Protein 5WX4 (pdb70)

Neares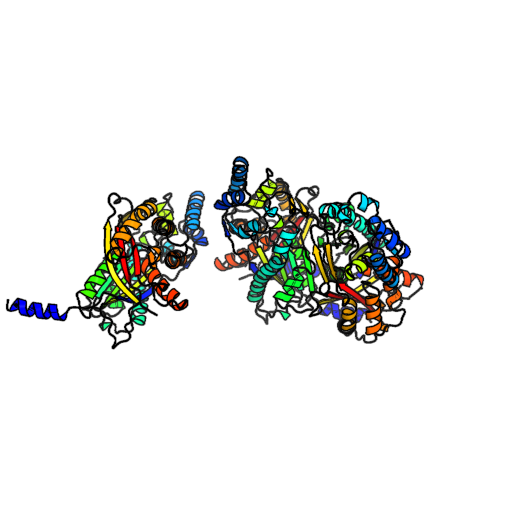t PDB structures (foldseek):
  5wx4-assembly1_A  TM=1.003E+00  e=4.956E-85  Tetradium ruticarpum
  5wx5-assembly1_A  TM=1.002E+00  e=2.217E-82  Tetradium ruticarpum
  3wd8-assembly2_D  TM=9.917E-01  e=3.334E-69  Citrus x microcarpa
  4yjy-assembly1_B  TM=9.871E-01  e=1.786E-62  Oryza sativa Indica Group
  1z1e-assembly1_A  TM=9.881E-01  e=2.656E-61  Arachis hypogaea

InterPro domains:
  IPR001099 Chalcone/stilbene synthase, N-terminal [PF00195] (14-233)
  IPR011141 Polyketide synthase, type III [PIRSF000451] (11-390)
  IPR011141 Polyketide synthase, type III [PTHR11877] (13-392)
  IPR012328 Chalcone/stilbene synthase, C-terminal [PF02797] (245-394)
  IPR016039 Thiolase-like [G3DSA:3.40.47.10] (2-241)
  IPR016039 Thiolase-like [G3DSA:3.40.47.10] (242-394)
  IPR016039 Thiolase-like [SSF53901] (7-235)
  IPR016039 Thiolase-like [SSF53901] (241-390)

B-factor: mean 33.88, std 7.74, range [19.06, 75.07]

Structure (mmCIF, N/CA/C/O backbone):
data_5WX4
#
_entry.id   5WX4
#
_cell.length_a   169.470
_cell.length_b   106.880
_cell.length_c   84.380
_cell.angle_alpha   90.000
_cell.angle_beta   113.890
_cell.angle_gamma   90.000
#
_symmetry.space_group_name_H-M   'C 1 2 1'
#
loop_
_entity.id
_entity.type
_entity.pdbx_description
1 polymer 'alkylquinolone synthase'
2 water water
#
loop_
_atom_site.group_PDB
_atom_site.id
_atom_site.type_symbol
_atom_site.label_atom_id
_atom_site.label_alt_id
_atom_site.label_comp_id
_atom_site.label_asym_id
_atom_site.label_entity_id
_atom_site.label_seq_id
_atom_site.pdbx_PDB_ins_code
_atom_site.Cartn_x
_atom_site.Cartn_y
_atom_site.Cartn_z
_atom_site.occupancy
_atom_site.B_iso_or_equiv
_atom_site.auth_seq_id
_atom_site.auth_comp_id
_atom_site.auth_asym_id
_atom_site.auth_atom_id
_atom_site.pdbx_PDB_model_num
ATOM 1 N N . SER A 1 16 ? 132.799 16.786 47.328 1.00 56.08 4 SER A N 1
ATOM 2 C CA . SER A 1 16 ? 133.845 15.953 46.747 1.00 52.49 4 SER A CA 1
ATOM 3 C C . SER A 1 16 ? 133.489 15.483 45.327 1.00 54.44 4 SER A C 1
ATOM 4 O O . SER A 1 16 ? 134.348 14.975 44.602 1.00 52.58 4 SER A O 1
ATOM 7 N N . PHE A 1 17 ? 132.231 15.650 44.928 1.00 51.57 5 PHE A N 1
ATOM 8 C CA . PHE A 1 17 ? 131.880 15.515 43.515 1.00 53.27 5 PHE A CA 1
ATOM 9 C C . PHE A 1 17 ? 132.585 16.652 42.791 1.00 49.11 5 PHE A C 1
ATOM 10 O O . PHE A 1 17 ? 133.232 16.462 41.762 1.00 47.18 5 PHE A O 1
ATOM 18 N N . SER A 1 18 ? 132.442 17.845 43.357 1.00 42.67 6 SER A N 1
ATOM 19 C CA . SER A 1 18 ? 133.026 19.038 42.774 1.00 42.17 6 SER A CA 1
ATOM 20 C C . SER A 1 18 ? 134.562 18.991 42.791 1.00 39.53 6 SER A C 1
ATOM 21 O O . SER A 1 18 ? 135.218 19.419 41.840 1.00 39.15 6 SER A O 1
ATOM 24 N N . MET A 1 19 ? 135.141 18.434 43.845 1.00 42.58 7 MET A N 1
ATOM 25 C CA . MET A 1 19 ? 136.591 18.393 43.933 1.00 45.07 7 MET A CA 1
ATOM 26 C C . MET A 1 19 ? 137.164 17.382 42.930 1.00 45.87 7 MET A C 1
ATOM 27 O O . MET A 1 19 ? 138.334 17.473 42.549 1.00 47.49 7 MET A O 1
ATOM 32 N N . GLU A 1 20 ? 136.341 16.436 42.485 1.00 42.01 8 GLU A N 1
ATOM 33 C CA . GLU A 1 20 ? 136.736 15.536 41.406 1.00 42.44 8 GLU A CA 1
ATOM 34 C C . GLU A 1 20 ? 136.785 16.305 40.074 1.00 43.71 8 GLU A C 1
ATOM 35 O O . GLU A 1 20 ? 137.713 16.133 39.284 1.00 44.05 8 GLU A O 1
ATOM 41 N N . LYS A 1 21 ? 135.790 17.156 39.835 1.00 39.04 9 LYS A N 1
ATOM 42 C CA . LYS A 1 21 ? 135.791 18.006 38.649 1.00 43.20 9 LYS A CA 1
ATOM 43 C C . LYS A 1 21 ? 137.006 18.948 38.663 1.00 42.19 9 LYS A C 1
ATOM 44 O O . LYS A 1 21 ? 137.650 19.149 37.638 1.00 41.28 9 LYS A O 1
ATOM 50 N N . VAL A 1 22 ? 137.329 19.504 39.829 1.00 40.28 10 VAL A N 1
ATOM 51 C CA . VAL A 1 22 ? 138.489 20.380 39.948 1.00 40.34 10 VAL A CA 1
ATOM 52 C C . VAL A 1 22 ? 139.792 19.635 39.662 1.00 45.65 10 VAL A C 1
ATOM 53 O O . VAL A 1 22 ? 140.677 20.158 38.977 1.00 39.37 10 VAL A O 1
ATOM 57 N N . LYS A 1 23 ? 139.900 18.398 40.142 1.00 43.17 11 LYS A N 1
ATOM 58 C CA . LYS A 1 23 ? 141.139 17.661 39.952 1.00 43.58 11 LYS A CA 1
ATOM 59 C C . LYS A 1 23 ? 141.356 17.307 38.474 1.00 43.50 11 LYS A C 1
ATOM 60 O O . LYS A 1 23 ? 142.498 17.273 38.009 1.00 46.33 11 LYS A O 1
ATOM 66 N N . ARG A 1 24 ? 140.273 17.131 37.722 1.00 42.79 12 ARG A N 1
ATOM 67 C CA . ARG A 1 24 ? 140.373 16.966 36.271 1.00 45.95 12 ARG A CA 1
ATOM 68 C C . ARG A 1 24 ? 141.029 18.191 35.643 1.00 43.13 12 ARG A C 1
ATOM 69 O O . ARG A 1 24 ? 141.931 18.074 34.817 1.00 44.94 12 ARG A O 1
ATOM 77 N N . ILE A 1 25 ? 140.568 19.370 36.046 1.00 46.08 13 ILE A N 1
ATOM 78 C CA . ILE A 1 25 ? 141.120 20.623 35.543 1.00 44.43 13 ILE A CA 1
ATOM 79 C C . ILE A 1 25 ? 142.600 20.757 35.890 1.00 43.84 13 ILE A C 1
ATOM 80 O O . ILE A 1 25 ? 143.427 21.095 35.029 1.00 43.02 13 ILE A O 1
ATOM 85 N N . LEU A 1 26 ? 142.932 20.488 37.150 1.00 41.64 14 LEU A N 1
ATOM 86 C CA . LEU A 1 26 ? 144.317 20.562 37.595 1.00 41.90 14 LEU A CA 1
ATOM 87 C C . LEU A 1 26 ? 145.196 19.565 36.840 1.00 43.72 14 LEU A C 1
ATOM 88 O O . LEU A 1 26 ? 146.316 19.907 36.452 1.00 44.88 14 LEU A O 1
ATOM 93 N N . ASP A 1 27 ? 144.701 18.340 36.643 1.00 40.79 15 ASP A N 1
ATOM 94 C CA . ASP A 1 27 ? 145.461 17.322 35.909 1.00 40.19 15 ASP A CA 1
ATOM 95 C C . ASP A 1 27 ? 145.778 17.798 34.500 1.00 39.88 15 ASP A C 1
ATOM 96 O O . ASP A 1 27 ? 146.897 17.642 34.026 1.00 42.51 15 ASP A O 1
ATOM 101 N N . ALA A 1 28 ? 144.790 18.414 33.857 1.00 37.71 16 ALA A N 1
ATOM 102 C CA . ALA A 1 28 ? 144.913 18.888 32.483 1.00 39.42 16 ALA A CA 1
ATOM 103 C C . ALA A 1 28 ? 145.975 19.966 32.316 1.00 42.98 16 ALA A C 1
ATOM 104 O O . ALA A 1 28 ? 146.586 20.088 31.251 1.00 43.79 16 ALA A O 1
ATOM 106 N N . GLN A 1 29 ? 146.191 20.752 33.366 1.00 37.96 17 GLN A N 1
ATOM 107 C CA . GLN A 1 29 ? 147.029 21.939 33.259 1.00 38.94 17 GLN A CA 1
ATOM 108 C C . GLN A 1 29 ? 148.509 21.674 33.579 1.00 36.97 17 GLN A C 1
ATOM 109 O O . GLN A 1 29 ? 149.340 22.579 33.461 1.00 34.47 17 GLN A O 1
ATOM 115 N N . ARG A 1 30 ? 148.843 20.446 33.969 1.00 33.03 18 ARG A N 1
ATOM 116 C CA . ARG A 1 30 ? 150.205 20.154 34.423 1.00 32.88 18 ARG A CA 1
ATOM 117 C C . ARG A 1 30 ? 151.218 20.264 33.285 1.00 34.14 18 ARG A C 1
ATOM 118 O O . ARG A 1 30 ? 150.935 19.910 32.151 1.00 35.43 18 ARG A O 1
ATOM 126 N N . THR A 1 31 ? 152.395 20.780 33.599 1.00 28.84 19 THR A N 1
ATOM 127 C CA . THR A 1 31 ? 153.484 20.858 32.639 1.00 33.23 19 THR A CA 1
ATOM 128 C C . THR A 1 31 ? 154.560 19.888 33.089 1.00 33.48 19 THR A C 1
ATOM 129 O O . THR A 1 31 ? 154.451 19.322 34.173 1.00 35.08 19 THR A O 1
ATOM 133 N N . GLU A 1 32 ? 155.589 19.686 32.273 1.00 33.68 20 GLU A N 1
ATOM 134 C CA . GLU A 1 32 ? 156.644 18.740 32.643 1.00 35.38 20 GLU A CA 1
ATOM 135 C C . GLU A 1 32 ? 157.984 19.411 32.874 1.00 36.49 20 GLU A C 1
ATOM 136 O O . GLU A 1 32 ? 158.646 19.156 33.884 1.00 36.22 20 GLU A O 1
ATOM 142 N N . GLY A 1 33 ? 158.394 20.252 31.930 1.00 34.65 21 GLY A N 1
ATOM 143 C CA . GLY A 1 33 ? 159.700 20.874 32.009 1.00 29.29 21 GLY A CA 1
ATOM 144 C C . GLY A 1 33 ? 159.654 22.259 32.606 1.00 29.10 21 GLY A C 1
ATOM 145 O O . GLY A 1 33 ? 158.588 22.737 32.983 1.00 28.01 21 GLY A O 1
ATOM 146 N N . PRO A 1 34 ? 160.823 22.910 32.696 1.00 29.90 22 PRO A N 1
ATOM 147 C CA . PRO A 1 34 ? 160.938 24.279 33.212 1.00 29.41 22 PRO A CA 1
ATOM 148 C C . PRO A 1 34 ? 160.500 25.302 32.185 1.00 30.37 22 PRO A C 1
ATOM 149 O O . PRO A 1 34 ? 160.529 25.013 30.980 1.00 27.56 22 PRO A O 1
ATOM 153 N N . ALA A 1 35 ? 160.121 26.483 32.659 1.00 26.75 23 ALA A N 1
ATOM 154 C CA . ALA A 1 35 ? 159.874 27.599 31.771 1.00 26.49 23 ALA A CA 1
ATOM 155 C C . ALA A 1 35 ? 161.128 27.850 30.933 1.00 28.53 23 ALA A C 1
ATOM 156 O O . ALA A 1 35 ? 162.258 27.725 31.427 1.00 26.39 23 ALA A O 1
ATOM 158 N N . THR A 1 36 ? 160.933 28.153 29.654 1.00 25.05 24 THR A N 1
ATOM 159 C CA . THR A 1 36 ? 162.055 28.468 28.775 1.00 27.17 24 THR A CA 1
ATOM 160 C C . THR A 1 36 ? 161.823 29.797 28.064 1.00 27.27 24 THR A C 1
ATOM 161 O O . THR A 1 36 ? 160.675 30.180 27.833 1.00 28.16 24 THR A O 1
ATOM 165 N N . VAL A 1 37 ? 162.894 30.521 27.736 1.00 26.68 25 VAL A N 1
ATOM 166 C CA . VAL A 1 37 ? 162.745 31.649 26.834 1.00 26.52 25 VAL A CA 1
ATOM 167 C C . VAL A 1 37 ? 162.859 31.107 25.407 1.00 27.68 25 VAL A C 1
ATOM 168 O O . VAL A 1 37 ? 163.851 30.475 25.031 1.00 28.72 25 VAL A O 1
ATOM 172 N N . LEU A 1 38 ? 161.779 31.279 24.649 1.00 29.67 26 LEU A N 1
ATOM 173 C CA . LEU A 1 38 ? 161.676 30.764 23.286 1.00 29.61 26 LEU A CA 1
ATOM 174 C C . LEU A 1 38 ? 162.148 31.767 22.244 1.00 30.49 26 LEU A C 1
ATOM 175 O O . LEU A 1 38 ? 162.462 31.388 21.123 1.00 31.64 26 LEU A O 1
ATOM 180 N N . ALA A 1 39 ? 162.165 33.049 22.601 1.00 30.92 27 ALA A N 1
ATOM 181 C CA . ALA A 1 39 ? 162.564 34.100 21.667 1.00 28.48 27 ALA A CA 1
ATOM 182 C C . ALA A 1 39 ? 162.866 35.394 22.405 1.00 30.13 27 ALA A C 1
ATOM 183 O O . ALA A 1 39 ? 162.350 35.628 23.503 1.00 29.42 27 ALA A O 1
ATOM 185 N N . ILE A 1 40 ? 163.700 36.232 21.796 1.00 28.80 28 ILE A N 1
ATOM 186 C CA . ILE A 1 40 ? 164.009 37.557 22.321 1.00 29.76 28 ILE A CA 1
ATOM 187 C C . ILE A 1 40 ? 164.079 38.562 21.183 1.00 31.20 28 ILE A C 1
ATOM 188 O O . ILE A 1 40 ? 164.765 38.320 20.194 1.00 30.13 28 ILE A O 1
ATOM 193 N N . GLY A 1 41 ? 163.396 39.694 21.335 1.00 30.03 29 GLY A N 1
ATOM 194 C CA . GLY A 1 41 ? 163.501 40.791 20.382 1.00 30.05 29 GLY A CA 1
ATOM 195 C C . GLY A 1 41 ? 163.696 42.118 21.095 1.00 27.90 29 GLY A C 1
ATOM 196 O O . GLY A 1 41 ? 163.163 42.313 22.190 1.00 31.01 29 GLY A O 1
ATOM 197 N N . THR A 1 42 ? 164.462 43.026 20.503 1.00 24.37 30 THR A N 1
ATOM 198 C CA . THR A 1 42 ? 164.727 44.307 21.150 1.00 29.55 30 THR A CA 1
ATOM 199 C C . THR A 1 42 ? 164.504 45.462 20.179 1.00 30.61 30 THR A C 1
ATOM 200 O O . THR A 1 42 ? 164.419 45.264 18.961 1.00 30.56 30 THR A O 1
ATOM 204 N N . ALA A 1 43 ? 164.400 46.668 20.729 1.00 30.37 31 ALA A N 1
ATOM 205 C CA . ALA A 1 43 ? 164.212 47.878 19.933 1.00 28.93 31 ALA A CA 1
ATOM 206 C C . ALA A 1 43 ? 164.701 49.101 20.709 1.00 27.27 31 ALA A C 1
ATOM 207 O O . ALA A 1 43 ? 164.871 49.042 21.934 1.00 28.35 31 ALA A O 1
ATOM 209 N N . ASN A 1 44 ? 164.963 50.196 20.003 1.00 26.82 32 ASN A N 1
ATOM 210 C CA . ASN A 1 44 ? 165.394 51.445 20.660 1.00 31.96 32 ASN A CA 1
ATOM 211 C C . ASN A 1 44 ? 164.832 52.664 19.949 1.00 29.77 32 ASN A C 1
ATOM 212 O O . ASN A 1 44 ? 164.491 52.576 18.773 1.00 27.47 32 ASN A O 1
ATOM 217 N N . PRO A 1 45 ? 164.754 53.813 20.650 1.00 34.11 33 PRO A N 1
ATOM 218 C CA . PRO A 1 45 ? 164.429 55.077 19.968 1.00 31.02 33 PRO A CA 1
ATOM 219 C C . PRO A 1 45 ? 165.418 55.342 18.823 1.00 33.47 33 PRO A C 1
ATOM 220 O O . PRO A 1 45 ? 166.559 54.866 18.912 1.00 30.31 33 PRO A O 1
ATOM 224 N N . PRO A 1 46 ? 164.997 56.089 17.780 1.00 36.53 34 PRO A N 1
ATOM 225 C CA . PRO A 1 46 ? 165.798 56.309 16.560 1.00 34.60 34 PRO A CA 1
ATOM 226 C C . PRO A 1 46 ? 167.114 57.074 16.792 1.00 35.79 34 PRO A C 1
ATOM 227 O O . PRO A 1 46 ? 168.129 56.747 16.173 1.00 40.49 34 PRO A O 1
ATOM 231 N N . THR A 1 47 ? 167.092 58.093 17.640 1.00 31.70 35 THR A N 1
ATOM 232 C CA . THR A 1 47 ? 168.228 58.994 17.769 1.00 31.75 35 THR A CA 1
ATOM 233 C C . THR A 1 47 ? 169.380 58.450 18.630 1.00 36.23 35 THR A C 1
ATOM 234 O O . THR A 1 47 ? 169.219 58.169 19.824 1.00 36.28 35 THR A O 1
ATOM 238 N N . CYS A 1 48 ? 170.549 58.346 18.017 1.00 29.45 36 CYS A N 1
ATOM 239 C CA . CYS A 1 48 ? 171.737 57.890 18.703 1.00 31.05 36 CYS A CA 1
ATOM 240 C C . CYS A 1 48 ? 172.577 59.067 19.226 1.00 34.15 36 CYS A C 1
ATOM 241 O O . CYS A 1 48 ? 172.937 59.958 18.469 1.00 36.56 36 CYS A O 1
ATOM 244 N N . PHE A 1 49 ? 172.878 59.055 20.522 1.00 31.40 37 PHE A N 1
ATOM 245 C CA . PHE A 1 49 ? 173.722 60.059 21.162 1.00 32.19 37 PHE A CA 1
ATOM 246 C C . PHE A 1 49 ? 175.058 59.464 21.585 1.00 33.39 37 PHE A C 1
ATOM 247 O O . PHE A 1 49 ? 175.106 58.633 22.498 1.00 33.64 37 PHE A O 1
ATOM 255 N N . TYR A 1 50 ? 176.143 59.893 20.945 1.00 32.89 38 TYR A N 1
ATOM 256 C CA . TYR A 1 50 ? 177.465 59.411 21.319 1.00 32.73 38 TYR A CA 1
ATOM 257 C C . TYR A 1 50 ? 177.937 60.096 22.585 1.00 33.08 38 TYR A C 1
ATOM 258 O O . TYR A 1 50 ? 177.757 61.302 22.760 1.00 33.84 38 TYR A O 1
ATOM 267 N N . GLU A 1 51 ? 178.522 59.309 23.483 1.00 32.11 39 GLU A N 1
ATOM 268 C CA . GLU A 1 51 ? 178.910 59.816 24.793 1.00 31.49 39 GLU A CA 1
ATOM 269 C C . GLU A 1 51 ? 179.874 61.002 24.712 1.00 29.89 39 GLU A C 1
ATOM 270 O O . GLU A 1 51 ? 179.788 61.922 25.531 1.00 32.40 39 GLU A O 1
ATOM 276 N N . ALA A 1 52 ? 180.786 60.973 23.741 1.00 32.22 40 ALA A N 1
ATOM 277 C CA . ALA A 1 52 ? 181.770 62.058 23.566 1.00 36.11 40 ALA A CA 1
ATOM 278 C C . ALA A 1 52 ? 181.106 63.400 23.315 1.00 30.76 40 ALA A C 1
ATOM 279 O O . ALA A 1 52 ? 181.605 64.426 23.738 1.00 34.45 40 ALA A O 1
ATOM 281 N N . ASP A 1 53 ? 179.963 63.378 22.640 1.00 31.61 41 ASP A N 1
ATOM 282 C CA . ASP A 1 53 ? 179.263 64.605 22.285 1.00 35.25 41 ASP A CA 1
ATOM 283 C C . ASP A 1 53 ? 178.130 64.986 23.232 1.00 35.17 41 ASP A C 1
ATOM 284 O O . ASP A 1 53 ? 177.593 66.082 23.132 1.00 31.40 41 ASP A O 1
ATOM 289 N N . TYR A 1 54 ? 177.735 64.080 24.123 1.00 34.49 42 TYR A N 1
ATOM 290 C CA . TYR A 1 54 ? 176.574 64.356 24.964 1.00 31.67 42 TYR A CA 1
ATOM 291 C C . TYR A 1 54 ? 176.766 65.553 25.908 1.00 34.57 42 TYR A C 1
ATOM 292 O O . TYR A 1 54 ? 175.813 66.310 26.095 1.00 32.72 42 TYR A O 1
ATOM 301 N N . PRO A 1 55 ? 177.975 65.729 26.508 1.00 31.38 43 PRO A N 1
ATOM 302 C CA . PRO A 1 55 ? 178.104 66.900 27.386 1.00 32.72 43 PRO A CA 1
ATOM 303 C C . PRO A 1 55 ? 177.826 68.213 26.658 1.00 36.88 43 PRO A C 1
ATOM 304 O O . PRO A 1 55 ? 177.127 69.078 27.199 1.00 36.09 43 PRO A O 1
ATOM 308 N N . ASP A 1 56 ? 178.352 68.347 25.443 1.00 38.07 44 ASP A N 1
ATOM 309 C CA . ASP A 1 56 ? 178.102 69.538 24.630 1.00 38.71 44 ASP A CA 1
ATOM 310 C C . ASP A 1 56 ? 176.605 69.693 24.354 1.00 34.06 44 ASP A C 1
ATOM 311 O O . ASP A 1 56 ? 176.053 70.776 24.517 1.00 34.97 44 ASP A O 1
ATOM 316 N N . PHE A 1 57 ? 175.962 68.615 23.917 1.00 32.71 45 PHE A N 1
ATOM 317 C CA . PHE A 1 57 ? 174.521 68.632 23.666 1.00 30.97 45 PHE A CA 1
ATOM 318 C C . PHE A 1 57 ? 173.732 69.005 24.935 1.00 33.66 45 PHE A C 1
ATOM 319 O O . PHE A 1 57 ? 172.891 69.917 24.937 1.00 33.02 45 PHE A O 1
ATOM 327 N N . TYR A 1 58 ? 174.011 68.282 26.013 1.00 30.75 46 TYR A N 1
ATOM 328 C CA . TYR A 1 58 ? 173.244 68.396 27.250 1.00 30.65 46 TYR A CA 1
ATOM 329 C C . TYR A 1 58 ? 173.270 69.817 27.829 1.00 34.41 46 TYR A C 1
ATOM 330 O O . TYR A 1 58 ? 172.224 70.392 28.144 1.00 33.68 46 TYR A O 1
ATOM 339 N N . PHE A 1 59 ? 174.461 70.394 27.963 1.00 35.61 47 PHE A N 1
ATOM 340 C CA . PHE A 1 59 ? 174.577 71.719 28.561 1.00 37.05 47 PHE A CA 1
ATOM 341 C C . PHE A 1 59 ? 174.123 72.869 27.651 1.00 36.38 47 PHE A C 1
ATOM 342 O O . PHE A 1 59 ? 173.764 73.944 28.133 1.00 38.63 47 PHE A O 1
ATOM 350 N N . ARG A 1 60 ? 174.147 72.653 26.344 1.00 35.92 48 ARG A N 1
ATOM 351 C CA . ARG A 1 60 ? 173.636 73.655 25.424 1.00 36.45 48 ARG A CA 1
ATOM 352 C C . ARG A 1 60 ? 172.106 73.679 25.481 1.00 37.26 48 ARG A C 1
ATOM 353 O O . ARG A 1 60 ? 171.477 74.723 25.677 1.00 33.27 48 ARG A O 1
ATOM 361 N N . VAL A 1 61 ? 171.513 72.504 25.330 1.00 36.01 49 VAL A N 1
ATOM 362 C CA . VAL A 1 61 ? 170.075 72.398 25.160 1.00 34.74 49 VAL A CA 1
ATOM 363 C C . VAL A 1 61 ? 169.330 72.743 26.460 1.00 37.83 49 VAL A C 1
ATOM 364 O O . VAL A 1 61 ? 168.121 72.995 26.438 1.00 38.83 49 VAL A O 1
ATOM 368 N N . THR A 1 62 ? 170.050 72.765 27.584 1.00 34.53 50 THR A N 1
ATOM 369 C CA . THR A 1 62 ? 169.474 73.196 28.865 1.00 37.48 50 THR A CA 1
ATOM 370 C C . THR A 1 62 ? 169.889 74.624 29.237 1.00 40.71 50 THR A C 1
ATOM 371 O O . THR A 1 62 ? 169.638 75.073 30.359 1.00 37.70 50 THR A O 1
ATOM 375 N N . ASN A 1 63 ? 170.545 75.321 28.305 1.00 42.92 51 ASN A N 1
ATOM 376 C CA . ASN A 1 63 ? 170.984 76.705 28.521 1.00 37.21 51 ASN A CA 1
ATOM 377 C C . ASN A 1 63 ? 171.840 76.858 29.779 1.00 42.47 51 ASN A C 1
ATOM 378 O O . ASN A 1 63 ? 171.654 77.782 30.572 1.00 43.11 51 ASN A O 1
ATOM 383 N N . CYS A 1 64 ? 172.778 75.932 29.951 1.00 37.53 52 CYS A N 1
ATOM 384 C CA . CYS A 1 64 ? 173.661 75.939 31.104 1.00 40.33 52 CYS A CA 1
ATOM 385 C C . CYS A 1 64 ? 175.124 76.037 30.690 1.00 43.05 52 CYS A C 1
ATOM 386 O O . CYS A 1 64 ? 176.008 75.588 31.418 1.00 41.19 52 CYS A O 1
ATOM 389 N N . GLU A 1 65 ? 175.391 76.627 29.531 1.00 42.52 53 GLU A N 1
ATOM 390 C CA . GLU A 1 65 ? 176.773 76.774 29.093 1.00 40.90 53 GLU A CA 1
ATOM 391 C C . GLU A 1 65 ? 177.520 77.817 29.930 1.00 42.75 53 GLU A C 1
ATOM 392 O O . GLU A 1 65 ? 178.747 77.896 29.879 1.00 40.54 53 GLU A O 1
ATOM 398 N N . ASP A 1 66 ? 176.777 78.600 30.713 1.00 43.33 54 ASP A N 1
ATOM 399 C CA . ASP A 1 66 ? 177.378 79.521 31.676 1.00 42.80 54 ASP A CA 1
ATOM 400 C C . ASP A 1 66 ? 177.805 78.812 32.976 1.00 44.77 54 ASP A C 1
ATOM 401 O O . ASP A 1 66 ? 178.230 79.460 33.923 1.00 48.56 54 ASP A O 1
ATOM 406 N N . LYS A 1 67 ? 177.687 77.488 33.036 1.00 46.17 55 LYS A N 1
ATOM 407 C CA . LYS A 1 67 ? 178.224 76.731 34.180 1.00 44.91 55 LYS A CA 1
ATOM 408 C C . LYS A 1 67 ? 179.327 75.769 33.755 1.00 43.93 55 LYS A C 1
ATOM 409 O O . LYS A 1 67 ? 179.134 74.550 33.800 1.00 42.05 55 LYS A O 1
ATOM 415 N N . PRO A 1 68 ? 180.493 76.306 33.357 1.00 46.00 56 PRO A N 1
ATOM 416 C CA . PRO A 1 68 ? 181.573 75.489 32.787 1.00 40.07 56 PRO A CA 1
ATOM 417 C C . PRO A 1 68 ? 182.208 74.521 33.776 1.00 40.86 56 PRO A C 1
ATOM 418 O O . PRO A 1 68 ? 182.717 73.481 33.346 1.00 39.61 56 PRO A O 1
ATOM 422 N N . GLU A 1 69 ? 182.228 74.869 35.061 1.00 42.42 57 GLU A N 1
ATOM 423 C CA . GLU A 1 69 ? 182.833 73.991 36.064 1.00 44.79 57 GLU A CA 1
ATOM 424 C C . GLU A 1 69 ? 181.988 72.743 36.253 1.00 40.60 57 GLU A C 1
ATOM 425 O O . GLU A 1 69 ? 182.516 71.636 36.317 1.00 37.96 57 GLU A O 1
ATOM 431 N N . LEU A 1 70 ? 180.676 72.940 36.357 1.00 38.77 58 LEU A N 1
ATOM 432 C CA . LEU A 1 70 ? 179.738 71.827 36.452 1.00 38.95 58 LEU A CA 1
ATOM 433 C C . LEU A 1 70 ? 179.847 70.954 35.208 1.00 37.93 58 LEU A C 1
ATOM 434 O O . LEU A 1 70 ? 179.773 69.733 35.306 1.00 39.19 58 LEU A O 1
ATOM 439 N N . LYS A 1 71 ? 180.024 71.575 34.038 1.00 37.60 59 LYS A N 1
ATOM 440 C CA . LYS A 1 71 ? 180.167 70.806 32.800 1.00 36.69 59 LYS A CA 1
ATOM 441 C C . LYS A 1 71 ? 181.414 69.933 32.826 1.00 38.17 59 LYS A C 1
ATOM 442 O O . LYS A 1 71 ? 181.391 68.794 32.355 1.00 34.31 59 LYS A O 1
ATOM 448 N N . GLU A 1 72 ? 182.509 70.454 33.376 1.00 39.83 60 GLU A N 1
ATOM 449 C CA . GLU A 1 72 ? 183.722 69.640 33.463 1.00 45.63 60 GLU A CA 1
ATOM 450 C C . GLU A 1 72 ? 183.510 68.465 34.407 1.00 41.56 60 GLU A C 1
ATOM 451 O O . GLU A 1 72 ? 184.025 67.373 34.169 1.00 41.54 60 GLU A O 1
ATOM 457 N N . LYS A 1 73 ? 182.727 68.682 35.458 1.00 39.16 61 LYS A N 1
ATOM 458 C CA . LYS A 1 73 ? 182.439 67.614 36.410 1.00 41.27 61 LYS A CA 1
ATOM 459 C C . LYS A 1 73 ? 181.574 66.542 35.740 1.00 35.90 61 LYS A C 1
ATOM 460 O O . LYS A 1 73 ? 181.761 65.349 35.970 1.00 37.67 61 LYS A O 1
ATOM 466 N N . PHE A 1 74 ? 180.661 66.973 34.875 1.00 34.31 62 PHE A N 1
ATOM 467 C CA . PHE A 1 74 ? 179.844 66.038 34.112 1.00 36.94 62 PHE A CA 1
ATOM 468 C C . PHE A 1 74 ? 180.659 65.255 33.089 1.00 38.95 62 PHE A C 1
ATOM 469 O O . PHE A 1 74 ? 180.421 64.057 32.897 1.00 35.39 62 PHE A O 1
ATOM 477 N N . LYS A 1 75 ? 181.621 65.917 32.440 1.00 37.76 63 LYS A N 1
ATOM 478 C CA . LYS A 1 75 ? 182.383 65.242 31.391 1.00 39.30 63 LYS A CA 1
ATOM 479 C C . LYS A 1 75 ? 183.231 64.143 31.982 1.00 39.40 63 LYS A C 1
ATOM 480 O O . LYS A 1 75 ? 183.357 63.079 31.394 1.00 41.43 63 LYS A O 1
ATOM 486 N N . ARG A 1 76 ? 183.762 64.382 33.174 1.00 39.09 64 ARG A N 1
ATOM 487 C CA . ARG A 1 76 ? 184.602 63.396 33.833 1.00 42.83 64 ARG A CA 1
ATOM 488 C C . ARG A 1 76 ? 183.769 62.157 34.200 1.00 40.95 64 ARG A C 1
ATOM 489 O O . ARG A 1 76 ? 184.229 61.033 34.051 1.00 39.27 64 ARG A O 1
ATOM 497 N N . ILE A 1 77 ? 182.532 62.370 34.635 1.00 42.01 65 ILE A N 1
ATOM 498 C CA . ILE A 1 77 ? 181.628 61.260 34.920 1.00 36.71 65 ILE A CA 1
ATOM 499 C C . ILE A 1 77 ? 181.310 60.489 33.635 1.00 35.40 65 ILE A C 1
ATOM 500 O O . ILE A 1 77 ? 181.420 59.263 33.607 1.00 35.88 65 ILE A O 1
ATOM 505 N N . SER A 1 78 ? 180.962 61.196 32.563 1.00 36.46 66 SER A N 1
ATOM 506 C CA . SER A 1 78 ? 180.659 60.550 31.278 1.00 33.67 66 SER A CA 1
ATOM 507 C C . SER A 1 78 ? 181.841 59.759 30.735 1.00 36.40 66 SER A C 1
ATOM 508 O O . SER A 1 78 ? 181.673 58.663 30.211 1.00 35.43 66 SER A O 1
ATOM 511 N N . GLU A 1 79 ? 183.039 60.327 30.851 1.00 39.20 67 GLU A N 1
ATOM 512 C CA . GLU A 1 79 ? 184.245 59.704 30.297 1.00 38.87 67 GLU A CA 1
ATOM 513 C C . GLU A 1 79 ? 184.649 58.450 31.078 1.00 36.61 67 GLU A C 1
ATOM 514 O O . GLU A 1 79 ? 185.263 57.545 30.522 1.00 38.93 67 GLU A O 1
ATOM 520 N N . ARG A 1 80 ? 184.286 58.391 32.357 1.00 33.52 68 ARG A N 1
ATOM 521 C CA . ARG A 1 80 ? 184.578 57.227 33.203 1.00 37.12 68 ARG A CA 1
ATOM 522 C C . ARG A 1 80 ? 183.447 56.183 33.174 1.00 35.50 68 ARG A C 1
ATOM 523 O O . ARG A 1 80 ? 183.515 55.164 33.857 1.00 34.33 68 ARG A O 1
ATOM 531 N N . SER A 1 81 ? 182.402 56.451 32.397 1.00 36.47 69 SER A N 1
ATOM 532 C CA . SER A 1 81 ? 181.174 55.650 32.455 1.00 33.28 69 SER A CA 1
ATOM 533 C C . SER A 1 81 ? 181.245 54.319 31.715 1.00 34.14 69 SER A C 1
ATOM 534 O O . SER A 1 81 ? 180.421 53.431 31.961 1.00 33.62 69 SER A O 1
ATOM 537 N N . ALA A 1 82 ? 182.191 54.203 30.785 1.00 30.49 70 ALA A N 1
ATOM 538 C CA . ALA A 1 82 ? 182.281 53.037 29.898 1.00 25.61 70 ALA A CA 1
ATOM 539 C C . ALA A 1 82 ? 181.026 52.879 29.017 1.00 33.06 70 ALA A C 1
ATOM 540 O O . ALA A 1 82 ? 180.727 51.776 28.515 1.00 31.80 70 ALA A O 1
ATOM 542 N N . VAL A 1 83 ? 180.287 53.976 28.851 1.00 29.28 71 VAL A N 1
ATOM 543 C CA . VAL A 1 83 ? 179.207 54.049 27.866 1.00 31.47 71 VAL A CA 1
ATOM 544 C C . VAL A 1 83 ? 179.722 54.777 26.626 1.00 31.16 71 VAL A C 1
ATOM 545 O O . VAL A 1 83 ? 180.209 55.887 26.733 1.00 28.07 71 VAL A O 1
ATOM 549 N N . LYS A 1 84 ? 179.641 54.134 25.467 1.00 32.99 72 LYS A N 1
ATOM 550 C CA . LYS A 1 84 ? 180.101 54.716 24.202 1.00 32.96 72 LYS A CA 1
ATOM 551 C C . LYS A 1 84 ? 178.982 55.522 23.540 1.00 36.00 72 LYS A C 1
ATOM 552 O O . LYS A 1 84 ? 179.216 56.603 22.981 1.00 30.74 72 LYS A O 1
ATOM 558 N N . LYS A 1 85 ? 177.765 54.974 23.591 1.00 32.85 73 LYS A N 1
ATOM 559 C CA . LYS A 1 85 ? 176.589 55.621 22.999 1.00 32.19 73 LYS A CA 1
ATOM 560 C C . LYS A 1 85 ? 175.272 55.126 23.626 1.00 31.66 73 LYS A C 1
ATOM 561 O O . LYS A 1 85 ? 175.243 54.092 24.286 1.00 28.75 73 LYS A O 1
ATOM 567 N N . ARG A 1 86 ? 174.196 55.879 23.405 1.00 29.10 74 ARG A N 1
ATOM 568 C CA . ARG A 1 86 ? 172.865 55.530 23.904 1.00 33.48 74 ARG A CA 1
ATOM 569 C C . ARG A 1 86 ? 171.830 55.937 22.858 1.00 34.29 74 ARG A C 1
ATOM 570 O O . ARG A 1 86 ? 172.050 56.885 22.101 1.00 32.56 74 ARG A O 1
ATOM 578 N N . TYR A 1 87 ? 170.703 55.234 22.812 1.00 29.88 75 TYR A N 1
ATOM 579 C CA . TYR A 1 87 ? 169.574 55.701 22.016 1.00 30.95 75 TYR A CA 1
ATOM 580 C C . TYR A 1 87 ? 168.569 56.362 22.965 1.00 35.07 75 TYR A C 1
ATOM 581 O O . TYR A 1 87 ? 168.151 55.748 23.940 1.00 33.52 75 TYR A O 1
ATOM 590 N N . LEU A 1 88 ? 168.235 57.630 22.717 1.00 33.16 76 LEU A N 1
ATOM 591 C CA . LEU A 1 88 ? 167.385 58.378 23.639 1.00 34.40 76 LEU A CA 1
ATOM 592 C C . LEU A 1 88 ? 166.123 58.897 22.970 1.00 34.94 76 LEU A C 1
ATOM 593 O O . LEU A 1 88 ? 166.147 59.384 21.837 1.00 33.63 76 LEU A O 1
ATOM 598 N N . HIS A 1 89 ? 165.010 58.766 23.677 1.00 34.59 77 HIS A N 1
ATOM 599 C CA . HIS A 1 89 ? 163.748 59.293 23.209 1.00 31.34 77 HIS A CA 1
ATOM 600 C C . HIS A 1 89 ? 163.710 60.819 23.282 1.00 35.41 77 HIS A C 1
ATOM 601 O O . HIS A 1 89 ? 163.118 61.480 22.418 1.00 33.81 77 HIS A O 1
ATOM 608 N N . VAL A 1 90 ? 164.285 61.372 24.348 1.00 30.54 78 VAL A N 1
ATOM 609 C CA . VAL A 1 90 ? 164.376 62.820 24.495 1.00 36.33 78 VAL A CA 1
ATOM 610 C C . VAL A 1 90 ? 165.317 63.389 23.428 1.00 35.94 78 VAL A C 1
ATOM 611 O O . VAL A 1 90 ? 166.482 62.990 23.312 1.00 34.42 78 VAL A O 1
ATOM 615 N N . THR A 1 91 ? 164.784 64.292 22.622 1.00 34.34 79 THR A N 1
ATOM 616 C CA . THR A 1 91 ? 165.552 64.938 21.564 1.00 34.93 79 THR A CA 1
ATOM 617 C C . THR A 1 91 ? 165.520 66.433 21.779 1.00 32.28 79 THR A C 1
ATOM 618 O O . THR A 1 91 ? 164.756 66.926 22.614 1.00 34.45 79 THR A O 1
ATOM 622 N N . GLU A 1 92 ? 166.335 67.162 21.025 1.00 35.57 80 GLU A N 1
ATOM 623 C CA . GLU A 1 92 ? 166.277 68.622 21.071 1.00 38.42 80 GLU A CA 1
ATOM 624 C C . GLU A 1 92 ? 164.889 69.140 20.671 1.00 34.54 80 GLU A C 1
ATOM 625 O O . GLU A 1 92 ? 164.394 70.104 21.254 1.00 32.68 80 GLU A O 1
ATOM 631 N N . GLU A 1 93 ? 164.245 68.494 19.700 1.00 38.20 81 GLU A N 1
ATOM 632 C CA . GLU A 1 93 ? 162.929 68.960 19.263 1.00 35.84 81 GLU A CA 1
ATOM 633 C C . GLU A 1 93 ? 161.920 68.852 20.416 1.00 37.48 81 GLU A C 1
ATOM 634 O O . GLU A 1 93 ? 161.143 69.774 20.654 1.00 37.93 81 GLU A O 1
ATOM 640 N N . ILE A 1 94 ? 161.954 67.740 21.145 1.00 35.81 82 ILE A N 1
ATOM 641 C CA . ILE A 1 94 ? 161.045 67.544 22.273 1.00 35.03 82 ILE A CA 1
ATOM 642 C C . ILE A 1 94 ? 161.275 68.586 23.366 1.00 30.99 82 ILE A C 1
ATOM 643 O O . ILE A 1 94 ? 160.326 69.125 23.926 1.00 35.98 82 ILE A O 1
ATOM 648 N N . LEU A 1 95 ? 162.534 68.891 23.644 1.00 32.41 83 LEU A N 1
ATOM 649 C CA . LEU A 1 95 ? 162.875 69.871 24.669 1.00 34.58 83 LEU A CA 1
ATOM 650 C C . LEU A 1 95 ? 162.433 71.288 24.275 1.00 33.01 83 LEU A C 1
ATOM 651 O O . LEU A 1 95 ? 161.979 72.062 25.119 1.00 35.11 83 LEU A O 1
ATOM 656 N N . LYS A 1 96 ? 162.534 71.623 22.992 1.00 36.59 84 LYS A N 1
ATOM 657 C CA . LYS A 1 96 ? 162.033 72.920 22.519 1.00 40.79 84 LYS A CA 1
ATOM 658 C C . LYS A 1 96 ? 160.515 72.993 22.544 1.00 40.95 84 LYS A C 1
ATOM 659 O O . LYS A 1 96 ? 159.951 74.048 22.801 1.00 44.61 84 LYS A O 1
ATOM 665 N N . GLU A 1 97 ? 159.851 71.884 22.246 1.00 38.08 85 GLU A N 1
ATOM 666 C CA . GLU A 1 97 ? 158.392 71.845 22.329 1.00 38.35 85 GLU A CA 1
ATOM 667 C C . GLU A 1 97 ? 157.899 71.838 23.788 1.00 41.06 85 GLU A C 1
ATOM 668 O O . GLU A 1 97 ? 156.784 72.285 24.072 1.00 39.74 85 GLU A O 1
ATOM 674 N N . ASN A 1 98 ? 158.725 71.329 24.709 1.00 37.40 86 ASN A N 1
ATOM 675 C CA . ASN A 1 98 ? 158.369 71.310 26.133 1.00 34.31 86 ASN A CA 1
ATOM 676 C C . ASN A 1 98 ? 159.454 71.897 27.026 1.00 36.14 86 ASN A C 1
ATOM 677 O O . ASN A 1 98 ? 160.132 71.153 27.735 1.00 32.98 86 ASN A O 1
ATOM 682 N N . PRO A 1 99 ? 159.616 73.235 27.001 1.00 38.63 87 PRO A N 1
ATOM 683 C CA . PRO A 1 99 ? 160.750 73.914 27.657 1.00 36.27 87 PRO A CA 1
ATOM 684 C C . PRO A 1 99 ? 160.848 73.668 29.159 1.00 35.20 87 PRO A C 1
ATOM 685 O O . PRO A 1 99 ? 161.949 73.739 29.706 1.00 35.82 87 PRO A O 1
ATOM 689 N N . ASN A 1 100 ? 159.723 73.403 29.818 1.00 35.69 88 ASN A N 1
ATOM 690 C CA . ASN A 1 100 ? 159.734 73.159 31.257 1.00 35.94 88 ASN A CA 1
ATOM 691 C C . ASN A 1 100 ? 160.525 71.916 31.679 1.00 37.72 88 ASN A C 1
ATOM 692 O O . ASN A 1 100 ? 160.930 71.804 32.834 1.00 35.25 88 ASN A O 1
ATOM 697 N N . MET A 1 101 ? 160.750 70.995 30.742 1.00 37.11 89 MET A N 1
ATOM 698 C CA . MET A 1 101 ? 161.638 69.857 30.986 1.00 35.65 89 MET A CA 1
ATOM 699 C C . MET A 1 101 ? 163.081 70.316 31.253 1.00 38.65 89 MET A C 1
ATOM 700 O O . MET A 1 101 ? 163.857 69.609 31.904 1.00 38.40 89 MET A O 1
ATOM 705 N N . CYS A 1 102 ? 163.427 71.502 30.753 1.00 35.24 90 CYS A N 1
ATOM 706 C CA . CYS A 1 102 ? 164.762 72.073 30.930 1.00 38.01 90 CYS A CA 1
ATOM 707 C C . CYS A 1 102 ? 164.899 73.013 32.126 1.00 38.43 90 CYS A C 1
ATOM 708 O O . CYS A 1 102 ? 166.004 73.435 32.449 1.00 36.87 90 CYS A O 1
ATOM 711 N N . SER A 1 103 ? 163.778 73.394 32.731 1.00 37.44 91 SER A N 1
ATOM 712 C CA . SER A 1 103 ? 163.790 74.263 33.906 1.00 36.85 91 SER A CA 1
ATOM 713 C C . SER A 1 103 ? 163.616 73.445 35.180 1.00 41.42 91 SER A C 1
ATOM 714 O O . SER A 1 103 ? 162.544 72.865 35.406 1.00 35.14 91 SER A O 1
ATOM 717 N N . TYR A 1 104 ? 164.658 73.409 36.015 1.00 41.94 92 TYR A N 1
ATOM 718 C CA . TYR A 1 104 ? 164.684 72.490 37.149 1.00 41.70 92 TYR A CA 1
ATOM 719 C C . TYR A 1 104 ? 163.518 72.750 38.109 1.00 42.19 92 TYR A C 1
ATOM 720 O O . TYR A 1 104 ? 163.270 73.893 38.524 1.00 40.58 92 TYR A O 1
ATOM 729 N N . ARG A 1 105 ? 162.801 71.664 38.413 1.00 40.31 93 ARG A N 1
ATOM 730 C CA . ARG A 1 105 ? 161.621 71.638 39.291 1.00 40.43 93 ARG A CA 1
ATOM 731 C C . ARG A 1 105 ? 160.373 72.360 38.732 1.00 36.88 93 ARG A C 1
ATOM 732 O O . ARG A 1 105 ? 159.339 72.410 39.398 1.00 34.77 93 ARG A O 1
ATOM 740 N N . ALA A 1 106 ? 160.454 72.923 37.529 1.00 34.17 94 ALA A N 1
ATOM 741 C CA . ALA A 1 106 ? 159.253 73.503 36.924 1.00 36.29 94 ALA A CA 1
ATOM 742 C C . ALA A 1 106 ? 158.255 72.389 36.628 1.00 35.12 94 ALA A C 1
ATOM 743 O O . ALA A 1 106 ? 158.656 71.295 36.271 1.00 34.43 94 ALA A O 1
ATOM 745 N N . PRO A 1 107 ? 156.951 72.671 36.766 1.00 39.06 95 PRO A N 1
ATOM 746 C CA . PRO A 1 107 ? 155.908 71.689 36.434 1.00 33.78 95 PRO A CA 1
ATOM 747 C C . PRO A 1 107 ? 155.994 71.180 34.978 1.00 31.52 95 PRO A C 1
ATOM 748 O O . PRO A 1 107 ? 155.925 71.965 34.039 1.00 31.41 95 PRO A O 1
ATOM 752 N N . SER A 1 108 ? 156.175 69.875 34.793 1.00 32.97 96 SER A N 1
ATOM 753 C CA . SER A 1 108 ? 156.312 69.335 33.444 1.00 33.34 96 SER A CA 1
ATOM 754 C C . SER A 1 108 ? 155.822 67.901 33.333 1.00 31.94 96 SER A C 1
ATOM 755 O O . SER A 1 108 ? 156.078 67.236 32.327 1.00 31.25 96 SER A O 1
ATOM 758 N N . LEU A 1 109 ? 155.142 67.415 34.367 1.00 31.73 97 LEU A N 1
ATOM 759 C CA . LEU A 1 109 ? 154.692 66.031 34.392 1.00 28.19 97 LEU A CA 1
ATOM 760 C C . LEU A 1 109 ? 153.694 65.777 33.267 1.00 32.83 97 LEU A C 1
ATOM 761 O O . LEU A 1 109 ? 153.764 64.736 32.597 1.00 30.95 97 LEU A O 1
ATOM 766 N N . ASP A 1 110 ? 152.771 66.719 33.053 1.00 29.12 98 ASP A N 1
ATOM 767 C CA . ASP A 1 110 ? 151.721 66.515 32.049 1.00 30.84 98 ASP A CA 1
ATOM 768 C C . ASP A 1 110 ? 152.326 66.417 30.650 1.00 31.73 98 ASP A C 1
ATOM 769 O O . ASP A 1 110 ? 151.937 65.562 29.870 1.00 34.29 98 ASP A O 1
ATOM 774 N N . ALA A 1 111 ? 153.303 67.276 30.357 1.00 31.99 99 ALA A N 1
ATOM 775 C CA . ALA A 1 111 ? 154.014 67.241 29.080 1.00 35.70 99 ALA A CA 1
ATOM 776 C C . ALA A 1 111 ? 154.767 65.917 28.888 1.00 31.76 99 ALA A C 1
ATOM 777 O O . ALA A 1 111 ? 154.698 65.297 27.826 1.00 33.08 99 ALA A O 1
ATOM 779 N N . ARG A 1 112 ? 155.479 65.482 29.921 1.00 33.21 100 ARG A N 1
ATOM 780 C CA . ARG A 1 112 ? 156.241 64.237 29.842 1.00 32.05 100 ARG A CA 1
ATOM 781 C C . ARG A 1 112 ? 155.321 63.022 29.626 1.00 29.51 100 ARG A C 1
ATOM 782 O O . ARG A 1 112 ? 155.597 62.173 28.785 1.00 29.02 100 ARG A O 1
ATOM 790 N N . HIS A 1 113 ? 154.225 62.940 30.374 1.00 32.74 101 HIS A N 1
ATOM 791 C CA . HIS A 1 113 ? 153.302 61.813 30.218 1.00 32.72 101 HIS A CA 1
ATOM 792 C C . HIS A 1 113 ? 152.669 61.797 28.826 1.00 34.05 101 HIS A C 1
ATOM 793 O O . HIS A 1 113 ? 152.508 60.731 28.225 1.00 34.24 101 HIS A O 1
ATOM 800 N N . ALA A 1 114 ? 152.333 62.975 28.302 1.00 31.40 102 ALA A N 1
ATOM 801 C CA . ALA A 1 114 ? 151.753 63.062 26.955 1.00 30.84 102 ALA A CA 1
ATOM 802 C C . ALA A 1 114 ? 152.670 62.412 25.929 1.00 31.40 102 ALA A C 1
ATOM 803 O O . ALA A 1 114 ? 152.242 61.694 25.041 1.00 38.88 102 ALA A O 1
ATOM 805 N N . ILE A 1 115 ? 153.949 62.696 26.078 1.00 33.45 103 ILE A N 1
ATOM 806 C CA . ILE A 1 115 ? 155.000 62.181 25.224 1.00 34.33 103 ILE A CA 1
ATOM 807 C C . ILE A 1 115 ? 155.193 60.664 25.383 1.00 38.03 103 ILE A C 1
ATOM 808 O O . ILE A 1 115 ? 155.548 59.981 24.426 1.00 40.52 103 ILE A O 1
ATOM 813 N N . LEU A 1 116 ? 154.955 60.140 26.585 1.00 33.14 104 LEU A N 1
ATOM 814 C CA . LEU A 1 116 ? 155.248 58.728 26.887 1.00 34.58 104 LEU A CA 1
ATOM 815 C C . LEU A 1 116 ? 154.071 57.762 26.656 1.00 32.53 104 LEU A C 1
ATOM 816 O O . LEU A 1 116 ? 154.266 56.615 26.266 1.00 31.20 104 LEU A O 1
ATOM 821 N N . VAL A 1 117 ? 152.858 58.239 26.897 1.00 32.14 105 VAL A N 1
ATOM 822 C CA . VAL A 1 117 ? 151.672 57.397 26.912 1.00 32.02 105 VAL A CA 1
ATOM 823 C C . VAL A 1 117 ? 151.453 56.635 25.600 1.00 30.41 105 VAL A C 1
ATOM 824 O O . VAL A 1 117 ? 151.002 55.492 25.614 1.00 29.29 105 VAL A O 1
ATOM 828 N N . GLU A 1 118 ? 151.792 57.253 24.476 1.00 31.95 106 GLU A N 1
ATOM 829 C CA . GLU A 1 118 ? 151.750 56.559 23.188 1.00 34.35 106 GLU A CA 1
ATOM 830 C C . GLU A 1 118 ? 153.089 55.877 22.838 1.00 32.34 106 GLU A C 1
ATOM 831 O O . GLU A 1 118 ? 153.107 54.794 22.247 1.00 31.79 106 GLU A O 1
ATOM 837 N N . GLU A 1 119 ? 154.205 56.506 23.193 1.00 29.61 107 GLU A N 1
ATOM 838 C CA . GLU A 1 119 ? 155.519 55.979 22.815 1.00 30.35 107 GLU A CA 1
ATOM 839 C C . GLU A 1 119 ? 155.922 54.673 23.516 1.00 30.10 107 GLU A C 1
ATOM 840 O O . GLU A 1 119 ? 156.542 53.818 22.889 1.00 28.88 107 GLU A O 1
ATOM 846 N N . VAL A 1 120 ? 155.572 54.509 24.791 1.00 27.63 108 VAL A N 1
ATOM 847 C CA . VAL A 1 120 ? 155.925 53.284 25.512 1.00 27.61 108 VAL A CA 1
ATOM 848 C C . VAL A 1 120 ? 155.338 52.038 24.825 1.00 27.03 108 VAL A C 1
ATOM 849 O O . VAL A 1 120 ? 156.109 51.146 24.444 1.00 25.47 108 VAL A O 1
ATOM 853 N N . PRO A 1 121 ? 153.996 51.979 24.614 1.00 27.47 109 PRO A N 1
ATOM 854 C CA . PRO A 1 121 ? 153.489 50.760 23.956 1.00 27.88 109 PRO A CA 1
ATOM 855 C C . PRO A 1 121 ? 153.999 50.589 22.524 1.00 28.92 109 PRO A C 1
ATOM 856 O O . PRO A 1 121 ? 154.154 49.455 22.057 1.00 24.63 109 PRO A O 1
ATOM 860 N N . LYS A 1 122 ? 154.257 51.711 21.847 1.00 29.55 110 LYS A N 1
ATOM 861 C CA . LYS A 1 122 ? 154.742 51.699 20.467 1.00 30.74 110 LYS A CA 1
ATOM 862 C C . LYS A 1 122 ? 156.121 51.028 20.324 1.00 28.13 110 LYS A C 1
ATOM 863 O O . LYS A 1 122 ? 156.312 50.154 19.481 1.00 28.95 110 LYS A O 1
ATOM 869 N N . LEU A 1 123 ? 157.086 51.441 21.138 1.00 31.17 111 LEU A N 1
ATOM 870 C CA . LEU A 1 123 ? 158.412 50.831 21.090 1.00 30.04 111 LEU A CA 1
ATOM 871 C C . LEU A 1 123 ? 158.308 49.390 21.586 1.00 26.97 111 LEU A C 1
ATOM 872 O O . LEU A 1 123 ? 159.022 48.509 21.116 1.00 26.13 111 LEU A O 1
ATOM 877 N N . GLY A 1 124 ? 157.394 49.146 22.519 1.00 28.04 112 GLY A N 1
ATOM 878 C CA . GLY A 1 124 ? 157.146 47.782 22.974 1.00 28.09 112 GLY A CA 1
ATOM 879 C C . GLY A 1 124 ? 156.705 46.850 21.843 1.00 27.37 112 GLY A C 1
ATOM 880 O O . GLY A 1 124 ? 157.173 45.707 21.750 1.00 27.92 112 GLY A O 1
ATOM 881 N N . LYS A 1 125 ? 155.822 47.344 20.978 1.00 24.25 113 LYS A N 1
ATOM 882 C CA . LYS A 1 125 ? 155.371 46.605 19.790 1.00 26.91 113 LYS A CA 1
ATOM 883 C C . LYS A 1 125 ? 156.511 46.249 18.828 1.00 30.22 113 LYS A C 1
ATOM 884 O O . LYS A 1 125 ? 156.584 45.131 18.301 1.00 30.06 113 LYS A O 1
ATOM 890 N N . GLU A 1 126 ? 157.419 47.197 18.623 1.00 31.27 114 GLU A N 1
ATOM 891 C CA . GLU A 1 126 ? 158.542 46.977 17.723 1.00 31.98 114 GLU A CA 1
ATOM 892 C C . GLU A 1 126 ? 159.369 45.792 18.235 1.00 30.79 114 GLU A C 1
ATOM 893 O O . GLU A 1 126 ? 159.692 44.886 17.488 1.00 31.34 114 GLU A O 1
ATOM 899 N N . ALA A 1 127 ? 159.677 45.790 19.525 1.00 27.95 115 ALA A N 1
ATOM 900 C CA . ALA A 1 127 ? 160.419 44.691 20.125 1.00 27.81 115 ALA A CA 1
ATOM 901 C C . ALA A 1 127 ? 159.620 43.380 20.094 1.00 28.99 115 ALA A C 1
ATOM 902 O O . ALA A 1 127 ? 160.160 42.297 19.795 1.00 26.39 115 ALA A O 1
ATOM 904 N N . ALA A 1 128 ? 158.336 43.485 20.414 1.00 25.28 116 ALA A N 1
ATOM 905 C CA . ALA A 1 128 ? 157.480 42.324 20.475 1.00 24.30 116 ALA A CA 1
ATOM 906 C C . ALA A 1 128 ? 157.355 41.661 19.113 1.00 30.54 116 ALA A C 1
ATOM 907 O O . ALA A 1 128 ? 157.474 40.436 19.013 1.00 28.37 116 ALA A O 1
ATOM 909 N N . LEU A 1 129 ? 157.108 42.458 18.069 1.00 31.05 117 LEU A N 1
ATOM 910 C CA . LEU A 1 129 ? 156.996 41.903 16.716 1.00 27.90 117 LEU A CA 1
ATOM 911 C C . LEU A 1 129 ? 158.235 41.082 16.341 1.00 30.71 117 LEU A C 1
ATOM 912 O O . LEU A 1 129 ? 158.109 40.010 15.735 1.00 29.85 117 LEU A O 1
ATOM 917 N N . LYS A 1 130 ? 159.425 41.589 16.678 1.00 27.88 118 LYS A N 1
ATOM 918 C CA . LYS A 1 130 ? 160.659 40.868 16.365 1.00 29.59 118 LYS A CA 1
ATOM 919 C C . LYS A 1 130 ? 160.696 39.547 17.123 1.00 30.86 118 LYS A C 1
ATOM 920 O O . LYS A 1 130 ? 161.116 38.521 16.578 1.00 29.04 118 LYS A O 1
ATOM 926 N N . ALA A 1 131 ? 160.257 39.575 18.383 1.00 30.95 119 ALA A N 1
ATOM 927 C CA . ALA A 1 131 ? 160.207 38.357 19.199 1.00 26.76 119 ALA A CA 1
ATOM 928 C C . ALA A 1 131 ? 159.225 37.353 18.609 1.00 28.21 119 ALA A C 1
ATOM 929 O O . ALA A 1 131 ? 159.531 36.166 18.475 1.00 29.27 119 ALA A O 1
ATOM 931 N N . ILE A 1 132 ? 158.048 37.838 18.230 1.00 26.19 120 ILE A N 1
ATOM 932 C CA . ILE A 1 132 ? 157.015 36.969 17.696 1.00 27.86 120 ILE A CA 1
ATOM 933 C C . ILE A 1 132 ? 157.466 36.345 16.369 1.00 25.41 120 ILE A C 1
ATOM 934 O O . ILE A 1 132 ? 157.245 35.165 16.138 1.00 27.20 120 ILE A O 1
ATOM 939 N N . LYS A 1 133 ? 158.149 37.127 15.542 1.00 25.87 121 LYS A N 1
ATOM 940 C CA . LYS A 1 133 ? 158.726 36.636 14.292 1.00 28.60 121 LYS A CA 1
ATOM 941 C C . LYS A 1 133 ? 159.699 35.471 14.531 1.00 29.01 121 LYS A C 1
ATOM 942 O O . LYS A 1 133 ? 159.537 34.397 13.959 1.00 25.58 121 LYS A O 1
ATOM 948 N N . GLU A 1 134 ? 160.686 35.667 15.404 1.00 28.68 122 GLU A N 1
ATOM 949 C CA . GLU A 1 134 ? 161.591 34.570 15.750 1.00 27.35 122 GLU A CA 1
ATOM 950 C C . GLU A 1 134 ? 160.816 33.340 16.239 1.00 30.43 122 GLU A C 1
ATOM 951 O O . GLU A 1 134 ? 161.042 32.216 15.767 1.00 30.65 122 GLU A O 1
ATOM 957 N N . TRP A 1 135 ? 159.884 33.560 17.159 1.00 25.25 123 TRP A N 1
ATOM 958 C CA . TRP A 1 135 ? 159.098 32.479 17.735 1.00 28.02 123 TRP A CA 1
ATOM 959 C C . TRP A 1 135 ? 158.423 31.660 16.632 1.00 32.72 123 TRP A C 1
ATOM 960 O O . TRP A 1 135 ? 158.491 30.432 16.630 1.00 34.66 123 TRP A O 1
ATOM 971 N N . GLY A 1 136 ? 157.774 32.355 15.699 1.00 31.15 124 GLY A N 1
ATOM 972 C CA . GLY A 1 136 ? 157.209 31.737 14.508 1.00 28.56 124 GLY A CA 1
ATOM 973 C C . GLY A 1 136 ? 155.809 31.183 14.628 1.00 31.53 124 GLY A C 1
ATOM 974 O O . GLY A 1 136 ? 155.312 30.583 13.686 1.00 42.07 124 GLY A O 1
ATOM 975 N N . GLN A 1 137 ? 155.153 31.407 15.764 1.00 35.77 125 GLN A N 1
ATOM 976 C CA . GLN A 1 137 ? 153.801 30.881 15.998 1.00 30.27 125 GLN A CA 1
ATOM 977 C C . GLN A 1 137 ? 152.750 31.970 15.852 1.00 28.19 125 GLN A C 1
ATOM 978 O O . GLN A 1 137 ? 153.082 33.147 15.910 1.00 31.63 125 GLN A O 1
ATOM 984 N N . PRO A 1 138 ? 151.471 31.589 15.666 1.00 32.17 126 PRO A N 1
ATOM 985 C CA . PRO A 1 138 ? 150.457 32.644 15.483 1.00 31.44 126 PRO A CA 1
ATOM 986 C C . PRO A 1 138 ? 150.177 33.479 16.734 1.00 31.79 126 PRO A C 1
ATOM 987 O O . PRO A 1 138 ? 150.339 33.003 17.852 1.00 28.37 126 PRO A O 1
ATOM 991 N N . LEU A 1 139 ? 149.743 34.718 16.528 1.00 30.12 127 LEU A N 1
ATOM 992 C CA . LEU A 1 139 ? 149.441 35.621 17.629 1.00 31.09 127 LEU A CA 1
ATOM 993 C C . LEU A 1 139 ? 148.430 35.006 18.583 1.00 32.81 127 LEU A C 1
ATOM 994 O O . LEU A 1 139 ? 148.480 35.250 19.796 1.00 29.28 127 LEU A O 1
ATOM 999 N N . SER A 1 140 ? 147.544 34.172 18.043 1.00 28.01 128 SER A N 1
ATOM 1000 C CA . SER A 1 140 ? 146.475 33.591 18.839 1.00 28.16 128 SER A CA 1
ATOM 1001 C C . SER A 1 140 ? 146.976 32.575 19.874 1.00 28.41 128 SER A C 1
ATOM 1002 O O . SER A 1 140 ? 146.224 32.174 20.748 1.00 28.74 128 SER A O 1
ATOM 1005 N N . LYS A 1 141 ? 148.238 32.156 19.775 1.00 29.84 129 LYS A N 1
ATOM 1006 C CA . LYS A 1 141 ? 148.818 31.227 20.749 1.00 27.84 129 LYS A CA 1
ATOM 1007 C C . LYS A 1 141 ? 149.369 31.941 21.986 1.00 27.97 129 LYS A C 1
ATOM 1008 O O . LYS A 1 141 ? 149.765 31.292 22.958 1.00 25.99 129 LYS A O 1
ATOM 1014 N N . ILE A 1 142 ? 149.428 33.269 21.940 1.00 25.17 130 ILE A N 1
ATOM 1015 C CA . ILE A 1 142 ? 149.857 34.037 23.110 1.00 26.78 130 ILE A CA 1
ATOM 1016 C C . ILE A 1 142 ? 148.716 34.129 24.131 1.00 27.74 130 ILE A C 1
ATOM 1017 O O . ILE A 1 142 ? 147.668 34.732 23.876 1.00 26.73 130 ILE A O 1
ATOM 1022 N N . THR A 1 143 ? 148.928 33.516 25.291 1.00 27.94 131 THR A N 1
ATOM 1023 C CA . THR A 1 143 ? 147.881 33.423 26.298 1.00 27.70 131 THR A CA 1
ATOM 1024 C C . THR A 1 143 ? 148.076 34.484 27.385 1.00 22.54 131 THR A C 1
ATOM 1025 O O . THR A 1 143 ? 147.138 34.865 28.054 1.00 23.79 131 THR A O 1
ATOM 1029 N N . HIS A 1 144 ? 149.301 34.968 27.546 1.00 23.36 132 HIS A N 1
ATOM 1030 C CA . HIS A 1 144 ? 149.600 35.929 28.611 1.00 23.96 132 HIS A CA 1
ATOM 1031 C C . HIS A 1 144 ? 150.493 37.068 28.119 1.00 24.54 132 HIS A C 1
ATOM 1032 O O . HIS A 1 144 ? 151.385 36.877 27.276 1.00 21.98 132 HIS A O 1
ATOM 1039 N N . LEU A 1 145 ? 150.245 38.255 28.661 1.00 23.33 133 LEU A N 1
ATOM 1040 C CA . LEU A 1 145 ? 151.094 39.405 28.403 1.00 23.20 133 LEU A CA 1
ATOM 1041 C C . LEU A 1 145 ? 151.492 40.071 29.718 1.00 23.50 133 LEU A C 1
ATOM 1042 O O . LEU A 1 145 ? 150.638 40.434 30.534 1.00 22.97 133 LEU A O 1
ATOM 1047 N N . ILE A 1 146 ? 152.796 40.207 29.928 1.00 21.51 134 ILE A N 1
ATOM 1048 C CA . ILE A 1 146 ? 153.315 40.956 31.055 1.00 26.17 134 ILE A CA 1
ATOM 1049 C C . ILE A 1 146 ? 154.060 42.166 30.521 1.00 25.48 134 ILE A C 1
ATOM 1050 O O . ILE A 1 146 ? 154.984 42.014 29.730 1.00 22.90 134 ILE A O 1
ATOM 1055 N N . PHE A 1 147 ? 153.637 43.357 30.931 1.00 24.46 135 PHE A N 1
ATOM 1056 C CA . PHE A 1 147 ? 154.272 44.593 30.475 1.00 24.76 135 PHE A CA 1
ATOM 1057 C C . PHE A 1 147 ? 154.878 45.311 31.662 1.00 24.93 135 PHE A C 1
ATOM 1058 O O . PHE A 1 147 ? 154.178 45.642 32.623 1.00 23.15 135 PHE A O 1
ATOM 1066 N N . SER A 1 148 ? 156.186 45.534 31.588 1.00 22.78 136 SER A N 1
ATOM 1067 C CA . SER A 1 148 ? 156.922 46.239 32.623 1.00 22.13 136 SER A CA 1
ATOM 1068 C C . SER A 1 148 ? 157.457 47.558 32.042 1.00 24.17 136 SER A C 1
ATOM 1069 O O . SER A 1 148 ? 158.144 47.563 31.026 1.00 27.37 136 SER A O 1
ATOM 1072 N N . ALA A 1 149 ? 157.107 48.678 32.663 1.00 27.36 137 ALA A N 1
ATOM 1073 C CA . ALA A 1 149 ? 157.503 50.000 32.163 1.00 28.72 137 ALA A CA 1
ATOM 1074 C C . ALA A 1 149 ? 157.875 50.944 33.306 1.00 27.55 137 ALA A C 1
ATOM 1075 O O . ALA A 1 149 ? 157.108 51.103 34.250 1.00 25.89 137 ALA A O 1
ATOM 1077 N N . MET A 1 150 ? 159.044 51.571 33.216 1.00 28.37 138 MET A N 1
ATOM 1078 C CA . MET A 1 150 ? 159.478 52.537 34.233 1.00 27.84 138 MET A CA 1
ATOM 1079 C C . MET A 1 150 ? 158.549 53.761 34.266 1.00 27.46 138 MET A C 1
ATOM 1080 O O . MET A 1 150 ? 158.173 54.237 35.336 1.00 30.89 138 MET A O 1
ATOM 1085 N N . SER A 1 151 ? 158.154 54.262 33.100 1.00 25.25 139 SER A N 1
ATOM 1086 C CA . SER A 1 151 ? 157.325 55.467 33.061 1.00 25.70 139 SER A CA 1
ATOM 1087 C C . SER A 1 151 ? 156.217 55.371 32.023 1.00 27.05 139 SER A C 1
ATOM 1088 O O . SER A 1 151 ? 156.253 54.513 31.141 1.00 27.23 139 SER A O 1
ATOM 1091 N N . GLY A 1 152 ? 155.244 56.272 32.130 1.00 28.70 140 GLY A N 1
ATOM 1092 C CA . GLY A 1 152 ? 154.078 56.289 31.262 1.00 27.32 140 GLY A CA 1
ATOM 1093 C C . GLY A 1 152 ? 152.784 55.835 31.936 1.00 27.30 140 GLY A C 1
ATOM 1094 O O . GLY A 1 152 ? 151.850 55.400 31.251 1.00 22.02 140 GLY A O 1
ATOM 1095 N N . VAL A 1 153 ? 152.730 55.954 33.266 1.00 26.01 141 VAL A N 1
ATOM 1096 C CA . VAL A 1 153 ? 151.563 55.544 34.055 1.00 25.95 141 VAL A CA 1
ATOM 1097 C C . VAL A 1 153 ? 150.282 56.119 33.461 1.00 28.82 141 VAL A C 1
ATOM 1098 O O . VAL A 1 153 ? 150.149 57.342 33.327 1.00 26.79 141 VAL A O 1
ATOM 1102 N N . ASP A 1 154 ? 149.359 55.227 33.096 1.00 24.55 142 ASP A N 1
ATOM 1103 C CA . ASP A 1 154 ? 148.113 55.611 32.438 1.00 27.12 142 ASP A CA 1
ATOM 1104 C C . ASP A 1 154 ? 147.099 54.481 32.583 1.00 28.44 142 ASP A C 1
ATOM 1105 O O . ASP A 1 154 ? 147.471 53.320 32.740 1.00 30.98 142 ASP A O 1
ATOM 1110 N N . ILE A 1 155 ? 145.824 54.826 32.493 1.00 26.14 143 ILE A N 1
ATOM 1111 C CA . ILE A 1 155 ? 144.738 53.858 32.613 1.00 27.67 143 ILE A CA 1
ATOM 1112 C C . ILE A 1 155 ? 143.799 54.050 31.413 1.00 27.80 143 ILE A C 1
ATOM 1113 O O . ILE A 1 155 ? 143.312 55.156 31.189 1.00 29.38 143 ILE A O 1
ATOM 1118 N N . PRO A 1 156 ? 143.578 52.997 30.610 1.00 25.20 144 PRO A N 1
ATOM 1119 C CA . PRO A 1 156 ? 144.222 51.682 30.679 1.00 23.21 144 PRO A CA 1
ATOM 1120 C C . PRO A 1 156 ? 145.713 51.804 30.395 1.00 26.60 144 PRO A C 1
ATOM 1121 O O . PRO A 1 156 ? 146.144 52.815 29.818 1.00 26.77 144 PRO A O 1
ATOM 1125 N N . GLY A 1 157 ? 146.476 50.787 30.774 1.00 23.69 145 GLY A N 1
ATOM 1126 C CA . GLY A 1 157 ? 147.922 50.825 30.631 1.00 26.15 145 GLY A CA 1
ATOM 1127 C C . GLY A 1 157 ? 148.478 50.366 29.296 1.00 25.08 145 GLY A C 1
ATOM 1128 O O . GLY A 1 157 ? 147.742 50.025 28.356 1.00 25.56 145 GLY A O 1
ATOM 1129 N N . ALA A 1 158 ? 149.801 50.353 29.237 1.00 25.01 146 ALA A N 1
ATOM 1130 C CA . ALA A 1 158 ? 150.551 49.964 28.048 1.00 28.19 146 ALA A CA 1
ATOM 1131 C C . ALA A 1 158 ? 150.292 48.528 27.651 1.00 24.70 146 ALA A C 1
ATOM 1132 O O . ALA A 1 158 ? 150.448 48.177 26.493 1.00 28.14 146 ALA A O 1
ATOM 1134 N N . ASP A 1 159 ? 149.949 47.683 28.616 1.00 26.63 147 ASP A N 1
ATOM 1135 C CA . ASP A 1 159 ? 149.641 46.292 28.310 1.00 24.00 147 ASP A CA 1
ATOM 1136 C C . ASP A 1 159 ? 148.380 46.232 27.434 1.00 25.62 147 ASP A C 1
ATOM 1137 O O . ASP A 1 159 ? 148.307 45.487 26.431 1.00 25.68 147 ASP A O 1
ATOM 1142 N N . PHE A 1 160 ? 147.387 47.021 27.832 1.00 25.07 148 PHE A N 1
ATOM 1143 C CA . PHE A 1 160 ? 146.140 47.114 27.098 1.00 25.25 148 PHE A CA 1
ATOM 1144 C C . PHE A 1 160 ? 146.412 47.696 25.715 1.00 23.79 148 PHE A C 1
ATOM 1145 O O . PHE A 1 160 ? 145.986 47.124 24.719 1.00 27.67 148 PHE A O 1
ATOM 1153 N N . ARG A 1 161 ? 147.161 48.794 25.642 1.00 24.98 149 ARG A N 1
ATOM 1154 C CA . ARG A 1 161 ? 147.504 49.379 24.334 1.00 27.80 149 ARG A CA 1
ATOM 1155 C C . ARG A 1 161 ? 148.241 48.371 23.442 1.00 30.71 149 ARG A C 1
ATOM 1156 O O . ARG A 1 161 ? 147.922 48.243 22.253 1.00 28.77 149 ARG A O 1
ATOM 1164 N N . LEU A 1 162 ? 149.203 47.644 24.013 1.00 25.26 150 LEU A N 1
ATOM 1165 C CA . LEU A 1 162 ? 149.984 46.686 23.230 1.00 26.81 150 LEU A CA 1
ATOM 1166 C C . LEU A 1 162 ? 149.117 45.554 22.698 1.00 26.55 150 LEU A C 1
ATOM 1167 O O . LEU A 1 162 ? 149.304 45.098 21.570 1.00 28.46 150 LEU A O 1
ATOM 1172 N N . MET A 1 163 ? 148.184 45.081 23.517 1.00 27.26 151 MET A N 1
ATOM 1173 C CA . MET A 1 163 ? 147.267 44.019 23.095 1.00 26.34 151 MET A CA 1
ATOM 1174 C C . MET A 1 163 ? 146.478 44.401 21.823 1.00 26.54 151 MET A C 1
ATOM 1175 O O . MET A 1 163 ? 146.323 43.581 20.922 1.00 24.66 151 MET A O 1
ATOM 1180 N N . ASN A 1 164 ? 146.004 45.645 21.754 1.00 26.78 152 ASN A N 1
ATOM 1181 C CA . ASN A 1 164 ? 145.289 46.157 20.570 1.00 30.16 152 ASN A CA 1
ATOM 1182 C C . ASN A 1 164 ? 146.225 46.477 19.387 1.00 33.34 152 ASN A C 1
ATOM 1183 O O . ASN A 1 164 ? 145.858 46.258 18.233 1.00 31.05 152 ASN A O 1
ATOM 1188 N N . LEU A 1 165 ? 147.418 47.002 19.671 1.00 28.75 153 LEU A N 1
ATOM 1189 C CA . LEU A 1 165 ? 148.396 47.267 18.615 1.00 30.37 153 LEU A CA 1
ATOM 1190 C C . LEU A 1 165 ? 148.799 45.987 17.904 1.00 30.65 153 LEU A C 1
ATOM 1191 O O . LEU A 1 165 ? 148.940 45.971 16.686 1.00 31.19 153 LEU A O 1
ATOM 1196 N N . LEU A 1 166 ? 148.980 44.918 18.677 1.00 27.89 154 LEU A N 1
ATOM 1197 C CA . LEU A 1 166 ? 149.391 43.629 18.134 1.00 29.57 154 LEU A CA 1
ATOM 1198 C C . LEU A 1 166 ? 148.224 42.820 17.566 1.00 31.21 154 LEU A C 1
ATOM 1199 O O . LEU A 1 166 ? 148.407 41.985 16.674 1.00 30.01 154 LEU A O 1
ATOM 1204 N N . GLY A 1 167 ? 147.032 43.023 18.123 1.00 29.30 155 GLY A N 1
ATOM 1205 C CA . GLY A 1 167 ? 145.897 42.189 17.765 1.00 27.38 155 GLY A CA 1
ATOM 1206 C C . GLY A 1 167 ? 145.880 40.850 18.505 1.00 31.22 155 GLY A C 1
ATOM 1207 O O . GLY A 1 167 ? 145.502 39.837 17.928 1.00 29.89 155 GLY A O 1
ATOM 1208 N N . LEU A 1 168 ? 146.304 40.838 19.770 1.00 28.34 156 LEU A N 1
ATOM 1209 C CA . LEU A 1 168 ? 146.205 39.639 20.602 1.00 27.46 156 LEU A CA 1
ATOM 1210 C C . LEU A 1 168 ? 144.736 39.312 20.870 1.00 30.36 156 LEU A C 1
ATOM 1211 O O . LEU A 1 168 ? 143.872 40.175 20.731 1.00 30.13 156 LEU A O 1
ATOM 1216 N N . GLU A 1 169 ? 144.452 38.071 21.255 1.00 29.46 157 GLU A N 1
ATOM 1217 C CA . GLU A 1 169 ? 143.091 37.701 21.656 1.00 31.26 157 GLU A CA 1
ATOM 1218 C C . GLU A 1 169 ? 142.600 38.582 22.801 1.00 32.45 157 GLU A C 1
ATOM 1219 O O . GLU A 1 169 ? 143.362 38.916 23.701 1.00 31.53 157 GLU A O 1
ATOM 1225 N N . PRO A 1 170 ? 141.316 38.955 22.769 1.00 30.75 158 PRO A N 1
ATOM 1226 C CA . PRO A 1 170 ? 140.748 39.766 23.849 1.00 30.83 158 PRO A CA 1
ATOM 1227 C C . PRO A 1 170 ? 140.803 39.038 25.192 1.00 29.23 158 PRO A C 1
ATOM 1228 O O . PRO A 1 170 ? 140.682 39.672 26.244 1.00 26.75 158 PRO A O 1
ATOM 1232 N N . SER A 1 171 ? 140.982 37.723 25.155 1.00 28.70 159 SER A N 1
ATOM 1233 C CA . SER A 1 171 ? 141.066 36.946 26.383 1.00 29.46 159 SER A CA 1
ATOM 1234 C C . SER A 1 171 ? 142.500 36.763 26.930 1.00 29.40 159 SER A C 1
ATOM 1235 O O . SER A 1 171 ? 142.698 36.023 27.893 1.00 27.33 159 SER A O 1
ATOM 1238 N N . VAL A 1 172 ? 143.487 37.435 26.338 1.00 25.05 160 VAL A N 1
ATOM 1239 C CA . VAL A 1 172 ? 144.855 37.326 26.825 1.00 26.96 160 VAL A CA 1
ATOM 1240 C C . VAL A 1 172 ? 144.893 37.779 28.298 1.00 28.19 160 VAL A C 1
ATOM 1241 O O . VAL A 1 172 ? 144.270 38.776 28.666 1.00 27.88 160 VAL A O 1
ATOM 1245 N N . ASN A 1 173 ? 145.570 37.007 29.147 1.00 26.33 161 ASN A N 1
ATOM 1246 C CA . ASN A 1 173 ? 145.705 37.343 30.561 1.00 24.78 161 ASN A CA 1
ATOM 1247 C C . ASN A 1 173 ? 146.808 38.372 30.735 1.00 26.76 161 ASN A C 1
ATOM 1248 O O . ASN A 1 173 ? 147.947 38.104 30.376 1.00 27.04 161 ASN A O 1
ATOM 1253 N N . ARG A 1 174 ? 146.474 39.538 31.286 1.00 27.46 162 ARG A N 1
ATOM 1254 C CA . ARG A 1 174 ? 147.417 40.649 31.346 1.00 26.58 162 ARG A CA 1
ATOM 1255 C C . ARG A 1 174 ? 147.912 41.007 32.760 1.00 29.10 162 ARG A C 1
ATOM 1256 O O . ARG A 1 174 ? 147.216 40.823 33.771 1.00 29.06 162 ARG A O 1
ATOM 1264 N N . LEU A 1 175 ? 149.143 41.499 32.803 1.00 26.58 163 LEU A N 1
ATOM 1265 C CA . LEU A 1 175 ? 149.768 42.020 34.012 1.00 27.46 163 LEU A CA 1
ATOM 1266 C C . LEU A 1 175 ? 150.588 43.242 33.617 1.00 27.11 163 LEU A C 1
ATOM 1267 O O . LEU A 1 175 ? 151.432 43.162 32.713 1.00 21.64 163 LEU A O 1
ATOM 1272 N N . MET A 1 176 ? 150.319 44.365 34.279 1.00 24.92 164 MET A N 1
ATOM 1273 C CA . MET A 1 176 ? 150.930 45.646 33.955 1.00 20.19 164 MET A CA 1
ATOM 1274 C C . MET A 1 176 ? 151.606 46.207 35.202 1.00 23.99 164 MET A C 1
ATOM 1275 O O . MET A 1 176 ? 150.956 46.428 36.219 1.00 21.55 164 MET A O 1
ATOM 1280 N N . ILE A 1 177 ? 152.914 46.436 35.110 1.00 22.14 165 ILE A N 1
ATOM 1281 C CA . ILE A 1 177 ? 153.711 46.856 36.255 1.00 21.45 165 ILE A CA 1
ATOM 1282 C C . ILE A 1 177 ? 154.488 48.142 35.922 1.00 24.17 165 ILE A C 1
ATOM 1283 O O . ILE A 1 177 ? 155.433 48.125 35.118 1.00 24.22 165 ILE A O 1
ATOM 1288 N N . TYR A 1 178 ? 154.069 49.256 36.524 1.00 26.36 166 TYR A N 1
ATOM 1289 C CA . TYR A 1 178 ? 154.698 50.563 36.292 1.00 24.11 166 TYR A CA 1
ATOM 1290 C C . TYR A 1 178 ? 155.662 50.986 37.392 1.00 25.23 166 TYR A C 1
ATOM 1291 O O . TYR A 1 178 ? 155.418 50.720 38.570 1.00 25.08 166 TYR A O 1
ATOM 1300 N N . THR A 1 179 ? 156.741 51.655 36.994 1.00 23.20 167 THR A N 1
ATOM 1301 C CA . THR A 1 179 ? 157.510 52.512 37.895 1.00 27.46 167 THR A CA 1
ATOM 1302 C C . THR A 1 179 ? 158.016 51.796 39.133 1.00 26.37 167 THR A C 1
ATOM 1303 O O . THR A 1 179 ? 157.563 52.071 40.252 1.00 26.49 167 THR A O 1
ATOM 1307 N N . GLN A 1 180 ? 158.931 50.860 38.927 1.00 22.42 168 GLN A N 1
ATOM 1308 C CA . GLN A 1 180 ? 159.478 50.096 40.034 1.00 26.10 168 GLN A CA 1
ATOM 1309 C C . GLN A 1 180 ? 161.012 50.034 40.045 1.00 26.88 168 GLN A C 1
ATOM 1310 O O . GLN A 1 180 ? 161.617 50.108 41.112 1.00 23.55 168 GLN A O 1
ATOM 1316 N N . GLY A 1 181 ? 161.638 49.934 38.878 1.00 23.74 169 GLY A N 1
ATOM 1317 C CA . GLY A 1 181 ? 163.094 49.947 38.828 1.00 26.48 169 GLY A CA 1
ATOM 1318 C C . GLY A 1 181 ? 163.741 48.704 38.247 1.00 31.32 169 GLY A C 1
ATOM 1319 O O . GLY A 1 181 ? 163.053 47.764 37.810 1.00 26.00 169 GLY A O 1
ATOM 1320 N N . CYS A 1 182 ? 165.072 48.692 38.291 1.00 26.62 170 CYS A N 1
ATOM 1321 C CA . CYS A 1 182 ? 165.875 47.780 37.482 1.00 28.09 170 CYS A CA 1
ATOM 1322 C C . CYS A 1 182 ? 165.882 46.322 37.978 1.00 28.31 170 CYS A C 1
ATOM 1323 O O . CYS A 1 182 ? 166.430 45.451 37.306 1.00 31.54 170 CYS A O 1
ATOM 1326 N N . TYR A 1 183 ? 165.299 46.037 39.141 1.00 28.03 171 TYR A N 1
ATOM 1327 C CA . TYR A 1 183 ? 165.170 44.637 39.558 1.00 26.63 171 TYR A CA 1
ATOM 1328 C C . TYR A 1 183 ? 164.069 43.906 38.756 1.00 29.51 171 TYR A C 1
ATOM 1329 O O . TYR A 1 183 ? 163.982 42.666 38.783 1.00 28.31 171 TYR A O 1
ATOM 1338 N N . MET A 1 184 ? 163.248 44.665 38.029 1.00 25.70 172 MET A N 1
ATOM 1339 C CA . MET A 1 184 ? 162.042 44.105 37.396 1.00 27.44 172 MET A CA 1
ATOM 1340 C C . MET A 1 184 ? 162.344 43.072 36.286 1.00 28.19 172 MET A C 1
ATOM 1341 O O . MET A 1 184 ? 161.502 42.230 35.974 1.00 27.34 172 MET A O 1
ATOM 1346 N N . GLY A 1 185 ? 163.551 43.098 35.729 1.00 26.78 173 GLY A N 1
ATOM 1347 C CA . GLY A 1 185 ? 163.925 42.114 34.728 1.00 25.23 173 GLY A CA 1
ATOM 1348 C C . GLY A 1 185 ? 163.830 40.704 35.292 1.00 30.77 173 GLY A C 1
ATOM 1349 O O . GLY A 1 185 ? 163.094 39.860 34.764 1.00 28.20 173 GLY A O 1
ATOM 1350 N N . GLY A 1 186 ? 164.567 40.458 36.374 1.00 26.24 174 GLY A N 1
ATOM 1351 C CA . GLY A 1 186 ? 164.535 39.186 37.050 1.00 24.13 174 GLY A CA 1
ATOM 1352 C C . GLY A 1 186 ? 163.190 38.909 37.687 1.00 25.58 174 GLY A C 1
ATOM 1353 O O . GLY A 1 186 ? 162.751 37.770 37.708 1.00 26.55 174 GLY A O 1
ATOM 1354 N N . ALA A 1 187 ? 162.538 39.950 38.211 1.00 25.88 175 ALA A N 1
ATOM 1355 C CA . ALA A 1 187 ? 161.294 39.786 38.936 1.00 22.99 175 ALA A CA 1
ATOM 1356 C C . ALA A 1 187 ? 160.150 39.411 37.995 1.00 27.40 175 ALA A C 1
ATOM 1357 O O . ALA A 1 187 ? 159.389 38.492 38.295 1.00 26.68 175 ALA A O 1
ATOM 1359 N N . ALA A 1 188 ? 160.035 40.095 36.855 1.00 26.39 176 ALA A N 1
ATOM 1360 C CA . ALA A 1 188 ? 158.970 39.771 35.888 1.00 26.30 176 ALA A CA 1
ATOM 1361 C C . ALA A 1 188 ? 159.212 38.397 35.251 1.00 27.59 176 ALA A C 1
ATOM 1362 O O . ALA A 1 188 ? 158.267 37.674 34.935 1.00 28.08 176 ALA A O 1
ATOM 1364 N N . MET A 1 189 ? 160.475 38.021 35.093 1.00 25.28 177 MET A N 1
ATOM 1365 C CA . MET A 1 189 ? 160.805 36.669 34.638 1.00 25.56 177 MET A CA 1
ATOM 1366 C C . MET A 1 189 ? 160.286 35.592 35.620 1.00 27.58 177 MET A C 1
ATOM 1367 O O . MET A 1 189 ? 159.808 34.540 35.210 1.00 25.66 177 MET A O 1
ATOM 1372 N N . ARG A 1 190 ? 160.377 35.875 36.916 1.00 29.17 178 ARG A N 1
ATOM 1373 C CA . ARG A 1 190 ? 159.860 34.973 37.932 1.00 27.98 178 ARG A CA 1
ATOM 1374 C C . ARG A 1 190 ? 158.350 34.809 37.753 1.00 28.03 178 ARG A C 1
ATOM 1375 O O . ARG A 1 190 ? 157.827 33.694 37.858 1.00 26.55 178 ARG A O 1
ATOM 1383 N N . HIS A 1 191 ? 157.647 35.907 37.484 1.00 26.38 179 HIS A N 1
ATOM 1384 C CA . HIS A 1 191 ? 156.193 35.821 37.314 1.00 25.75 179 HIS A CA 1
ATOM 1385 C C . HIS A 1 191 ? 155.846 35.044 36.033 1.00 28.43 179 HIS A C 1
ATOM 1386 O O . HIS A 1 191 ? 154.931 34.212 36.036 1.00 25.91 179 HIS A O 1
ATOM 1393 N N . ALA A 1 192 ? 156.585 35.305 34.954 1.00 24.57 180 ALA A N 1
ATOM 1394 C CA . ALA A 1 192 ? 156.432 34.556 33.706 1.00 27.27 180 ALA A CA 1
ATOM 1395 C C . ALA A 1 192 ? 156.664 33.058 33.911 1.00 28.26 180 ALA A C 1
ATOM 1396 O O . ALA A 1 192 ? 155.925 32.216 33.363 1.00 26.55 180 ALA A O 1
ATOM 1398 N N . LYS A 1 193 ? 157.693 32.731 34.691 1.00 24.82 181 LYS A N 1
ATOM 1399 C CA . LYS A 1 193 ? 158.030 31.335 34.969 1.00 26.60 181 LYS A CA 1
ATOM 1400 C C . LYS A 1 193 ? 156.871 30.625 35.672 1.00 27.04 181 LYS A C 1
ATOM 1401 O O . LYS A 1 193 ? 156.495 29.513 35.307 1.00 25.91 181 LYS A O 1
ATOM 1407 N N . ASP A 1 194 ? 156.293 31.286 36.671 1.00 27.86 182 ASP A N 1
ATOM 1408 C CA . ASP A 1 194 ? 155.186 30.705 37.414 1.00 27.54 182 ASP A CA 1
ATOM 1409 C C . ASP A 1 194 ? 153.954 30.488 36.525 1.00 29.32 182 ASP A C 1
ATOM 1410 O O . ASP A 1 194 ? 153.289 29.445 36.613 1.00 25.20 182 ASP A O 1
ATOM 1415 N N . ILE A 1 195 ? 153.655 31.462 35.671 1.00 24.56 183 ILE A N 1
ATOM 1416 C CA . ILE A 1 195 ? 152.536 31.331 34.746 1.00 25.30 183 ILE A CA 1
ATOM 1417 C C . ILE A 1 195 ? 152.755 30.159 33.796 1.00 23.15 183 ILE A C 1
ATOM 1418 O O . ILE A 1 195 ? 1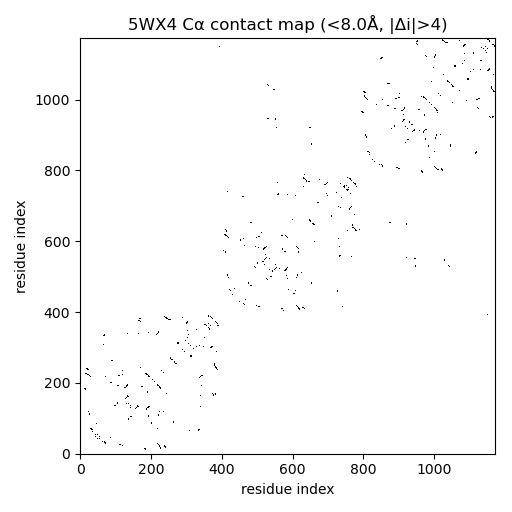51.904 29.282 33.675 1.00 27.68 183 ILE A O 1
ATOM 1423 N N . ALA A 1 196 ? 153.919 30.139 33.155 1.00 26.28 184 ALA A N 1
ATOM 1424 C CA . ALA A 1 196 ? 154.254 29.142 32.138 1.00 29.69 184 ALA A CA 1
ATOM 1425 C C . ALA A 1 196 ? 154.225 27.714 32.688 1.00 25.96 184 ALA A C 1
ATOM 1426 O O . ALA A 1 196 ? 153.764 26.788 32.015 1.00 22.18 184 ALA A O 1
ATOM 1428 N N . GLU A 1 197 ? 154.733 27.544 33.905 1.00 25.72 185 GLU A N 1
ATOM 1429 C CA . GLU A 1 197 ? 154.866 26.214 34.498 1.00 27.59 185 GLU A CA 1
ATOM 1430 C C . GLU A 1 197 ? 153.573 25.728 35.138 1.00 28.11 185 GLU A C 1
ATOM 1431 O O . GLU A 1 197 ? 153.352 24.527 35.209 1.00 25.51 185 GLU A O 1
ATOM 1437 N N . ASN A 1 198 ? 152.735 26.649 35.622 1.00 24.44 186 ASN A N 1
ATOM 1438 C CA . ASN A 1 198 ? 151.456 26.265 36.209 1.00 26.11 186 ASN A CA 1
ATOM 1439 C C . ASN A 1 198 ? 150.334 26.071 35.185 1.00 30.74 186 ASN A C 1
ATOM 1440 O O . ASN A 1 198 ? 149.269 25.581 35.535 1.00 25.62 186 ASN A O 1
ATOM 1445 N N . ASN A 1 199 ? 150.558 26.493 33.940 1.00 27.49 187 ASN A N 1
ATOM 1446 C CA . ASN A 1 199 ? 149.514 26.412 32.912 1.00 27.47 187 ASN A CA 1
ATOM 1447 C C . ASN A 1 199 ? 150.010 25.772 31.623 1.00 29.07 187 ASN A C 1
ATOM 1448 O O . ASN A 1 199 ? 150.714 26.407 30.836 1.00 27.51 187 ASN A O 1
ATOM 1453 N N . ALA A 1 200 ? 149.637 24.514 31.412 1.00 28.14 188 ALA A N 1
ATOM 1454 C CA . ALA A 1 200 ? 150.011 23.811 30.196 1.00 29.05 188 ALA A CA 1
ATOM 1455 C C . ALA A 1 200 ? 149.464 24.545 28.988 1.00 24.55 188 ALA A C 1
ATOM 1456 O O . ALA A 1 200 ? 148.295 24.889 28.958 1.00 25.27 188 ALA A O 1
ATOM 1458 N N . GLY A 1 201 ? 150.323 24.766 27.998 1.00 25.87 189 GLY A N 1
ATOM 1459 C CA . GLY A 1 201 ? 149.955 25.456 26.781 1.00 22.85 189 GLY A CA 1
ATOM 1460 C C . GLY A 1 201 ? 150.187 26.954 26.861 1.00 29.07 189 GLY A C 1
ATOM 1461 O O . GLY A 1 201 ? 150.182 27.630 25.837 1.00 27.17 189 GLY A O 1
ATOM 1462 N N . ALA A 1 202 ? 150.416 27.488 28.061 1.00 26.92 190 ALA A N 1
ATOM 1463 C CA . ALA A 1 202 ? 150.589 28.938 28.173 1.00 23.70 190 ALA A CA 1
ATOM 1464 C C . ALA A 1 202 ? 151.873 29.391 27.501 1.00 27.00 190 ALA A C 1
ATOM 1465 O O . ALA A 1 202 ? 152.911 28.758 27.642 1.00 24.47 190 ALA A O 1
ATOM 1467 N N . ARG A 1 203 ? 151.769 30.492 26.763 1.00 25.34 191 ARG A N 1
ATOM 1468 C CA . ARG A 1 203 ? 152.895 31.134 26.128 1.00 24.67 191 ARG A CA 1
ATOM 1469 C C . ARG A 1 203 ? 152.816 32.600 26.533 1.00 26.43 191 ARG A C 1
ATOM 1470 O O . ARG A 1 203 ? 151.832 33.285 26.220 1.00 25.03 191 ARG A O 1
ATOM 1478 N N . VAL A 1 204 ? 153.845 33.078 27.231 1.00 25.99 192 VAL A N 1
ATOM 1479 C CA . VAL A 1 204 ? 153.832 34.406 27.816 1.00 22.47 192 VAL A CA 1
ATOM 1480 C C . VAL A 1 204 ? 154.629 35.402 26.971 1.00 26.69 192 VAL A C 1
ATOM 1481 O O . VAL A 1 204 ? 155.781 35.144 26.635 1.00 29.73 192 VAL A O 1
ATOM 1485 N N . LEU A 1 205 ? 154.008 36.523 26.613 1.00 22.23 193 LEU A N 1
ATOM 1486 C CA . LEU A 1 205 ? 154.724 37.620 25.993 1.00 24.70 193 LEU A CA 1
ATOM 1487 C C . LEU A 1 205 ? 155.137 38.580 27.097 1.00 23.30 193 LEU A C 1
ATOM 1488 O O . LEU A 1 205 ? 154.296 39.167 27.768 1.00 25.00 193 LEU A O 1
ATOM 1493 N N . LEU A 1 206 ? 156.437 38.709 27.302 1.00 23.37 194 LEU A N 1
ATOM 1494 C CA . LEU A 1 206 ? 156.970 39.534 28.379 1.00 24.01 194 LEU A CA 1
ATOM 1495 C C . LEU A 1 206 ? 157.658 40.741 27.758 1.00 27.91 194 LEU A C 1
ATOM 1496 O O . LEU A 1 206 ? 158.611 40.593 26.993 1.00 28.41 194 LEU A O 1
ATOM 1501 N N . VAL A 1 207 ? 157.171 41.936 28.063 1.00 23.78 195 VAL A N 1
ATOM 1502 C CA . VAL A 1 207 ? 157.705 43.135 27.428 1.00 24.17 195 VAL A CA 1
ATOM 1503 C C . VAL A 1 207 ? 158.187 44.142 28.467 1.00 27.55 195 VAL A C 1
ATOM 1504 O O . VAL A 1 207 ? 157.471 44.458 29.427 1.00 25.39 195 VAL A O 1
ATOM 1508 N N . PHE A 1 208 ? 159.417 44.621 28.279 1.00 24.26 196 PHE A N 1
ATOM 1509 C CA . PHE A 1 208 ? 159.954 45.719 29.060 1.00 23.40 196 PHE A CA 1
ATOM 1510 C C . PHE A 1 208 ? 160.141 46.924 28.152 1.00 27.68 196 PHE A C 1
ATOM 1511 O O . PHE A 1 208 ? 160.724 46.808 27.070 1.00 26.39 196 PHE A O 1
ATOM 1519 N N . CYS A 1 209 ? 159.640 48.077 28.564 1.00 27.11 197 CYS A N 1
ATOM 1520 C CA . CYS A 1 209 ? 159.902 49.288 27.797 1.00 27.10 197 CYS A CA 1
ATOM 1521 C C . CYS A 1 209 ? 160.216 50.410 28.740 1.00 29.10 197 CYS A C 1
ATOM 1522 O O . CYS A 1 209 ? 159.358 50.845 29.512 1.00 27.23 197 CYS A O 1
ATOM 1525 N N . ASP A 1 210 ? 161.464 50.858 28.676 1.00 28.25 198 ASP A N 1
ATOM 1526 C CA . ASP A 1 210 ? 161.979 51.826 29.612 1.00 28.55 198 ASP A CA 1
ATOM 1527 C C . ASP A 1 210 ? 162.494 53.057 28.889 1.00 33.23 198 ASP A C 1
ATOM 1528 O O . ASP A 1 210 ? 163.545 53.040 28.222 1.00 32.72 198 ASP A O 1
ATOM 1533 N N . LEU A 1 211 ? 161.704 54.115 28.994 1.00 28.70 199 LEU A N 1
ATOM 1534 C CA . LEU A 1 211 ? 162.056 55.392 28.426 1.00 29.15 199 LEU A CA 1
ATOM 1535 C C . LEU A 1 211 ? 162.351 56.303 29.601 1.00 31.19 199 LEU A C 1
ATOM 1536 O O . LEU A 1 211 ? 161.519 56.427 30.492 1.00 32.72 199 LEU A O 1
ATOM 1541 N N . MET A 1 212 ? 163.528 56.922 29.611 1.00 28.76 200 MET A N 1
ATOM 1542 C CA . MET A 1 212 ? 163.982 57.669 30.778 1.00 29.40 200 MET A CA 1
ATOM 1543 C C . MET A 1 212 ? 163.582 59.148 30.785 1.00 29.13 200 MET A C 1
ATOM 1544 O O . MET A 1 212 ? 164.081 59.916 31.601 1.00 29.59 200 MET A O 1
ATOM 1549 N N . ASP A 1 213 ? 162.661 59.529 29.907 1.00 27.79 201 ASP A N 1
ATOM 1550 C CA . ASP A 1 213 ? 162.264 60.929 29.741 1.00 31.49 201 ASP A CA 1
ATOM 1551 C C . ASP A 1 213 ? 161.941 61.653 31.048 1.00 34.74 201 ASP A C 1
ATOM 1552 O O . ASP A 1 213 ? 162.143 62.869 31.157 1.00 32.27 201 ASP A O 1
ATOM 1557 N N . MET A 1 214 ? 161.408 60.913 32.022 1.00 29.23 202 MET A N 1
ATOM 1558 C CA . MET A 1 214 ? 160.985 61.504 33.291 1.00 29.72 202 MET A CA 1
ATOM 1559 C C . MET A 1 214 ? 162.166 61.868 34.179 1.00 29.66 202 MET A C 1
ATOM 1560 O O . MET A 1 214 ? 162.004 62.547 35.199 1.00 28.96 202 MET A O 1
ATOM 1565 N N . TYR A 1 215 ? 163.346 61.375 33.817 1.00 31.72 203 TYR A N 1
ATOM 1566 C CA . TYR A 1 215 ? 164.533 61.601 34.632 1.00 29.02 203 TYR A CA 1
ATOM 1567 C C . TYR A 1 215 ? 165.426 62.690 34.048 1.00 30.59 203 TYR A C 1
ATOM 1568 O O . TYR A 1 215 ? 166.456 63.042 34.631 1.00 30.87 203 TYR A O 1
ATOM 1577 N N . PHE A 1 216 ? 165.025 63.229 32.904 1.00 29.59 204 PHE A N 1
ATOM 1578 C CA . PHE A 1 216 ? 165.767 64.321 32.302 1.00 31.94 204 PHE A CA 1
ATOM 1579 C C . PHE A 1 216 ? 165.519 65.609 33.067 1.00 31.80 204 PHE A C 1
ATOM 1580 O O . PHE A 1 216 ? 164.374 66.057 33.186 1.00 31.76 204 PHE A O 1
ATOM 1588 N N . HIS A 1 217 ? 166.595 66.220 33.556 1.00 31.27 205 HIS A N 1
ATOM 1589 C CA . HIS A 1 217 ? 166.511 67.534 34.188 1.00 31.77 205 HIS A CA 1
ATOM 1590 C C . HIS A 1 217 ? 167.748 68.384 33.883 1.00 35.21 205 HIS A C 1
ATOM 1591 O O . HIS A 1 217 ? 168.801 67.854 33.504 1.00 31.97 205 HIS A O 1
ATOM 1598 N N . ALA A 1 218 ? 167.616 69.696 34.075 1.00 29.78 206 ALA A N 1
ATOM 1599 C CA . ALA A 1 218 ? 168.749 70.606 33.970 1.00 37.81 206 ALA A CA 1
ATOM 1600 C C . ALA A 1 218 ? 169.851 70.123 34.918 1.00 35.15 206 ALA A C 1
ATOM 1601 O O . ALA A 1 218 ? 169.554 69.655 36.019 1.00 34.45 206 ALA A O 1
ATOM 1603 N N . PRO A 1 219 ? 171.118 70.213 34.480 1.00 32.90 207 PRO A N 1
ATOM 1604 C CA . PRO A 1 219 ? 172.233 69.655 35.254 1.00 30.95 207 PRO A CA 1
ATOM 1605 C C . PRO A 1 219 ? 172.351 70.254 36.654 1.00 34.95 207 PRO A C 1
ATOM 1606 O O . PRO A 1 219 ? 172.259 71.470 36.809 1.00 32.97 207 PRO A O 1
ATOM 1610 N N . GLN A 1 220 ? 172.555 69.392 37.650 1.00 30.55 208 GLN A N 1
ATOM 1611 C CA . GLN A 1 220 ? 172.675 69.802 39.044 1.00 34.33 208 GLN A CA 1
ATOM 1612 C C . GLN A 1 220 ? 174.033 69.373 39.591 1.00 36.98 208 GLN A C 1
ATOM 1613 O O . GLN A 1 220 ? 174.656 68.432 39.079 1.00 33.55 208 GLN A O 1
ATOM 1619 N N . ASN A 1 221 ? 174.457 70.020 40.669 1.00 34.51 209 ASN A N 1
ATOM 1620 C CA . ASN A 1 221 ? 175.653 69.596 41.381 1.00 36.58 209 ASN A CA 1
ATOM 1621 C C . ASN A 1 221 ? 175.311 68.423 42.312 1.00 35.47 209 ASN A C 1
ATOM 1622 O O . ASN A 1 221 ? 175.369 68.526 43.548 1.00 34.04 209 ASN A O 1
ATOM 1627 N N . ARG A 1 222 ? 174.956 67.305 41.685 1.00 34.85 210 ARG A N 1
ATOM 1628 C CA . ARG A 1 222 ? 174.591 66.072 42.378 1.00 35.41 210 ARG A CA 1
ATOM 1629 C C . ARG A 1 222 ? 175.184 64.946 41.586 1.00 32.16 210 ARG A C 1
ATOM 1630 O O . ARG A 1 222 ? 174.903 64.815 40.391 1.00 36.18 210 ARG A O 1
ATOM 1638 N N . VAL A 1 223 ? 176.008 64.142 42.241 1.00 25.01 211 VAL A N 1
ATOM 1639 C CA . VAL A 1 223 ? 176.755 63.098 41.556 1.00 34.64 211 VAL A CA 1
ATOM 1640 C C . VAL A 1 223 ? 175.803 62.059 40.964 1.00 32.74 211 VAL A C 1
ATOM 1641 O O . VAL A 1 223 ? 176.017 61.562 39.857 1.00 33.17 211 VAL A O 1
ATOM 1645 N N . ASP A 1 224 ? 174.744 61.739 41.702 1.00 30.35 212 ASP A N 1
ATOM 1646 C CA . ASP A 1 224 ? 173.805 60.726 41.232 1.00 32.25 212 ASP A CA 1
ATOM 1647 C C . ASP A 1 224 ? 172.966 61.214 40.037 1.00 30.55 212 ASP A C 1
ATOM 1648 O O . ASP A 1 224 ? 172.752 60.462 39.084 1.00 32.69 212 ASP A O 1
ATOM 1653 N N . LEU A 1 225 ? 172.520 62.467 40.058 1.00 28.73 213 LEU A N 1
ATOM 1654 C CA . LEU A 1 225 ? 171.746 62.992 38.930 1.00 28.34 213 LEU A CA 1
ATOM 1655 C C . LEU A 1 225 ? 172.591 63.071 37.657 1.00 30.30 213 LEU A C 1
ATOM 1656 O O . LEU A 1 225 ? 172.109 62.752 36.564 1.00 30.34 213 LEU A O 1
ATOM 1661 N N . LEU A 1 226 ? 173.845 63.504 37.801 1.00 32.45 214 LEU A N 1
ATOM 1662 C CA . LEU A 1 226 ? 174.770 63.605 36.673 1.00 31.64 214 LEU A CA 1
ATOM 1663 C C . LEU A 1 226 ? 175.076 62.204 36.100 1.00 30.27 214 LEU A C 1
ATOM 1664 O O . LEU A 1 226 ? 175.020 62.001 34.884 1.00 29.82 214 LEU A O 1
ATOM 1669 N N . TYR A 1 227 ? 175.421 61.258 36.975 1.00 28.11 215 TYR A N 1
ATOM 1670 C CA . TYR A 1 227 ? 175.574 59.861 36.562 1.00 29.61 215 TYR A CA 1
ATOM 1671 C C . TYR A 1 227 ? 174.396 59.364 35.710 1.00 30.20 215 TYR A C 1
ATOM 1672 O O . TYR A 1 227 ? 174.591 58.752 34.662 1.00 29.81 215 TYR A O 1
ATOM 1681 N N . GLY A 1 228 ? 173.174 59.602 36.182 1.00 30.12 216 GLY A N 1
ATOM 1682 C CA . GLY A 1 228 ? 171.986 59.123 35.489 1.00 28.28 216 GLY A CA 1
ATOM 1683 C C . GLY A 1 228 ? 171.893 59.768 34.123 1.00 28.60 216 GLY A C 1
ATOM 1684 O O . GLY A 1 228 ? 171.628 59.122 33.104 1.00 29.78 216 GLY A O 1
ATOM 1685 N N . GLN A 1 229 ? 172.132 61.070 34.123 1.00 29.53 217 GLN A N 1
ATOM 1686 C CA . GLN A 1 229 ? 172.118 61.872 32.916 1.00 30.14 217 GLN A CA 1
ATOM 1687 C C . GLN A 1 229 ? 173.180 61.414 31.912 1.00 29.75 217 GLN A C 1
ATOM 1688 O O . GLN A 1 229 ? 173.035 61.587 30.703 1.00 27.40 217 GLN A O 1
ATOM 1694 N N . ALA A 1 230 ? 174.245 60.816 32.431 1.00 28.39 218 ALA A N 1
ATOM 1695 C CA . ALA A 1 230 ? 175.325 60.277 31.605 1.00 30.58 218 ALA A CA 1
ATOM 1696 C C . ALA A 1 230 ? 175.095 58.822 31.161 1.00 30.02 218 ALA A C 1
ATOM 1697 O O . ALA A 1 230 ? 175.624 58.389 30.141 1.00 30.22 218 ALA A O 1
ATOM 1699 N N . VAL A 1 231 ? 174.359 58.045 31.952 1.00 28.82 219 VAL A N 1
ATOM 1700 C CA . VAL A 1 231 ? 174.341 56.595 31.743 1.00 28.19 219 VAL A CA 1
ATOM 1701 C C . VAL A 1 231 ? 172.971 55.983 31.347 1.00 28.33 219 VAL A C 1
ATOM 1702 O O . VAL A 1 231 ? 172.921 54.982 30.611 1.00 30.38 219 VAL A O 1
ATOM 1706 N N . PHE A 1 232 ? 171.872 56.569 31.812 1.00 28.62 220 PHE A N 1
ATOM 1707 C CA . PHE A 1 232 ? 170.551 56.017 31.517 1.00 27.77 220 PHE A CA 1
ATOM 1708 C C . PHE A 1 232 ? 170.298 56.055 30.021 1.00 30.29 220 PHE A C 1
ATOM 1709 O O . PHE A 1 232 ? 170.457 57.092 29.384 1.00 28.73 220 PHE A O 1
ATOM 1717 N N . GLY A 1 233 ? 169.896 54.924 29.459 1.00 28.15 221 GLY A N 1
ATOM 1718 C CA . GLY A 1 233 ? 169.537 54.881 28.055 1.00 29.52 221 GLY A CA 1
ATOM 1719 C C . GLY A 1 233 ? 168.130 54.325 27.884 1.00 30.92 221 GLY A C 1
ATOM 1720 O O . GLY A 1 233 ? 167.510 53.883 28.853 1.00 28.15 221 GLY A O 1
ATOM 1721 N N . ASP A 1 234 ? 167.629 54.343 26.655 1.00 28.26 222 ASP A N 1
ATOM 1722 C CA . ASP A 1 234 ? 166.282 53.856 26.380 1.00 28.65 222 ASP A CA 1
ATOM 1723 C C . ASP A 1 234 ? 166.306 52.583 25.549 1.00 29.41 222 ASP A C 1
ATOM 1724 O O . ASP A 1 234 ? 167.156 52.413 24.668 1.00 30.34 222 ASP A O 1
ATOM 1729 N N . GLY A 1 235 ? 165.345 51.708 25.803 1.00 26.93 223 GLY A N 1
ATOM 1730 C CA . GLY A 1 235 ? 165.236 50.481 25.043 1.00 27.26 223 GLY A CA 1
ATOM 1731 C C . GLY A 1 235 ? 164.006 49.683 25.416 1.00 27.14 223 GLY A C 1
ATOM 1732 O O . GLY A 1 235 ? 163.388 49.890 26.455 1.00 29.61 223 GLY A O 1
ATOM 1733 N N . ALA A 1 236 ? 163.644 48.763 24.541 1.00 25.93 224 ALA A N 1
ATOM 1734 C CA . ALA A 1 236 ? 162.594 47.813 24.825 1.00 24.48 224 ALA A CA 1
ATOM 1735 C C . ALA A 1 236 ? 163.100 46.422 24.489 1.00 26.93 224 ALA A C 1
ATOM 1736 O O . ALA A 1 236 ? 163.880 46.237 23.546 1.00 25.17 224 ALA A O 1
ATOM 1738 N N . ALA A 1 237 ? 162.681 45.450 25.283 1.00 25.00 225 ALA A N 1
ATOM 1739 C CA . ALA A 1 237 ? 162.979 44.049 25.016 1.00 25.81 225 ALA A CA 1
ATOM 1740 C C . ALA A 1 237 ? 161.711 43.242 25.202 1.00 27.29 225 ALA A C 1
ATOM 1741 O O . ALA A 1 237 ? 160.950 43.508 26.121 1.00 27.39 225 ALA A O 1
ATOM 1743 N N . ALA A 1 238 ? 161.493 42.264 24.333 1.00 24.74 226 ALA A N 1
ATOM 1744 C CA . ALA A 1 238 ? 160.352 41.383 24.444 1.00 25.13 226 ALA A CA 1
ATOM 1745 C C . ALA A 1 238 ? 160.825 39.934 24.376 1.00 30.73 226 ALA A C 1
ATOM 1746 O O . ALA A 1 238 ? 161.773 39.606 23.660 1.00 27.91 226 ALA A O 1
ATOM 1748 N N . LEU A 1 239 ? 160.182 39.078 25.162 1.00 29.67 227 LEU A N 1
ATOM 1749 C CA . LEU A 1 239 ? 160.533 37.670 25.193 1.00 30.12 227 LEU A CA 1
ATOM 1750 C C . LEU A 1 239 ? 159.253 36.878 25.058 1.00 26.91 227 LEU A C 1
ATOM 1751 O O . LEU A 1 239 ? 158.197 37.359 25.457 1.00 26.73 227 LEU A O 1
ATOM 1756 N N . ILE A 1 240 ? 159.344 35.673 24.500 1.00 26.10 228 ILE A N 1
ATOM 1757 C CA . ILE A 1 240 ? 158.266 34.705 24.656 1.00 25.30 228 ILE A CA 1
ATOM 1758 C C . ILE A 1 240 ? 158.778 33.616 25.601 1.00 30.56 228 ILE A C 1
ATOM 1759 O O . ILE A 1 240 ? 159.876 33.047 25.409 1.00 25.34 228 ILE A O 1
ATOM 1764 N N . VAL A 1 241 ? 158.000 33.364 26.651 1.00 24.51 229 VAL A N 1
ATOM 1765 C CA . VAL A 1 241 ? 158.373 32.384 27.662 1.00 25.46 229 VAL A CA 1
ATOM 1766 C C . VAL A 1 241 ? 157.335 31.273 27.728 1.00 29.00 229 VAL A C 1
ATOM 1767 O O . VAL A 1 241 ? 156.129 31.533 27.751 1.00 25.46 229 VAL A O 1
ATOM 1771 N N . GLY A 1 242 ? 157.801 30.027 27.728 1.00 26.27 230 GLY A N 1
ATOM 1772 C CA . GLY A 1 242 ? 156.887 28.923 27.860 1.00 25.89 230 GLY A CA 1
ATOM 1773 C C . GLY A 1 242 ? 157.564 27.642 28.281 1.00 25.98 230 GLY A C 1
ATOM 1774 O O . GLY A 1 242 ? 158.745 27.454 28.040 1.00 26.74 230 GLY A O 1
ATOM 1775 N N . ALA A 1 243 ? 156.785 26.748 28.880 1.00 27.03 231 ALA A N 1
ATOM 1776 C CA . ALA A 1 243 ? 157.263 25.421 29.252 1.00 29.54 231 ALA A CA 1
ATOM 1777 C C . ALA A 1 243 ? 156.890 24.415 28.175 1.00 33.36 231 ALA A C 1
ATOM 1778 O O . ALA A 1 243 ? 155.912 24.617 27.436 1.00 28.79 231 ALA A O 1
ATOM 1780 N N . ASP A 1 244 ? 157.676 23.336 28.107 1.00 31.34 232 ASP A N 1
ATOM 1781 C CA . ASP A 1 244 ? 157.426 22.218 27.205 1.00 25.56 232 ASP A CA 1
ATOM 1782 C C . ASP A 1 244 ? 157.337 22.656 25.741 1.00 29.82 232 ASP A C 1
ATOM 1783 O O . ASP A 1 244 ? 156.259 22.683 25.157 1.00 28.18 232 ASP A O 1
ATOM 1788 N N . PRO A 1 245 ? 158.481 23.020 25.148 1.00 33.78 233 PRO A N 1
ATOM 1789 C CA . PRO A 1 245 ? 158.497 23.430 23.735 1.00 30.53 233 PRO A CA 1
ATOM 1790 C C . PRO A 1 245 ? 157.875 22.365 22.839 1.00 36.38 233 PRO A C 1
ATOM 1791 O O . PRO A 1 245 ? 158.168 21.184 23.021 1.00 36.96 233 PRO A O 1
ATOM 1795 N N . ASP A 1 246 ? 157.020 22.771 21.904 1.00 36.85 234 ASP A N 1
ATOM 1796 C CA . ASP A 1 246 ? 156.344 21.826 21.004 1.00 41.43 234 ASP A CA 1
ATOM 1797 C C . ASP A 1 246 ? 157.203 21.464 19.796 1.00 45.36 234 ASP A C 1
ATOM 1798 O O . ASP A 1 246 ? 157.559 22.339 19.007 1.00 46.00 234 ASP A O 1
ATOM 1803 N N . ASP A 1 247 ? 157.525 20.180 19.655 1.00 49.23 235 ASP A N 1
ATOM 1804 C CA . ASP A 1 247 ? 158.338 19.710 18.532 1.00 55.27 235 ASP A CA 1
ATOM 1805 C C . ASP A 1 247 ? 157.607 19.783 17.203 1.00 51.26 235 ASP A C 1
ATOM 1806 O O . ASP A 1 247 ? 158.239 19.927 16.156 1.00 53.52 235 ASP A O 1
ATOM 1811 N N . ASP A 1 248 ? 156.280 19.682 17.242 1.00 49.47 236 ASP A N 1
ATOM 1812 C CA . ASP A 1 248 ? 155.475 19.741 16.022 1.00 52.13 236 ASP A CA 1
ATOM 1813 C C . ASP A 1 248 ? 155.379 21.152 15.450 1.00 51.77 236 ASP A C 1
ATOM 1814 O O . ASP A 1 248 ? 154.611 21.388 14.524 1.00 53.74 236 ASP A O 1
ATOM 1819 N N . CYS A 1 249 ? 156.138 22.091 16.007 1.00 46.86 237 CYS A N 1
ATOM 1820 C CA . CYS A 1 249 ? 156.262 23.396 15.385 1.00 45.59 237 CYS A CA 1
ATOM 1821 C C . CYS A 1 249 ? 157.688 23.892 15.544 1.00 43.64 237 CYS A C 1
ATOM 1822 O O . CYS A 1 249 ? 158.521 23.229 16.156 1.00 47.32 237 CYS A O 1
ATOM 1825 N N . THR A 1 250 ? 157.963 25.054 14.972 1.00 42.76 238 THR A N 1
ATOM 1826 C CA . THR A 1 250 ? 159.314 25.596 14.907 1.00 46.71 238 THR A CA 1
ATOM 1827 C C . THR A 1 250 ? 159.741 26.285 16.205 1.00 42.89 238 THR A C 1
ATOM 1828 O O . THR A 1 250 ? 160.673 27.096 16.216 1.00 43.66 238 THR A O 1
ATOM 1832 N N . GLU A 1 251 ? 159.048 25.976 17.293 1.00 38.40 239 GLU A N 1
ATOM 1833 C CA . GLU A 1 251 ? 159.423 26.494 18.608 1.00 43.28 239 GLU A CA 1
ATOM 1834 C C . GLU A 1 251 ? 160.751 25.909 19.075 1.00 40.32 239 GLU A C 1
ATOM 1835 O O . GLU A 1 251 ? 160.944 24.702 18.986 1.00 42.14 239 GLU A O 1
ATOM 1841 N N . ARG A 1 252 ? 161.649 26.745 19.594 1.00 37.46 240 ARG A N 1
ATOM 1842 C CA . ARG A 1 252 ? 162.960 26.263 20.046 1.00 37.34 240 ARG A CA 1
ATOM 1843 C C . ARG A 1 252 ? 163.452 27.097 21.235 1.00 37.60 240 ARG A C 1
ATOM 1844 O O . ARG A 1 252 ? 163.477 28.330 21.173 1.00 35.42 240 ARG A O 1
ATOM 1852 N N . PRO A 1 253 ? 163.774 26.425 22.352 1.00 33.88 241 PRO A N 1
ATOM 1853 C CA . PRO A 1 253 ? 164.305 27.128 23.525 1.00 31.73 241 PRO A CA 1
ATOM 1854 C C . PRO A 1 253 ? 165.688 27.735 23.290 1.00 33.05 241 PRO A C 1
ATOM 1855 O O . PRO A 1 253 ? 166.514 27.160 22.571 1.00 35.56 241 PRO A O 1
ATOM 1859 N N . LEU A 1 254 ? 165.925 28.895 23.897 1.00 29.90 242 LEU A N 1
ATOM 1860 C CA . LEU A 1 254 ? 167.235 29.536 23.891 1.00 30.01 242 LEU A CA 1
ATOM 1861 C C . LEU A 1 254 ? 167.919 29.321 25.239 1.00 30.46 242 LEU A C 1
ATOM 1862 O O . LEU A 1 254 ? 169.121 29.107 25.324 1.00 29.04 242 LEU A O 1
ATOM 1867 N N . PHE A 1 255 ? 167.128 29.411 26.295 1.00 27.00 243 PHE A N 1
ATOM 1868 C CA . PHE A 1 255 ? 167.615 29.249 27.644 1.00 24.51 243 PHE A CA 1
ATOM 1869 C C . PHE A 1 255 ? 166.485 28.634 28.420 1.00 28.40 243 PHE A C 1
ATOM 1870 O O . PHE A 1 255 ? 165.313 28.801 28.063 1.00 28.59 243 PHE A O 1
ATOM 1878 N N . GLN A 1 256 ? 166.837 27.934 29.483 1.00 28.85 244 GLN A N 1
ATOM 1879 C CA . GLN A 1 256 ? 165.846 27.361 30.371 1.00 29.31 244 GLN A CA 1
ATOM 1880 C C . GLN A 1 256 ? 165.984 28.005 31.735 1.00 29.27 244 GLN A C 1
ATOM 1881 O O . GLN A 1 256 ? 167.109 28.203 32.221 1.00 29.22 244 GLN A O 1
ATOM 1887 N N . VAL A 1 257 ? 164.845 28.365 32.326 1.00 26.33 245 VAL A N 1
ATOM 1888 C CA . VAL A 1 257 ? 164.825 29.074 33.599 1.00 29.65 245 VAL A CA 1
ATOM 1889 C C . VAL A 1 257 ? 164.690 28.055 34.732 1.00 28.51 245 VAL A C 1
ATOM 1890 O O . VAL A 1 257 ? 163.634 27.449 34.921 1.00 27.95 245 VAL A O 1
ATOM 1894 N N . VAL A 1 258 ? 165.782 27.839 35.457 1.00 25.70 246 VAL A N 1
ATOM 1895 C CA . VAL A 1 258 ? 165.805 26.833 36.512 1.00 26.61 246 VAL A CA 1
ATOM 1896 C C . VAL A 1 258 ? 165.220 27.333 37.831 1.00 28.20 246 VAL A C 1
ATOM 1897 O O . VAL A 1 258 ? 164.350 26.686 38.402 1.00 28.75 246 VAL A O 1
ATOM 1901 N N . SER A 1 259 ? 165.689 28.482 38.314 1.00 26.50 247 SER A N 1
ATOM 1902 C CA . SER A 1 259 ? 165.181 29.029 39.576 1.00 26.06 247 SER A CA 1
ATOM 1903 C C . SER A 1 259 ? 165.274 30.557 39.635 1.00 27.58 247 SER A C 1
ATOM 1904 O O . SER A 1 259 ? 166.135 31.180 38.993 1.00 28.09 247 SER A O 1
ATOM 1907 N N . CYS A 1 260 ? 164.388 31.144 40.430 1.00 27.09 248 CYS A N 1
ATOM 1908 C CA . CYS A 1 260 ? 164.356 32.581 40.672 1.00 27.06 248 CYS A CA 1
ATOM 1909 C C . CYS A 1 260 ? 164.386 32.825 42.161 1.00 30.86 248 CYS A C 1
ATOM 1910 O O . CYS A 1 260 ? 163.697 32.131 42.912 1.00 32.84 248 CYS A O 1
ATOM 1913 N N . ALA A 1 261 ? 165.186 33.802 42.578 1.00 24.33 249 ALA A N 1
ATOM 1914 C CA . ALA A 1 261 ? 165.275 34.212 43.974 1.00 29.56 249 ALA A CA 1
ATOM 1915 C C . ALA A 1 261 ? 165.321 35.742 44.056 1.00 28.17 249 ALA A C 1
ATOM 1916 O O . ALA A 1 261 ? 165.787 36.418 43.138 1.00 27.90 249 ALA A O 1
ATOM 1918 N N . GLU A 1 262 ? 164.813 36.287 45.150 1.00 28.18 250 GLU A N 1
ATOM 1919 C CA . GLU A 1 262 ? 164.809 37.727 45.341 1.00 29.45 250 GLU A CA 1
ATOM 1920 C C . GLU A 1 262 ? 165.222 38.041 46.782 1.00 31.49 250 GLU A C 1
ATOM 1921 O O . GLU A 1 262 ? 164.883 37.296 47.716 1.00 28.31 250 GLU A O 1
ATOM 1927 N N . ARG A 1 263 ? 165.939 39.141 46.973 1.00 27.97 251 ARG A N 1
ATOM 1928 C CA . ARG A 1 263 ? 166.328 39.523 48.321 1.00 27.63 251 ARG A CA 1
ATOM 1929 C C . ARG A 1 263 ? 166.421 41.031 48.470 1.00 28.67 251 ARG A C 1
ATOM 1930 O O . ARG A 1 263 ? 167.038 41.712 47.652 1.00 26.73 251 ARG A O 1
ATOM 1938 N N . ALA A 1 264 ? 165.804 41.537 49.529 1.00 25.75 252 ALA A N 1
ATOM 1939 C CA . ALA A 1 264 ? 166.000 42.910 49.953 1.00 29.22 252 ALA A CA 1
ATOM 1940 C C . ALA A 1 264 ? 167.202 42.944 50.891 1.00 27.18 252 ALA A C 1
ATOM 1941 O O . ALA A 1 264 ? 167.155 42.371 51.960 1.00 30.47 252 ALA A O 1
ATOM 1943 N N . VAL A 1 265 ? 168.285 43.584 50.474 1.00 26.66 253 VAL A N 1
ATOM 1944 C CA . VAL A 1 265 ? 169.473 43.697 51.316 1.00 30.55 253 VAL A CA 1
ATOM 1945 C C . VAL A 1 265 ? 169.188 44.580 52.534 1.00 27.50 253 VAL A C 1
ATOM 1946 O O . VAL A 1 265 ? 168.922 45.762 52.380 1.00 27.12 253 VAL A O 1
ATOM 1950 N N . PRO A 1 266 ? 169.260 44.005 53.745 1.00 29.40 254 PRO A N 1
ATOM 1951 C CA . PRO A 1 266 ? 168.963 44.740 54.990 1.00 30.91 254 PRO A CA 1
ATOM 1952 C C . PRO A 1 266 ? 169.773 46.042 55.161 1.00 28.73 254 PRO A C 1
ATOM 1953 O O . PRO A 1 266 ? 170.924 46.106 54.757 1.00 28.17 254 PRO A O 1
ATOM 1957 N N . GLY A 1 267 ? 169.155 47.082 55.707 1.00 28.56 255 GLY A N 1
ATOM 1958 C CA . GLY A 1 267 ? 169.885 48.306 55.995 1.00 32.45 255 GLY A CA 1
ATOM 1959 C C . GLY A 1 267 ? 170.144 49.210 54.799 1.00 30.78 255 GLY A C 1
ATOM 1960 O O . GLY A 1 267 ? 170.862 50.186 54.927 1.00 34.61 255 GLY A O 1
ATOM 1961 N N . THR A 1 268 ? 169.534 48.923 53.651 1.00 34.08 256 THR A N 1
ATOM 1962 C CA . THR A 1 268 ? 169.810 49.715 52.449 1.00 29.97 256 THR A CA 1
ATOM 1963 C C . THR A 1 268 ? 168.573 50.382 51.812 1.00 31.69 256 THR A C 1
ATOM 1964 O O . THR A 1 268 ? 168.623 50.763 50.639 1.00 30.69 256 THR A O 1
ATOM 1968 N N . GLN A 1 269 ? 167.494 50.568 52.584 1.00 33.74 257 GLN A N 1
ATOM 1969 C CA . GLN A 1 269 ? 166.231 51.160 52.078 1.00 33.03 257 GLN A CA 1
ATOM 1970 C C . GLN A 1 269 ? 166.418 52.495 51.375 1.00 32.39 257 GLN A C 1
ATOM 1971 O O . GLN A 1 269 ? 165.679 52.839 50.452 1.00 33.03 257 GLN A O 1
ATOM 1977 N N . ASP A 1 270 ? 167.386 53.265 51.849 1.00 31.89 258 ASP A N 1
ATOM 1978 C CA . ASP A 1 270 ? 167.556 54.632 51.402 1.00 30.98 258 ASP A CA 1
ATOM 1979 C C . ASP A 1 270 ? 168.573 54.737 50.259 1.00 32.91 258 ASP A C 1
ATOM 1980 O O . ASP A 1 270 ? 168.845 55.821 49.770 1.00 29.33 258 ASP A O 1
ATOM 1985 N N . TYR A 1 271 ? 169.113 53.600 49.822 1.00 29.67 259 TYR A N 1
ATOM 1986 C CA . TYR A 1 271 ? 170.133 53.597 48.779 1.00 28.26 259 TYR A CA 1
ATOM 1987 C C . TYR A 1 271 ? 169.600 54.071 47.426 1.00 30.81 259 TYR A C 1
ATOM 1988 O O . TYR A 1 271 ? 170.302 54.761 46.677 1.00 29.57 259 TYR A O 1
ATOM 1997 N N . ILE A 1 272 ? 168.375 53.670 47.098 1.00 28.84 260 ILE A N 1
ATOM 1998 C CA . ILE A 1 272 ? 167.732 54.121 45.875 1.00 28.46 260 ILE A CA 1
ATOM 1999 C C . ILE A 1 272 ? 166.265 54.495 46.122 1.00 32.49 260 ILE A C 1
ATOM 2000 O O . ILE A 1 272 ? 165.442 53.646 46.475 1.00 30.90 260 ILE A O 1
ATOM 2005 N N . LYS A 1 273 ? 165.961 55.781 45.957 1.00 32.46 261 LYS A N 1
ATOM 2006 C CA . LYS A 1 273 ? 164.611 56.305 46.084 1.00 31.11 261 LYS A CA 1
ATOM 2007 C C . LYS A 1 273 ? 164.280 57.129 44.835 1.00 34.23 261 LYS A C 1
ATOM 2008 O O . LYS A 1 273 ? 165.156 57.807 44.299 1.00 30.88 261 LYS A O 1
ATOM 2014 N N . ALA A 1 274 ? 163.035 57.054 44.361 1.00 27.88 262 ALA A N 1
ATOM 2015 C CA . ALA A 1 274 ? 162.600 57.911 43.262 1.00 29.96 262 ALA A CA 1
ATOM 2016 C C . ALA A 1 274 ? 161.132 58.266 43.447 1.00 30.27 262 ALA A C 1
ATOM 2017 O O . ALA A 1 274 ? 160.296 57.395 43.716 1.00 29.33 262 ALA A O 1
ATOM 2019 N N . HIS A 1 275 ? 160.831 59.557 43.357 1.00 25.99 263 HIS A N 1
ATOM 2020 C CA . HIS A 1 275 ? 159.485 60.019 43.628 1.00 27.51 263 HIS A CA 1
ATOM 2021 C C . HIS A 1 275 ? 158.865 60.582 42.368 1.00 31.18 263 HIS A C 1
ATOM 2022 O O . HIS A 1 275 ? 159.488 61.389 41.663 1.00 29.51 263 HIS A O 1
ATOM 2029 N N . LEU A 1 276 ? 157.627 60.189 42.109 1.00 24.99 264 LEU A N 1
ATOM 2030 C CA . LEU A 1 276 ? 156.898 60.692 40.954 1.00 30.15 264 LEU A CA 1
ATOM 2031 C C . LEU A 1 276 ? 156.236 61.999 41.366 1.00 30.82 264 LEU A C 1
ATOM 2032 O O . LEU A 1 276 ? 155.377 62.010 42.240 1.00 29.93 264 LEU A O 1
ATOM 2037 N N . LYS A 1 277 ? 156.674 63.094 40.750 1.00 25.97 265 LYS A N 1
ATOM 2038 C CA . LYS A 1 277 ? 156.288 64.434 41.176 1.00 30.96 265 LYS A CA 1
ATOM 2039 C C . LYS A 1 277 ? 155.842 65.320 40.004 1.00 31.94 265 LYS A C 1
ATOM 2040 O O . LYS A 1 277 ? 155.877 64.905 38.845 1.00 27.90 265 LYS A O 1
ATOM 2046 N N . GLU A 1 278 ? 155.450 66.550 40.315 1.00 28.58 266 GLU A N 1
ATOM 2047 C CA . GLU A 1 278 ? 155.002 67.491 39.290 1.00 31.80 266 GLU A CA 1
ATOM 2048 C C . GLU A 1 278 ? 156.113 67.835 38.302 1.00 28.87 266 GLU A C 1
ATOM 2049 O O . GLU A 1 278 ? 155.835 68.174 37.150 1.00 30.89 266 GLU A O 1
ATOM 2055 N N . MET A 1 279 ? 157.360 67.744 38.752 1.00 25.89 267 MET A N 1
ATOM 2056 C CA . MET A 1 279 ? 158.518 68.070 37.906 1.00 31.98 267 MET A CA 1
ATOM 2057 C C . MET A 1 279 ? 159.033 66.873 37.097 1.00 33.11 267 MET A C 1
ATOM 2058 O O . MET A 1 279 ? 159.992 67.002 36.317 1.00 30.35 267 MET A O 1
ATOM 2063 N N . GLY A 1 280 ? 158.410 65.714 37.306 1.00 27.85 268 GLY A N 1
ATOM 2064 C CA . GLY A 1 280 ? 158.835 64.474 36.686 1.00 25.27 268 GLY A CA 1
ATOM 2065 C C . GLY A 1 280 ? 159.322 63.516 37.760 1.00 30.85 268 GLY A C 1
ATOM 2066 O O . GLY A 1 280 ? 158.835 63.534 38.883 1.00 30.17 268 GLY A O 1
ATOM 2067 N N . MET A 1 281 ? 160.317 62.703 37.439 1.00 27.48 269 MET A N 1
ATOM 2068 C CA . MET A 1 281 ? 160.843 61.759 38.414 1.00 28.58 269 MET A CA 1
ATOM 2069 C C . MET A 1 281 ?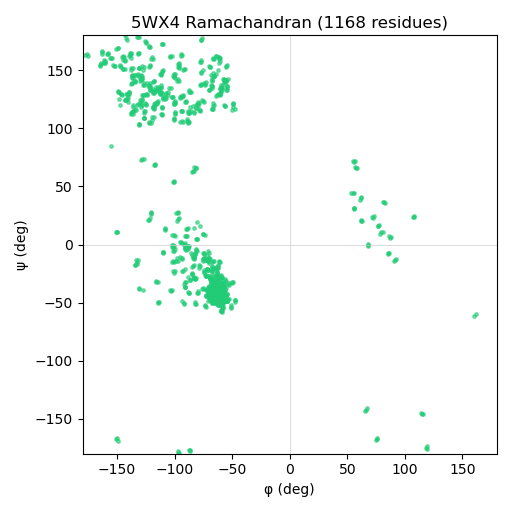 161.996 62.390 39.225 1.00 31.16 269 MET A C 1
ATOM 2070 O O . MET A 1 281 ? 162.986 62.869 38.663 1.00 30.30 269 MET A O 1
ATOM 2075 N N . GLU A 1 282 ? 161.856 62.406 40.548 1.00 29.34 270 GLU A N 1
ATOM 2076 C CA . GLU A 1 282 ? 162.890 62.963 41.419 1.00 32.87 270 GLU A CA 1
ATOM 2077 C C . GLU A 1 282 ? 163.736 61.856 42.041 1.00 30.39 270 GLU A C 1
ATOM 2078 O O . GLU A 1 282 ? 163.276 61.138 42.944 1.00 29.27 270 GLU A O 1
ATOM 2084 N N . LEU A 1 283 ? 164.976 61.750 41.583 1.00 26.46 271 LEU A N 1
ATOM 2085 C CA . LEU A 1 283 ? 165.828 60.603 41.901 1.00 27.92 271 LEU A CA 1
ATOM 2086 C C . LEU A 1 283 ? 166.818 60.821 43.068 1.00 29.27 271 LEU A C 1
ATOM 2087 O O . LEU A 1 283 ? 167.405 61.888 43.208 1.00 26.20 271 LEU A O 1
ATOM 2092 N N . HIS A 1 284 ? 166.995 59.796 43.899 1.00 27.82 272 HIS A N 1
ATOM 2093 C CA . HIS A 1 284 ? 168.038 59.797 44.926 1.00 28.04 272 HIS A CA 1
ATOM 2094 C C . HIS A 1 284 ? 168.729 58.448 44.914 1.00 30.62 272 HIS A C 1
ATOM 2095 O O . HIS A 1 284 ? 168.111 57.419 45.205 1.00 31.95 272 HIS A O 1
ATOM 2102 N N . LEU A 1 285 ? 170.007 58.450 44.562 1.00 27.14 273 LEU A N 1
ATOM 2103 C CA . LEU A 1 285 ? 170.721 57.205 44.327 1.00 29.74 273 LEU A CA 1
ATOM 2104 C C . LEU A 1 285 ? 172.103 57.284 44.994 1.00 34.82 273 LEU A C 1
ATOM 2105 O O . LEU A 1 285 ? 172.896 58.176 44.682 1.00 35.08 273 LEU A O 1
ATOM 2110 N N . SER A 1 286 ? 172.377 56.375 45.930 1.00 30.75 274 SER A N 1
ATOM 2111 C CA . SER A 1 286 ? 173.654 56.373 46.651 1.00 29.33 274 SER A CA 1
ATOM 2112 C C . SER A 1 286 ? 174.818 55.893 45.799 1.00 29.89 274 SER A C 1
ATOM 2113 O O . SER A 1 286 ? 174.682 54.915 45.071 1.00 26.93 274 SER A O 1
ATOM 2116 N N . THR A 1 287 ? 175.962 56.572 45.911 1.00 25.01 275 THR A N 1
ATOM 2117 C CA . THR A 1 287 ? 177.176 56.145 45.225 1.00 26.81 275 THR A CA 1
ATOM 2118 C C . THR A 1 287 ? 177.759 54.883 45.855 1.00 26.63 275 THR A C 1
ATOM 2119 O O . THR A 1 287 ? 178.665 54.263 45.304 1.00 27.49 275 THR A O 1
ATOM 2123 N N . ASP A 1 288 ? 177.219 54.473 46.994 1.00 27.84 276 ASP A N 1
ATOM 2124 C CA . ASP A 1 288 ? 177.717 53.268 47.642 1.00 24.24 276 ASP A CA 1
ATOM 2125 C C . ASP A 1 288 ? 177.011 52.015 47.107 1.00 27.92 276 ASP A C 1
ATOM 2126 O O . ASP A 1 288 ? 177.325 50.899 47.519 1.00 29.28 276 ASP A O 1
ATOM 2131 N N . VAL A 1 289 ? 176.067 52.183 46.181 1.00 28.89 277 VAL A N 1
ATOM 2132 C CA . VAL A 1 289 ? 175.359 51.021 45.647 1.00 26.00 277 VAL A CA 1
ATOM 2133 C C . VAL A 1 289 ? 176.330 49.979 45.053 1.00 27.47 277 VAL A C 1
ATOM 2134 O O . VAL A 1 289 ? 176.219 48.802 45.384 1.00 29.00 277 VAL A O 1
ATOM 2138 N N . PRO A 1 290 ? 177.292 50.396 44.201 1.00 25.57 278 PRO A N 1
ATOM 2139 C CA . PRO A 1 290 ? 178.154 49.332 43.665 1.00 26.86 278 PRO A CA 1
ATOM 2140 C C . PRO A 1 290 ? 178.963 48.574 44.727 1.00 30.89 278 PRO A C 1
ATOM 2141 O O . PRO A 1 290 ? 179.150 47.369 44.581 1.00 28.72 278 PRO A O 1
ATOM 2145 N N . ARG A 1 291 ? 179.437 49.255 45.767 1.00 29.39 279 ARG A N 1
ATOM 2146 C CA . ARG A 1 291 ? 180.179 48.570 46.819 1.00 29.65 279 ARG A CA 1
ATOM 2147 C C . ARG A 1 291 ? 179.255 47.608 47.587 1.00 27.59 279 ARG A C 1
ATOM 2148 O O . ARG A 1 291 ? 179.647 46.486 47.933 1.00 27.57 279 ARG A O 1
ATOM 2156 N N . MET A 1 292 ? 178.030 48.053 47.855 1.00 27.14 280 MET A N 1
ATOM 2157 C CA . MET A 1 292 ? 177.057 47.236 48.582 1.00 28.70 280 MET A CA 1
ATOM 2158 C C . MET A 1 292 ? 176.730 45.975 47.806 1.00 27.92 280 MET A C 1
ATOM 2159 O O . MET A 1 292 ? 176.643 44.899 48.377 1.00 25.62 280 MET A O 1
ATOM 2164 N N . ILE A 1 293 ? 176.568 46.114 46.494 1.00 27.17 281 ILE A N 1
ATOM 2165 C CA . ILE A 1 293 ? 176.355 44.955 45.644 1.00 25.83 281 ILE A CA 1
ATOM 2166 C C . ILE A 1 293 ? 177.555 44.017 45.686 1.00 27.99 281 ILE A C 1
ATOM 2167 O O . ILE A 1 293 ? 177.385 42.802 45.844 1.00 28.79 281 ILE A O 1
ATOM 2172 N N . GLY A 1 294 ? 178.759 44.572 45.550 1.00 28.73 282 GLY A N 1
ATOM 2173 C CA . GLY A 1 294 ? 179.980 43.771 45.604 1.00 27.19 282 GLY A CA 1
ATOM 2174 C C . GLY A 1 294 ? 180.127 42.996 46.906 1.00 29.80 282 GLY A C 1
ATOM 2175 O O . GLY A 1 294 ? 180.600 41.867 46.925 1.00 32.45 282 GLY A O 1
ATOM 2176 N N . LYS A 1 295 ? 179.727 43.610 48.011 1.00 30.55 283 LYS A N 1
ATOM 2177 C CA . LYS A 1 295 ? 179.780 42.939 49.305 1.00 28.12 283 LYS A CA 1
ATOM 2178 C C . LYS A 1 295 ? 178.820 41.748 49.411 1.00 32.59 283 LYS A C 1
ATOM 2179 O O . LYS A 1 295 ? 179.078 40.812 50.157 1.00 29.63 283 LYS A O 1
ATOM 2185 N N . ASN A 1 296 ? 177.689 41.802 48.705 1.00 28.20 284 ASN A N 1
ATOM 2186 C CA . ASN A 1 296 ? 176.650 40.780 48.866 1.00 27.50 284 ASN A CA 1
ATOM 2187 C C . ASN A 1 296 ? 176.587 39.714 47.776 1.00 30.40 284 ASN A C 1
ATOM 2188 O O . ASN A 1 296 ? 175.955 38.677 47.955 1.00 29.21 284 ASN A O 1
ATOM 2193 N N . ILE A 1 297 ? 177.247 39.967 46.653 1.00 30.45 285 ILE A N 1
ATOM 2194 C CA . ILE A 1 297 ? 177.027 39.176 45.453 1.00 27.18 285 ILE A CA 1
ATOM 2195 C C . ILE A 1 297 ? 177.394 37.694 45.631 1.00 29.13 285 ILE A C 1
ATOM 2196 O O . ILE A 1 297 ? 176.664 36.818 45.154 1.00 26.28 285 ILE A O 1
ATOM 2201 N N . GLU A 1 298 ? 178.482 37.402 46.344 1.00 25.52 286 GLU A N 1
ATOM 2202 C CA . GLU A 1 298 ? 178.952 36.026 46.410 1.00 29.59 286 GLU A CA 1
ATOM 2203 C C . GLU A 1 298 ? 177.995 35.119 47.178 1.00 27.50 286 GLU A C 1
ATOM 2204 O O . GLU A 1 298 ? 177.698 34.016 46.741 1.00 30.01 286 GLU A O 1
ATOM 2210 N N . LYS A 1 299 ? 177.504 35.603 48.309 1.00 28.27 287 LYS A N 1
ATOM 2211 C CA . LYS A 1 299 ? 176.506 34.886 49.095 1.00 32.80 287 LYS A CA 1
ATOM 2212 C C . LYS A 1 299 ? 175.212 34.622 48.289 1.00 31.10 287 LYS A C 1
ATOM 2213 O O . LYS A 1 299 ? 174.650 33.516 48.334 1.00 34.49 287 LYS A O 1
ATOM 2219 N N . LEU A 1 300 ? 174.750 35.629 47.555 1.00 28.00 288 LEU A N 1
ATOM 2220 C CA . LEU A 1 300 ? 173.579 35.481 46.680 1.00 33.48 288 LEU A CA 1
ATOM 2221 C C . LEU A 1 300 ? 173.789 34.424 45.590 1.00 28.56 288 LEU A C 1
ATOM 2222 O O . LEU A 1 300 ? 172.889 33.653 45.298 1.00 31.25 288 LEU A O 1
ATOM 2227 N N . LEU A 1 301 ? 174.966 34.433 44.964 1.00 28.64 289 LEU A N 1
ATOM 2228 C CA . LEU A 1 301 ? 175.314 33.429 43.965 1.00 27.08 289 LEU A CA 1
ATOM 2229 C C . LEU A 1 301 ? 175.368 32.021 44.592 1.00 29.71 289 LEU A C 1
ATOM 2230 O O . LEU A 1 301 ? 174.766 31.086 44.079 1.00 26.17 289 LEU A O 1
ATOM 2235 N N . ALA A 1 302 ? 176.074 31.892 45.719 1.00 28.77 290 ALA A N 1
ATOM 2236 C CA . ALA A 1 302 ? 176.227 30.599 46.389 1.00 28.77 290 ALA A CA 1
ATOM 2237 C C . ALA A 1 302 ? 174.891 29.970 46.780 1.00 23.30 290 ALA A C 1
ATOM 2238 O O . ALA A 1 302 ? 174.673 28.796 46.529 1.00 26.27 290 ALA A O 1
ATOM 2240 N N . ASP A 1 303 ? 173.983 30.751 47.349 1.00 24.53 291 ASP A N 1
ATOM 2241 C CA . ASP A 1 303 ? 172.659 30.234 47.705 1.00 28.45 291 ASP A CA 1
ATOM 2242 C C . ASP A 1 303 ? 171.905 29.713 46.466 1.00 29.57 291 ASP A C 1
ATOM 2243 O O . ASP A 1 303 ? 171.111 28.782 46.570 1.00 28.81 291 ASP A O 1
ATOM 2248 N N . ALA A 1 304 ? 172.135 30.335 45.311 1.00 24.57 292 ALA A N 1
ATOM 2249 C CA . ALA A 1 304 ? 171.384 30.000 44.100 1.00 26.48 292 ALA A CA 1
ATOM 2250 C C . ALA A 1 304 ? 171.901 28.739 43.413 1.00 26.44 292 ALA A C 1
ATOM 2251 O O . ALA A 1 304 ? 171.109 27.917 42.966 1.00 29.76 292 ALA A O 1
ATOM 2253 N N . VAL A 1 305 ? 173.219 28.565 43.333 1.00 27.74 293 VAL A N 1
ATOM 2254 C CA . VAL A 1 305 ? 173.751 27.451 42.545 1.00 28.59 293 VAL A CA 1
ATOM 2255 C C . VAL A 1 305 ? 174.390 26.315 43.367 1.00 29.04 293 VAL A C 1
ATOM 2256 O O . VAL A 1 305 ? 174.709 25.270 42.811 1.00 29.27 293 VAL A O 1
ATOM 2260 N N . SER A 1 306 ? 174.537 26.498 44.681 1.00 26.92 294 SER A N 1
ATOM 2261 C CA . SER A 1 306 ? 174.913 25.387 45.569 1.00 31.30 294 SER A CA 1
ATOM 2262 C C . SER A 1 306 ? 173.952 24.202 45.513 1.00 32.12 294 SER A C 1
ATOM 2263 O O . SER A 1 306 ? 174.395 23.061 45.628 1.00 31.68 294 SER A O 1
ATOM 2266 N N . PRO A 1 307 ? 172.632 24.452 45.358 1.00 32.30 295 PRO A N 1
ATOM 2267 C CA . PRO A 1 307 ? 171.791 23.258 45.244 1.00 27.93 295 PRO A CA 1
ATOM 2268 C C . PRO A 1 307 ? 172.136 22.364 44.050 1.00 31.93 295 PRO A C 1
ATOM 2269 O O . PRO A 1 307 ? 171.709 21.210 44.044 1.00 32.09 295 PRO A O 1
ATOM 2273 N N . PHE A 1 308 ? 172.913 22.859 43.086 1.00 29.04 296 PHE A N 1
ATOM 2274 C CA . PHE A 1 308 ? 173.261 22.054 41.911 1.00 35.41 296 PHE A CA 1
ATOM 2275 C C . PHE A 1 308 ? 174.734 21.630 41.950 1.00 34.95 296 PHE A C 1
ATOM 2276 O O . PHE A 1 308 ? 175.291 21.167 40.952 1.00 34.59 296 PHE A O 1
ATOM 2284 N N . GLY A 1 309 ? 175.350 21.808 43.115 1.00 31.61 297 GLY A N 1
ATOM 2285 C CA . GLY A 1 309 ? 176.718 21.396 43.350 1.00 32.10 297 GLY A CA 1
ATOM 2286 C C . GLY A 1 309 ? 177.778 22.296 42.738 1.00 32.73 297 GLY A C 1
ATOM 2287 O O . GLY A 1 309 ? 178.940 21.910 42.644 1.00 30.32 297 GLY A O 1
ATOM 2288 N N . ILE A 1 310 ? 177.398 23.509 42.348 1.00 33.01 298 ILE A N 1
ATOM 2289 C CA . ILE A 1 310 ? 178.339 24.424 41.703 1.00 29.80 298 ILE A CA 1
ATOM 2290 C C . ILE A 1 310 ? 179.021 25.344 42.711 1.00 30.97 298 ILE A C 1
ATOM 2291 O O . ILE A 1 310 ? 178.353 26.008 43.508 1.00 29.24 298 ILE A O 1
ATOM 2296 N N . SER A 1 311 ? 180.353 25.380 42.673 1.00 30.08 299 SER A N 1
ATOM 2297 C CA . SER A 1 311 ? 181.124 26.225 43.582 1.00 30.74 299 SER A CA 1
ATOM 2298 C C . SER A 1 311 ? 182.218 27.005 42.859 1.00 30.36 299 SER A C 1
ATOM 2299 O O . SER A 1 311 ? 182.823 27.904 43.431 1.00 29.71 299 SER A O 1
ATOM 2302 N N . ASP A 1 312 ? 182.502 26.633 41.617 1.00 31.15 300 ASP A N 1
ATOM 2303 C CA . ASP A 1 312 ? 183.443 27.400 40.784 1.00 32.27 300 ASP A CA 1
ATOM 2304 C C . ASP A 1 312 ? 182.715 28.499 39.992 1.00 29.49 300 ASP A C 1
ATOM 2305 O O . ASP A 1 312 ? 181.995 28.205 39.032 1.00 30.61 300 ASP A O 1
ATOM 2310 N N . TRP A 1 313 ? 182.906 29.758 40.374 1.00 29.19 301 TRP A N 1
ATOM 2311 C CA . TRP A 1 313 ? 182.110 30.823 39.757 1.00 30.44 301 TRP A CA 1
ATOM 2312 C C . TRP A 1 313 ? 182.444 31.035 38.284 1.00 30.04 301 TRP A C 1
ATOM 2313 O O . TRP A 1 313 ? 181.604 31.503 37.520 1.00 34.34 301 TRP A O 1
ATOM 2324 N N . ASN A 1 314 ? 183.641 30.647 37.865 1.00 31.83 302 ASN A N 1
ATOM 2325 C CA . ASN A 1 314 ? 184.036 30.877 36.472 1.00 34.99 302 ASN A CA 1
ATOM 2326 C C . ASN A 1 314 ? 183.504 29.820 35.499 1.00 31.96 302 ASN A C 1
ATOM 2327 O O . ASN A 1 314 ? 183.635 29.978 34.284 1.00 31.26 302 ASN A O 1
ATOM 2332 N N . SER A 1 315 ? 182.902 28.755 36.030 1.00 27.17 303 SER A N 1
ATOM 2333 C CA . SER A 1 315 ? 182.261 27.734 35.196 1.00 27.11 303 SER A CA 1
ATOM 2334 C C . SER A 1 315 ? 180.842 28.137 34.747 1.00 27.59 303 SER A C 1
ATOM 2335 O O . SER A 1 315 ? 180.195 27.408 33.988 1.00 26.96 303 SER A O 1
ATOM 2338 N N . LEU A 1 316 ? 180.354 29.274 35.245 1.00 29.48 304 LEU A N 1
ATOM 2339 C CA . LEU A 1 316 ? 179.037 29.806 34.859 1.00 27.65 304 LEU A CA 1
ATOM 2340 C C . LEU A 1 316 ? 179.145 30.848 33.748 1.00 30.50 304 LEU A C 1
ATOM 2341 O O . LEU A 1 316 ? 180.163 31.546 33.660 1.00 28.12 304 LEU A O 1
ATOM 2346 N N . PHE A 1 317 ? 178.098 30.988 32.924 1.00 27.00 305 PHE A N 1
ATOM 2347 C CA . PHE A 1 317 ? 177.991 32.194 32.088 1.00 26.39 305 PHE A CA 1
ATOM 2348 C C . PHE A 1 317 ? 177.162 33.264 32.839 1.00 30.10 305 PHE A C 1
ATOM 2349 O O . PHE A 1 317 ? 176.307 32.932 33.675 1.00 25.29 305 PHE A O 1
ATOM 2357 N N . TYR A 1 318 ? 177.437 34.539 32.560 1.00 26.12 306 TYR A N 1
ATOM 2358 C CA . TYR A 1 318 ? 176.846 35.646 33.326 1.00 26.17 306 TYR A CA 1
ATOM 2359 C C . TYR A 1 318 ? 176.034 36.644 32.508 1.00 27.82 306 TYR A C 1
ATOM 2360 O O . TYR A 1 318 ? 176.457 37.106 31.434 1.00 25.75 306 TYR A O 1
ATOM 2369 N N . ILE A 1 319 ? 174.865 36.980 33.039 1.00 26.85 307 ILE A N 1
ATOM 2370 C CA . ILE A 1 319 ? 174.126 38.152 32.587 1.00 23.25 307 ILE A CA 1
ATOM 2371 C C . ILE A 1 319 ? 173.974 39.081 33.797 1.00 25.95 307 ILE A C 1
ATOM 2372 O O . ILE A 1 319 ? 173.292 38.754 34.771 1.00 26.22 307 ILE A O 1
ATOM 2377 N N . VAL A 1 320 ? 174.672 40.207 33.776 1.00 24.85 308 VAL A N 1
ATOM 2378 C CA . VAL A 1 320 ? 174.692 41.090 34.936 1.00 25.63 308 VAL A CA 1
ATOM 2379 C C . VAL A 1 320 ? 174.114 42.438 34.588 1.00 27.49 308 VAL A C 1
ATOM 2380 O O . VAL A 1 320 ? 174.677 43.143 33.742 1.00 25.49 308 VAL A O 1
ATOM 2384 N N . HIS A 1 321 ? 173.004 42.800 35.233 1.00 25.29 309 HIS A N 1
ATOM 2385 C CA . HIS A 1 321 ? 172.407 44.104 34.993 1.00 26.60 309 HIS A CA 1
ATOM 2386 C C . HIS A 1 321 ? 173.457 45.199 35.078 1.00 25.43 309 HIS A C 1
ATOM 2387 O O . HIS A 1 321 ? 174.069 45.386 36.121 1.00 26.01 309 HIS A O 1
ATOM 2394 N N . PRO A 1 322 ? 173.672 45.915 33.968 1.00 26.26 310 PRO A N 1
ATOM 2395 C CA . PRO A 1 322 ? 174.748 46.910 33.880 1.00 26.77 310 PRO A CA 1
ATOM 2396 C C . PRO A 1 322 ? 174.357 48.285 34.446 1.00 26.37 310 PRO A C 1
ATOM 2397 O O . PRO A 1 322 ? 174.336 49.266 33.720 1.00 24.92 310 PRO A O 1
ATOM 2401 N N . GLY A 1 323 ? 174.059 48.359 35.737 1.00 29.70 311 GLY A N 1
ATOM 2402 C CA . GLY A 1 323 ? 173.629 49.616 36.341 1.00 25.88 311 GLY A CA 1
ATOM 2403 C C . GLY A 1 323 ? 174.649 50.729 36.154 1.00 29.80 311 GLY A C 1
ATOM 2404 O O . GLY A 1 323 ? 174.301 51.899 35.924 1.00 26.06 311 GLY A O 1
ATOM 2405 N N . ALA A 1 324 ? 175.917 50.353 36.280 1.00 28.06 312 ALA A N 1
ATOM 2406 C CA . ALA A 1 324 ? 177.055 51.240 36.031 1.00 27.37 312 ALA A CA 1
ATOM 2407 C C . ALA A 1 324 ? 178.286 50.366 35.854 1.00 27.79 312 ALA A C 1
ATOM 2408 O O . ALA A 1 324 ? 178.257 49.171 36.191 1.00 28.44 312 ALA A O 1
ATOM 2410 N N . VAL A 1 325 ? 179.365 50.936 35.337 1.00 27.92 313 VAL A N 1
ATOM 2411 C CA . VAL A 1 325 ? 180.579 50.146 35.134 1.00 28.67 313 VAL A CA 1
ATOM 2412 C C . VAL A 1 325 ? 181.151 49.706 36.492 1.00 25.03 313 VAL A C 1
ATOM 2413 O O . VAL A 1 325 ? 181.694 48.610 36.609 1.00 27.61 313 VAL A O 1
ATOM 2417 N N . ALA A 1 326 ? 180.977 50.520 37.530 1.00 22.47 314 ALA A N 1
ATOM 2418 C CA . ALA A 1 326 ? 181.456 50.130 38.860 1.00 27.97 314 ALA A CA 1
ATOM 2419 C C . ALA A 1 326 ? 180.748 48.853 39.348 1.00 29.75 314 ALA A C 1
ATOM 2420 O O . ALA A 1 326 ? 181.339 48.021 40.050 1.00 29.40 314 ALA A O 1
ATOM 2422 N N . ILE A 1 327 ? 179.487 48.692 38.965 1.00 27.49 315 ILE A N 1
ATOM 2423 C CA . ILE A 1 327 ? 178.745 47.512 39.377 1.00 28.18 315 ILE A CA 1
ATOM 2424 C C . ILE A 1 327 ? 179.325 46.239 38.759 1.00 27.49 315 ILE A C 1
ATOM 2425 O O . ILE A 1 327 ? 179.570 45.254 39.478 1.00 27.79 315 ILE A O 1
ATOM 2430 N N . LEU A 1 328 ? 179.552 46.259 37.444 1.00 24.00 316 LEU A N 1
ATOM 2431 C CA . LEU A 1 328 ? 180.176 45.119 36.759 1.00 25.73 316 LEU A CA 1
ATOM 2432 C C . LEU A 1 328 ? 181.569 44.799 37.344 1.00 28.09 316 LEU A C 1
ATOM 2433 O O . LEU A 1 328 ? 181.920 43.629 37.539 1.00 28.28 316 LEU A O 1
ATOM 2438 N N . ASP A 1 329 ? 182.350 45.836 37.636 1.00 27.27 317 ASP A N 1
ATOM 2439 C CA . ASP A 1 329 ? 183.670 45.658 38.255 1.00 30.66 317 ASP A CA 1
ATOM 2440 C C . ASP A 1 329 ? 183.560 44.996 39.626 1.00 28.37 317 ASP A C 1
ATOM 2441 O O . ASP A 1 329 ? 184.334 44.089 39.947 1.00 28.25 317 ASP A O 1
ATOM 2446 N N . GLN A 1 330 ? 182.598 45.450 40.427 1.00 28.58 318 GLN A N 1
ATOM 2447 C CA . GLN A 1 330 ? 182.397 44.896 41.769 1.00 28.05 318 GLN A CA 1
ATOM 2448 C C . GLN A 1 330 ? 181.963 43.440 41.722 1.00 29.39 318 GLN A C 1
ATOM 2449 O O . GLN A 1 330 ? 182.363 42.651 42.576 1.00 32.70 318 GLN A O 1
ATOM 2455 N N . VAL A 1 331 ? 181.134 43.088 40.741 1.00 27.64 319 VAL A N 1
ATOM 24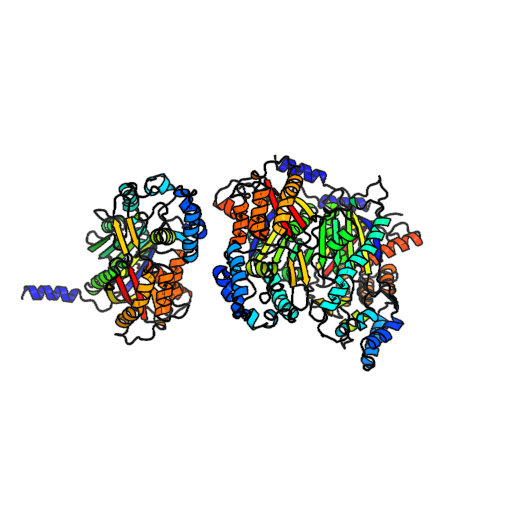56 C CA . VAL A 1 331 ? 180.714 41.696 40.553 1.00 28.71 319 VAL A CA 1
ATOM 2457 C C . VAL A 1 331 ? 181.892 40.837 40.076 1.00 31.36 319 VAL A C 1
ATOM 2458 O O . VAL A 1 331 ? 182.151 39.756 40.621 1.00 29.77 319 VAL A O 1
ATOM 2462 N N . GLU A 1 332 ? 182.621 41.328 39.075 1.00 27.68 320 GLU A N 1
ATOM 2463 C CA . GLU A 1 332 ? 183.814 40.630 38.576 1.00 29.11 320 GLU A CA 1
ATOM 2464 C C . GLU A 1 332 ? 184.828 40.364 39.695 1.00 32.23 320 GLU A C 1
ATOM 2465 O O . GLU A 1 332 ? 185.331 39.244 39.859 1.00 32.59 320 GLU A O 1
ATOM 2471 N N . GLU A 1 333 ? 185.103 41.399 40.480 1.00 32.09 321 GLU A N 1
ATOM 2472 C CA . GLU A 1 333 ? 186.091 41.317 41.549 1.00 29.53 321 GLU A CA 1
ATOM 2473 C C . GLU A 1 333 ? 185.686 40.396 42.701 1.00 30.69 321 GLU A C 1
ATOM 2474 O O . GLU A 1 333 ? 186.486 39.565 43.126 1.00 33.92 321 GLU A O 1
ATOM 2480 N N . ASN A 1 334 ? 184.474 40.569 43.230 1.00 30.39 322 ASN A N 1
ATOM 2481 C CA . ASN A 1 334 ? 184.024 39.792 44.391 1.00 30.76 322 ASN A CA 1
ATOM 2482 C C . ASN A 1 334 ? 183.642 38.341 44.068 1.00 28.81 322 ASN A C 1
ATOM 2483 O O . ASN A 1 334 ? 183.462 37.540 44.977 1.00 32.62 322 ASN A O 1
ATOM 2488 N N . LEU A 1 335 ? 183.498 38.006 42.787 1.00 27.48 323 LEU A N 1
ATOM 2489 C CA . LEU A 1 335 ? 183.323 36.612 42.379 1.00 26.27 323 LEU A CA 1
ATOM 2490 C C . LEU A 1 335 ? 184.654 36.054 41.838 1.00 29.87 323 LEU A C 1
ATOM 2491 O O . LEU A 1 335 ? 184.768 34.865 41.528 1.00 31.00 323 LEU A O 1
ATOM 2496 N N . GLY A 1 336 ? 185.659 36.918 41.715 1.00 29.62 324 GLY A N 1
ATOM 2497 C CA . GLY A 1 336 ? 186.960 36.507 41.199 1.00 24.61 324 GLY A CA 1
ATOM 2498 C C . GLY A 1 336 ? 186.884 35.989 39.771 1.00 30.34 324 GLY A C 1
ATOM 2499 O O . GLY A 1 336 ? 187.509 34.984 39.434 1.00 31.46 324 GLY A O 1
ATOM 2500 N N . LEU A 1 337 ? 186.086 36.651 38.937 1.00 29.18 325 LEU A N 1
ATOM 2501 C CA . LEU A 1 337 ? 185.912 36.215 37.553 1.00 31.45 325 LEU A CA 1
ATOM 2502 C C . LEU A 1 337 ? 187.098 36.581 36.655 1.00 32.94 325 LEU A C 1
ATOM 2503 O O . LEU A 1 337 ? 187.727 37.620 36.825 1.00 29.33 325 LEU A O 1
ATOM 2508 N N . GLY A 1 338 ? 187.364 35.735 35.664 1.00 34.93 326 GLY A N 1
ATOM 2509 C CA . GLY A 1 338 ? 188.363 36.035 34.653 1.00 34.11 326 GLY A CA 1
ATOM 2510 C C . GLY A 1 338 ? 187.936 37.291 33.929 1.00 36.09 326 GLY A C 1
ATOM 2511 O O . GLY A 1 338 ? 186.763 37.675 33.986 1.00 35.38 326 GLY A O 1
ATOM 2512 N N . GLU A 1 339 ? 188.874 37.930 33.243 1.00 35.05 327 GLU A N 1
ATOM 2513 C CA . GLU A 1 339 ? 188.659 39.283 32.733 1.00 37.35 327 GLU A CA 1
ATOM 2514 C C . GLU A 1 339 ? 187.615 39.378 31.621 1.00 38.94 327 GLU A C 1
ATOM 2515 O O . GLU A 1 339 ? 187.054 40.450 31.395 1.00 35.81 327 GLU A O 1
ATOM 2521 N N . ASP A 1 340 ? 187.332 38.269 30.941 1.00 34.00 328 ASP A N 1
ATOM 2522 C CA . ASP A 1 340 ? 186.417 38.316 29.809 1.00 38.94 328 ASP A CA 1
ATOM 2523 C C . ASP A 1 340 ? 185.021 37.826 30.150 1.00 36.24 328 ASP A C 1
ATOM 2524 O O . ASP A 1 340 ? 184.140 37.857 29.301 1.00 32.93 328 ASP A O 1
ATOM 2529 N N . LYS A 1 341 ? 184.828 37.392 31.393 1.00 30.65 329 LYS A N 1
ATOM 2530 C CA . LYS A 1 341 ? 183.559 36.817 31.818 1.00 34.46 329 LYS A CA 1
ATOM 2531 C C . LYS A 1 341 ? 182.344 37.735 31.599 1.00 32.22 329 LYS A C 1
ATOM 2532 O O . LYS A 1 341 ? 181.288 37.268 31.195 1.00 29.12 329 LYS A O 1
ATOM 2538 N N . LEU A 1 342 ? 182.511 39.031 31.838 1.00 29.67 330 LEU A N 1
ATOM 2539 C CA . LEU A 1 342 ? 181.394 39.966 31.765 1.00 31.58 330 LEU A CA 1
ATOM 2540 C C . LEU A 1 342 ? 181.306 40.715 30.422 1.00 31.44 330 LEU A C 1
ATOM 2541 O O . LEU A 1 342 ? 180.635 41.739 30.331 1.00 31.42 330 LEU A O 1
ATOM 2546 N N . ARG A 1 343 ? 181.937 40.172 29.378 1.00 32.61 331 ARG A N 1
ATOM 2547 C CA . ARG A 1 343 ? 182.022 40.835 28.065 1.00 34.67 331 ARG A CA 1
ATOM 2548 C C . ARG A 1 343 ? 180.643 41.298 27.549 1.00 29.35 331 ARG A C 1
ATOM 2549 O O . ARG A 1 343 ? 180.461 42.456 27.190 1.00 32.12 331 ARG A O 1
ATOM 2557 N N . ALA A 1 344 ? 179.679 40.382 27.524 1.00 27.67 332 ALA A N 1
ATOM 2558 C CA . ALA A 1 344 ? 178.339 40.674 27.012 1.00 28.60 332 ALA A CA 1
ATOM 2559 C C . ALA A 1 344 ? 177.646 41.764 27.830 1.00 30.42 332 ALA A C 1
ATOM 2560 O O . ALA A 1 344 ? 176.894 42.589 27.296 1.00 28.58 332 ALA A O 1
ATOM 2562 N N . SER A 1 345 ? 177.905 41.776 29.131 1.00 27.72 333 SER A N 1
ATOM 2563 C CA . SER A 1 345 ? 177.276 42.771 29.983 1.00 30.92 333 SER A CA 1
ATOM 2564 C C . SER A 1 345 ? 177.907 44.137 29.725 1.00 29.32 333 SER A C 1
ATOM 2565 O O . SER A 1 345 ? 177.208 45.134 29.612 1.00 26.75 333 SER A O 1
ATOM 2568 N N . ARG A 1 346 ? 179.232 44.167 29.613 1.00 27.32 334 ARG A N 1
ATOM 2569 C CA . ARG A 1 346 ? 179.937 45.403 29.312 1.00 28.76 334 ARG A CA 1
ATOM 2570 C C . ARG A 1 346 ? 179.598 45.885 27.902 1.00 26.75 334 ARG A C 1
ATOM 2571 O O . ARG A 1 346 ? 179.501 47.093 27.635 1.00 28.65 334 ARG A O 1
ATOM 2579 N N . TYR A 1 347 ? 179.404 44.937 26.998 1.00 27.54 335 TYR A N 1
ATOM 2580 C CA . TYR A 1 347 ? 179.081 45.289 25.619 1.00 28.05 335 TYR A CA 1
ATOM 2581 C C . TYR A 1 347 ? 177.777 46.101 25.574 1.00 29.63 335 TYR A C 1
ATOM 2582 O O . TYR A 1 347 ? 177.710 47.156 24.937 1.00 31.52 335 TYR A O 1
ATOM 2591 N N . VAL A 1 348 ? 176.742 45.621 26.264 1.00 31.07 336 VAL A N 1
ATOM 2592 C CA . VAL A 1 348 ? 175.453 46.317 26.253 1.00 27.82 336 VAL A CA 1
ATOM 2593 C C . VAL A 1 348 ? 175.564 47.678 26.946 1.00 27.90 336 VAL A C 1
ATOM 2594 O O . VAL A 1 348 ? 174.978 48.651 26.480 1.00 29.36 336 VAL A O 1
ATOM 2598 N N . LEU A 1 349 ? 176.328 47.760 28.036 1.00 26.81 337 LEU A N 1
ATOM 2599 C CA . LEU A 1 349 ? 176.542 49.046 28.704 1.00 28.90 337 LEU A CA 1
ATOM 2600 C C . LEU A 1 349 ? 177.218 50.033 27.746 1.00 25.91 337 LEU A C 1
ATOM 2601 O O . LEU A 1 349 ? 176.875 51.210 27.695 1.00 25.37 337 LEU A O 1
ATOM 2606 N N . SER A 1 350 ? 178.177 49.529 26.981 1.00 28.56 338 SER A N 1
ATOM 2607 C CA . SER A 1 350 ? 178.921 50.350 26.030 1.00 31.65 338 SER A CA 1
ATOM 2608 C C . SER A 1 350 ? 178.050 50.864 24.867 1.00 32.44 338 SER A C 1
ATOM 2609 O O . SER A 1 350 ? 178.069 52.049 24.541 1.00 32.18 338 SER A O 1
ATOM 2612 N N . GLU A 1 351 ? 177.302 49.958 24.245 1.00 31.90 339 GLU A N 1
ATOM 2613 C CA . GLU A 1 351 ? 176.506 50.263 23.055 1.00 30.64 339 GLU A CA 1
ATOM 2614 C C . GLU A 1 351 ? 175.120 50.876 23.315 1.00 34.29 339 GLU A C 1
ATOM 2615 O O . GLU A 1 351 ? 174.522 51.459 22.409 1.00 30.94 339 GLU A O 1
ATOM 2621 N N . TYR A 1 352 ? 174.604 50.729 24.533 1.00 30.65 340 TYR A N 1
ATOM 2622 C CA . TYR A 1 352 ? 173.241 51.158 24.835 1.00 32.59 340 TYR A CA 1
ATOM 2623 C C . TYR A 1 352 ? 173.068 51.954 26.127 1.00 31.07 340 TYR A C 1
ATOM 2624 O O . TYR A 1 352 ? 172.027 52.574 26.329 1.00 26.86 340 TYR A O 1
ATOM 2633 N N . GLY A 1 353 ? 174.056 51.884 27.018 1.00 29.79 341 GLY A N 1
ATOM 2634 C CA . GLY A 1 353 ? 173.918 52.468 28.339 1.00 31.69 341 GLY A CA 1
ATOM 2635 C C . GLY A 1 353 ? 173.040 51.597 29.226 1.00 29.15 341 GLY A C 1
ATOM 2636 O O . GLY A 1 353 ? 172.792 50.437 28.902 1.00 29.85 341 GLY A O 1
ATOM 2637 N N . ASN A 1 354 ? 172.610 52.146 30.360 1.00 27.41 342 ASN A N 1
ATOM 2638 C CA . ASN A 1 354 ? 171.729 51.439 31.288 1.00 31.91 342 ASN A CA 1
ATOM 2639 C C . ASN A 1 354 ? 170.270 51.685 30.911 1.00 26.65 342 ASN A C 1
ATOM 2640 O O . ASN A 1 354 ? 169.724 52.740 31.205 1.00 25.91 342 ASN A O 1
ATOM 2645 N N . MET A 1 355 ? 169.643 50.675 30.313 1.00 29.07 343 MET A N 1
ATOM 2646 C CA . MET A 1 355 ? 168.255 50.777 29.827 1.00 28.66 343 MET A CA 1
ATOM 2647 C C . MET A 1 355 ? 167.227 50.218 30.801 1.00 28.40 343 MET A C 1
ATOM 2648 O O . MET A 1 355 ? 166.173 49.719 30.383 1.00 32.33 343 MET A O 1
ATOM 2653 N N . GLY A 1 356 ? 167.545 50.262 32.089 1.00 26.08 344 GLY A N 1
ATOM 2654 C CA . GLY A 1 356 ? 166.649 49.758 33.122 1.00 26.65 344 GLY A CA 1
ATOM 2655 C C . GLY A 1 356 ? 166.443 48.252 33.035 1.00 25.72 344 GLY A C 1
ATOM 2656 O O . GLY A 1 356 ? 167.348 47.504 32.666 1.00 24.19 344 GLY A O 1
ATOM 2657 N N . ALA A 1 357 ? 165.223 47.821 33.331 1.00 28.94 345 ALA A N 1
ATOM 2658 C CA . ALA A 1 357 ? 164.871 46.403 33.411 1.00 27.06 345 ALA A CA 1
ATOM 2659 C C . ALA A 1 357 ? 165.108 45.644 32.098 1.00 26.70 345 ALA A C 1
ATOM 2660 O O . ALA A 1 357 ? 165.290 44.426 32.112 1.00 26.20 345 ALA A O 1
ATOM 2662 N N . ALA A 1 358 ? 165.059 46.346 30.969 1.00 27.34 346 ALA A N 1
ATOM 2663 C CA . ALA A 1 358 ? 165.212 45.701 29.663 1.00 26.39 346 ALA A CA 1
ATOM 2664 C C . ALA A 1 358 ? 166.650 45.248 29.425 1.00 27.40 346 ALA A C 1
ATOM 2665 O O . ALA A 1 358 ? 166.896 44.379 28.586 1.00 28.05 346 ALA A O 1
ATOM 2667 N N . SER A 1 359 ? 167.587 45.862 30.147 1.00 25.06 347 SER A N 1
ATOM 2668 C CA . SER A 1 359 ? 169.024 45.696 29.896 1.00 26.74 347 SER A CA 1
ATOM 2669 C C . SER A 1 359 ? 169.497 44.247 29.897 1.00 24.85 347 SER A C 1
ATOM 2670 O O . SER A 1 359 ? 170.194 43.820 28.975 1.00 27.14 347 SER A O 1
ATOM 2673 N N . VAL A 1 360 ? 169.112 43.485 30.913 1.00 26.34 348 VAL A N 1
ATOM 2674 C CA . VAL A 1 360 ? 169.605 42.117 31.024 1.00 23.60 348 VAL A CA 1
ATOM 2675 C C . VAL A 1 360 ? 169.181 41.273 29.834 1.00 26.36 348 VAL A C 1
ATOM 2676 O O . VAL A 1 360 ? 169.893 40.348 29.453 1.00 28.37 348 VAL A O 1
ATOM 2680 N N . PHE A 1 361 ? 168.051 41.600 29.212 1.00 25.64 349 PHE A N 1
ATOM 2681 C CA . PHE A 1 361 ? 167.599 40.804 28.078 1.00 27.45 349 PHE A CA 1
ATOM 2682 C C . PHE A 1 361 ? 168.241 41.233 26.762 1.00 29.25 349 PHE A C 1
ATOM 2683 O O . PHE A 1 361 ? 168.375 40.414 25.855 1.00 25.94 349 PHE A O 1
ATOM 2691 N N . PHE A 1 362 ? 168.675 42.493 26.676 1.00 28.41 350 PHE A N 1
ATOM 2692 C CA . PHE A 1 362 ? 169.607 42.884 25.620 1.00 26.56 350 PHE A CA 1
ATOM 2693 C C . PHE A 1 362 ? 170.883 42.041 25.734 1.00 29.38 350 PHE A C 1
ATOM 2694 O O . PHE A 1 362 ? 171.388 41.544 24.725 1.00 28.78 350 PHE A O 1
ATOM 2702 N N . ILE A 1 363 ? 171.390 41.874 26.963 1.00 27.58 351 ILE A N 1
ATOM 2703 C CA . ILE A 1 363 ? 172.601 41.067 27.208 1.00 27.98 351 ILE A CA 1
ATOM 2704 C C . ILE A 1 363 ? 172.372 39.601 26.846 1.00 30.46 351 ILE A C 1
ATOM 2705 O O . ILE A 1 363 ? 173.235 38.955 26.235 1.00 30.47 351 ILE A O 1
ATOM 2710 N N . LEU A 1 364 ? 171.215 39.074 27.239 1.00 29.07 352 LEU A N 1
ATOM 2711 C CA . LEU A 1 364 ? 170.851 37.696 26.907 1.00 29.74 352 LEU A CA 1
ATOM 2712 C C . LEU A 1 364 ? 170.784 37.504 25.383 1.00 30.63 352 LEU A C 1
ATOM 2713 O O . LEU A 1 364 ? 171.291 36.510 24.844 1.00 29.83 352 LEU A O 1
ATOM 2718 N N . ASP A 1 365 ? 170.170 38.468 24.699 1.00 29.27 353 ASP A N 1
ATOM 2719 C CA . ASP A 1 365 ? 170.102 38.472 23.242 1.00 29.27 353 ASP A CA 1
ATOM 2720 C C . ASP A 1 365 ? 171.514 38.487 22.645 1.00 32.27 353 ASP A C 1
ATOM 2721 O O . ASP A 1 365 ? 171.866 37.640 21.817 1.00 29.91 353 ASP A O 1
ATOM 2726 N N . GLU A 1 366 ? 172.324 39.429 23.124 1.00 28.46 354 GLU A N 1
ATOM 2727 C CA . GLU A 1 366 ? 173.704 39.591 22.683 1.00 32.17 354 GLU A CA 1
ATOM 2728 C C . GLU A 1 366 ? 174.504 38.301 22.892 1.00 35.36 354 GLU A C 1
ATOM 2729 O O . GLU A 1 366 ? 175.284 37.907 22.020 1.00 36.85 354 GLU A O 1
ATOM 2735 N N . MET A 1 367 ? 174.302 37.643 24.032 1.00 32.11 355 MET A N 1
ATOM 2736 C CA . MET A 1 367 ? 175.055 36.436 24.345 1.00 32.39 355 MET A CA 1
ATOM 2737 C C . MET A 1 367 ? 174.753 35.267 23.390 1.00 34.46 355 MET A C 1
ATOM 2738 O O . MET A 1 367 ? 175.690 34.589 22.945 1.00 29.84 355 MET A O 1
ATOM 2743 N N . ARG A 1 368 ? 173.470 35.038 23.081 1.00 30.25 356 ARG A N 1
ATOM 2744 C CA . ARG A 1 368 ? 173.065 33.977 22.149 1.00 32.60 356 ARG A CA 1
ATOM 2745 C C . ARG A 1 368 ? 173.638 34.240 20.749 1.00 36.14 356 ARG A C 1
ATOM 2746 O O . ARG A 1 368 ? 174.096 33.315 20.068 1.00 37.29 356 ARG A O 1
ATOM 2754 N N . ASN A 1 369 ? 173.637 35.502 20.334 1.00 30.81 357 ASN A N 1
ATOM 2755 C CA . ASN A 1 369 ? 174.146 35.875 19.014 1.00 35.45 357 ASN A CA 1
ATOM 2756 C C . ASN A 1 369 ? 175.655 35.739 18.898 1.00 38.24 357 ASN A C 1
ATOM 2757 O O . ASN A 1 369 ? 176.149 35.240 17.898 1.00 36.38 357 ASN A O 1
ATOM 2762 N N . LYS A 1 370 ? 176.382 36.229 19.902 1.00 38.65 358 LYS A N 1
ATOM 2763 C CA . LYS A 1 370 ? 177.831 36.112 19.920 1.00 36.14 358 LYS A CA 1
ATOM 2764 C C . LYS A 1 370 ? 178.235 34.637 19.948 1.00 39.87 358 LYS A C 1
ATOM 2765 O O . LYS A 1 370 ? 179.218 34.245 19.329 1.00 37.46 358 LYS A O 1
ATOM 2771 N N . SER A 1 371 ? 177.480 33.824 20.684 1.00 35.84 359 SER A N 1
ATOM 2772 C CA . SER A 1 371 ? 177.789 32.401 20.796 1.00 34.23 359 SER A CA 1
ATOM 2773 C C . SER A 1 371 ? 177.621 31.672 19.461 1.00 39.24 359 SER A C 1
ATOM 2774 O O . SER A 1 371 ? 178.470 30.857 19.076 1.00 37.33 359 SER A O 1
ATOM 2777 N N . ALA A 1 372 ? 176.524 31.956 18.764 1.00 36.67 360 ALA A N 1
ATOM 2778 C CA . ALA A 1 372 ? 176.284 31.375 17.443 1.00 38.52 360 ALA A CA 1
ATOM 2779 C C . ALA A 1 372 ? 177.388 31.803 16.478 1.00 43.03 360 ALA A C 1
ATOM 2780 O O . ALA A 1 372 ? 177.966 30.976 15.774 1.00 44.17 360 ALA A O 1
ATOM 2782 N N . GLU A 1 373 ? 177.661 33.106 16.463 1.00 38.57 361 GLU A N 1
ATOM 2783 C CA . GLU A 1 373 ? 178.676 33.712 15.601 1.00 41.87 361 GLU A CA 1
ATOM 2784 C C . GLU A 1 373 ? 180.077 33.118 15.814 1.00 49.13 361 GLU A C 1
ATOM 2785 O O . GLU A 1 373 ? 180.851 32.979 14.861 1.00 44.61 361 GLU A O 1
ATOM 2791 N N . GLU A 1 374 ? 180.400 32.772 17.062 1.00 46.79 362 GLU A N 1
ATOM 2792 C CA . GLU A 1 374 ? 181.713 32.221 17.389 1.00 44.79 362 GLU A CA 1
ATOM 2793 C C . GLU A 1 374 ? 181.773 30.696 17.297 1.00 44.12 362 GLU A C 1
ATOM 2794 O O . GLU A 1 374 ? 182.824 30.100 17.514 1.00 45.59 362 GLU A O 1
ATOM 2800 N N . GLY A 1 375 ? 180.649 30.065 16.984 1.00 44.77 363 GLY A N 1
ATOM 2801 C CA . GLY A 1 375 ? 180.604 28.615 16.900 1.00 43.29 363 GLY A CA 1
ATOM 2802 C C . GLY A 1 375 ? 180.668 27.879 18.237 1.00 41.48 363 GLY A C 1
ATOM 2803 O O . GLY A 1 375 ? 181.016 26.696 18.277 1.00 44.38 363 GLY A O 1
ATOM 2804 N N . LYS A 1 376 ? 180.303 28.549 19.331 1.00 42.04 364 LYS A N 1
ATOM 2805 C CA . LYS A 1 376 ? 180.219 27.877 20.626 1.00 38.02 364 LYS A CA 1
ATOM 2806 C C . LYS A 1 376 ? 179.173 26.773 20.561 1.00 37.99 364 LYS A C 1
ATOM 2807 O O . LYS A 1 376 ? 178.266 26.816 19.733 1.00 41.52 364 LYS A O 1
ATOM 2813 N N . LEU A 1 377 ? 179.287 25.779 21.428 1.00 39.81 365 LEU A N 1
ATOM 2814 C CA . LEU A 1 377 ? 178.351 24.659 21.375 1.00 38.67 365 LEU A CA 1
ATOM 2815 C C . LEU A 1 377 ? 177.047 24.881 22.145 1.00 39.07 365 LEU A C 1
ATOM 2816 O O . LEU A 1 377 ? 176.153 24.037 22.083 1.00 39.51 365 LEU A O 1
ATOM 2821 N N . THR A 1 378 ? 176.953 25.986 22.892 1.00 36.10 366 THR A N 1
ATOM 2822 C CA . THR A 1 378 ? 175.711 26.333 23.582 1.00 33.41 366 THR A CA 1
ATOM 2823 C C . THR A 1 378 ? 175.441 27.820 23.451 1.00 35.42 366 THR A C 1
ATOM 2824 O O . THR A 1 378 ? 176.359 28.609 23.215 1.00 35.78 366 THR A O 1
ATOM 2828 N N . THR A 1 379 ? 174.184 28.202 23.660 1.00 30.94 367 THR A N 1
ATOM 2829 C CA . THR A 1 379 ? 173.779 29.607 23.646 1.00 32.09 367 THR A CA 1
ATOM 2830 C C . THR A 1 379 ? 174.391 30.379 24.800 1.00 32.61 367 THR A C 1
ATOM 2831 O O . THR A 1 379 ? 174.381 31.612 24.791 1.00 31.70 367 THR A O 1
ATOM 2835 N N . GLY A 1 380 ? 174.926 29.663 25.791 1.00 31.93 368 GLY A N 1
ATOM 2836 C CA . GLY A 1 380 ? 175.589 30.306 26.918 1.00 29.28 368 GLY A CA 1
ATOM 2837 C C . GLY A 1 380 ? 177.111 30.325 26.851 1.00 32.30 368 GLY A C 1
ATOM 2838 O O . GLY A 1 380 ? 177.773 29.900 27.796 1.00 30.23 368 GLY A O 1
ATOM 2839 N N . GLU A 1 381 ? 177.668 30.842 25.754 1.00 33.35 369 GLU A N 1
ATOM 2840 C CA . GLU A 1 381 ? 179.121 30.932 25.576 1.00 29.55 369 GLU A CA 1
ATOM 2841 C C . GLU A 1 381 ? 179.822 29.564 25.713 1.00 32.86 369 GLU A C 1
ATOM 2842 O O . GLU A 1 381 ? 180.968 29.472 26.174 1.00 32.28 369 GLU A O 1
ATOM 2848 N N . GLY A 1 382 ? 179.111 28.508 25.320 1.00 36.40 370 GLY A N 1
ATOM 2849 C CA . GLY A 1 382 ? 179.620 27.150 25.356 1.00 31.84 370 GLY A CA 1
ATOM 2850 C C . GLY A 1 382 ? 179.448 26.466 26.696 1.00 32.94 370 GLY A C 1
ATOM 2851 O O . GLY A 1 382 ? 179.681 25.272 26.824 1.00 31.60 370 GLY A O 1
ATOM 2852 N N . LEU A 1 383 ? 179.020 27.214 27.704 1.00 32.39 371 LEU A N 1
ATOM 2853 C CA . LEU A 1 383 ? 178.894 26.648 29.038 1.00 30.05 371 LEU A CA 1
ATOM 2854 C C . LEU A 1 383 ? 177.466 26.158 29.264 1.00 34.25 371 LEU A C 1
ATOM 2855 O O . LEU A 1 383 ? 176.542 26.525 28.531 1.00 35.26 371 LEU A O 1
ATOM 2860 N N . GLU A 1 384 ? 177.290 25.332 30.285 1.00 30.20 372 GLU A N 1
ATOM 2861 C CA . GLU A 1 384 ? 175.999 24.721 30.554 1.00 31.94 372 GLU A CA 1
ATOM 2862 C C . GLU A 1 384 ? 175.142 25.543 31.536 1.00 32.88 372 GLU A C 1
ATOM 2863 O O . GLU A 1 384 ? 173.980 25.851 31.252 1.00 32.79 372 GLU A O 1
ATOM 2869 N N . TRP A 1 385 ? 175.722 25.905 32.679 1.00 31.34 373 TRP A N 1
ATOM 2870 C CA . TRP A 1 385 ? 174.992 26.639 33.714 1.00 32.45 373 TRP A CA 1
ATOM 2871 C C . TRP A 1 385 ? 175.317 28.123 33.675 1.00 28.92 373 TRP A C 1
ATOM 2872 O O . TRP A 1 385 ? 176.435 28.514 33.346 1.00 27.32 373 TRP A O 1
ATOM 2883 N N . GLY A 1 386 ? 174.331 28.948 34.010 1.00 29.08 374 GLY A N 1
ATOM 2884 C CA . GLY A 1 386 ? 174.535 30.387 34.040 1.00 26.78 374 GLY A CA 1
ATOM 2885 C C . GLY A 1 386 ? 173.650 31.109 35.040 1.00 27.39 374 GLY A C 1
ATOM 2886 O O . GLY A 1 386 ? 172.716 30.529 35.595 1.00 27.39 374 GLY A O 1
ATOM 2887 N N . VAL A 1 387 ? 173.950 32.381 35.280 1.00 26.63 375 VAL A N 1
ATOM 2888 C CA . VAL A 1 387 ? 173.175 33.147 36.222 1.00 24.95 375 VAL A CA 1
ATOM 2889 C C . VAL A 1 387 ? 172.904 34.539 35.673 1.00 25.79 375 VAL A C 1
ATOM 2890 O O . VAL A 1 387 ? 173.766 35.174 35.041 1.00 26.87 375 VAL A O 1
ATOM 2894 N N . LEU A 1 388 ? 171.676 34.989 35.889 1.00 25.17 376 LEU A N 1
ATOM 2895 C CA . LEU A 1 388 ? 171.267 36.339 35.542 1.00 24.75 376 LEU A CA 1
ATOM 2896 C C . LEU A 1 388 ? 171.017 37.111 36.848 1.00 27.22 376 LEU A C 1
ATOM 2897 O O . LEU A 1 388 ? 170.350 36.608 37.752 1.00 25.81 376 LEU A O 1
ATOM 2902 N N . PHE A 1 389 ? 171.586 38.312 36.942 1.00 25.91 377 PHE A N 1
ATOM 2903 C CA . PHE A 1 389 ? 171.427 39.184 38.110 1.00 27.62 377 PHE A CA 1
ATOM 2904 C C . PHE A 1 389 ? 170.729 40.476 37.739 1.00 26.60 377 PHE A C 1
ATOM 2905 O O . PHE A 1 389 ? 171.139 41.146 36.788 1.00 25.28 377 PHE A O 1
ATOM 2913 N N . SER A 1 390 ? 169.723 40.855 38.522 1.00 25.82 378 SER A N 1
ATOM 2914 C CA . SER A 1 390 ? 169.122 42.185 38.421 1.00 25.55 378 SER A CA 1
ATOM 2915 C C . SER A 1 390 ? 169.329 42.925 39.743 1.00 28.72 378 SER A C 1
ATOM 2916 O O . SER A 1 390 ? 169.245 42.302 40.806 1.00 27.20 378 SER A O 1
ATOM 2919 N N . PHE A 1 391 ? 169.616 44.230 39.680 1.00 26.53 379 PHE A N 1
ATOM 2920 C CA . PHE A 1 391 ? 169.761 45.067 40.880 1.00 27.87 379 PHE A CA 1
ATOM 2921 C C . PHE A 1 391 ? 168.889 46.322 40.780 1.00 29.46 379 PHE A C 1
ATOM 2922 O O . PHE A 1 391 ? 168.949 47.032 39.772 1.00 27.48 379 PHE A O 1
ATOM 2930 N N . GLY A 1 392 ? 168.078 46.589 41.808 1.00 28.47 380 GLY A N 1
ATOM 2931 C CA . GLY A 1 392 ? 167.256 47.801 41.876 1.00 26.10 380 GLY A CA 1
ATOM 2932 C C . GLY A 1 392 ? 166.981 48.252 43.321 1.00 26.13 380 GLY A C 1
ATOM 2933 O O . GLY A 1 392 ? 167.617 47.784 44.262 1.00 26.49 380 GLY A O 1
ATOM 2934 N N . PRO A 1 393 ? 166.043 49.188 43.506 1.00 27.15 381 PRO A N 1
ATOM 2935 C CA . PRO A 1 393 ? 165.571 49.675 44.822 1.00 25.04 381 PRO A CA 1
ATOM 2936 C C . PRO A 1 393 ? 165.015 48.526 45.686 1.00 26.18 381 PRO A C 1
ATOM 2937 O O . PRO A 1 393 ? 164.346 47.693 45.111 1.00 29.79 381 PRO A O 1
ATOM 2941 N N . GLY A 1 394 ? 165.274 48.404 46.988 1.00 32.20 382 GLY A N 1
ATOM 2942 C CA . GLY A 1 394 ? 166.119 49.258 47.764 1.00 36.09 382 GLY A CA 1
ATOM 2943 C C . GLY A 1 394 ? 166.700 48.578 49.005 1.00 30.27 382 GLY A C 1
ATOM 2944 O O . GLY A 1 394 ? 166.134 48.627 50.099 1.00 28.33 382 GLY A O 1
ATOM 2945 N N . LEU A 1 395 ? 167.803 47.876 48.829 1.00 27.83 383 LEU A N 1
ATOM 2946 C CA . LEU A 1 395 ? 168.279 47.426 47.535 1.00 29.72 383 LEU A CA 1
ATOM 2947 C C . LEU A 1 395 ? 167.590 46.082 47.288 1.00 32.24 383 LEU A C 1
ATOM 2948 O O . LEU A 1 395 ? 167.545 45.249 48.197 1.00 30.46 383 LEU A O 1
ATOM 2953 N N . THR A 1 396 ? 167.031 45.864 46.101 1.00 31.18 384 THR A N 1
ATOM 2954 C CA . THR A 1 396 ? 166.492 44.550 45.756 1.00 27.22 384 THR A CA 1
ATOM 2955 C C . THR A 1 396 ? 167.378 43.849 44.738 1.00 29.09 384 THR A C 1
ATOM 2956 O O . THR A 1 396 ? 167.756 44.430 43.724 1.00 29.27 384 THR A O 1
ATOM 2960 N N . VAL A 1 397 ? 167.720 42.597 45.011 1.00 29.64 385 VAL A N 1
ATOM 2961 C CA . VAL A 1 397 ? 168.555 41.836 44.095 1.00 27.91 385 VAL A CA 1
ATOM 2962 C C . VAL A 1 397 ? 167.792 40.598 43.593 1.00 26.55 385 VAL A C 1
ATOM 2963 O O . VAL A 1 397 ? 167.209 39.867 44.392 1.00 26.69 385 VAL A O 1
ATOM 2967 N N . GLU A 1 398 ? 167.774 40.382 42.276 1.00 25.74 386 GLU A N 1
ATOM 2968 C CA . GLU A 1 398 ? 167.162 39.178 41.699 1.00 25.32 386 GLU A CA 1
ATOM 2969 C C . GLU A 1 398 ? 168.254 38.217 41.261 1.00 27.06 386 GLU A C 1
ATOM 2970 O O . GLU A 1 398 ? 169.232 38.635 40.643 1.00 26.66 386 GLU A O 1
ATOM 2976 N N . THR A 1 399 ? 168.102 36.937 41.583 1.00 24.81 387 THR A N 1
ATOM 2977 C CA . THR A 1 399 ? 169.085 35.954 41.139 1.00 28.18 387 THR A CA 1
ATOM 2978 C C . THR A 1 399 ? 168.376 34.831 40.390 1.00 27.33 387 THR A C 1
ATOM 2979 O O . THR A 1 399 ? 167.554 34.103 40.955 1.00 28.10 387 THR A O 1
ATOM 2983 N N . VAL A 1 400 ? 168.671 34.714 39.099 1.00 25.13 388 VAL A N 1
ATOM 2984 C CA . VAL A 1 400 ? 167.993 33.738 38.245 1.00 25.79 388 VAL A CA 1
ATOM 2985 C C . VAL A 1 400 ? 168.976 32.715 37.660 1.00 25.31 388 VAL A C 1
ATOM 2986 O O . VAL A 1 400 ? 169.900 33.080 36.927 1.00 27.18 388 VAL A O 1
ATOM 2990 N N . VAL A 1 401 ? 168.792 31.442 37.992 1.00 23.49 389 VAL A N 1
ATOM 2991 C CA . VAL A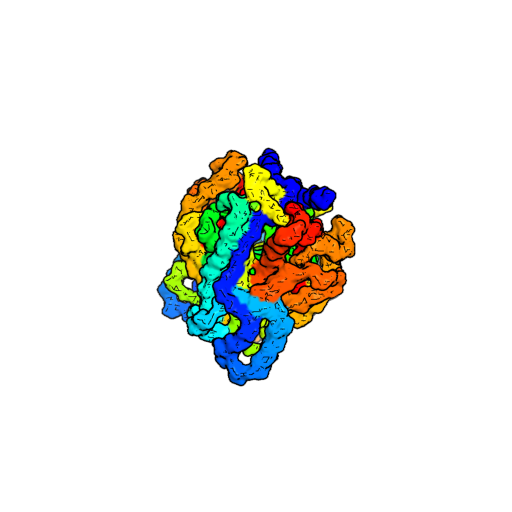 1 401 ? 169.681 30.407 37.465 1.00 23.54 389 VAL A CA 1
ATOM 2992 C C . VAL A 1 401 ? 169.168 29.915 36.116 1.00 26.52 389 VAL A C 1
ATOM 2993 O O . VAL A 1 401 ? 167.983 29.610 35.944 1.00 26.06 389 VAL A O 1
ATOM 2997 N N . LEU A 1 402 ? 170.077 29.856 35.152 1.00 27.45 390 LEU A N 1
ATOM 2998 C CA . LEU A 1 402 ? 169.720 29.505 33.791 1.00 31.43 390 LEU A CA 1
ATOM 2999 C C . LEU A 1 402 ? 170.473 28.275 33.319 1.00 31.92 390 LEU A C 1
ATOM 3000 O O . LEU A 1 402 ? 171.563 27.953 33.797 1.00 29.73 390 LEU A O 1
ATOM 3005 N N . LEU A 1 403 ? 169.857 27.598 32.370 1.00 28.59 391 LEU A N 1
ATOM 3006 C CA . LEU A 1 403 ? 170.492 26.547 31.619 1.00 29.56 391 LEU A CA 1
ATOM 3007 C C . LEU A 1 403 ? 170.614 27.042 30.175 1.00 33.14 391 LEU A C 1
ATOM 3008 O O . LEU A 1 403 ? 169.663 27.607 29.625 1.00 29.53 391 LEU A O 1
ATOM 3013 N N . SER A 1 404 ? 171.773 26.852 29.557 1.00 30.99 392 SER A N 1
ATOM 3014 C CA . SER A 1 404 ? 171.886 27.145 28.141 1.00 29.51 392 SER A CA 1
ATOM 3015 C C . SER A 1 404 ? 171.230 26.035 27.316 1.00 33.11 392 SER A C 1
ATOM 3016 O O . SER A 1 404 ? 170.681 25.071 27.855 1.00 33.00 392 SER A O 1
ATOM 3019 N N . VAL A 1 405 ? 171.241 26.224 26.002 1.00 30.25 393 VAL A N 1
ATOM 3020 C CA . VAL A 1 405 ? 170.745 25.237 25.050 1.00 33.49 393 VAL A CA 1
ATOM 3021 C C . VAL A 1 405 ? 171.887 24.934 24.067 1.00 32.33 393 VAL A C 1
ATOM 3022 O O . VAL A 1 405 ? 172.592 25.852 23.664 1.00 36.08 393 VAL A O 1
ATOM 3026 N N . PRO A 1 406 ? 172.083 23.655 23.689 1.00 35.92 394 PRO A N 1
ATOM 3027 C CA . PRO A 1 406 ? 173.137 23.276 22.725 1.00 37.33 394 PRO A CA 1
ATOM 3028 C C . PRO A 1 406 ? 172.958 23.888 21.327 1.00 41.84 394 PRO A C 1
ATOM 3029 O O . PRO A 1 406 ? 171.831 24.163 20.929 1.00 41.85 394 PRO A O 1
ATOM 3033 N N . LEU A 1 407 ? 174.064 24.134 20.619 1.00 43.60 395 LEU A N 1
ATOM 3034 C CA . LEU A 1 407 ? 174.015 24.637 19.240 1.00 43.05 395 LEU A CA 1
ATOM 3035 C C . LEU A 1 407 ? 174.792 23.738 18.279 1.00 50.12 395 LEU A C 1
ATOM 3036 O O . LEU A 1 407 ? 175.779 23.109 18.667 1.00 50.62 395 LEU A O 1
ATOM 3041 N N . PHE B 1 17 ? 215.279 74.847 -31.833 1.00 41.76 5 PHE B N 1
ATOM 3042 C CA . PHE B 1 17 ? 214.480 73.633 -31.995 1.00 49.72 5 PHE B CA 1
ATOM 3043 C C . PHE B 1 17 ? 214.297 72.834 -30.708 1.00 49.76 5 PHE B C 1
ATOM 3044 O O . PHE B 1 17 ? 213.186 72.380 -30.409 1.00 45.96 5 PHE B O 1
ATOM 3052 N N . SER B 1 18 ? 215.383 72.615 -29.974 1.00 41.25 6 SER B N 1
ATOM 3053 C CA . SER B 1 18 ? 215.289 71.839 -28.745 1.00 39.85 6 SER B CA 1
ATOM 3054 C C . SER B 1 18 ? 214.436 72.563 -27.698 1.00 41.51 6 SER B C 1
ATOM 3055 O O . SER B 1 18 ? 213.654 71.938 -26.974 1.00 39.30 6 SER B O 1
ATOM 3058 N N . MET B 1 19 ? 214.554 73.884 -27.638 1.00 41.40 7 MET B N 1
ATOM 3059 C CA . MET B 1 19 ? 213.771 74.640 -26.669 1.00 43.45 7 MET B CA 1
ATOM 3060 C C . MET B 1 19 ? 212.286 74.684 -27.072 1.00 43.68 7 MET B C 1
ATOM 3061 O O . MET B 1 19 ? 211.420 74.895 -26.225 1.00 44.10 7 MET B O 1
ATOM 3066 N N . GLU B 1 20 ? 211.994 74.454 -28.351 1.00 38.63 8 GLU B N 1
ATOM 3067 C CA . GLU B 1 20 ? 210.612 74.307 -28.784 1.00 41.73 8 GLU B CA 1
ATOM 3068 C C . GLU B 1 20 ? 210.035 73.008 -28.228 1.00 41.84 8 GLU B C 1
ATOM 3069 O O . GLU B 1 20 ? 208.917 72.984 -27.720 1.00 41.82 8 GLU B O 1
ATOM 3075 N N . LYS B 1 21 ? 210.817 71.935 -28.301 1.00 38.87 9 LYS B N 1
ATOM 3076 C CA . LYS B 1 21 ? 210.403 70.662 -27.729 1.00 44.64 9 LYS B CA 1
ATOM 3077 C C . LYS B 1 21 ? 210.192 70.762 -26.212 1.00 42.50 9 LYS B C 1
ATOM 3078 O O . LYS B 1 21 ? 209.228 70.209 -25.684 1.00 43.25 9 LYS B O 1
ATOM 3084 N N . VAL B 1 22 ? 211.068 71.483 -25.517 1.00 39.71 10 VAL B N 1
ATOM 3085 C CA . VAL B 1 22 ? 210.918 71.672 -24.076 1.00 38.63 10 VAL B CA 1
ATOM 3086 C C . VAL B 1 22 ? 209.638 72.445 -23.746 1.00 41.99 10 VAL B C 1
ATOM 3087 O O . VAL B 1 22 ? 208.931 72.112 -22.793 1.00 39.88 10 VAL B O 1
ATOM 3091 N N . LYS B 1 23 ? 209.316 73.460 -24.542 1.00 41.43 11 LYS B N 1
ATOM 3092 C CA . LYS B 1 23 ? 208.115 74.240 -24.266 1.00 43.41 11 LYS B CA 1
ATOM 3093 C C . LYS B 1 23 ? 206.834 73.443 -24.531 1.00 40.90 11 LYS B C 1
ATOM 3094 O O . LYS B 1 23 ? 205.805 73.689 -23.898 1.00 39.75 11 LYS B O 1
ATOM 3100 N N . ARG B 1 24 ? 206.893 72.475 -25.439 1.00 42.25 12 ARG B N 1
ATOM 3101 C CA . ARG B 1 24 ? 205.773 71.544 -25.586 1.00 44.53 12 ARG B CA 1
ATOM 3102 C C . ARG B 1 24 ? 205.562 70.793 -24.268 1.00 40.04 12 ARG B C 1
ATOM 3103 O O . ARG B 1 24 ? 204.435 70.667 -23.798 1.00 41.78 12 ARG B O 1
ATOM 3111 N N . ILE B 1 25 ? 206.656 70.306 -23.680 1.00 41.19 13 ILE B N 1
ATOM 3112 C CA . ILE B 1 25 ? 206.611 69.607 -22.387 1.00 40.77 13 ILE B CA 1
ATOM 3113 C C . ILE B 1 25 ? 206.074 70.501 -21.268 1.00 41.45 13 ILE B C 1
ATOM 3114 O O . ILE B 1 25 ? 205.191 70.094 -20.499 1.00 41.80 13 ILE B O 1
ATOM 3119 N N . LEU B 1 26 ? 206.598 71.720 -21.183 1.00 39.63 14 LEU B N 1
ATOM 3120 C CA . LEU B 1 26 ? 206.184 72.655 -20.141 1.00 40.97 14 LEU B CA 1
ATOM 3121 C C . LEU B 1 26 ? 204.703 73.018 -20.245 1.00 42.03 14 LEU B C 1
ATOM 3122 O O . LEU B 1 26 ? 204.002 73.059 -19.231 1.00 42.17 14 LEU B O 1
ATOM 3127 N N . ASP B 1 27 ? 204.232 73.287 -21.461 1.00 39.94 15 ASP B N 1
ATOM 3128 C CA . ASP B 1 27 ? 202.821 73.627 -21.674 1.00 41.13 15 ASP B CA 1
ATOM 3129 C C . ASP B 1 27 ? 201.902 72.482 -21.226 1.00 40.33 15 ASP B C 1
ATOM 3130 O O . ASP B 1 27 ? 200.864 72.719 -20.623 1.00 38.73 15 ASP B O 1
ATOM 3135 N N . ALA B 1 28 ? 202.306 71.248 -21.521 1.00 36.86 16 ALA B N 1
ATOM 3136 C CA . ALA B 1 28 ? 201.539 70.058 -21.167 1.00 41.39 16 ALA B CA 1
ATOM 3137 C C . ALA B 1 28 ? 201.387 69.899 -19.662 1.00 41.86 16 ALA B C 1
ATOM 3138 O O . ALA B 1 28 ? 200.401 69.334 -19.193 1.00 43.51 16 ALA B O 1
ATOM 3140 N N . GLN B 1 29 ? 202.365 70.390 -18.907 1.00 37.06 17 GLN B N 1
ATOM 3141 C CA . GLN B 1 29 ? 202.421 70.141 -17.469 1.00 34.25 17 GLN B CA 1
ATOM 3142 C C . GLN B 1 29 ? 201.706 71.208 -16.630 1.00 35.65 17 GLN B C 1
ATOM 3143 O O . GLN B 1 29 ? 201.645 71.085 -15.402 1.00 32.12 17 GLN B O 1
ATOM 3149 N N . ARG B 1 30 ? 201.176 72.247 -17.280 1.00 31.32 18 ARG B N 1
ATOM 3150 C CA . ARG B 1 30 ? 200.575 73.373 -16.551 1.00 31.92 18 ARG B CA 1
ATOM 3151 C C . ARG B 1 30 ? 199.293 72.992 -15.813 1.00 31.60 18 ARG B C 1
ATOM 3152 O O . ARG B 1 30 ? 198.473 72.247 -16.328 1.00 31.64 18 ARG B O 1
ATOM 3160 N N . THR B 1 31 ? 199.116 73.531 -14.613 1.00 31.60 19 THR B N 1
ATOM 3161 C CA . THR B 1 31 ? 197.880 73.349 -13.856 1.00 31.45 19 THR B CA 1
ATOM 3162 C C . THR B 1 31 ? 197.140 74.670 -13.785 1.00 36.90 19 THR B C 1
ATOM 3163 O O . THR B 1 31 ? 197.680 75.706 -14.170 1.00 35.30 19 THR B O 1
ATOM 3167 N N . GLU B 1 32 ? 195.921 74.653 -13.262 1.00 33.81 20 GLU B N 1
ATOM 3168 C CA . GLU B 1 32 ? 195.147 75.884 -13.209 1.00 36.20 20 GLU B CA 1
ATOM 3169 C C . GLU B 1 32 ? 194.885 76.343 -11.786 1.00 32.76 20 GLU B C 1
ATOM 3170 O O . GLU B 1 32 ? 195.114 77.497 -11.451 1.00 36.09 20 GLU B O 1
ATOM 3176 N N . GLY B 1 33 ? 194.394 75.442 -10.946 1.00 30.80 21 GLY B N 1
ATOM 3177 C CA . GLY B 1 33 ? 194.035 75.831 -9.600 1.00 29.75 21 GLY B CA 1
ATOM 3178 C C . GLY B 1 33 ? 195.142 75.531 -8.606 1.00 29.50 21 GLY B C 1
ATOM 3179 O O . GLY B 1 33 ? 196.199 75.019 -8.974 1.00 29.85 21 GLY B O 1
ATOM 3180 N N . PRO B 1 34 ? 194.894 75.840 -7.329 1.00 28.16 22 PRO B N 1
ATOM 3181 C CA . PRO B 1 34 ? 195.834 75.565 -6.235 1.00 29.18 22 PRO B CA 1
ATOM 3182 C C . PRO B 1 34 ? 195.819 74.098 -5.837 1.00 27.12 22 PRO B C 1
ATOM 3183 O O . PRO B 1 34 ? 194.844 73.393 -6.102 1.00 30.08 22 PRO B O 1
ATOM 3187 N N . ALA B 1 35 ? 196.893 73.652 -5.204 1.00 26.10 23 ALA B N 1
ATOM 3188 C CA . ALA B 1 35 ? 196.926 72.337 -4.614 1.00 26.07 23 ALA B CA 1
ATOM 3189 C C . ALA B 1 35 ? 195.752 72.222 -3.649 1.00 29.20 23 ALA B C 1
ATOM 3190 O O . ALA B 1 35 ? 195.401 73.194 -2.966 1.00 30.33 23 ALA B O 1
ATOM 3192 N N . THR B 1 36 ? 195.113 71.061 -3.619 1.00 25.16 24 THR B N 1
ATOM 3193 C CA . THR B 1 36 ? 194.029 70.854 -2.671 1.00 29.27 24 THR B CA 1
ATOM 3194 C C . THR B 1 36 ? 194.273 69.596 -1.852 1.00 29.45 24 THR B C 1
ATOM 3195 O O . THR B 1 36 ? 194.928 68.665 -2.305 1.00 26.85 24 THR B O 1
ATOM 3199 N N . VAL B 1 37 ? 193.735 69.577 -0.637 1.00 29.88 25 VAL B N 1
ATOM 3200 C CA . VAL B 1 37 ? 193.711 68.361 0.147 1.00 27.34 25 VAL B CA 1
ATOM 3201 C C . VAL B 1 37 ? 192.497 67.548 -0.318 1.00 30.76 25 VAL B C 1
ATOM 3202 O O . VAL B 1 37 ? 191.368 67.985 -0.128 1.00 26.45 25 VAL B O 1
ATOM 3206 N N . LEU B 1 38 ? 192.736 66.390 -0.942 1.00 28.41 26 LEU B N 1
ATOM 3207 C CA . LEU B 1 38 ? 191.652 65.563 -1.484 1.00 31.24 26 LEU B CA 1
ATOM 3208 C C . LEU B 1 38 ? 191.172 64.505 -0.501 1.00 32.06 26 LEU B C 1
ATOM 3209 O O . LEU B 1 38 ? 190.042 64.033 -0.623 1.00 29.36 26 LEU B O 1
ATOM 3214 N N . ALA B 1 39 ? 192.018 64.135 0.463 1.00 26.69 27 ALA B N 1
ATOM 3215 C CA . ALA B 1 39 ? 191.636 63.127 1.463 1.00 27.51 27 ALA B CA 1
ATOM 3216 C C . ALA B 1 39 ? 192.574 63.127 2.675 1.00 30.55 27 ALA B C 1
ATOM 3217 O O . ALA B 1 39 ? 193.747 63.527 2.577 1.00 30.02 27 ALA B O 1
ATOM 3219 N N . ILE B 1 40 ? 192.063 62.691 3.822 1.00 29.40 28 ILE B N 1
ATOM 3220 C CA . ILE B 1 40 ? 192.900 62.532 5.010 1.00 31.36 28 ILE B CA 1
ATOM 3221 C C . ILE B 1 40 ? 192.526 61.255 5.759 1.00 30.77 28 ILE B C 1
ATOM 3222 O O . ILE B 1 40 ? 191.360 61.025 6.036 1.00 32.52 28 ILE B O 1
ATOM 3227 N N . GLY B 1 41 ? 193.520 60.447 6.108 1.00 33.19 29 GLY B N 1
ATOM 3228 C CA . GLY B 1 41 ? 193.303 59.273 6.941 1.00 30.22 29 GLY B CA 1
ATOM 3229 C C . GLY B 1 41 ? 194.332 59.253 8.065 1.00 31.57 29 GLY B C 1
ATOM 3230 O O . GLY B 1 41 ? 195.458 59.731 7.894 1.00 29.48 29 GLY B O 1
ATOM 3231 N N . THR B 1 42 ? 193.947 58.753 9.234 1.00 27.99 30 THR B N 1
ATOM 3232 C CA . THR B 1 42 ? 194.883 58.703 10.348 1.00 31.13 30 THR B CA 1
ATOM 3233 C C . THR B 1 42 ? 194.886 57.319 11.003 1.00 33.29 30 THR B C 1
ATOM 3234 O O . THR B 1 42 ? 193.963 56.526 10.803 1.00 27.73 30 THR B O 1
ATOM 3238 N N . ALA B 1 43 ? 195.917 57.051 11.802 1.00 31.53 31 ALA B N 1
ATOM 3239 C CA . ALA B 1 43 ? 196.024 55.793 12.538 1.00 32.41 31 ALA B CA 1
ATOM 3240 C C . ALA B 1 43 ? 196.879 55.983 13.793 1.00 31.06 31 ALA B C 1
ATOM 3241 O O . ALA B 1 43 ? 197.638 56.949 13.904 1.00 27.86 31 ALA B O 1
ATOM 3243 N N . ASN B 1 44 ? 196.742 55.069 14.745 1.00 29.50 32 ASN B N 1
ATOM 3244 C CA . ASN B 1 44 ? 197.536 55.128 15.969 1.00 31.76 32 ASN B CA 1
ATOM 3245 C C . ASN B 1 44 ? 197.914 53.723 16.426 1.00 34.29 32 ASN B C 1
ATOM 3246 O O . ASN B 1 44 ? 197.257 52.757 16.049 1.00 34.07 32 ASN B O 1
ATOM 3251 N N . PRO B 1 45 ? 198.972 53.601 17.242 1.00 36.54 33 PRO B N 1
ATOM 3252 C CA . PRO B 1 45 ? 199.220 52.310 17.903 1.00 33.91 33 PRO B CA 1
ATOM 3253 C C . PRO B 1 45 ? 197.988 51.829 18.701 1.00 37.95 33 PRO B C 1
ATOM 3254 O O . PRO B 1 45 ? 197.168 52.665 19.095 1.00 37.56 33 PRO B O 1
ATOM 3258 N N . PRO B 1 46 ? 197.845 50.499 18.905 1.00 39.76 34 PRO B N 1
ATOM 3259 C CA . PRO B 1 46 ? 196.653 49.918 19.544 1.00 33.35 34 PRO B CA 1
ATOM 3260 C C . PRO B 1 46 ? 196.451 50.331 20.994 1.00 35.61 34 PRO B C 1
ATOM 3261 O O . PRO B 1 46 ? 195.325 50.571 21.421 1.00 42.02 34 PRO B O 1
ATOM 3265 N N . THR B 1 47 ? 197.533 50.380 21.753 1.00 35.59 35 THR B N 1
ATOM 3266 C CA . THR B 1 47 ? 197.444 50.521 23.200 1.00 35.20 35 THR B CA 1
ATOM 3267 C C . THR B 1 47 ? 197.156 51.958 23.659 1.00 37.53 35 THR B C 1
ATOM 3268 O O . THR B 1 47 ? 197.931 52.886 23.393 1.00 37.39 35 THR B O 1
ATOM 3272 N N . CYS B 1 48 ? 196.058 52.128 24.380 1.00 33.08 36 CYS B N 1
ATOM 3273 C CA . CYS B 1 48 ? 195.701 53.436 24.894 1.00 35.01 36 CYS B CA 1
ATOM 3274 C C . CYS B 1 48 ? 196.208 53.639 26.327 1.00 36.92 36 CYS B C 1
ATOM 3275 O O . CYS B 1 48 ? 195.961 52.813 27.190 1.00 39.94 36 CYS B O 1
ATOM 3278 N N . PHE B 1 49 ? 196.931 54.732 26.573 1.00 37.87 37 PHE B N 1
ATOM 3279 C CA . PHE B 1 49 ? 197.385 55.066 27.925 1.00 37.05 37 PHE B CA 1
ATOM 3280 C C . PHE B 1 49 ? 196.651 56.296 28.440 1.00 37.12 37 PHE B C 1
ATOM 3281 O O . PHE B 1 49 ? 196.866 57.396 27.941 1.00 37.46 37 PHE B O 1
ATOM 3289 N N . TYR B 1 50 ? 195.793 56.122 29.444 1.00 36.49 38 TYR B N 1
ATOM 3290 C CA . TYR B 1 50 ? 195.100 57.271 30.019 1.00 37.09 38 TYR B CA 1
ATOM 3291 C C . TYR B 1 50 ? 196.045 58.044 30.947 1.00 40.48 38 TYR B C 1
ATOM 3292 O O . TYR B 1 50 ? 196.827 57.444 31.695 1.00 39.45 38 TYR B O 1
ATOM 3301 N N . GLU B 1 51 ? 195.990 59.375 30.857 1.00 38.53 39 GLU B N 1
ATOM 3302 C CA . GLU B 1 51 ? 196.924 60.255 31.564 1.00 36.66 39 GLU B CA 1
ATOM 3303 C C . GLU B 1 51 ? 196.899 60.053 33.076 1.00 36.42 39 GLU B C 1
ATOM 3304 O O . GLU B 1 51 ? 197.936 60.105 33.739 1.00 39.50 39 GLU B O 1
ATOM 3310 N N . ALA B 1 52 ? 195.708 59.812 33.607 1.00 37.46 40 ALA B N 1
ATOM 3311 C CA . ALA B 1 52 ? 195.516 59.587 35.034 1.00 40.46 40 ALA B CA 1
ATOM 3312 C C . ALA B 1 52 ? 196.341 58.392 35.538 1.00 37.83 40 ALA B C 1
ATOM 3313 O O . ALA B 1 52 ? 196.822 58.398 36.666 1.00 40.62 40 ALA B O 1
ATOM 3315 N N . ASP B 1 53 ? 196.527 57.388 34.684 1.00 36.44 41 ASP B N 1
ATOM 3316 C CA . ASP B 1 53 ? 197.261 56.180 35.054 1.00 36.98 41 ASP B CA 1
ATOM 3317 C C . ASP B 1 53 ? 198.720 56.175 34.633 1.00 37.41 41 ASP B C 1
ATOM 3318 O O . ASP B 1 53 ? 199.482 55.331 35.082 1.00 37.30 41 ASP B O 1
ATOM 3323 N N . TYR B 1 54 ? 199.116 57.089 33.755 1.00 38.22 42 TYR B N 1
ATOM 3324 C CA . TYR B 1 54 ? 200.468 57.009 33.216 1.00 35.65 42 TYR B CA 1
ATOM 3325 C C . TYR B 1 54 ? 201.579 57.174 34.260 1.00 34.98 42 TYR B C 1
ATOM 3326 O O . TYR B 1 54 ? 202.589 56.486 34.157 1.00 37.75 42 TYR B O 1
ATOM 3335 N N . PRO B 1 55 ? 201.417 58.078 35.254 1.00 34.76 43 PRO B N 1
ATOM 3336 C CA . PRO B 1 55 ? 202.531 58.188 36.209 1.00 37.73 43 PRO B CA 1
ATOM 3337 C C . PRO B 1 55 ? 202.841 56.878 36.945 1.00 40.44 43 PRO B C 1
ATOM 3338 O O . PRO B 1 55 ? 204.010 56.491 37.064 1.00 38.53 43 PRO B O 1
ATOM 3342 N N . ASP B 1 56 ? 201.794 56.192 37.393 1.00 42.80 44 ASP B N 1
ATOM 3343 C CA . ASP B 1 56 ? 201.950 54.906 38.067 1.00 41.70 44 ASP B CA 1
ATOM 3344 C C . ASP B 1 56 ? 202.652 53.931 37.142 1.00 37.78 44 ASP B C 1
ATOM 3345 O O . ASP B 1 56 ? 203.643 53.317 37.524 1.00 42.11 44 ASP B O 1
ATOM 3350 N N . PHE B 1 57 ? 202.151 53.825 35.914 1.00 37.28 45 PHE B N 1
ATOM 3351 C CA . PHE B 1 57 ? 202.739 52.954 34.904 1.00 34.67 45 PHE B CA 1
ATOM 3352 C C . PHE B 1 57 ? 204.206 53.335 34.646 1.00 37.11 45 PHE B C 1
ATOM 3353 O O . PHE B 1 57 ? 205.115 52.498 34.747 1.00 38.86 45 PHE B O 1
ATOM 3361 N N . TYR B 1 58 ? 204.435 54.609 34.336 1.00 38.33 46 TYR B N 1
ATOM 3362 C CA . TYR B 1 58 ? 205.758 55.089 33.918 1.00 34.43 46 TYR B CA 1
ATOM 3363 C C . TYR B 1 58 ? 206.804 54.801 34.990 1.00 37.68 46 TYR B C 1
ATOM 3364 O O . TYR B 1 58 ? 207.870 54.243 34.711 1.00 38.43 46 TYR B O 1
ATOM 3373 N N . PHE B 1 59 ? 206.504 55.169 36.226 1.00 38.89 47 PHE B N 1
ATOM 3374 C CA . PHE B 1 59 ? 207.484 54.984 37.284 1.00 43.08 47 PHE B CA 1
ATOM 3375 C C . PHE B 1 59 ? 207.635 53.520 37.727 1.00 42.63 47 PHE B C 1
ATOM 3376 O O . PHE B 1 59 ? 208.672 53.148 38.291 1.00 40.08 47 PHE B O 1
ATOM 3384 N N . ARG B 1 60 ? 206.623 52.691 37.469 1.00 42.19 48 ARG B N 1
ATOM 3385 C CA . ARG B 1 60 ? 206.728 51.286 37.829 1.00 40.11 48 ARG B CA 1
ATOM 3386 C C . ARG B 1 60 ? 207.705 50.609 36.871 1.00 40.45 48 ARG B C 1
ATOM 3387 O O . ARG B 1 60 ? 208.677 49.985 37.303 1.00 41.66 48 ARG B O 1
ATOM 3395 N N . VAL B 1 61 ? 207.451 50.749 35.568 1.00 40.03 49 VAL B N 1
ATOM 3396 C CA . VAL B 1 61 ? 208.194 50.013 34.541 1.00 35.44 49 VAL B CA 1
ATOM 3397 C C . VAL B 1 61 ? 209.630 50.502 34.370 1.00 42.63 49 VAL B C 1
ATOM 3398 O O . VAL B 1 61 ? 210.453 49.824 33.744 1.00 45.14 49 VAL B O 1
ATOM 3402 N N . THR B 1 62 ? 209.943 51.671 34.919 1.00 38.67 50 THR B N 1
ATOM 3403 C CA . THR B 1 62 ? 211.318 52.168 34.867 1.00 40.71 50 THR B CA 1
ATOM 3404 C C . THR B 1 62 ? 212.025 51.894 36.196 1.00 42.65 50 THR B C 1
ATOM 3405 O O . THR B 1 62 ? 213.149 52.335 36.405 1.00 41.25 50 THR B O 1
ATOM 3409 N N . ASN B 1 63 ? 211.358 51.144 37.077 1.00 45.85 51 ASN B N 1
ATOM 3410 C CA . ASN B 1 63 ? 211.903 50.798 38.391 1.00 43.58 51 ASN B CA 1
ATOM 3411 C C . ASN B 1 63 ? 212.297 52.038 39.198 1.00 45.38 51 ASN B C 1
ATOM 3412 O O . ASN B 1 63 ? 213.365 52.077 39.807 1.00 46.93 51 ASN B O 1
ATOM 3417 N N . CYS B 1 64 ? 211.441 53.055 39.194 1.00 42.34 52 CYS B N 1
ATOM 3418 C CA . CYS B 1 64 ? 211.754 54.301 39.889 1.00 45.73 52 CYS B CA 1
ATOM 3419 C C . CYS B 1 64 ? 210.755 54.670 40.966 1.00 48.67 52 CYS B C 1
ATOM 3420 O O . CYS B 1 64 ? 210.587 55.850 41.270 1.00 48.38 52 CYS B O 1
ATOM 3423 N N . GLU B 1 65 ? 210.097 53.677 41.552 1.00 48.96 53 GLU B N 1
ATOM 3424 C CA . GLU B 1 65 ? 209.140 53.960 42.614 1.00 47.49 53 GLU B CA 1
ATOM 3425 C C . GLU B 1 65 ? 209.843 54.399 43.906 1.00 46.80 53 GLU B C 1
ATOM 3426 O O . GLU B 1 65 ? 209.199 54.909 44.819 1.00 48.91 53 GLU B O 1
ATOM 3432 N N . ASP B 1 66 ? 211.163 54.211 43.969 1.00 48.42 54 ASP B N 1
ATOM 3433 C CA . ASP B 1 66 ? 211.979 54.718 45.082 1.00 48.87 54 ASP B CA 1
ATOM 3434 C C . ASP B 1 66 ? 212.333 56.200 44.912 1.00 50.54 54 ASP B C 1
ATOM 3435 O O . ASP B 1 66 ? 213.108 56.745 45.694 1.00 50.60 54 ASP B O 1
ATOM 3440 N N . LYS B 1 67 ? 211.800 56.842 43.871 1.00 52.72 55 LYS B N 1
ATOM 3441 C CA . LYS B 1 67 ? 211.931 58.298 43.722 1.00 48.07 55 LYS B CA 1
ATOM 3442 C C . LYS B 1 67 ? 210.569 58.982 43.749 1.00 49.04 55 LYS B C 1
ATOM 3443 O O . LYS B 1 67 ? 210.131 59.531 42.739 1.00 46.43 55 LYS B O 1
ATOM 3449 N N . PRO B 1 68 ? 209.907 58.978 44.916 1.00 51.03 56 PRO B N 1
ATOM 3450 C CA . PRO B 1 68 ? 208.529 59.472 45.031 1.00 47.35 56 PRO B CA 1
ATOM 3451 C C . PRO B 1 68 ? 208.386 60.975 44.815 1.00 48.93 56 PRO B C 1
ATOM 3452 O O . PRO B 1 68 ? 207.335 61.417 44.343 1.00 46.52 56 PRO B O 1
ATOM 3456 N N . GLU B 1 69 ? 209.401 61.756 45.172 1.00 48.55 57 GLU B N 1
ATOM 3457 C CA . GLU B 1 69 ? 209.293 63.199 44.993 1.00 48.41 57 GLU B CA 1
ATOM 3458 C C . GLU B 1 69 ? 209.293 63.541 43.508 1.00 43.49 57 GLU B C 1
ATOM 3459 O O . GLU B 1 69 ? 208.525 64.387 43.063 1.00 43.39 57 GLU B O 1
ATOM 3465 N N . LEU B 1 70 ? 210.190 62.908 42.756 1.00 42.13 58 LEU B N 1
ATOM 3466 C CA . LEU B 1 70 ? 210.232 63.091 41.311 1.00 43.23 58 LEU B CA 1
ATOM 3467 C C . LEU B 1 70 ? 208.893 62.680 40.691 1.00 43.49 58 LEU B C 1
ATOM 3468 O O . LEU B 1 70 ? 208.390 63.363 39.804 1.00 40.68 58 LEU B O 1
ATOM 3473 N N . LYS B 1 71 ? 208.301 61.592 41.184 1.00 41.30 59 LYS B N 1
ATOM 3474 C CA . LYS B 1 71 ? 207.012 61.161 40.668 1.00 41.30 59 LYS B CA 1
ATOM 3475 C C . LYS B 1 71 ? 205.953 62.229 40.916 1.00 41.03 59 LYS B C 1
ATOM 3476 O O . LYS B 1 71 ? 205.123 62.488 40.054 1.00 39.19 59 LYS B O 1
ATOM 3482 N N . GLU B 1 72 ? 205.999 62.881 42.070 1.00 41.04 60 GLU B N 1
ATOM 3483 C CA . GLU B 1 72 ? 204.993 63.901 42.355 1.00 48.35 60 GLU B CA 1
ATOM 3484 C C . GLU B 1 72 ? 205.134 65.075 41.386 1.00 44.27 60 GLU B C 1
ATOM 3485 O O . GLU B 1 72 ? 204.133 65.643 40.935 1.00 40.91 60 GLU B O 1
ATOM 3491 N N . LYS B 1 73 ? 206.376 65.380 41.020 1.00 42.62 61 LYS B N 1
ATOM 3492 C CA . LYS B 1 73 ? 206.674 66.477 40.100 1.00 45.33 61 LYS B CA 1
ATOM 3493 C C . LYS B 1 73 ? 206.180 66.134 38.685 1.00 44.52 61 LYS B C 1
ATOM 3494 O O . LYS B 1 73 ? 205.658 66.992 37.963 1.00 44.12 61 LYS B O 1
ATOM 3500 N N . PHE B 1 74 ? 206.309 64.860 38.320 1.00 40.07 62 PHE B N 1
ATOM 3501 C CA . PHE B 1 74 ? 205.807 64.369 37.048 1.00 41.34 62 PHE B CA 1
ATOM 3502 C C . PHE B 1 74 ? 204.302 64.415 36.994 1.00 42.83 62 PHE B C 1
ATOM 3503 O O . PHE B 1 74 ? 203.724 64.780 35.967 1.00 41.46 62 PHE B O 1
ATOM 3511 N N . LYS B 1 75 ? 203.671 64.066 38.110 1.00 45.25 63 LYS B N 1
ATOM 3512 C CA . LYS B 1 75 ? 202.218 63.983 38.172 1.00 40.45 63 LYS B CA 1
ATOM 3513 C C . LYS B 1 75 ? 201.612 65.370 38.050 1.00 42.44 63 LYS B C 1
ATOM 3514 O O . LYS B 1 75 ? 200.585 65.532 37.411 1.00 46.13 63 LYS B O 1
ATOM 3520 N N . ARG B 1 76 ? 202.283 66.378 38.601 1.00 46.47 64 ARG B N 1
ATOM 3521 C CA . ARG B 1 76 ? 201.778 67.749 38.529 1.00 48.15 64 ARG B CA 1
ATOM 3522 C C . ARG B 1 76 ? 201.815 68.232 37.078 1.00 45.82 64 ARG B C 1
ATOM 3523 O O . ARG B 1 76 ? 200.884 68.881 36.603 1.00 44.72 64 ARG B O 1
ATOM 3531 N N . ILE B 1 77 ? 202.883 67.873 36.372 1.00 43.25 65 ILE B N 1
ATOM 3532 C CA . ILE B 1 77 ? 203.010 68.193 34.957 1.00 40.64 65 ILE B CA 1
ATOM 3533 C C . ILE B 1 77 ? 201.934 67.466 34.130 1.00 38.29 65 ILE B C 1
ATOM 3534 O O . ILE B 1 77 ? 201.261 68.091 33.316 1.00 36.66 65 ILE B O 1
ATOM 3539 N N . SER B 1 78 ? 201.739 66.169 34.379 1.00 40.42 66 SER B N 1
ATOM 3540 C CA . SER B 1 78 ? 200.746 65.363 33.650 1.00 38.40 66 SER B CA 1
ATOM 3541 C C . SER B 1 78 ? 199.354 65.941 33.782 1.00 38.39 66 SER B C 1
ATOM 3542 O O . SER B 1 78 ? 198.580 66.005 32.820 1.00 36.57 66 SER B O 1
ATOM 3545 N N . GLU B 1 79 ? 199.046 66.346 35.003 1.00 38.94 67 GLU B N 1
ATOM 3546 C CA . GLU B 1 79 ? 197.728 66.838 35.358 1.00 41.05 67 GLU B CA 1
ATOM 3547 C C . GLU B 1 79 ? 197.442 68.229 34.783 1.00 40.32 67 GLU B C 1
ATOM 3548 O O . GLU B 1 79 ? 196.281 68.580 34.560 1.00 37.19 67 GLU B O 1
ATOM 3554 N N . ARG B 1 80 ? 198.499 69.004 34.534 1.00 39.01 68 ARG B N 1
ATOM 3555 C CA . ARG B 1 80 ? 198.363 70.345 33.955 1.00 41.35 68 ARG B CA 1
ATOM 3556 C C . ARG B 1 80 ? 198.425 70.335 32.415 1.00 39.86 68 ARG B C 1
ATOM 3557 O O . ARG B 1 80 ? 198.316 71.387 31.772 1.00 37.04 68 ARG B O 1
ATOM 3565 N N . SER B 1 81 ? 198.602 69.151 31.832 1.00 37.25 69 SER B N 1
ATOM 3566 C CA . SER B 1 81 ? 198.927 69.029 30.405 1.00 35.87 69 SER B CA 1
ATOM 3567 C C . SER B 1 81 ? 197.750 69.203 29.449 1.00 33.56 69 SER B C 1
ATOM 3568 O O . SER B 1 81 ? 197.962 69.414 28.259 1.00 33.48 69 SER B O 1
ATOM 3571 N N . ALA B 1 82 ? 196.529 69.061 29.967 1.00 36.16 70 ALA B N 1
ATOM 3572 C CA . ALA B 1 82 ? 195.302 69.052 29.167 1.00 28.71 70 ALA B CA 1
ATOM 3573 C C . ALA B 1 82 ? 195.325 67.871 28.186 1.00 34.72 70 ALA B C 1
ATOM 3574 O O . ALA B 1 82 ? 194.615 67.872 27.169 1.00 33.07 70 ALA B O 1
ATOM 3576 N N . VAL B 1 83 ? 196.156 66.870 28.487 1.00 34.79 71 VAL B N 1
ATOM 3577 C CA . VAL B 1 83 ? 196.137 65.607 27.746 1.00 35.20 71 VAL B CA 1
ATOM 3578 C C . VAL B 1 83 ? 195.365 64.541 28.531 1.00 35.81 71 VAL B C 1
ATOM 3579 O O . VAL B 1 83 ? 195.740 64.213 29.648 1.00 33.81 71 VAL B O 1
ATOM 3583 N N . LYS B 1 84 ? 194.307 63.996 27.937 1.00 34.92 72 LYS B N 1
ATOM 3584 C CA . LYS B 1 84 ? 193.476 62.987 28.592 1.00 34.22 72 LYS B CA 1
ATOM 3585 C C . LYS B 1 84 ? 194.013 61.582 28.374 1.00 41.36 72 LYS B C 1
ATOM 3586 O O . LYS B 1 84 ? 194.002 60.750 29.291 1.00 38.07 72 LYS B O 1
ATOM 3592 N N . LYS B 1 85 ? 194.454 61.312 27.146 1.00 37.70 73 LYS B N 1
ATOM 3593 C CA . LYS B 1 85 ? 194.991 60.000 26.798 1.00 36.01 73 LYS B CA 1
ATOM 3594 C C . LYS B 1 85 ? 195.895 60.065 25.570 1.00 34.95 73 LYS B C 1
ATOM 3595 O O . LYS B 1 85 ? 195.924 61.068 24.853 1.00 30.39 73 LYS B O 1
ATOM 3601 N N . ARG B 1 86 ? 196.660 58.998 25.367 1.00 33.56 74 ARG B N 1
ATOM 3602 C CA . ARG B 1 86 ? 197.572 58.889 24.231 1.00 38.76 74 ARG B CA 1
ATOM 3603 C C . ARG B 1 86 ? 197.632 57.447 23.750 1.00 37.89 74 ARG B C 1
ATOM 3604 O O . ARG B 1 86 ? 197.470 56.520 24.540 1.00 34.40 74 ARG B O 1
ATOM 3612 N N . TYR B 1 87 ? 197.891 57.259 22.461 1.00 37.70 75 TYR B N 1
ATOM 3613 C CA . TYR B 1 87 ? 198.218 55.935 21.951 1.00 35.83 75 TYR B CA 1
ATOM 3614 C C . TYR B 1 87 ? 199.727 55.840 21.798 1.00 37.03 75 TYR B C 1
ATOM 3615 O O . TYR B 1 87 ? 200.337 56.650 21.098 1.00 36.77 75 TYR B O 1
ATOM 3624 N N . LEU B 1 88 ? 200.329 54.869 22.479 1.00 37.26 76 LEU B N 1
ATOM 3625 C CA . LEU B 1 88 ? 201.782 54.760 22.528 1.00 37.25 76 LEU B CA 1
ATOM 3626 C C . LEU B 1 88 ? 202.237 53.428 21.994 1.00 36.38 76 LEU B C 1
ATOM 3627 O O . LEU B 1 88 ? 201.653 52.389 22.301 1.00 37.59 76 LEU B O 1
ATOM 3632 N N . HIS B 1 89 ? 203.275 53.467 21.173 1.00 34.95 77 HIS B N 1
ATOM 3633 C CA . HIS B 1 89 ? 203.861 52.246 20.660 1.00 36.59 77 HIS B CA 1
ATOM 3634 C C . HIS B 1 89 ? 204.641 51.512 21.748 1.00 38.41 77 HIS B C 1
ATOM 3635 O O . HIS B 1 89 ? 204.608 50.287 21.817 1.00 39.59 77 HIS B O 1
ATOM 3642 N N . VAL B 1 90 ? 205.355 52.267 22.582 1.00 35.64 78 VAL B N 1
ATOM 3643 C CA . VAL B 1 90 ? 206.087 51.689 23.699 1.00 38.05 78 VAL B CA 1
ATOM 3644 C C . VAL B 1 90 ? 205.093 51.096 24.706 1.00 39.68 78 VAL B C 1
ATOM 3645 O O . VAL B 1 90 ? 204.230 51.796 25.227 1.00 38.41 78 VAL B O 1
ATOM 3649 N N . THR B 1 91 ? 205.219 49.795 24.946 1.00 40.66 79 THR B N 1
ATOM 3650 C CA . THR B 1 91 ? 204.362 49.063 25.880 1.00 40.81 79 THR B CA 1
ATOM 3651 C C . THR B 1 91 ? 205.241 48.438 26.948 1.00 34.06 79 THR B C 1
ATOM 3652 O O . THR B 1 91 ? 206.461 48.425 26.810 1.00 35.91 79 THR B O 1
ATOM 3656 N N . GLU B 1 92 ? 204.643 47.904 28.006 1.00 38.38 80 GLU B N 1
ATOM 3657 C CA . GLU B 1 92 ? 205.454 47.220 29.016 1.00 39.43 80 GLU B CA 1
ATOM 3658 C C . GLU B 1 92 ? 206.209 46.032 28.410 1.00 37.83 80 GLU B C 1
ATOM 3659 O O . GLU B 1 92 ? 207.383 45.796 28.735 1.00 38.27 80 GLU B O 1
ATOM 3665 N N . GLU B 1 93 ? 205.572 45.324 27.481 1.00 40.66 81 GLU B N 1
ATOM 3666 C CA . GLU B 1 93 ? 206.206 44.150 26.884 1.00 39.91 81 GLU B CA 1
ATOM 3667 C C . GLU B 1 93 ? 207.476 44.561 26.139 1.00 40.67 81 GLU B C 1
ATOM 3668 O O . GLU B 1 93 ? 208.524 43.925 26.279 1.00 41.57 81 GLU B O 1
ATOM 3674 N N . ILE B 1 94 ? 207.400 45.659 25.397 1.00 40.53 82 ILE B N 1
ATOM 3675 C CA . ILE B 1 94 ? 208.567 46.151 24.670 1.00 37.36 82 ILE B CA 1
ATOM 3676 C C . ILE B 1 94 ? 209.691 46.504 25.641 1.00 35.76 82 ILE B C 1
ATOM 3677 O O . ILE B 1 94 ? 210.860 46.210 25.385 1.00 40.96 82 ILE B O 1
ATOM 3682 N N . LEU B 1 95 ? 209.326 47.118 26.760 1.00 32.17 83 LEU B N 1
ATOM 3683 C CA . LEU B 1 95 ? 210.294 47.514 27.782 1.00 39.41 83 LEU B CA 1
ATOM 3684 C C . LEU B 1 95 ? 210.944 46.326 28.512 1.00 38.98 83 LEU B C 1
ATOM 3685 O O . LEU B 1 95 ? 212.139 46.373 28.820 1.00 36.03 83 LEU B O 1
ATOM 3690 N N . LYS B 1 96 ? 210.175 45.261 28.764 1.00 39.55 84 LYS B N 1
ATOM 3691 C CA . LYS B 1 96 ? 210.746 44.050 29.368 1.00 42.04 84 LYS B CA 1
ATOM 3692 C C . LYS B 1 96 ? 211.686 43.343 28.393 1.00 45.50 84 LYS B C 1
ATOM 3693 O O . LYS B 1 96 ? 212.721 42.811 28.804 1.00 44.77 84 LYS B O 1
ATOM 3699 N N . GLU B 1 97 ? 211.336 43.355 27.104 1.00 43.60 85 GLU B N 1
ATOM 3700 C CA . GLU B 1 97 ? 212.192 42.771 26.069 1.00 42.07 85 GLU B CA 1
ATOM 3701 C C . GLU B 1 97 ? 213.445 43.613 25.781 1.00 44.33 85 GLU B C 1
ATOM 3702 O O . GLU B 1 97 ? 214.475 43.080 25.362 1.00 45.49 85 GLU B O 1
ATOM 3708 N N . ASN B 1 98 ? 213.369 44.925 26.007 1.00 41.62 86 ASN B N 1
ATOM 3709 C CA . ASN B 1 98 ? 214.529 45.793 25.775 1.00 38.61 86 ASN B CA 1
ATOM 3710 C C . ASN B 1 98 ? 214.842 46.626 27.003 1.00 40.45 86 ASN B C 1
ATOM 3711 O O . ASN B 1 98 ? 214.583 47.834 27.017 1.00 40.15 86 ASN B O 1
ATOM 3716 N N . PRO B 1 99 ? 215.397 45.980 28.040 1.00 41.50 87 PRO B N 1
ATOM 3717 C CA . PRO B 1 99 ? 215.554 46.587 29.371 1.00 43.50 87 PRO B CA 1
ATOM 3718 C C . PRO B 1 99 ? 216.416 47.851 29.379 1.00 40.33 87 PRO B C 1
ATOM 3719 O O . PRO B 1 99 ? 216.198 48.716 30.224 1.00 42.01 87 PRO B O 1
ATOM 3723 N N . ASN B 1 100 ? 217.370 47.958 28.458 1.00 40.98 88 ASN B N 1
ATOM 3724 C CA . ASN B 1 100 ? 218.237 49.134 28.382 1.00 38.92 88 ASN B CA 1
ATOM 3725 C C . ASN B 1 100 ? 217.503 50.441 28.050 1.00 44.67 88 ASN B C 1
ATOM 3726 O O . ASN B 1 100 ? 218.041 51.529 28.280 1.00 39.83 88 ASN B O 1
ATOM 3731 N N . MET B 1 101 ? 216.295 50.331 27.490 1.00 42.97 89 MET B N 1
ATOM 3732 C CA . MET B 1 101 ? 215.420 51.488 27.282 1.00 39.35 89 MET B CA 1
ATOM 3733 C C . MET B 1 101 ? 215.020 52.137 28.608 1.00 42.48 89 MET B C 1
ATOM 3734 O O . MET B 1 101 ? 214.623 53.303 28.653 1.00 41.37 89 MET B O 1
ATOM 3739 N N . CYS B 1 102 ? 215.082 51.356 29.679 1.00 42.62 90 CYS B N 1
ATOM 3740 C CA . CYS B 1 102 ? 214.756 51.838 31.014 1.00 41.98 90 CYS B CA 1
ATOM 3741 C C . CYS B 1 102 ? 215.967 52.286 31.828 1.00 44.07 90 CYS B C 1
ATOM 3742 O O . CYS B 1 102 ? 215.812 52.829 32.918 1.00 41.90 90 CYS B O 1
ATOM 3745 N N . SER B 1 103 ? 217.165 51.986 31.338 1.00 45.30 91 SER B N 1
ATOM 3746 C CA . SER B 1 103 ? 218.393 52.391 32.021 1.00 42.58 91 SER B CA 1
ATOM 3747 C C . SER B 1 103 ? 218.959 53.643 31.372 1.00 45.91 91 SER B C 1
ATOM 3748 O O . SER B 1 103 ? 219.413 53.596 30.230 1.00 41.42 91 SER B O 1
ATOM 3751 N N . TYR B 1 104 ? 218.945 54.756 32.107 1.00 50.66 92 TYR B N 1
ATOM 3752 C CA . TYR B 1 104 ? 219.244 56.056 31.516 1.00 45.33 92 TYR B CA 1
ATOM 3753 C C . TYR B 1 104 ? 220.653 56.104 30.938 1.00 46.97 92 TYR B C 1
ATOM 3754 O O . TYR B 1 104 ? 221.628 55.702 31.592 1.00 48.37 92 TYR B O 1
ATOM 3763 N N . ARG B 1 105 ? 220.717 56.561 29.688 1.00 42.25 93 ARG B N 1
ATOM 3764 C CA . ARG B 1 105 ? 221.945 56.724 28.912 1.00 44.61 93 ARG B CA 1
ATOM 3765 C C . ARG B 1 105 ? 222.618 55.399 28.539 1.00 41.49 93 ARG B C 1
ATOM 3766 O O . ARG B 1 105 ? 223.640 55.391 27.852 1.00 39.46 93 ARG B O 1
ATOM 3774 N N . ALA B 1 106 ? 222.046 54.281 28.970 1.00 36.39 94 ALA B N 1
ATOM 3775 C CA . ALA B 1 106 ? 222.572 52.990 28.541 1.00 39.51 94 ALA B CA 1
ATOM 3776 C C . ALA B 1 106 ? 222.356 52.833 27.037 1.00 39.60 94 ALA B C 1
ATOM 3777 O O . ALA B 1 106 ? 221.333 53.271 26.507 1.00 39.68 94 ALA B O 1
ATOM 3779 N N . PRO B 1 107 ? 223.305 52.180 26.351 1.00 39.68 95 PRO B N 1
ATOM 3780 C CA . PRO B 1 107 ? 223.175 51.909 24.914 1.00 38.48 95 PRO B CA 1
ATOM 3781 C C . PRO B 1 107 ? 221.890 51.135 24.524 1.00 39.89 95 PRO B C 1
ATOM 3782 O O . PRO B 1 107 ? 221.683 50.004 24.954 1.00 38.95 95 PRO B O 1
ATOM 3786 N N . SER B 1 108 ? 221.047 51.743 23.690 1.00 37.63 96 SER B N 1
ATOM 3787 C CA . SER B 1 108 ? 219.794 51.101 23.312 1.00 37.51 96 SER B CA 1
ATOM 3788 C C . SER B 1 108 ? 219.328 51.490 21.910 1.00 36.79 96 SER B C 1
ATOM 3789 O O . SER B 1 108 ? 218.194 51.193 21.522 1.00 36.41 96 SER B O 1
ATOM 3792 N N . LEU B 1 109 ? 220.203 52.148 21.151 1.00 36.87 97 LEU B N 1
ATOM 3793 C CA . LEU B 1 109 ? 219.842 52.641 19.824 1.00 35.46 97 LEU B CA 1
ATOM 3794 C C . LEU B 1 109 ? 219.490 51.485 18.893 1.00 35.74 97 LEU B C 1
ATOM 3795 O O . LEU B 1 109 ? 218.509 51.559 18.147 1.00 35.13 97 LEU B O 1
ATOM 3800 N N . ASP B 1 110 ? 220.277 50.414 18.936 1.00 31.80 98 ASP B N 1
ATOM 3801 C CA . ASP B 1 110 ? 220.040 49.287 18.035 1.00 35.37 98 ASP B CA 1
ATOM 3802 C C . ASP B 1 110 ? 218.692 48.618 18.328 1.00 34.71 98 ASP B C 1
ATOM 3803 O O . ASP B 1 110 ? 217.938 48.281 17.416 1.00 37.94 98 ASP B O 1
ATOM 3808 N N . ALA B 1 111 ? 218.371 48.458 19.604 1.00 36.19 99 ALA B N 1
ATOM 3809 C CA . ALA B 1 111 ? 217.095 47.877 19.993 1.00 36.74 99 ALA B CA 1
ATOM 3810 C C . ALA B 1 111 ? 215.922 48.748 19.537 1.00 38.24 99 ALA B C 1
ATOM 3811 O O . ALA B 1 111 ? 214.944 48.245 18.970 1.00 35.49 99 ALA B O 1
ATOM 3813 N N . ARG B 1 112 ? 216.021 50.055 19.775 1.00 38.38 100 ARG B N 1
ATOM 3814 C CA . ARG B 1 112 ? 214.940 50.968 19.397 1.00 35.50 100 ARG B CA 1
ATOM 3815 C C . ARG B 1 112 ? 214.730 50.980 17.875 1.00 34.08 100 ARG B C 1
ATOM 3816 O O . ARG B 1 112 ? 213.597 50.885 17.400 1.00 34.10 100 ARG B O 1
ATOM 3824 N N . HIS B 1 113 ? 215.813 51.073 17.109 1.00 33.83 101 HIS B N 1
ATOM 3825 C CA . HIS B 1 113 ? 215.685 51.079 15.655 1.00 33.19 101 HIS B CA 1
ATOM 3826 C C . HIS B 1 113 ? 215.098 49.762 15.138 1.00 33.00 101 HIS B C 1
ATOM 3827 O O . HIS B 1 113 ? 214.274 49.776 14.225 1.00 34.35 101 HIS B O 1
ATOM 3834 N N . ALA B 1 114 ? 215.489 48.634 15.729 1.00 31.53 102 ALA B N 1
ATOM 3835 C CA . ALA B 1 114 ? 214.920 47.340 15.321 1.00 32.11 102 ALA B CA 1
ATOM 3836 C C . ALA B 1 114 ? 213.394 47.365 15.426 1.00 34.17 102 ALA B C 1
ATOM 3837 O O . ALA B 1 114 ? 212.681 46.862 14.569 1.00 35.87 102 ALA B O 1
ATOM 3839 N N . ILE B 1 115 ? 212.910 47.936 16.515 1.00 35.86 103 ILE B N 1
ATOM 3840 C CA . ILE B 1 115 ? 211.488 48.063 16.777 1.00 35.90 103 ILE B CA 1
ATOM 3841 C C . ILE B 1 115 ? 210.752 49.023 15.812 1.00 40.15 103 ILE B C 1
ATOM 3842 O O . ILE B 1 115 ? 209.597 48.785 15.458 1.00 43.65 103 ILE B O 1
ATOM 3847 N N . LEU B 1 116 ? 211.423 50.082 15.363 1.00 34.08 104 LEU B N 1
ATOM 3848 C CA . LEU B 1 116 ? 210.759 51.135 14.578 1.00 38.46 104 LEU B CA 1
ATOM 3849 C C . LEU B 1 116 ? 210.783 50.873 13.068 1.00 31.79 104 LEU B C 1
ATOM 3850 O O . LEU B 1 116 ? 209.868 51.247 12.342 1.00 34.58 104 LEU B O 1
ATOM 3855 N N . VAL B 1 117 ? 211.844 50.236 12.608 1.00 32.49 105 VAL B N 1
ATOM 3856 C CA . VAL B 1 117 ? 212.102 50.090 11.189 1.00 33.71 105 VAL B CA 1
ATOM 3857 C C . VAL B 1 117 ? 210.969 49.385 10.443 1.00 34.22 105 VAL B C 1
ATOM 3858 O O . VAL B 1 117 ? 210.683 49.723 9.293 1.00 33.03 105 VAL B O 1
ATOM 3862 N N . GLU B 1 118 ? 210.315 48.417 11.077 1.00 35.32 106 GLU B N 1
ATOM 3863 C CA . GLU B 1 118 ? 209.123 47.836 10.457 1.00 37.90 106 GLU B CA 1
ATOM 3864 C C . GLU B 1 118 ? 207.846 48.556 10.866 1.00 32.43 106 GLU B C 1
ATOM 3865 O O . GLU B 1 118 ? 206.931 48.711 10.057 1.00 35.11 106 GLU B O 1
ATOM 3871 N N . GLU B 1 119 ? 207.776 49.000 12.111 1.00 31.31 107 GLU B N 1
ATOM 3872 C CA . GLU B 1 119 ? 206.541 49.611 12.607 1.00 33.83 107 GLU B CA 1
ATOM 3873 C C . GLU B 1 119 ? 206.198 50.963 11.978 1.00 29.95 107 GLU B C 1
ATOM 3874 O O . GLU B 1 119 ? 205.024 51.245 11.753 1.00 31.55 107 GLU B O 1
ATOM 3880 N N . VAL B 1 120 ? 207.200 51.791 11.687 1.00 29.20 108 VAL B N 1
ATOM 3881 C CA . VAL B 1 120 ? 206.939 53.104 11.085 1.00 27.37 108 VAL B CA 1
ATOM 3882 C C . VAL B 1 120 ? 206.211 52.986 9.724 1.00 28.70 108 VAL B C 1
ATOM 3883 O O . VAL B 1 120 ? 205.113 53.527 9.581 1.00 27.00 108 VAL B O 1
ATOM 3887 N N . PRO B 1 121 ? 206.780 52.256 8.736 1.00 27.08 109 PRO B N 1
ATOM 3888 C CA . PRO B 1 121 ? 206.021 52.187 7.476 1.00 28.89 109 PRO B CA 1
ATOM 3889 C C . PRO B 1 121 ? 204.692 51.420 7.637 1.00 33.01 109 PRO B C 1
ATOM 3890 O O . PRO B 1 121 ? 203.750 51.653 6.873 1.00 31.47 109 PRO B O 1
ATOM 3894 N N . LYS B 1 122 ? 204.636 50.502 8.604 1.00 30.33 110 LYS B N 1
ATOM 3895 C CA . LYS B 1 122 ? 203.425 49.727 8.877 1.00 32.30 110 LYS B CA 1
ATOM 3896 C C . LYS B 1 122 ? 202.251 50.607 9.312 1.00 30.24 110 LYS B C 1
ATOM 3897 O O . LYS B 1 122 ? 201.156 50.534 8.752 1.00 30.60 110 LYS B O 1
ATOM 3903 N N . LEU B 1 123 ? 202.478 51.446 10.313 1.00 31.90 111 LEU B N 1
ATOM 3904 C CA . LEU B 1 123 ? 201.428 52.338 10.782 1.00 29.45 111 LEU B CA 1
ATOM 3905 C C . LEU B 1 123 ? 201.127 53.375 9.706 1.00 31.57 111 LEU B C 1
ATOM 3906 O O . LEU B 1 123 ? 199.997 53.841 9.590 1.00 30.82 111 LEU B O 1
ATOM 3911 N N . GLY B 1 124 ? 202.148 53.745 8.932 1.00 31.47 112 GLY B N 1
ATOM 3912 C CA . GLY B 1 124 ? 201.971 54.660 7.810 1.00 31.76 112 GLY B CA 1
ATOM 3913 C C . GLY B 1 124 ? 201.009 54.111 6.766 1.00 30.63 112 GLY B C 1
ATOM 3914 O O . GLY B 1 124 ? 200.159 54.839 6.237 1.00 32.91 112 GLY B O 1
ATOM 3915 N N . LYS B 1 125 ? 201.143 52.820 6.478 1.00 30.07 113 LYS B N 1
ATOM 3916 C CA . LYS B 1 125 ? 200.229 52.116 5.569 1.00 31.66 113 LYS B CA 1
ATOM 3917 C C . LYS B 1 125 ? 198.779 52.173 6.049 1.00 31.31 113 LYS B C 1
ATOM 3918 O O . LYS B 1 125 ? 197.855 52.318 5.246 1.00 31.46 113 LYS B O 1
ATOM 3924 N N . GLU B 1 126 ? 198.573 52.038 7.359 1.00 32.09 114 GLU B N 1
ATOM 3925 C CA . GLU B 1 126 ? 197.211 52.029 7.899 1.00 32.24 114 GLU B CA 1
ATOM 3926 C C . GLU B 1 126 ? 196.529 53.368 7.614 1.00 31.14 114 GLU B C 1
ATOM 3927 O O . GLU B 1 126 ? 195.408 53.415 7.126 1.00 30.87 114 GLU B O 1
ATOM 3933 N N . ALA B 1 127 ? 197.234 54.456 7.893 1.00 31.13 115 ALA B N 1
ATOM 3934 C CA . ALA B 1 127 ? 196.724 55.789 7.631 1.00 29.12 115 ALA B CA 1
ATOM 3935 C C . ALA B 1 127 ? 196.515 56.026 6.128 1.00 27.44 115 ALA B C 1
ATOM 3936 O O . ALA B 1 127 ? 195.512 56.608 5.704 1.00 27.32 115 ALA B O 1
ATOM 3938 N N . ALA B 1 128 ? 197.476 55.578 5.333 1.00 26.08 116 ALA B N 1
ATOM 3939 C CA . ALA B 1 128 ? 197.439 55.766 3.894 1.00 28.34 116 ALA B CA 1
ATOM 3940 C C . ALA B 1 128 ? 196.250 55.055 3.231 1.00 32.18 116 ALA B C 1
ATOM 3941 O O . ALA B 1 128 ? 195.540 55.654 2.411 1.00 29.58 116 ALA B O 1
ATOM 3943 N N . LEU B 1 129 ? 196.029 53.786 3.578 1.00 32.32 117 LEU B N 1
ATOM 3944 C CA . LEU B 1 129 ? 194.896 53.043 3.015 1.00 27.44 117 LEU B CA 1
ATOM 3945 C C . LEU B 1 129 ? 193.578 53.775 3.251 1.00 28.61 117 LEU B C 1
ATOM 3946 O O . LEU B 1 129 ? 192.752 53.906 2.336 1.00 30.77 117 LEU B O 1
ATOM 3951 N N . LYS B 1 130 ? 193.388 54.283 4.465 1.00 27.74 118 LYS B N 1
ATOM 3952 C CA . LYS B 1 130 ? 192.154 55.003 4.785 1.00 30.14 118 LYS B CA 1
ATOM 3953 C C . LYS B 1 130 ? 192.035 56.252 3.909 1.00 30.58 118 LYS B C 1
ATOM 3954 O O . LYS B 1 130 ? 190.963 56.573 3.408 1.00 30.16 118 LYS B O 1
ATOM 3960 N N . ALA B 1 131 ? 193.154 56.947 3.712 1.00 32.91 119 ALA B N 1
ATOM 3961 C CA . ALA B 1 131 ? 193.168 58.132 2.857 1.00 28.66 119 ALA B CA 1
ATOM 3962 C C . ALA B 1 131 ? 192.807 57.747 1.426 1.00 28.92 119 ALA B C 1
ATOM 3963 O O . ALA B 1 131 ? 191.990 58.406 0.777 1.00 27.90 119 ALA B O 1
ATOM 3965 N N . ILE B 1 132 ? 193.419 56.665 0.952 1.00 27.90 120 ILE B N 1
ATOM 3966 C CA . ILE B 1 132 ? 193.213 56.187 -0.412 1.00 29.49 120 ILE B CA 1
ATOM 3967 C C . ILE B 1 132 ? 191.765 55.702 -0.651 1.00 28.05 120 ILE B C 1
ATOM 3968 O O . ILE B 1 132 ? 191.193 55.971 -1.694 1.00 30.21 120 ILE B O 1
ATOM 3973 N N . LYS B 1 133 ? 191.180 55.023 0.330 1.00 29.43 121 LYS B N 1
ATOM 3974 C CA . LYS B 1 133 ? 189.783 54.586 0.256 1.00 32.61 121 LYS B CA 1
ATOM 3975 C C . LYS B 1 133 ? 188.853 55.795 0.104 1.00 34.00 121 LYS B C 1
ATOM 3976 O O . LYS B 1 133 ? 188.034 55.817 -0.803 1.00 27.86 121 LYS B O 1
ATOM 3982 N N . GLU B 1 134 ? 188.987 56.798 0.980 1.00 32.41 122 GLU B N 1
ATOM 3983 C CA . GLU B 1 134 ? 188.213 58.043 0.835 1.00 27.95 122 GLU B CA 1
ATOM 3984 C C . GLU B 1 134 ? 188.411 58.675 -0.558 1.00 29.62 122 GLU B C 1
ATOM 3985 O O . GLU B 1 134 ? 187.450 59.054 -1.223 1.00 30.33 122 GLU B O 1
ATOM 3991 N N . TRP B 1 135 ? 189.666 58.804 -0.982 1.00 29.54 123 TRP B N 1
ATOM 3992 C CA . TRP B 1 135 ? 189.997 59.404 -2.282 1.00 30.60 123 TRP B CA 1
ATOM 3993 C C . TRP B 1 135 ? 189.258 58.665 -3.407 1.00 30.63 123 TRP B C 1
ATOM 3994 O O . TRP B 1 135 ? 188.647 59.287 -4.273 1.00 30.57 123 TRP B O 1
ATOM 4005 N N . GLY B 1 136 ? 189.336 57.335 -3.386 1.00 29.32 124 GLY B N 1
ATOM 4006 C CA . GLY B 1 136 ? 188.532 56.498 -4.268 1.00 29.59 124 GLY B CA 1
ATOM 4007 C C . GLY B 1 136 ? 189.101 56.219 -5.646 1.00 35.71 124 GLY B C 1
ATOM 4008 O O . GLY B 1 136 ? 188.418 55.625 -6.473 1.00 39.34 124 GLY B O 1
ATOM 4009 N N . GLN B 1 137 ? 190.342 56.635 -5.896 1.00 33.29 125 GLN B N 1
ATOM 4010 C CA . GLN B 1 137 ? 190.978 56.457 -7.213 1.00 31.48 125 GLN B CA 1
ATOM 4011 C C . GLN B 1 137 ? 191.954 55.301 -7.158 1.00 29.26 125 GLN B C 1
ATOM 4012 O O . GLN B 1 137 ? 192.344 54.879 -6.073 1.00 32.88 125 GLN B O 1
ATOM 4018 N N . PRO B 1 138 ? 192.350 54.768 -8.324 1.00 32.75 126 PRO B N 1
ATOM 4019 C CA . PRO B 1 138 ? 193.273 53.624 -8.255 1.00 30.58 126 PRO B CA 1
ATOM 4020 C C . PRO B 1 138 ? 194.669 53.992 -7.751 1.00 29.26 126 PRO B C 1
ATOM 4021 O O . PRO B 1 138 ? 195.121 55.128 -7.905 1.00 28.76 126 PRO B O 1
ATOM 4025 N N . LEU B 1 139 ? 195.348 53.022 -7.152 1.00 29.78 127 LEU B N 1
ATOM 4026 C CA . LEU B 1 139 ? 196.693 53.230 -6.642 1.00 31.36 127 LEU B CA 1
ATOM 4027 C C . LEU B 1 139 ? 197.641 53.734 -7.731 1.00 30.70 127 LEU B C 1
ATOM 4028 O O . LEU B 1 139 ? 198.598 54.461 -7.444 1.00 29.74 127 LEU B O 1
ATOM 4033 N N . SER B 1 140 ? 197.371 53.351 -8.975 1.00 27.45 128 SER B N 1
ATOM 4034 C CA . SER B 1 140 ? 198.247 53.703 -10.083 1.00 31.34 128 SER B CA 1
ATOM 4035 C C . SER B 1 140 ? 198.207 55.207 -10.428 1.00 29.89 128 SER B C 1
ATOM 4036 O O . SER B 1 140 ? 199.032 55.690 -11.190 1.00 31.63 128 SER B O 1
ATOM 4039 N N . LYS B 1 141 ? 197.243 55.933 -9.873 1.00 27.15 129 LYS B N 1
ATOM 4040 C CA . LYS B 1 141 ? 197.136 57.374 -10.086 1.00 28.65 129 LYS B CA 1
ATOM 4041 C C . LYS B 1 141 ? 198.021 58.166 -9.134 1.00 26.95 129 LYS B C 1
ATOM 4042 O O . LYS B 1 141 ? 198.176 59.384 -9.283 1.00 28.39 129 LYS B O 1
ATOM 4048 N N . ILE B 1 142 ? 198.567 57.488 -8.135 1.00 27.99 130 ILE B N 1
ATOM 4049 C CA . ILE B 1 142 ? 199.510 58.138 -7.222 1.00 27.96 130 ILE B CA 1
ATOM 4050 C C . ILE B 1 142 ? 200.873 58.245 -7.897 1.00 26.26 130 ILE B C 1
ATOM 4051 O O . ILE B 1 142 ? 201.491 57.241 -8.219 1.00 26.58 130 ILE B O 1
ATOM 4056 N N . THR B 1 143 ? 201.309 59.479 -8.133 1.00 27.28 131 THR B N 1
ATOM 4057 C CA . THR B 1 143 ? 202.543 59.768 -8.857 1.00 24.53 131 THR B CA 1
ATOM 4058 C C . THR B 1 143 ? 203.698 60.119 -7.920 1.00 23.20 131 THR B C 1
ATOM 4059 O O . THR B 1 143 ? 204.851 59.951 -8.276 1.00 23.87 131 THR B O 1
ATOM 4063 N N . HIS B 1 144 ? 203.376 60.601 -6.722 1.00 24.58 132 HIS B N 1
ATOM 4064 C CA . HIS B 1 144 ? 204.386 61.043 -5.758 1.00 24.53 132 HIS B CA 1
ATOM 4065 C C . HIS B 1 144 ? 204.077 60.545 -4.342 1.00 24.52 132 HIS B C 1
ATOM 4066 O O . HIS B 1 144 ? 202.917 60.488 -3.929 1.00 25.78 132 HIS B O 1
ATOM 4073 N N . LEU B 1 145 ? 205.133 60.206 -3.604 1.00 26.10 133 LEU B N 1
ATOM 4074 C CA . LEU B 1 145 ? 205.024 59.853 -2.199 1.00 21.87 133 LEU B CA 1
ATOM 4075 C C . LEU B 1 145 ? 206.016 60.662 -1.370 1.00 24.37 133 LEU B C 1
ATOM 4076 O O . LEU B 1 145 ? 207.223 60.668 -1.642 1.00 22.95 133 LEU B O 1
ATOM 4081 N N . ILE B 1 146 ? 205.498 61.356 -0.361 1.00 25.82 134 ILE B N 1
ATOM 4082 C CA . ILE B 1 146 ? 206.340 62.043 0.609 1.00 28.88 134 ILE B CA 1
ATOM 4083 C C . ILE B 1 146 ? 206.121 61.409 1.969 1.00 27.73 134 ILE B C 1
ATOM 4084 O O . ILE B 1 146 ? 204.999 61.398 2.477 1.00 22.66 134 ILE B O 1
ATOM 4089 N N . PHE B 1 147 ? 207.199 60.899 2.557 1.00 24.74 135 PHE B N 1
ATOM 4090 C CA . PHE B 1 147 ? 207.126 60.264 3.865 1.00 26.04 135 PHE B CA 1
ATOM 4091 C C . PHE B 1 147 ? 207.970 61.042 4.861 1.00 28.55 135 PHE B C 1
ATOM 4092 O O . PHE B 1 147 ? 209.180 61.199 4.687 1.00 24.43 135 PHE B O 1
ATOM 4100 N N . SER B 1 148 ? 207.315 61.527 5.908 1.00 28.84 136 SER B N 1
ATOM 4101 C CA . SER B 1 148 ? 207.980 62.280 6.960 1.00 25.65 136 SER B CA 1
ATOM 4102 C C . SER B 1 148 ? 207.880 61.494 8.273 1.00 29.27 136 SER B C 1
ATOM 4103 O O . SER B 1 148 ? 206.776 61.153 8.722 1.00 27.82 136 SER B O 1
ATOM 4106 N N . ALA B 1 149 ? 209.031 61.193 8.871 1.00 27.76 137 ALA B N 1
ATOM 4107 C CA . ALA B 1 149 ? 209.075 60.382 10.087 1.00 31.10 137 ALA B CA 1
ATOM 4108 C C . ALA B 1 149 ? 210.125 60.898 11.061 1.00 29.76 137 ALA B C 1
ATOM 4109 O O . ALA B 1 149 ? 211.273 61.119 10.682 1.00 30.30 137 ALA B O 1
ATOM 4111 N N . MET B 1 150 ? 209.724 61.093 12.314 1.00 30.63 138 MET B N 1
ATOM 4112 C CA . MET B 1 150 ? 210.648 61.542 13.355 1.00 32.29 138 MET B CA 1
ATOM 4113 C C . MET B 1 150 ? 211.754 60.509 13.608 1.00 28.78 138 MET B C 1
ATOM 4114 O O . MET B 1 150 ? 212.917 60.866 13.766 1.00 32.43 138 MET B O 1
ATOM 4119 N N . SER B 1 151 ? 211.395 59.228 13.645 1.00 29.03 139 SER B N 1
ATOM 4120 C CA . SER B 1 151 ? 212.372 58.180 13.959 1.00 31.94 139 SER B CA 1
ATOM 4121 C C . SER B 1 151 ? 212.209 56.942 13.086 1.00 28.87 139 SER B C 1
ATOM 4122 O O . SER B 1 151 ? 211.153 56.729 12.488 1.00 29.70 139 SER B O 1
ATOM 4125 N N . GLY B 1 152 ? 213.242 56.107 13.068 1.00 31.13 140 GLY B N 1
ATOM 4126 C CA . GLY B 1 152 ? 213.288 54.918 12.232 1.00 30.80 140 GLY B CA 1
ATOM 4127 C C . GLY B 1 152 ? 214.250 55.004 11.048 1.00 31.50 140 GLY B C 1
ATOM 4128 O O . GLY B 1 152 ? 214.074 54.276 10.056 1.00 28.71 140 GLY B O 1
ATOM 4129 N N . VAL B 1 153 ? 215.260 55.875 11.162 1.00 29.16 141 VAL B N 1
ATOM 4130 C CA . VAL B 1 153 ? 216.268 56.089 10.113 1.00 29.61 141 VAL B CA 1
ATOM 4131 C C . VAL B 1 153 ? 216.838 54.767 9.617 1.00 33.56 141 VAL B C 1
ATOM 4132 O O . VAL B 1 153 ? 217.384 53.987 10.413 1.00 32.71 141 VAL B O 1
ATOM 4136 N N . ASP B 1 154 ? 216.697 54.519 8.311 1.00 31.68 142 ASP B N 1
ATOM 4137 C CA . ASP B 1 154 ? 217.120 53.254 7.692 1.00 28.52 142 ASP B CA 1
ATOM 4138 C C . ASP B 1 154 ? 217.276 53.423 6.171 1.00 32.20 142 ASP B C 1
ATOM 4139 O O . ASP B 1 154 ? 216.738 54.360 5.577 1.00 33.40 142 ASP B O 1
ATOM 4144 N N . ILE B 1 155 ? 218.050 52.544 5.549 1.00 28.05 143 ILE B N 1
ATOM 4145 C CA . ILE B 1 155 ? 218.264 52.606 4.113 1.00 28.54 143 ILE B CA 1
ATOM 4146 C C . ILE B 1 155 ? 218.048 51.210 3.520 1.00 29.90 143 ILE B C 1
ATOM 4147 O O . ILE B 1 155 ? 218.721 50.264 3.928 1.00 31.17 143 ILE B O 1
ATOM 4152 N N . PRO B 1 156 ? 217.089 51.062 2.585 1.00 32.36 144 PRO B N 1
ATOM 4153 C CA . PRO B 1 156 ? 216.121 52.068 2.125 1.00 27.98 144 PRO B CA 1
ATOM 4154 C C . PRO B 1 156 ? 215.201 52.516 3.244 1.00 26.49 144 PRO B C 1
ATOM 4155 O O . PRO B 1 156 ? 215.078 51.808 4.242 1.00 28.60 144 PRO B O 1
ATOM 4159 N N . GLY B 1 157 ? 214.569 53.668 3.060 1.00 26.26 145 GLY B N 1
ATOM 4160 C CA . GLY B 1 157 ? 213.734 54.274 4.078 1.00 26.77 145 GLY B CA 1
ATOM 4161 C C . GLY B 1 157 ? 212.297 53.808 4.065 1.00 28.09 145 GLY B C 1
ATOM 4162 O O . GLY B 1 157 ? 211.905 52.964 3.246 1.00 29.33 145 GLY B O 1
ATOM 4163 N N . ALA B 1 158 ? 211.505 54.403 4.952 1.00 27.66 146 ALA B N 1
ATOM 4164 C CA . ALA B 1 158 ? 210.100 54.054 5.106 1.00 26.09 146 ALA B CA 1
ATOM 4165 C C . ALA B 1 158 ? 209.285 54.320 3.841 1.00 28.22 146 ALA B C 1
ATOM 4166 O O . ALA B 1 158 ? 208.271 53.683 3.624 1.00 29.54 146 ALA B O 1
ATOM 4168 N N . ASP B 1 159 ? 209.713 55.279 3.030 1.00 28.19 147 ASP B N 1
ATOM 4169 C CA . ASP B 1 159 ? 209.018 55.594 1.790 1.00 26.19 147 ASP B CA 1
ATOM 4170 C C . ASP B 1 159 ? 209.083 54.405 0.823 1.00 28.69 147 ASP B C 1
ATOM 4171 O O . ASP B 1 159 ? 208.078 54.023 0.183 1.00 24.31 147 ASP B O 1
ATOM 4176 N N . PHE B 1 160 ? 210.277 53.832 0.716 1.00 26.33 148 PHE B N 1
ATOM 4177 C CA . PHE B 1 160 ? 210.483 52.665 -0.122 1.00 29.20 148 PHE B CA 1
ATOM 4178 C C . PHE B 1 160 ? 209.659 51.495 0.418 1.00 28.81 148 PHE B C 1
ATOM 4179 O O . PHE B 1 160 ? 208.956 50.821 -0.341 1.00 29.96 148 PHE B O 1
ATOM 4187 N N . ARG B 1 161 ? 209.728 51.271 1.726 1.00 27.74 149 ARG B N 1
ATOM 4188 C CA . ARG B 1 161 ? 208.946 50.203 2.348 1.00 30.82 149 ARG B CA 1
ATOM 4189 C C . ARG B 1 161 ? 207.455 50.397 2.086 1.00 31.69 149 ARG B C 1
ATOM 4190 O O . ARG B 1 161 ? 206.757 49.439 1.720 1.00 31.76 149 ARG B O 1
ATOM 4198 N N . LEU B 1 162 ? 206.975 51.633 2.243 1.00 24.98 150 LEU B N 1
ATOM 4199 C CA . LEU B 1 162 ? 205.555 51.922 2.066 1.00 29.07 150 LEU B CA 1
ATOM 4200 C C . LEU B 1 162 ? 205.089 51.694 0.627 1.00 26.87 150 LEU B C 1
ATOM 4201 O O . LEU B 1 162 ? 203.990 51.188 0.375 1.00 29.39 150 LEU B O 1
ATOM 4206 N N . MET B 1 163 ? 205.923 52.090 -0.316 1.00 26.20 151 MET B N 1
ATOM 4207 C CA . MET B 1 163 ? 205.634 51.902 -1.732 1.00 29.26 151 MET B CA 1
ATOM 4208 C C . MET B 1 163 ? 205.337 50.420 -2.051 1.00 27.70 151 MET B C 1
ATOM 4209 O O . MET B 1 163 ? 204.423 50.106 -2.804 1.00 28.95 151 MET B O 1
ATOM 4214 N N . ASN B 1 164 ? 206.130 49.523 -1.470 1.00 28.10 152 ASN B N 1
ATOM 4215 C CA . ASN B 1 164 ? 205.952 48.077 -1.631 1.00 31.53 152 ASN B CA 1
ATOM 4216 C C . ASN B 1 164 ? 204.792 47.484 -0.811 1.00 30.11 152 ASN B C 1
ATOM 4217 O O . ASN B 1 164 ? 204.110 46.581 -1.285 1.00 30.44 152 ASN B O 1
ATOM 4222 N N . LEU B 1 165 ? 204.579 47.973 0.413 1.00 28.87 153 LEU B N 1
ATOM 4223 C CA . LEU B 1 165 ? 203.448 47.510 1.229 1.00 29.30 153 LEU B CA 1
ATOM 4224 C C . LEU B 1 165 ? 202.125 47.814 0.533 1.00 29.65 153 LEU B C 1
ATOM 4225 O O . LEU B 1 165 ? 201.194 47.009 0.562 1.00 34.38 153 LEU B O 1
ATOM 4230 N N . LEU B 1 166 ? 202.052 48.989 -0.086 1.00 28.80 154 LEU B N 1
ATOM 4231 C CA . LEU B 1 166 ? 200.848 49.449 -0.771 1.00 29.41 154 LEU B CA 1
ATOM 4232 C C . LEU B 1 166 ? 200.722 48.918 -2.192 1.00 29.28 154 LEU B C 1
ATOM 4233 O O . LEU B 1 166 ? 199.619 48.828 -2.727 1.00 30.25 154 LEU B O 1
ATOM 4238 N N . GLY B 1 167 ? 201.853 48.653 -2.841 1.00 28.20 155 GLY B N 1
ATOM 4239 C CA . GLY B 1 167 ? 201.825 48.305 -4.254 1.00 26.63 155 GLY B CA 1
ATOM 4240 C C . GLY B 1 167 ? 201.738 49.515 -5.188 1.00 32.09 155 GLY B C 1
ATOM 4241 O O . GLY B 1 167 ? 201.072 49.457 -6.220 1.00 28.14 155 GLY B O 1
ATOM 4242 N N . LEU B 1 168 ? 202.401 50.618 -4.830 1.00 32.30 156 LEU B N 1
ATOM 4243 C CA . LEU B 1 168 ? 202.480 51.786 -5.718 1.00 28.14 156 LEU B CA 1
ATOM 4244 C C . LEU B 1 168 ? 203.288 51.460 -6.977 1.00 28.74 156 LEU B C 1
ATOM 4245 O O . LEU B 1 168 ? 204.064 50.523 -6.979 1.00 28.03 156 LEU B O 1
ATOM 4250 N N . GLU B 1 169 ? 203.115 52.230 -8.046 1.00 29.33 157 GLU B N 1
ATOM 4251 C CA . GLU B 1 169 ? 203.953 52.049 -9.237 1.00 32.83 157 GLU B CA 1
ATOM 4252 C C . GLU B 1 169 ? 205.430 52.191 -8.889 1.00 32.94 157 GLU B C 1
ATOM 4253 O O . GLU B 1 169 ? 205.782 53.013 -8.054 1.00 33.51 157 GLU B O 1
ATOM 4259 N N . PRO B 1 170 ? 206.290 51.373 -9.518 1.00 30.09 158 PRO B N 1
ATOM 4260 C CA . PRO B 1 170 ? 207.736 51.458 -9.292 1.00 33.14 158 PRO B CA 1
ATOM 4261 C C . PRO B 1 170 ? 208.307 52.809 -9.717 1.00 28.36 158 PRO B C 1
ATOM 4262 O O . PRO B 1 170 ? 209.371 53.216 -9.259 1.00 30.35 158 PRO B O 1
ATOM 4266 N N . SER B 1 171 ? 207.575 53.512 -10.563 1.00 31.17 159 SER B N 1
ATOM 4267 C CA . SER B 1 171 ? 207.996 54.821 -11.029 1.00 29.94 159 SER B CA 1
ATOM 4268 C C . SER B 1 171 ? 207.495 55.998 -10.155 1.00 29.88 159 SER B C 1
ATOM 4269 O O . SER B 1 171 ? 207.636 57.160 -10.557 1.00 27.55 159 SER B O 1
ATOM 4272 N N . VAL B 1 172 ? 206.878 55.714 -9.003 1.00 24.45 160 VAL B N 1
ATOM 4273 C CA . VAL B 1 172 ? 206.430 56.789 -8.111 1.00 24.89 160 VAL B CA 1
ATOM 4274 C C . VAL B 1 172 ? 207.653 57.626 -7.654 1.00 28.59 160 VAL B C 1
ATOM 4275 O O . VAL B 1 172 ? 208.701 57.073 -7.291 1.00 27.74 160 VAL B O 1
ATOM 4279 N N . ASN B 1 173 ? 207.517 58.951 -7.703 1.00 25.64 161 ASN B N 1
ATOM 4280 C CA . ASN B 1 173 ? 208.561 59.869 -7.272 1.00 26.15 161 ASN B CA 1
ATOM 4281 C C . ASN B 1 173 ? 208.570 60.006 -5.758 1.00 27.71 161 ASN B C 1
ATOM 4282 O O . ASN B 1 173 ? 207.591 60.476 -5.166 1.00 29.16 161 ASN B O 1
ATOM 4287 N N . ARG B 1 174 ? 209.678 59.640 -5.123 1.00 28.34 162 ARG B N 1
ATOM 4288 C CA . ARG B 1 174 ? 209.684 59.582 -3.666 1.00 27.41 162 ARG B CA 1
ATOM 4289 C C . ARG B 1 174 ? 210.526 60.672 -2.998 1.00 30.07 162 ARG B C 1
ATOM 4290 O O . ARG B 1 174 ? 211.504 61.181 -3.548 1.00 25.06 162 ARG B O 1
ATOM 4298 N N . LEU B 1 175 ? 210.091 61.048 -1.806 1.00 34.75 163 LEU B N 1
ATOM 4299 C CA . LEU B 1 175 ? 210.839 61.959 -0.960 1.00 32.37 163 LEU B CA 1
ATOM 4300 C C . LEU B 1 175 ? 210.691 61.442 0.473 1.00 28.26 163 LEU B C 1
ATOM 4301 O O . LEU B 1 175 ? 209.576 61.178 0.931 1.00 26.98 163 LEU B O 1
ATOM 4306 N N . MET B 1 176 ? 211.825 61.237 1.141 1.00 26.32 164 MET B N 1
ATOM 4307 C CA . MET B 1 176 ? 211.872 60.647 2.477 1.00 24.25 164 MET B CA 1
ATOM 4308 C C . MET B 1 176 ? 212.626 61.594 3.403 1.00 25.05 164 MET B C 1
ATOM 4309 O O . MET B 1 176 ? 213.791 61.896 3.162 1.00 24.29 164 MET B O 1
ATOM 4314 N N . ILE B 1 177 ? 211.963 62.052 4.459 1.00 21.91 165 ILE B N 1
ATOM 4315 C CA . ILE B 1 177 ? 212.532 63.045 5.347 1.00 22.47 165 ILE B CA 1
ATOM 4316 C C . ILE B 1 177 ? 212.481 62.550 6.800 1.00 26.78 165 ILE B C 1
ATOM 4317 O O . ILE B 1 177 ? 211.411 62.476 7.414 1.00 26.99 165 ILE B O 1
ATOM 4322 N N . TYR B 1 178 ? 213.646 62.215 7.341 1.00 24.22 166 TYR B N 1
ATOM 4323 C CA . TYR B 1 178 ? 213.756 61.699 8.709 1.00 26.74 166 TYR B CA 1
ATOM 4324 C C . TYR B 1 178 ? 214.193 62.748 9.728 1.00 30.35 166 TYR B C 1
ATOM 4325 O O . TYR B 1 178 ? 215.045 63.609 9.425 1.00 28.53 166 TYR B O 1
ATOM 4334 N N . THR B 1 179 ? 213.629 62.642 10.931 1.00 23.73 167 THR B N 1
ATOM 4335 C CA . THR B 1 179 ? 214.205 63.234 12.133 1.00 29.76 167 THR B CA 1
ATOM 4336 C C . THR B 1 179 ? 214.417 64.742 12.038 1.00 29.79 167 THR B C 1
ATOM 4337 O O . THR B 1 179 ? 215.556 65.182 12.076 1.00 27.09 167 THR B O 1
ATOM 4341 N N . GLN B 1 180 ? 213.329 65.515 11.952 1.00 28.43 168 GLN B N 1
ATOM 4342 C CA . GLN B 1 180 ? 213.422 66.977 11.852 1.00 29.91 168 GLN B CA 1
ATOM 4343 C C . GLN B 1 180 ? 212.583 67.731 12.895 1.00 30.39 168 GLN B C 1
ATOM 4344 O O . GLN B 1 180 ? 213.023 68.764 13.430 1.00 28.93 168 GLN B O 1
ATOM 4350 N N . GLY B 1 181 ? 211.383 67.233 13.179 1.00 26.61 169 GLY B N 1
ATOM 4351 C CA . GLY B 1 181 ? 210.574 67.875 14.196 1.00 28.27 169 GLY B CA 1
ATOM 4352 C C . GLY B 1 181 ? 209.236 68.403 13.699 1.00 30.40 169 GLY B C 1
ATOM 4353 O O . GLY B 1 181 ? 208.839 68.217 12.537 1.00 28.73 169 GLY B O 1
ATOM 4354 N N . CYS B 1 182 ? 208.554 69.109 14.589 1.00 29.70 170 CYS B N 1
ATOM 4355 C CA . CYS B 1 182 ? 207.132 69.387 14.430 1.00 28.45 170 CYS B CA 1
ATOM 4356 C C . CYS B 1 182 ? 206.786 70.453 13.379 1.00 32.41 170 CYS B C 1
ATOM 4357 O O . CYS B 1 182 ? 205.614 70.648 13.071 1.00 35.63 170 CYS B O 1
ATOM 4360 N N . TYR B 1 183 ? 207.781 71.135 12.814 1.00 31.45 171 TYR B N 1
ATOM 4361 C CA . TYR B 1 183 ? 207.491 72.068 11.733 1.00 30.39 171 TYR B CA 1
ATOM 4362 C C . TYR B 1 183 ? 207.175 71.316 10.431 1.00 29.87 171 TYR B C 1
ATOM 4363 O O . TYR B 1 183 ? 206.691 71.913 9.465 1.00 30.58 171 TYR B O 1
ATOM 4372 N N . MET B 1 184 ? 207.445 70.014 10.414 1.00 27.71 172 MET B N 1
ATOM 4373 C CA . MET B 1 184 ? 207.401 69.228 9.170 1.00 29.96 172 MET B CA 1
ATOM 4374 C C . MET B 1 184 ? 205.991 69.073 8.553 1.00 28.82 172 MET B C 1
ATOM 4375 O O . MET B 1 184 ? 205.858 68.826 7.360 1.00 28.87 172 MET B O 1
ATOM 4380 N N . GLY B 1 185 ? 204.951 69.261 9.353 1.00 28.55 173 GLY B N 1
ATOM 4381 C CA . GLY B 1 185 ? 203.588 69.229 8.854 1.00 26.41 173 GLY B CA 1
ATOM 4382 C C . GLY B 1 185 ? 203.369 70.298 7.799 1.00 33.32 173 GLY B C 1
ATOM 4383 O O . GLY B 1 185 ? 202.965 69.999 6.664 1.00 28.06 173 GLY B O 1
ATOM 4384 N N . GLY B 1 186 ? 203.629 71.548 8.184 1.00 27.65 174 GLY B N 1
ATOM 4385 C CA . GLY B 1 186 ? 203.522 72.653 7.265 1.00 25.44 174 GLY B CA 1
ATOM 4386 C C . GLY B 1 186 ? 204.548 72.607 6.155 1.00 26.66 174 GLY B C 1
ATOM 4387 O O . GLY B 1 186 ? 204.237 72.976 5.027 1.00 29.12 174 GLY B O 1
ATOM 4388 N N . ALA B 1 187 ? 205.771 72.172 6.467 1.00 25.10 175 ALA B N 1
ATOM 4389 C CA . ALA B 1 187 ? 206.856 72.191 5.487 1.00 27.20 175 ALA B CA 1
ATOM 4390 C C . ALA B 1 187 ? 206.650 71.139 4.397 1.00 29.33 175 ALA B C 1
ATOM 4391 O O . ALA B 1 187 ? 206.844 71.431 3.224 1.00 27.96 175 ALA B O 1
ATOM 4393 N N . ALA B 1 188 ? 206.261 69.921 4.777 1.00 27.08 176 ALA B N 1
ATOM 4394 C CA . ALA B 1 188 ? 206.009 68.869 3.781 1.00 28.64 176 ALA B CA 1
ATOM 4395 C C . ALA B 1 188 ? 204.789 69.212 2.922 1.00 28.67 176 ALA B C 1
ATOM 4396 O O . ALA B 1 188 ? 204.725 68.868 1.739 1.00 26.71 176 ALA B O 1
ATOM 4398 N N . MET B 1 189 ? 203.824 69.897 3.521 1.00 26.53 177 MET B N 1
ATOM 4399 C CA . MET B 1 189 ? 202.686 70.408 2.773 1.00 30.97 177 MET B CA 1
ATOM 4400 C C . MET B 1 189 ? 203.120 71.415 1.687 1.00 30.09 177 MET B C 1
ATOM 4401 O O . MET B 1 189 ? 202.552 71.442 0.591 1.00 26.44 177 MET B O 1
ATOM 4406 N N . ARG B 1 190 ? 204.120 72.241 1.999 1.00 29.29 178 ARG B N 1
ATOM 4407 C CA . ARG B 1 190 ? 204.664 73.181 1.023 1.00 27.68 178 ARG B CA 1
ATOM 4408 C C . ARG B 1 190 ? 205.267 72.403 -0.154 1.00 28.22 178 ARG B C 1
ATOM 4409 O O . ARG B 1 190 ? 205.038 72.753 -1.324 1.00 27.32 178 ARG B O 1
ATOM 4417 N N . HIS B 1 191 ? 206.008 71.336 0.147 1.00 24.13 179 HIS B N 1
ATOM 4418 C CA . HIS B 1 191 ? 206.632 70.532 -0.917 1.00 29.47 179 HIS B CA 1
ATOM 4419 C C . HIS B 1 191 ? 205.570 69.807 -1.772 1.00 28.74 179 HIS B C 1
ATOM 4420 O O . HIS B 1 191 ? 205.677 69.768 -2.999 1.00 26.26 179 HIS B O 1
ATOM 4427 N N . ALA B 1 192 ? 204.545 69.257 -1.127 1.00 24.67 180 ALA B N 1
ATOM 4428 C CA . ALA B 1 192 ? 203.416 68.652 -1.839 1.00 27.88 180 ALA B CA 1
ATOM 4429 C C . ALA B 1 192 ? 202.731 69.664 -2.752 1.00 24.22 180 ALA B C 1
ATOM 4430 O O . ALA B 1 192 ? 202.401 69.356 -3.898 1.00 28.15 180 ALA B O 1
ATOM 4432 N N . LYS B 1 193 ? 202.533 70.876 -2.245 1.00 27.60 181 LYS B N 1
ATOM 4433 C CA . LYS B 1 193 ? 201.890 71.947 -3.010 1.00 25.95 181 LYS B CA 1
ATOM 4434 C C . LYS B 1 193 ? 202.696 72.268 -4.282 1.00 26.79 181 LYS B C 1
ATOM 4435 O O . LYS B 1 193 ? 202.140 72.389 -5.371 1.00 26.39 181 LYS B O 1
ATOM 4441 N N . ASP B 1 194 ? 204.010 72.391 -4.135 1.00 26.02 182 ASP B N 1
ATOM 4442 C CA . ASP B 1 194 ? 204.876 72.675 -5.274 1.00 27.12 182 ASP B CA 1
ATOM 4443 C C . ASP B 1 194 ? 204.843 71.549 -6.300 1.00 25.24 182 ASP B C 1
ATOM 4444 O O . ASP B 1 194 ? 204.778 71.808 -7.495 1.00 25.59 182 ASP B O 1
ATOM 4449 N N . ILE B 1 195 ? 204.874 70.302 -5.839 1.00 26.39 183 ILE B N 1
ATOM 4450 C CA . ILE B 1 195 ? 204.774 69.165 -6.748 1.00 22.76 183 ILE B CA 1
ATOM 4451 C C . ILE B 1 195 ? 203.432 69.171 -7.516 1.00 24.31 183 ILE B C 1
ATOM 4452 O O . ILE B 1 195 ? 203.422 69.082 -8.739 1.00 24.44 183 ILE B O 1
ATOM 4457 N N . ALA B 1 196 ? 202.318 69.280 -6.785 1.00 23.78 184 ALA B N 1
ATOM 4458 C CA . ALA B 1 196 ? 200.957 69.223 -7.358 1.00 25.78 184 ALA B CA 1
ATOM 4459 C C . ALA B 1 196 ? 200.682 70.343 -8.370 1.00 24.61 184 ALA B C 1
ATOM 4460 O O . ALA B 1 196 ? 200.015 70.131 -9.393 1.00 22.81 184 ALA B O 1
ATOM 4462 N N . GLU B 1 197 ? 201.172 71.541 -8.062 1.00 24.85 185 GLU B N 1
ATOM 4463 C CA . GLU B 1 197 ? 200.916 72.703 -8.899 1.00 26.56 185 GLU B CA 1
ATOM 4464 C C . GLU B 1 197 ? 201.871 72.768 -10.096 1.00 26.71 185 GLU B C 1
ATOM 4465 O O . GLU B 1 197 ? 201.479 73.257 -11.151 1.00 29.39 185 GLU B O 1
ATOM 4471 N N . ASN B 1 198 ? 203.090 72.240 -9.967 1.00 25.08 186 ASN B N 1
ATOM 4472 C CA . ASN B 1 198 ? 204.011 72.223 -11.108 1.00 26.11 186 ASN B CA 1
ATOM 4473 C C . ASN B 1 198 ? 203.806 71.054 -12.082 1.00 31.54 186 ASN B C 1
ATOM 4474 O O . ASN B 1 198 ? 204.404 71.051 -13.163 1.00 26.72 186 ASN B O 1
ATOM 4479 N N . ASN B 1 199 ? 203.008 70.051 -11.692 1.00 24.85 187 ASN B N 1
ATOM 4480 C CA . ASN B 1 199 ? 202.816 68.862 -12.528 1.00 23.14 187 ASN B CA 1
ATOM 4481 C C . ASN B 1 199 ? 201.334 68.482 -12.715 1.00 28.93 187 ASN B C 1
ATOM 4482 O O . ASN B 1 199 ? 200.702 67.914 -11.806 1.00 25.42 187 ASN B O 1
ATOM 4487 N N . ALA B 1 200 ? 200.777 68.783 -13.887 1.00 27.25 188 ALA B N 1
ATOM 4488 C CA . ALA B 1 200 ? 199.384 68.433 -14.155 1.00 26.76 188 ALA B CA 1
ATOM 4489 C C . ALA B 1 200 ? 199.202 66.941 -14.051 1.00 24.55 188 ALA B C 1
ATOM 4490 O O . ALA B 1 200 ? 200.000 66.185 -14.591 1.00 26.41 188 ALA B O 1
ATOM 4492 N N . GLY B 1 201 ? 198.162 66.525 -13.331 1.00 26.77 189 GLY B N 1
ATOM 4493 C CA . GLY B 1 201 ? 197.873 65.116 -13.164 1.00 26.44 189 GLY B CA 1
ATOM 4494 C C . GLY B 1 201 ? 198.535 64.499 -11.948 1.00 30.18 189 GLY B C 1
ATOM 4495 O O . GLY B 1 201 ? 198.143 63.404 -11.518 1.00 28.01 189 GLY B O 1
ATOM 4496 N N . ALA B 1 202 ? 199.501 65.204 -11.359 1.00 25.28 190 ALA B N 1
ATOM 4497 C CA . ALA B 1 202 ? 200.192 64.657 -10.192 1.00 23.39 190 ALA B CA 1
ATOM 4498 C C . ALA B 1 202 ? 199.238 64.571 -9.017 1.00 27.57 190 ALA B C 1
ATOM 4499 O O . ALA B 1 202 ? 198.460 65.489 -8.746 1.00 24.03 190 ALA B O 1
ATOM 4501 N N . ARG B 1 203 ? 199.306 63.444 -8.327 1.00 23.72 191 ARG B N 1
ATOM 4502 C CA . ARG B 1 203 ? 198.535 63.232 -7.120 1.00 26.67 191 ARG B CA 1
ATOM 4503 C C . ARG B 1 203 ? 199.557 62.770 -6.079 1.00 24.47 191 ARG B C 1
ATOM 4504 O O . ARG B 1 203 ? 200.234 61.772 -6.284 1.00 24.60 191 ARG B O 1
ATOM 4512 N N . VAL B 1 204 ? 199.689 63.516 -4.990 1.00 24.87 192 VAL B N 1
ATOM 4513 C CA . VAL B 1 204 ? 200.747 63.272 -4.016 1.00 25.09 192 VAL B CA 1
ATOM 4514 C C . VAL B 1 204 ? 200.244 62.546 -2.788 1.00 25.40 192 VAL B C 1
ATOM 4515 O O . VAL B 1 204 ? 199.308 63.004 -2.159 1.00 29.34 192 VAL B O 1
ATOM 4519 N N . LEU B 1 205 ? 200.884 61.436 -2.434 1.00 25.83 193 LEU B N 1
ATOM 4520 C CA . LEU B 1 205 ? 200.585 60.771 -1.178 1.00 25.25 193 LEU B CA 1
ATOM 4521 C C . LEU B 1 205 ? 201.564 61.280 -0.139 1.00 24.99 193 LEU B C 1
ATOM 4522 O O . LEU B 1 205 ? 202.778 61.070 -0.240 1.00 25.50 193 LEU B O 1
ATOM 4527 N N . LEU B 1 206 ? 201.023 61.976 0.847 1.00 24.72 194 LEU B N 1
ATOM 4528 C CA . LEU B 1 206 ? 201.823 62.599 1.889 1.00 23.64 194 LEU B CA 1
ATOM 4529 C C . LEU B 1 206 ? 201.552 61.865 3.192 1.00 27.84 194 LEU B C 1
ATOM 4530 O O . LEU B 1 206 ? 200.416 61.837 3.683 1.00 29.06 194 LEU B O 1
ATOM 4535 N N . VAL B 1 207 ? 202.596 61.256 3.741 1.00 26.00 195 VAL B N 1
ATOM 4536 C CA . VAL B 1 207 ? 202.459 60.448 4.934 1.00 28.89 195 VAL B CA 1
ATOM 4537 C C . VAL B 1 207 ? 203.412 60.921 6.041 1.00 32.33 195 VAL B C 1
ATOM 4538 O O . VAL B 1 207 ? 204.619 61.120 5.830 1.00 26.83 195 VAL B O 1
ATOM 4542 N N . PHE B 1 208 ? 202.832 61.123 7.218 1.00 31.74 196 PHE B N 1
ATOM 4543 C CA . PHE B 1 208 ? 203.578 61.406 8.427 1.00 26.68 196 PHE B CA 1
ATOM 4544 C C . PHE B 1 208 ? 203.419 60.238 9.374 1.00 31.55 196 PHE B C 1
ATOM 4545 O O . PHE B 1 208 ? 202.293 59.782 9.617 1.00 29.30 196 PHE B O 1
ATOM 4553 N N . CYS B 1 209 ? 204.530 59.743 9.901 1.00 27.14 197 CYS B N 1
ATOM 4554 C CA . CYS B 1 209 ? 204.459 58.706 10.917 1.00 28.97 197 CYS B CA 1
ATOM 4555 C C . CYS B 1 209 ? 205.453 58.982 12.015 1.00 32.76 197 CYS B C 1
ATOM 4556 O O . CYS B 1 209 ? 206.680 58.923 11.808 1.00 28.15 197 CYS B O 1
ATOM 4559 N N . ASP B 1 210 ? 204.911 59.288 13.187 1.00 30.33 198 ASP B N 1
ATOM 4560 C CA . ASP B 1 210 ? 205.726 59.719 14.298 1.00 33.04 198 ASP B CA 1
ATOM 4561 C C . ASP B 1 210 ? 205.549 58.830 15.514 1.00 35.14 198 ASP B C 1
ATOM 4562 O O . ASP B 1 210 ? 204.540 58.889 16.217 1.00 36.10 198 ASP B O 1
ATOM 4567 N N . LEU B 1 211 ? 206.547 57.993 15.744 1.00 33.72 199 LEU B N 1
ATOM 4568 C CA . LEU B 1 211 ? 206.552 57.130 16.905 1.00 34.07 199 LEU B CA 1
ATOM 4569 C C . LEU B 1 211 ? 207.639 57.667 17.826 1.00 34.56 199 LEU B C 1
ATOM 4570 O O . LEU B 1 211 ? 208.776 57.863 17.394 1.00 32.77 199 LEU B O 1
ATOM 4575 N N . MET B 1 212 ? 207.277 57.927 19.079 1.00 34.23 200 MET B N 1
ATOM 4576 C CA . MET B 1 212 ? 208.157 58.616 20.020 1.00 33.03 200 MET B CA 1
ATOM 4577 C C . MET B 1 212 ? 209.083 57.690 20.829 1.00 35.20 200 MET B C 1
ATOM 4578 O O . MET B 1 212 ? 209.679 58.119 21.826 1.00 30.84 200 MET B O 1
ATOM 4583 N N . ASP B 1 213 ? 209.192 56.431 20.403 1.00 31.82 201 ASP B N 1
ATOM 4584 C CA . ASP B 1 213 ? 209.977 55.417 21.119 1.00 32.88 201 ASP B CA 1
ATOM 4585 C C . ASP B 1 213 ? 211.398 55.868 21.470 1.00 37.58 201 ASP B C 1
ATOM 4586 O O . ASP B 1 213 ? 211.941 55.472 22.497 1.00 39.96 201 ASP B O 1
ATOM 4591 N N . MET B 1 214 ? 212.004 56.687 20.613 1.00 34.09 202 MET B N 1
ATOM 4592 C CA . MET B 1 214 ? 213.386 57.112 20.826 1.00 35.71 202 MET B CA 1
ATOM 4593 C C . MET B 1 214 ? 213.514 58.122 21.956 1.00 34.73 202 MET B C 1
ATOM 4594 O O . MET B 1 214 ? 214.623 58.413 22.413 1.00 34.80 202 MET B O 1
ATOM 4599 N N . TYR B 1 215 ? 212.385 58.671 22.393 1.00 36.69 203 TYR B N 1
ATOM 4600 C CA . TYR B 1 215 ? 212.393 59.702 23.432 1.00 34.42 203 TYR B CA 1
ATOM 4601 C C . TYR B 1 215 ? 212.037 59.134 24.800 1.00 33.88 203 TYR B C 1
ATOM 4602 O O . TYR B 1 215 ? 212.030 59.858 25.800 1.00 36.17 203 TYR B O 1
ATOM 4611 N N . PHE B 1 216 ? 211.750 57.840 24.854 1.00 33.82 204 PHE B N 1
ATOM 4612 C CA . PHE B 1 216 ? 211.461 57.212 26.139 1.00 36.51 204 PHE B CA 1
ATOM 4613 C C . PHE B 1 216 ? 212.733 56.996 26.956 1.00 35.02 204 PHE B C 1
ATOM 4614 O O . PHE B 1 216 ? 213.661 56.334 26.497 1.00 35.68 204 PHE B O 1
ATOM 4622 N N . HIS B 1 217 ? 212.762 57.538 28.170 1.00 36.63 205 HIS B N 1
ATOM 4623 C CA . HIS B 1 217 ? 213.863 57.281 29.105 1.00 36.08 205 HIS B CA 1
ATOM 4624 C C . HIS B 1 217 ? 213.360 57.244 30.538 1.00 38.53 205 HIS B C 1
ATOM 4625 O O . HIS B 1 217 ? 212.269 57.748 30.831 1.00 34.42 205 HIS B O 1
ATOM 4632 N N . ALA B 1 218 ? 214.160 56.646 31.424 1.00 35.33 206 ALA B N 1
ATOM 4633 C CA . ALA B 1 218 ? 213.863 56.675 32.851 1.00 38.49 206 ALA B CA 1
ATOM 4634 C C . ALA B 1 218 ? 213.738 58.137 33.270 1.00 35.19 206 ALA B C 1
ATOM 4635 O O . ALA B 1 218 ? 214.482 58.986 32.778 1.00 34.66 206 ALA B O 1
ATOM 4637 N N . PRO B 1 219 ? 212.778 58.436 34.155 1.00 38.36 207 PRO B N 1
ATOM 4638 C CA . PRO B 1 219 ? 212.485 59.825 34.537 1.00 34.82 207 PRO B CA 1
ATOM 4639 C C . PRO B 1 219 ? 213.694 60.544 35.158 1.00 38.47 207 PRO B C 1
ATOM 4640 O O . PRO B 1 219 ? 214.439 59.958 35.954 1.00 37.63 207 PRO B O 1
ATOM 4644 N N . GLN B 1 220 ? 213.891 61.794 34.742 1.00 35.40 208 GLN B N 1
ATOM 4645 C CA . GLN B 1 220 ? 214.978 62.645 35.210 1.00 38.38 208 GLN B CA 1
ATOM 4646 C C . GLN B 1 220 ? 214.372 63.872 35.866 1.00 40.55 208 GLN B C 1
ATOM 4647 O O . GLN B 1 220 ? 213.195 64.191 35.638 1.00 39.14 208 GLN B O 1
ATOM 4653 N N . ASN B 1 221 ? 215.176 64.561 36.670 1.00 39.74 209 ASN B N 1
ATOM 4654 C CA . ASN B 1 221 ? 214.797 65.859 37.215 1.00 40.36 209 ASN B CA 1
ATOM 4655 C C . ASN B 1 221 ? 215.052 66.951 36.166 1.00 43.14 209 ASN B C 1
ATOM 4656 O O . ASN B 1 221 ? 215.925 67.822 36.317 1.00 40.50 209 ASN B O 1
ATOM 4661 N N . ARG B 1 222 ? 214.281 66.874 35.084 1.00 38.02 210 ARG B N 1
ATOM 4662 C CA . ARG B 1 222 ? 214.337 67.841 33.995 1.00 35.43 210 ARG B CA 1
ATOM 4663 C C . ARG B 1 222 ? 212.938 68.079 33.483 1.00 35.96 210 ARG B C 1
ATOM 4664 O O . ARG B 1 222 ? 212.230 67.132 33.106 1.00 34.65 210 ARG B O 1
ATOM 4672 N N . VAL B 1 223 ? 212.543 69.347 33.491 1.00 29.09 211 VAL B N 1
ATOM 4673 C CA . VAL B 1 223 ? 211.181 69.733 33.176 1.00 29.85 211 VAL B CA 1
ATOM 4674 C C . VAL B 1 223 ? 210.800 69.362 31.748 1.00 33.19 211 VAL B C 1
ATOM 4675 O O . VAL B 1 223 ? 209.706 68.857 31.514 1.00 35.16 211 VAL B O 1
ATOM 4679 N N . ASP B 1 224 ? 211.717 69.553 30.804 1.00 31.50 212 ASP B N 1
ATOM 4680 C CA . ASP B 1 224 ? 211.412 69.292 29.402 1.00 33.44 212 ASP B CA 1
ATOM 4681 C C . ASP B 1 224 ? 211.276 67.790 29.098 1.00 33.06 212 ASP B C 1
ATOM 4682 O O . ASP B 1 224 ? 210.425 67.397 28.306 1.00 31.18 212 ASP B O 1
ATOM 4687 N N . LEU B 1 225 ? 212.118 66.958 29.705 1.00 30.73 213 LEU B N 1
ATOM 4688 C CA . LEU B 1 225 ? 212.005 65.511 29.514 1.00 31.23 213 LEU B CA 1
ATOM 4689 C C . LEU B 1 225 ? 210.710 64.998 30.136 1.00 32.80 213 LEU B C 1
ATOM 4690 O O . LEU B 1 225 ? 210.011 64.179 29.524 1.00 34.58 213 LEU B O 1
ATOM 4695 N N . LEU B 1 226 ? 210.372 65.503 31.326 1.00 29.61 214 LEU B N 1
ATOM 4696 C CA . LEU B 1 226 ? 209.156 65.079 32.023 1.00 32.18 214 LEU B CA 1
ATOM 4697 C C . LEU B 1 226 ? 207.931 65.470 31.210 1.00 32.33 214 LEU B C 1
ATOM 4698 O O . LEU B 1 226 ? 207.043 64.646 30.985 1.00 33.26 214 LEU B O 1
ATOM 4703 N N . TYR B 1 227 ? 207.895 66.730 30.770 1.00 33.53 215 TYR B N 1
ATOM 4704 C CA . TYR B 1 227 ? 206.873 67.200 29.837 1.00 29.70 215 TYR B CA 1
ATOM 4705 C C . TYR B 1 227 ? 206.698 66.238 28.661 1.00 33.56 215 TYR B C 1
ATOM 4706 O O . TYR B 1 227 ? 205.577 65.889 28.295 1.00 33.40 215 TYR B O 1
ATOM 4715 N N . GLY B 1 228 ? 207.815 65.831 28.057 1.00 33.71 216 GLY B N 1
ATOM 4716 C CA . GLY B 1 228 ? 207.767 64.957 26.898 1.00 34.55 216 GLY B CA 1
ATOM 4717 C C . GLY B 1 228 ? 207.148 63.601 27.205 1.00 30.51 216 GLY B C 1
ATOM 4718 O O . GLY B 1 228 ? 206.308 63.103 26.450 1.00 34.60 216 GLY B O 1
ATOM 4719 N N . GLN B 1 229 ? 207.570 63.004 28.316 1.00 32.26 217 GLN B N 1
ATOM 4720 C CA . GLN B 1 229 ? 207.041 61.722 28.767 1.00 29.79 217 GLN B CA 1
ATOM 4721 C C . GLN B 1 229 ? 205.552 61.821 29.054 1.00 31.31 217 GLN B C 1
ATOM 4722 O O . GLN B 1 229 ? 204.831 60.832 28.928 1.00 30.79 217 GLN B O 1
ATOM 4728 N N . ALA B 1 230 ? 205.089 63.019 29.419 1.00 28.95 218 ALA B N 1
ATOM 4729 C CA . ALA B 1 230 ? 203.666 63.218 29.701 1.00 32.61 218 ALA B CA 1
ATOM 4730 C C . ALA B 1 230 ? 202.828 63.550 28.464 1.00 32.45 218 ALA B C 1
ATOM 4731 O O . ALA B 1 230 ? 201.652 63.211 28.414 1.00 32.83 218 ALA B O 1
ATOM 4733 N N . VAL B 1 231 ? 203.426 64.208 27.472 1.00 30.63 219 VAL B N 1
ATOM 4734 C CA . VAL B 1 231 ? 202.636 64.820 26.397 1.00 28.95 219 VAL B CA 1
ATOM 4735 C C . VAL B 1 231 ? 202.847 64.208 25.007 1.00 28.85 219 VAL B C 1
ATOM 4736 O O . VAL B 1 231 ? 201.908 64.146 24.206 1.00 29.55 219 VAL B O 1
ATOM 4740 N N . PHE B 1 232 ? 204.052 63.725 24.722 1.00 28.85 220 PHE B N 1
ATOM 4741 C CA . PHE B 1 232 ? 204.310 63.134 23.415 1.00 30.89 220 PHE B CA 1
ATOM 4742 C C . PHE B 1 232 ? 203.425 61.917 23.203 1.00 30.26 220 PHE B C 1
ATOM 4743 O O . PHE B 1 232 ? 203.387 61.028 24.042 1.00 30.67 220 PHE B O 1
ATOM 4751 N N . GLY B 1 233 ? 202.734 61.875 22.073 1.00 28.57 221 GLY B N 1
ATOM 4752 C CA . GLY B 1 233 ? 201.944 60.714 21.703 1.00 32.74 221 GLY B CA 1
ATOM 4753 C C . GLY B 1 233 ? 202.336 60.194 20.322 1.00 35.15 221 GLY B C 1
ATOM 4754 O O . GLY B 1 233 ? 203.134 60.821 19.620 1.00 32.93 221 GLY B O 1
ATOM 4755 N N . ASP B 1 234 ? 201.775 59.053 19.926 1.00 30.46 222 ASP B N 1
ATOM 4756 C CA . ASP B 1 234 ? 202.106 58.459 18.633 1.00 32.71 222 ASP B CA 1
ATOM 4757 C C . ASP B 1 234 ? 200.917 58.512 17.688 1.00 31.24 222 ASP B C 1
ATOM 4758 O O . ASP B 1 234 ? 199.764 58.416 18.116 1.00 34.48 222 ASP B O 1
ATOM 4763 N N . GLY B 1 235 ? 201.195 58.663 16.402 1.00 26.79 223 GLY B N 1
ATOM 4764 C CA . GLY B 1 235 ? 200.148 58.654 15.399 1.00 25.65 223 GLY B CA 1
ATOM 4765 C C . GLY B 1 235 ? 200.719 58.746 13.996 1.00 30.75 223 GLY B C 1
ATOM 4766 O O . GLY B 1 235 ? 201.872 59.107 13.806 1.00 31.81 223 GLY B O 1
ATOM 4767 N N . ALA B 1 236 ? 199.898 58.412 13.008 1.00 32.73 224 ALA B N 1
ATOM 4768 C CA . ALA B 1 236 ? 200.240 58.593 11.612 1.00 27.47 224 ALA B CA 1
ATOM 4769 C C . ALA B 1 236 ? 199.085 59.303 10.927 1.00 28.39 224 ALA B C 1
ATOM 4770 O O . ALA B 1 236 ? 197.929 59.108 11.290 1.00 28.72 224 ALA B O 1
ATOM 4772 N N . ALA B 1 237 ? 199.402 60.159 9.966 1.00 30.57 225 ALA B N 1
ATOM 4773 C CA . ALA B 1 237 ? 198.386 60.816 9.150 1.00 29.61 225 ALA B CA 1
ATOM 4774 C C . ALA B 1 237 ? 198.809 60.738 7.705 1.00 29.22 225 ALA B C 1
ATOM 4775 O O . ALA B 1 237 ? 199.986 60.903 7.392 1.00 30.11 225 ALA B O 1
ATOM 4777 N N . ALA B 1 238 ? 197.852 60.489 6.821 1.00 26.71 226 ALA B N 1
ATOM 4778 C CA . ALA B 1 238 ? 198.158 60.437 5.409 1.00 29.19 226 ALA B CA 1
ATOM 4779 C C . ALA B 1 238 ? 197.189 61.323 4.640 1.00 30.57 226 ALA B C 1
ATOM 4780 O O . ALA B 1 238 ? 196.008 61.409 4.983 1.00 30.07 226 ALA B O 1
ATOM 4782 N N . LEU B 1 239 ? 197.697 62.003 3.616 1.00 29.55 227 LEU B N 1
ATOM 4783 C CA . LEU B 1 239 ? 196.869 62.901 2.816 1.00 27.53 227 LEU B CA 1
ATOM 4784 C C . LEU B 1 239 ? 197.064 62.613 1.340 1.00 25.81 227 LEU B C 1
ATOM 4785 O O . LEU B 1 239 ? 198.112 62.114 0.929 1.00 25.84 227 LEU B O 1
ATOM 4790 N N . ILE B 1 240 ? 196.040 62.889 0.544 1.00 25.94 228 ILE B N 1
ATOM 4791 C CA . ILE B 1 240 ? 196.246 62.954 -0.892 1.00 24.48 228 ILE B CA 1
ATOM 4792 C C . ILE B 1 240 ? 196.110 64.415 -1.310 1.00 29.71 228 ILE B C 1
ATOM 4793 O O . ILE B 1 240 ? 195.108 65.075 -1.001 1.00 22.46 228 ILE B O 1
ATOM 4798 N N . VAL B 1 241 ? 197.143 64.925 -1.981 1.00 27.99 229 VAL B N 1
ATOM 4799 C CA . VAL B 1 241 ? 197.162 66.334 -2.384 1.00 27.21 229 VAL B CA 1
ATOM 4800 C C . VAL B 1 241 ? 197.248 66.445 -3.897 1.00 26.82 229 VAL B C 1
ATOM 4801 O O . VAL B 1 241 ? 198.066 65.785 -4.527 1.00 25.24 229 VAL B O 1
ATOM 4805 N N . GLY B 1 242 ? 196.401 67.275 -4.488 1.00 25.88 230 GLY B N 1
ATOM 4806 C CA . GLY B 1 242 ? 196.485 67.489 -5.917 1.00 25.18 230 GLY B CA 1
ATOM 4807 C C . GLY B 1 242 ? 195.800 68.768 -6.330 1.00 27.21 230 GLY B C 1
ATOM 4808 O O . GLY B 1 242 ? 194.933 69.278 -5.617 1.00 29.16 230 GLY B O 1
ATOM 4809 N N . ALA B 1 243 ? 196.207 69.293 -7.481 1.00 28.49 231 ALA B N 1
ATOM 4810 C CA . ALA B 1 243 ? 195.562 70.455 -8.076 1.00 29.91 231 ALA B CA 1
ATOM 4811 C C . ALA B 1 243 ? 194.552 69.986 -9.108 1.00 29.58 231 ALA B C 1
ATOM 4812 O O . ALA B 1 243 ? 194.678 68.884 -9.637 1.00 27.30 231 ALA B O 1
ATOM 4814 N N . ASP B 1 244 ? 193.557 70.837 -9.368 1.00 31.03 232 ASP B N 1
ATOM 4815 C CA . ASP B 1 244 ? 192.540 70.628 -10.398 1.00 23.92 232 ASP B CA 1
ATOM 4816 C C . ASP B 1 244 ? 191.800 69.305 -10.214 1.00 27.51 232 ASP B C 1
ATOM 4817 O O . ASP B 1 244 ? 191.994 68.368 -10.985 1.00 26.33 232 ASP B O 1
ATOM 4822 N N . PRO B 1 245 ? 190.959 69.219 -9.172 1.00 29.44 233 PRO B N 1
ATOM 4823 C CA . PRO B 1 245 ? 190.199 67.980 -8.961 1.00 28.28 233 PRO B CA 1
ATOM 4824 C C . PRO B 1 245 ? 189.401 67.582 -10.203 1.00 36.15 233 PRO B C 1
ATOM 4825 O O . PRO B 1 245 ? 188.771 68.435 -10.836 1.00 33.77 233 PRO B O 1
ATOM 4829 N N . ASP B 1 246 ? 189.435 66.291 -10.530 1.00 35.68 234 ASP B N 1
ATOM 4830 C CA . ASP B 1 246 ? 188.784 65.754 -11.723 1.00 38.73 234 ASP B CA 1
ATOM 4831 C C . ASP B 1 246 ? 187.288 65.541 -11.469 1.00 45.02 234 ASP B C 1
ATOM 4832 O O . ASP B 1 246 ? 186.910 64.712 -10.633 1.00 45.67 234 ASP B O 1
ATOM 4837 N N . ASP B 1 247 ? 186.443 66.253 -12.215 1.00 47.15 235 ASP B N 1
ATOM 4838 C CA . ASP B 1 247 ? 184.998 66.163 -12.007 1.00 52.38 235 ASP B CA 1
ATOM 4839 C C . ASP B 1 247 ? 184.461 64.806 -12.433 1.00 51.53 235 ASP B C 1
ATOM 4840 O O . ASP B 1 247 ? 183.492 64.308 -11.859 1.00 53.82 235 ASP B O 1
ATOM 4845 N N . ASP B 1 248 ? 185.126 64.212 -13.423 1.00 51.57 236 ASP B N 1
ATOM 4846 C CA . ASP B 1 248 ? 184.747 62.914 -13.984 1.00 51.78 236 ASP B CA 1
ATOM 4847 C C . ASP B 1 248 ? 185.101 61.723 -13.109 1.00 51.22 236 ASP B C 1
ATOM 4848 O O . ASP B 1 248 ? 185.017 60.591 -13.561 1.00 52.14 236 ASP B O 1
ATOM 4853 N N . CYS B 1 249 ? 185.538 61.972 -11.880 1.00 49.27 237 CYS B N 1
ATOM 4854 C CA . CYS B 1 249 ? 185.676 60.893 -10.913 1.00 42.78 237 CYS B CA 1
ATOM 4855 C C . CYS B 1 249 ? 185.242 61.421 -9.559 1.00 41.87 237 CYS B C 1
ATOM 4856 O O . CYS B 1 249 ? 184.916 62.598 -9.429 1.00 44.63 237 CYS B O 1
ATOM 4859 N N . THR B 1 250 ? 185.213 60.552 -8.560 1.00 42.23 238 THR B N 1
ATOM 4860 C CA . THR B 1 250 ? 184.668 60.925 -7.262 1.00 45.46 238 THR B CA 1
ATOM 4861 C C . THR B 1 250 ? 185.632 61.675 -6.328 1.00 45.09 238 THR B C 1
ATOM 4862 O O . THR B 1 250 ? 185.358 61.787 -5.135 1.00 44.69 238 THR B O 1
ATOM 4866 N N . GLU B 1 251 ? 186.756 62.177 -6.835 1.00 40.88 239 GLU B N 1
ATOM 4867 C CA . GLU B 1 251 ? 187.633 62.969 -5.965 1.00 40.67 239 GLU B CA 1
ATOM 4868 C C . GLU B 1 251 ? 186.983 64.332 -5.715 1.00 38.41 239 GLU B C 1
ATOM 4869 O O . GLU B 1 251 ? 186.374 64.916 -6.612 1.00 36.62 239 GLU B O 1
ATOM 4875 N N . ARG B 1 252 ? 187.098 64.799 -4.472 1.00 36.81 240 ARG B N 1
ATOM 4876 C CA . ARG B 1 252 ? 186.449 66.011 -3.960 1.00 34.84 240 ARG B CA 1
ATOM 4877 C C . ARG B 1 252 ? 187.409 66.711 -2.980 1.00 34.58 240 ARG B C 1
ATOM 4878 O O . ARG B 1 252 ? 187.926 66.078 -2.067 1.00 35.71 240 ARG B O 1
ATOM 4886 N N . PRO B 1 253 ? 187.724 67.997 -3.226 1.00 32.45 241 PRO B N 1
ATOM 4887 C CA . PRO B 1 253 ? 188.587 68.752 -2.313 1.00 30.87 241 PRO B CA 1
ATOM 4888 C C . PRO B 1 253 ? 187.962 68.975 -0.939 1.00 30.42 241 PRO B C 1
ATOM 4889 O O . PRO B 1 253 ? 186.751 69.126 -0.834 1.00 30.32 241 PRO B O 1
ATOM 4893 N N . LEU B 1 254 ? 188.797 68.968 0.097 1.00 29.28 242 LEU B N 1
ATOM 4894 C CA . LEU B 1 254 ? 188.392 69.278 1.466 1.00 27.66 242 LEU B CA 1
ATOM 4895 C C . LEU B 1 254 ? 188.855 70.681 1.851 1.00 29.38 242 LEU B C 1
ATOM 4896 O O . LEU B 1 254 ? 188.166 71.421 2.555 1.00 28.94 242 LEU B O 1
ATOM 4901 N N . PHE B 1 255 ? 190.061 71.018 1.414 1.00 27.97 243 PHE B N 1
ATOM 4902 C CA . PHE B 1 255 ? 190.665 72.314 1.690 1.00 28.46 243 PHE B CA 1
ATOM 4903 C C . PHE B 1 255 ? 191.526 72.694 0.510 1.00 30.88 243 PHE B C 1
ATOM 4904 O O . PHE B 1 255 ? 192.046 71.821 -0.198 1.00 33.17 243 PHE B O 1
ATOM 4912 N N . GLN B 1 256 ? 191.713 73.989 0.312 1.00 29.21 244 GLN B N 1
ATOM 4913 C CA . GLN B 1 256 ? 192.615 74.435 -0.738 1.00 30.83 244 GLN B CA 1
ATOM 4914 C C . GLN B 1 256 ? 193.795 75.140 -0.106 1.00 27.01 244 GLN B C 1
ATOM 4915 O O . GLN B 1 256 ? 193.623 75.911 0.840 1.00 26.17 244 GLN B O 1
ATOM 4921 N N . VAL B 1 257 ? 194.993 74.822 -0.601 1.00 31.32 245 VAL B N 1
ATOM 4922 C CA . VAL B 1 257 ? 196.233 75.359 -0.047 1.00 26.94 245 VAL B CA 1
ATOM 4923 C C . VAL B 1 257 ? 196.613 76.622 -0.821 1.00 29.15 245 VAL B C 1
ATOM 4924 O O . VAL B 1 257 ? 197.080 76.558 -1.959 1.00 26.50 245 VAL B O 1
ATOM 4928 N N . VAL B 1 258 ? 196.403 77.775 -0.198 1.00 27.89 246 VAL B N 1
ATOM 4929 C CA . VAL B 1 258 ? 196.646 79.050 -0.859 1.00 25.51 246 VAL B CA 1
ATOM 4930 C C . VAL B 1 258 ? 198.118 79.467 -0.833 1.00 28.15 246 VAL B C 1
ATOM 4931 O O . VAL B 1 258 ? 198.684 79.796 -1.871 1.00 27.13 246 VAL B O 1
ATOM 4935 N N . SER B 1 259 ? 198.739 79.449 0.343 1.00 26.81 247 SER B N 1
ATOM 4936 C CA . SER B 1 259 ? 200.147 79.829 0.450 1.00 27.11 247 SER B CA 1
ATOM 4937 C C . SER B 1 259 ? 200.821 79.152 1.645 1.00 28.02 247 SER B C 1
ATOM 4938 O O . SER B 1 259 ? 200.172 78.773 2.626 1.00 29.19 247 SER B O 1
ATOM 4941 N N . CYS B 1 260 ? 202.131 78.995 1.533 1.00 28.22 248 CYS B N 1
ATOM 4942 C CA . CYS B 1 260 ? 202.958 78.443 2.587 1.00 25.88 248 CYS B CA 1
ATOM 4943 C C . CYS B 1 260 ? 204.073 79.429 2.846 1.00 29.29 248 CYS B C 1
ATOM 4944 O O . CYS B 1 260 ? 204.623 79.997 1.909 1.00 30.21 248 CYS B O 1
ATOM 4947 N N . ALA B 1 261 ? 204.389 79.637 4.113 1.00 27.41 249 ALA B N 1
ATOM 4948 C CA . ALA B 1 261 ? 205.501 80.484 4.510 1.00 32.13 249 ALA B CA 1
ATOM 4949 C C . ALA B 1 261 ? 206.255 79.785 5.622 1.00 29.82 249 ALA B C 1
ATOM 4950 O O . ALA B 1 261 ? 205.693 78.990 6.370 1.00 29.23 249 ALA B O 1
ATOM 4952 N N . GLU B 1 262 ? 207.545 80.064 5.710 1.00 29.39 250 GLU B N 1
ATOM 4953 C CA . GLU B 1 262 ? 208.368 79.476 6.745 1.00 29.66 250 GLU B CA 1
ATOM 4954 C C . GLU B 1 262 ? 209.257 80.574 7.334 1.00 30.61 250 GLU B C 1
ATOM 4955 O O . GLU B 1 262 ? 209.664 81.502 6.627 1.00 28.00 250 GLU B O 1
ATOM 4961 N N . ARG B 1 263 ? 209.529 80.488 8.630 1.00 27.67 251 ARG B N 1
ATOM 4962 C CA . ARG B 1 263 ? 210.411 81.462 9.258 1.00 32.46 251 ARG B CA 1
ATOM 4963 C C . ARG B 1 263 ? 211.185 80.852 10.418 1.00 31.77 251 ARG B C 1
ATOM 4964 O O . ARG B 1 263 ? 210.607 80.171 11.262 1.00 29.66 251 ARG B O 1
ATOM 4972 N N . ALA B 1 264 ? 212.492 81.094 10.441 1.00 28.79 252 ALA B N 1
ATOM 4973 C CA . ALA B 1 264 ? 213.309 80.804 11.620 1.00 32.49 252 ALA B CA 1
ATOM 4974 C C . ALA B 1 264 ? 213.290 82.024 12.542 1.00 29.84 252 ALA B C 1
ATOM 4975 O O . ALA B 1 264 ? 213.748 83.091 12.155 1.00 32.71 252 ALA B O 1
ATOM 4977 N N . VAL B 1 265 ? 212.720 81.894 13.734 1.00 30.40 253 VAL B N 1
ATOM 4978 C CA . VAL B 1 265 ? 212.706 83.015 14.682 1.00 31.36 253 VAL B CA 1
ATOM 4979 C C . VAL B 1 265 ? 214.123 83.353 15.175 1.00 27.66 253 VAL B C 1
ATOM 4980 O O . VAL B 1 265 ? 214.772 82.536 15.820 1.00 29.08 253 VAL B O 1
ATOM 4984 N N . PRO B 1 266 ? 214.612 84.565 14.863 1.00 30.03 254 PRO B N 1
ATOM 4985 C CA . PRO B 1 266 ? 215.985 84.951 15.224 1.00 32.33 254 PRO B CA 1
ATOM 4986 C C . PRO B 1 266 ? 216.292 84.807 16.715 1.00 28.82 254 PRO B C 1
ATOM 4987 O O . PRO B 1 266 ? 215.422 85.059 17.547 1.00 31.22 254 PRO B O 1
ATOM 4991 N N . GLY B 1 267 ? 217.499 84.360 17.039 1.00 29.00 255 GLY B N 1
ATOM 4992 C CA . GLY B 1 267 ? 217.931 84.288 18.421 1.00 30.14 255 GLY B CA 1
ATOM 4993 C C . GLY B 1 267 ? 217.420 83.106 19.229 1.00 35.17 255 GLY B C 1
ATOM 4994 O O . GLY B 1 267 ? 217.606 83.085 20.442 1.00 32.60 255 GLY B O 1
ATOM 4995 N N . THR B 1 268 ? 216.810 82.116 18.576 1.00 32.90 256 THR B N 1
ATOM 4996 C CA . THR B 1 268 ? 216.213 80.984 19.293 1.00 29.98 256 THR B CA 1
ATOM 4997 C C . THR B 1 268 ? 216.783 79.599 18.902 1.00 33.26 256 THR B C 1
ATOM 4998 O O . THR B 1 268 ? 216.132 78.574 19.130 1.00 31.12 256 THR B O 1
ATOM 5002 N N . GLN B 1 269 ? 218.006 79.565 18.360 1.00 32.12 257 GLN B N 1
ATOM 5003 C CA . GLN B 1 269 ? 218.647 78.309 17.927 1.00 32.03 257 GLN B CA 1
ATOM 5004 C C . GLN B 1 269 ? 218.677 77.225 18.993 1.00 34.44 257 GLN B C 1
ATOM 5005 O O . GLN B 1 269 ? 218.583 76.040 18.683 1.00 36.79 257 GLN B O 1
ATOM 5011 N N . ASP B 1 270 ? 218.829 77.629 20.246 1.00 33.56 258 ASP B N 1
ATOM 5012 C CA . ASP B 1 270 ? 219.046 76.684 21.328 1.00 32.87 258 ASP B CA 1
ATOM 5013 C C . ASP B 1 270 ? 217.744 76.300 22.011 1.00 32.08 258 ASP B C 1
ATOM 5014 O O . ASP B 1 270 ? 217.751 75.518 22.942 1.00 34.90 258 ASP B O 1
ATOM 5019 N N . TYR B 1 271 ? 216.622 76.834 21.546 1.00 30.26 259 TYR B N 1
ATOM 5020 C CA . TYR B 1 271 ? 215.342 76.565 22.205 1.00 30.73 259 TYR B CA 1
ATOM 5021 C C . TYR B 1 271 ? 214.909 75.091 22.123 1.00 33.36 259 TYR B C 1
ATOM 5022 O O . TYR B 1 271 ? 214.350 74.544 23.078 1.00 33.02 259 TYR B O 1
ATOM 5031 N N . ILE B 1 272 ? 215.130 74.459 20.975 1.00 31.41 260 ILE B N 1
ATOM 5032 C CA . ILE B 1 272 ? 214.833 73.040 20.824 1.00 30.99 260 ILE B CA 1
ATOM 5033 C C . ILE B 1 272 ? 215.947 72.326 20.074 1.00 32.79 260 ILE B C 1
ATOM 5034 O O . ILE B 1 272 ? 216.183 72.602 18.908 1.00 29.55 260 ILE B O 1
ATOM 5039 N N . LYS B 1 273 ? 216.634 71.422 20.768 1.00 34.68 261 LYS B N 1
ATOM 5040 C CA . LYS B 1 273 ? 217.693 70.617 20.180 1.00 33.88 261 LYS B CA 1
ATOM 5041 C C . LYS B 1 273 ? 217.414 69.144 20.507 1.00 33.67 261 LYS B C 1
ATOM 5042 O O . LYS B 1 273 ? 216.857 68.849 21.560 1.00 30.45 261 LYS B O 1
ATOM 5048 N N . ALA B 1 274 ? 217.742 68.235 19.586 1.00 32.51 262 ALA B N 1
ATOM 5049 C CA . ALA B 1 274 ? 217.653 66.795 19.856 1.00 30.25 262 ALA B CA 1
ATOM 5050 C C . ALA B 1 274 ? 218.771 66.054 19.121 1.00 30.70 262 ALA B C 1
ATOM 5051 O O . ALA B 1 274 ? 218.979 66.249 17.925 1.00 29.85 262 ALA B O 1
ATOM 5053 N N . HIS B 1 275 ? 219.510 65.219 19.844 1.00 28.82 263 HIS B N 1
ATOM 5054 C CA . HIS B 1 275 ? 220.664 64.553 19.260 1.00 32.07 263 HIS B CA 1
ATOM 5055 C C . HIS B 1 275 ? 220.397 63.058 19.145 1.00 34.85 263 HIS B C 1
ATOM 5056 O O . HIS B 1 275 ? 219.815 62.444 20.047 1.00 34.82 263 HIS B O 1
ATOM 5063 N N . LEU B 1 276 ? 220.779 62.481 18.015 1.00 30.82 264 LEU B N 1
ATOM 5064 C CA . LEU B 1 276 ? 220.615 61.047 17.826 1.00 33.62 264 LEU B CA 1
ATOM 5065 C C . LEU B 1 276 ? 221.866 60.366 18.357 1.00 32.74 264 LEU B C 1
ATOM 5066 O O . LEU B 1 276 ? 222.951 60.537 17.806 1.00 30.54 264 LEU B O 1
ATOM 5071 N N . LYS B 1 277 ? 221.698 59.608 19.438 1.00 30.41 265 LYS B N 1
ATOM 5072 C CA . LYS B 1 277 ? 222.813 59.032 20.179 1.00 33.77 265 LYS B CA 1
ATOM 5073 C C . LYS B 1 277 ? 222.626 57.546 20.480 1.00 35.73 265 LYS B C 1
ATOM 5074 O O . LYS B 1 277 ? 221.593 56.953 20.166 1.00 32.32 265 LYS B O 1
ATOM 5080 N N . GLU B 1 278 ? 223.623 56.960 21.133 1.00 36.40 266 GLU B N 1
ATOM 5081 C CA . GLU B 1 278 ? 223.585 55.536 21.468 1.00 36.21 266 GLU B CA 1
ATOM 5082 C C . GLU B 1 278 ? 222.459 55.188 22.427 1.00 32.57 266 GLU B C 1
ATOM 5083 O O . GLU B 1 278 ? 221.959 54.057 22.433 1.00 36.42 266 GLU B O 1
ATOM 5089 N N . MET B 1 279 ? 222.062 56.159 23.236 1.00 32.19 267 MET B N 1
ATOM 5090 C CA . MET B 1 279 ? 220.989 55.960 24.207 1.00 37.17 267 MET B CA 1
ATOM 5091 C C . MET B 1 279 ? 219.616 56.275 23.613 1.00 36.44 267 MET B C 1
ATOM 5092 O O . MET B 1 279 ? 218.594 56.163 24.294 1.00 35.88 267 MET B O 1
ATOM 5097 N N . GLY B 1 280 ? 219.607 56.699 22.352 1.00 36.31 268 GLY B N 1
ATOM 5098 C CA . GLY B 1 280 ? 218.379 57.095 21.689 1.00 32.89 268 GLY B CA 1
ATOM 5099 C C . GLY B 1 280 ? 218.397 58.578 21.366 1.00 35.20 268 GLY B C 1
ATOM 5100 O O . GLY B 1 280 ? 219.432 59.149 21.043 1.00 33.83 268 GLY B O 1
ATOM 5101 N N . MET B 1 281 ? 217.238 59.210 21.452 1.00 32.47 269 MET B N 1
ATOM 5102 C CA . MET B 1 281 ? 217.145 60.630 21.168 1.00 34.03 269 MET B CA 1
ATOM 5103 C C . MET B 1 281 ? 217.357 61.450 22.454 1.00 34.63 269 MET B C 1
ATOM 5104 O O . MET B 1 281 ? 216.645 61.278 23.453 1.00 33.31 269 MET B O 1
ATOM 5109 N N . GLU B 1 282 ? 218.350 62.333 22.432 1.00 32.96 270 GLU B N 1
ATOM 5110 C CA . GLU B 1 282 ? 218.642 63.185 23.588 1.00 34.67 270 GLU B CA 1
ATOM 5111 C C . GLU B 1 282 ? 218.073 64.580 23.372 1.00 29.99 270 GLU B C 1
ATOM 5112 O O . GLU B 1 282 ? 218.600 65.359 22.582 1.00 32.49 270 GLU B O 1
ATOM 5118 N N . LEU B 1 283 ? 217.013 64.897 24.100 1.00 30.80 271 LEU B N 1
ATOM 5119 C CA . LEU B 1 283 ? 216.233 66.101 23.849 1.00 31.24 271 LEU B CA 1
ATOM 5120 C C . LEU B 1 283 ? 216.611 67.280 24.758 1.00 34.13 271 LEU B C 1
ATOM 5121 O O . LEU B 1 283 ? 216.902 67.094 25.937 1.00 31.43 271 LEU B O 1
ATOM 5126 N N . HIS B 1 284 ? 216.600 68.489 24.197 1.00 29.80 272 HIS B N 1
ATOM 5127 C CA . HIS B 1 284 ? 216.711 69.706 24.992 1.00 30.13 272 HIS B CA 1
ATOM 5128 C C . HIS B 1 284 ? 215.654 70.703 24.523 1.00 31.99 272 HIS B C 1
ATOM 5129 O O . HIS B 1 284 ? 215.683 71.175 23.388 1.00 33.39 272 HIS B O 1
ATOM 5136 N N . LEU B 1 285 ? 214.713 71.021 25.400 1.00 29.23 273 LEU B N 1
ATOM 5137 C CA . LEU B 1 285 ? 213.559 71.809 24.995 1.00 33.32 273 LEU B CA 1
ATOM 5138 C C . LEU B 1 285 ? 213.365 72.919 26.038 1.00 37.81 273 LEU B C 1
ATOM 5139 O O . LEU B 1 285 ? 213.213 72.646 27.228 1.00 41.02 273 LEU B O 1
ATOM 5144 N N . SER B 1 286 ? 213.438 74.173 25.598 1.00 34.47 274 SER B N 1
ATOM 5145 C CA . SER B 1 286 ? 213.289 75.312 26.501 1.00 29.35 274 SER B CA 1
ATOM 5146 C C . SER B 1 286 ? 211.846 75.486 26.933 1.00 29.99 274 SER B C 1
ATOM 5147 O O . SER B 1 286 ? 210.941 75.392 26.109 1.00 28.79 274 SER B O 1
ATOM 5150 N N . THR B 1 287 ? 211.632 75.760 28.217 1.00 27.65 275 THR B N 1
ATOM 5151 C CA . THR B 1 287 ? 210.289 76.049 28.723 1.00 27.23 275 THR B CA 1
ATOM 5152 C C . THR B 1 287 ? 209.792 77.419 28.251 1.00 29.95 275 THR B C 1
ATOM 5153 O O . THR B 1 287 ? 208.667 77.818 28.543 1.00 27.73 275 THR B O 1
ATOM 5157 N N . ASP B 1 288 ? 210.656 78.168 27.574 1.00 29.69 276 ASP B N 1
ATOM 5158 C CA . ASP B 1 288 ? 210.275 79.480 27.066 1.00 30.20 276 ASP B CA 1
ATOM 5159 C C . ASP B 1 288 ? 209.661 79.393 25.659 1.00 27.48 276 ASP B C 1
ATOM 5160 O O . ASP B 1 288 ? 209.273 80.403 25.092 1.00 30.80 276 ASP B O 1
ATOM 5165 N N . VAL B 1 289 ? 209.579 78.198 25.084 1.00 28.01 277 VAL B N 1
ATOM 5166 C CA . VAL B 1 289 ? 209.013 78.078 23.736 1.00 29.73 277 VAL B CA 1
ATOM 5167 C C . VAL B 1 289 ? 207.593 78.655 23.630 1.00 25.99 277 VAL B C 1
ATOM 5168 O O . VAL B 1 289 ? 207.331 79.429 22.718 1.00 28.07 277 VAL B O 1
ATOM 5172 N N . PRO B 1 290 ? 206.681 78.313 24.568 1.00 27.09 278 PRO B N 1
ATOM 5173 C CA . PRO B 1 290 ? 205.335 78.881 24.398 1.00 28.91 278 PRO B CA 1
ATOM 5174 C C . PRO B 1 290 ? 205.285 80.405 24.441 1.00 31.81 278 PRO B C 1
ATOM 5175 O O . PRO B 1 290 ? 204.507 80.988 23.683 1.00 31.77 278 PRO B O 1
ATOM 5179 N N . ARG B 1 291 ? 206.089 81.045 25.289 1.00 31.85 279 ARG B N 1
ATOM 5180 C CA . ARG B 1 291 ? 206.071 82.509 25.338 1.00 31.63 279 ARG B CA 1
ATOM 5181 C C . ARG B 1 291 ? 206.620 83.089 24.039 1.00 30.14 279 ARG B C 1
ATOM 5182 O O . ARG B 1 291 ? 206.066 84.042 23.487 1.00 29.29 279 ARG B O 1
ATOM 5190 N N . MET B 1 292 ? 207.690 82.478 23.538 1.00 28.33 280 MET B N 1
ATOM 5191 C CA . MET B 1 292 ? 208.335 82.921 22.310 1.00 28.29 280 MET B CA 1
ATOM 5192 C C . MET B 1 292 ? 207.394 82.794 21.116 1.00 30.56 280 MET B C 1
ATOM 5193 O O . MET B 1 292 ? 207.319 83.681 20.273 1.00 29.43 280 MET B O 1
ATOM 5198 N N . ILE B 1 293 ? 206.667 81.691 21.047 1.00 28.12 281 ILE B N 1
ATOM 5199 C CA . ILE B 1 293 ? 205.665 81.560 20.009 1.00 28.69 281 ILE B CA 1
ATOM 5200 C C . ILE B 1 293 ? 204.603 82.647 20.180 1.00 29.61 281 ILE B C 1
ATOM 5201 O O . ILE B 1 293 ? 204.208 83.307 19.207 1.00 29.55 281 ILE B O 1
ATOM 5206 N N . GLY B 1 294 ? 204.149 82.839 21.415 1.00 28.39 282 GLY B N 1
ATOM 5207 C CA . GLY B 1 294 ? 203.132 83.850 21.686 1.00 29.07 282 GLY B CA 1
ATOM 5208 C C . GLY B 1 294 ? 203.556 85.248 21.270 1.00 31.28 282 GLY B C 1
ATOM 5209 O O . GLY B 1 294 ? 202.760 86.018 20.741 1.00 32.86 282 GLY B O 1
ATOM 5210 N N . LYS B 1 295 ? 204.828 85.564 21.491 1.00 32.39 283 LYS B N 1
ATOM 5211 C CA . LYS B 1 295 ? 205.384 86.860 21.129 1.00 32.67 283 LYS B CA 1
ATOM 5212 C C . LYS B 1 295 ? 205.432 87.077 19.616 1.00 31.85 283 LYS B C 1
ATOM 5213 O O . LYS B 1 295 ? 205.333 88.208 19.165 1.00 29.13 283 LYS B O 1
ATOM 5219 N N . ASN B 1 296 ? 205.607 86.007 18.835 1.00 29.84 284 ASN B N 1
ATOM 5220 C CA . ASN B 1 296 ? 205.772 86.142 17.382 1.00 27.99 284 ASN B CA 1
ATOM 5221 C C . ASN B 1 296 ? 204.541 85.853 16.515 1.00 31.40 284 ASN B C 1
ATOM 5222 O O . ASN B 1 296 ? 204.523 86.206 15.336 1.00 30.20 284 ASN B O 1
ATOM 5227 N N . ILE B 1 297 ? 203.520 85.217 17.077 1.00 29.43 285 ILE B N 1
ATOM 5228 C CA . ILE B 1 297 ? 202.461 84.662 16.251 1.00 26.53 285 ILE B CA 1
ATOM 5229 C C . ILE B 1 297 ? 201.683 85.722 15.443 1.00 30.29 285 ILE B C 1
ATOM 5230 O O . ILE B 1 297 ? 201.354 85.484 14.274 1.00 28.79 285 ILE B O 1
ATOM 5235 N N . GLU B 1 298 ? 201.424 86.894 16.026 1.00 25.96 286 GLU B N 1
ATOM 5236 C CA . GLU B 1 298 ? 200.564 87.855 15.343 1.00 26.77 286 GLU B CA 1
ATOM 5237 C C . GLU B 1 298 ? 201.201 88.425 14.068 1.00 29.44 286 GLU B C 1
ATOM 5238 O O . GLU B 1 298 ? 200.529 88.563 13.043 1.00 29.71 286 GLU B O 1
ATOM 5244 N N . LYS B 1 299 ? 202.488 88.753 14.136 1.00 28.00 287 LYS B N 1
ATOM 5245 C CA . LYS B 1 299 ? 203.227 89.197 12.959 1.00 30.90 287 LYS B CA 1
ATOM 5246 C C . LYS B 1 299 ? 203.253 88.124 11.866 1.00 30.75 287 LYS B C 1
ATOM 5247 O O . LYS B 1 299 ? 202.997 88.418 10.690 1.00 31.87 287 LYS B O 1
ATOM 5253 N N . LEU B 1 300 ? 203.520 86.882 12.260 1.00 27.25 288 LEU B N 1
ATOM 5254 C CA . LEU B 1 300 ? 203.503 85.761 11.319 1.00 31.06 288 LEU B CA 1
ATOM 5255 C C . LEU B 1 300 ? 202.145 85.630 10.619 1.00 28.75 288 LEU B C 1
ATOM 5256 O O . LEU B 1 300 ? 202.096 85.422 9.407 1.00 30.25 288 LEU B O 1
ATOM 5261 N N . LEU B 1 301 ? 201.055 85.743 11.388 1.00 27.41 289 LEU B N 1
ATOM 5262 C CA . LEU B 1 301 ? 199.695 85.699 10.838 1.00 28.41 289 LEU B CA 1
ATOM 5263 C C . LEU B 1 301 ? 199.383 86.872 9.890 1.00 30.99 289 LEU B C 1
ATOM 5264 O O . LEU B 1 301 ? 198.846 86.666 8.794 1.00 31.03 289 LEU B O 1
ATOM 5269 N N . ALA B 1 302 ? 199.685 88.094 10.332 1.00 29.95 290 ALA B N 1
ATOM 5270 C CA . ALA B 1 302 ? 199.410 89.294 9.533 1.00 32.62 290 ALA B CA 1
ATOM 5271 C C . ALA B 1 302 ? 200.152 89.252 8.197 1.00 28.60 290 ALA B C 1
ATOM 5272 O O . ALA B 1 302 ? 199.573 89.566 7.168 1.00 30.76 290 ALA B O 1
ATOM 5274 N N . ASP B 1 303 ? 201.415 88.838 8.203 1.00 27.19 291 ASP B N 1
ATOM 5275 C CA . ASP B 1 303 ? 202.162 88.704 6.947 1.00 29.75 291 ASP B CA 1
ATOM 5276 C C . ASP B 1 303 ? 201.471 87.731 5.973 1.00 29.81 291 ASP B C 1
ATOM 5277 O O . ASP B 1 303 ? 201.541 87.902 4.758 1.00 28.35 291 ASP B O 1
ATOM 5282 N N . ALA B 1 304 ? 200.821 86.703 6.507 1.00 25.83 292 ALA B N 1
ATOM 5283 C CA . ALA B 1 304 ? 200.223 85.682 5.664 1.00 26.89 292 ALA B CA 1
ATOM 5284 C C . ALA B 1 304 ? 198.870 86.105 5.080 1.00 27.95 292 ALA B C 1
ATOM 5285 O O . ALA B 1 304 ? 198.600 85.858 3.912 1.00 27.09 292 ALA B O 1
ATOM 5287 N N . VAL B 1 305 ? 198.014 86.742 5.868 1.00 25.50 293 VAL B N 1
ATOM 5288 C CA . VAL B 1 305 ? 196.663 86.957 5.357 1.00 29.87 293 VAL B CA 1
ATOM 5289 C C . VAL B 1 305 ? 196.336 88.413 5.032 1.00 29.20 293 VAL B C 1
ATOM 5290 O O . VAL B 1 305 ? 195.279 88.695 4.476 1.00 30.82 293 VAL B O 1
ATOM 5294 N N . SER B 1 306 ? 197.238 89.330 5.359 1.00 27.91 294 SER B N 1
ATOM 5295 C CA . SER B 1 306 ? 197.116 90.703 4.865 1.00 30.74 294 SER B CA 1
ATOM 5296 C C . SER B 1 306 ? 197.073 90.775 3.331 1.00 29.24 294 SER B C 1
ATOM 5297 O O . SER B 1 306 ? 196.411 91.650 2.792 1.00 33.01 294 SER B O 1
ATOM 5300 N N . PRO B 1 307 ? 197.802 89.889 2.616 1.00 29.22 295 PRO B N 1
ATOM 5301 C CA . PRO B 1 307 ? 197.653 89.982 1.157 1.00 29.73 295 PRO B CA 1
ATOM 5302 C C . PRO B 1 307 ? 196.240 89.718 0.652 1.00 34.00 295 PRO B C 1
ATOM 5303 O O . PRO B 1 307 ? 195.970 90.034 -0.503 1.00 34.38 295 PRO B O 1
ATOM 5307 N N . PHE B 1 308 ? 195.360 89.160 1.486 1.00 31.86 296 PHE B N 1
ATOM 5308 C CA . PHE B 1 308 ? 193.985 88.897 1.065 1.00 33.73 296 PHE B CA 1
ATOM 5309 C C . PHE B 1 308 ? 193.009 89.856 1.753 1.00 34.44 296 PHE B C 1
ATOM 5310 O O . PHE B 1 308 ? 191.792 89.677 1.706 1.00 35.32 296 PHE B O 1
ATOM 5318 N N . GLY B 1 309 ? 193.565 90.893 2.372 1.00 36.04 297 GLY B N 1
ATOM 5319 C CA . GLY B 1 309 ? 192.769 91.939 2.993 1.00 33.65 297 GLY B CA 1
ATOM 5320 C C . GLY B 1 309 ? 192.154 91.594 4.334 1.00 32.79 297 GLY B C 1
ATOM 5321 O O . GLY B 1 309 ? 191.251 92.284 4.801 1.00 35.24 297 GLY B O 1
ATOM 5322 N N . ILE B 1 310 ? 192.660 90.540 4.967 1.00 31.27 298 ILE B N 1
ATOM 5323 C CA . ILE B 1 310 ? 192.138 90.079 6.250 1.00 34.64 298 ILE B CA 1
ATOM 5324 C C . ILE B 1 310 ? 192.880 90.669 7.455 1.00 29.76 298 ILE B C 1
ATOM 5325 O O . ILE B 1 310 ? 194.116 90.637 7.501 1.00 28.77 298 ILE B O 1
ATOM 5330 N N . SER B 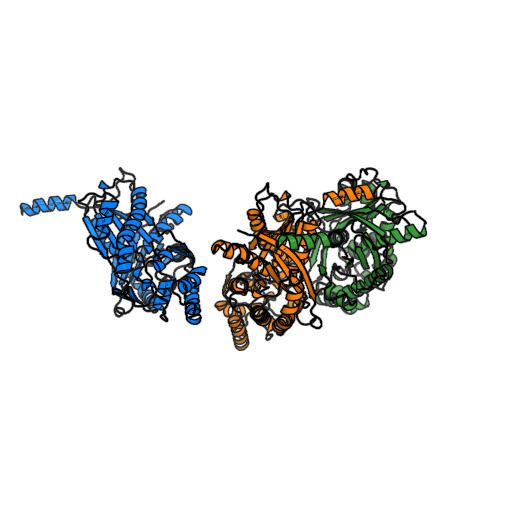1 311 ? 192.120 91.229 8.404 1.00 30.06 299 SER B N 1
ATOM 5331 C CA . SER B 1 311 ? 192.686 91.806 9.633 1.00 30.21 299 SER B CA 1
ATOM 5332 C C . SER B 1 311 ? 191.956 91.374 10.906 1.00 30.95 299 SER B C 1
ATOM 5333 O O . SER B 1 311 ? 192.473 91.559 12.014 1.00 31.65 299 SER B O 1
ATOM 5336 N N . ASP B 1 312 ? 190.763 90.806 10.753 1.00 29.96 300 ASP B N 1
ATOM 5337 C CA . ASP B 1 312 ? 190.014 90.245 11.891 1.00 32.38 300 ASP B CA 1
ATOM 5338 C C . ASP B 1 312 ? 190.425 88.784 12.126 1.00 29.03 300 ASP B C 1
ATOM 5339 O O . ASP B 1 312 ? 190.034 87.892 11.366 1.00 30.24 300 ASP B O 1
ATOM 5344 N N . TRP B 1 313 ? 191.203 88.534 13.176 1.00 29.23 301 TRP B N 1
ATOM 5345 C CA . TRP B 1 313 ? 191.760 87.191 13.379 1.00 30.30 301 TRP B CA 1
ATOM 5346 C C . TRP B 1 313 ? 190.670 86.171 13.728 1.00 30.49 301 TRP B C 1
ATOM 5347 O O . TRP B 1 313 ? 190.862 84.975 13.545 1.00 29.90 301 TRP B O 1
ATOM 5358 N N . ASN B 1 314 ? 189.525 86.629 14.231 1.00 30.19 302 ASN B N 1
ATOM 5359 C CA . ASN B 1 314 ? 188.479 85.678 14.587 1.00 31.57 302 ASN B CA 1
ATOM 5360 C C . ASN B 1 314 ? 187.636 85.246 13.386 1.00 33.14 302 ASN B C 1
ATOM 5361 O O . ASN B 1 314 ? 186.818 84.336 13.495 1.00 35.56 302 ASN B O 1
ATOM 5366 N N . SER B 1 315 ? 187.842 85.882 12.235 1.00 28.75 303 SER B N 1
ATOM 5367 C CA . SER B 1 315 ? 187.121 85.487 11.029 1.00 30.17 303 SER B CA 1
ATOM 5368 C C . SER B 1 315 ? 187.749 84.266 10.346 1.00 26.70 303 SER B C 1
ATOM 5369 O O . SER B 1 315 ? 187.206 83.772 9.368 1.00 27.86 303 SER B O 1
ATOM 5372 N N . LEU B 1 316 ? 188.893 83.808 10.855 1.00 26.23 304 LEU B N 1
ATOM 5373 C CA . LEU B 1 316 ? 189.588 82.631 10.321 1.00 31.18 304 LEU B CA 1
ATOM 5374 C C . LEU B 1 316 ? 189.277 81.348 11.091 1.00 30.04 304 LEU B C 1
ATOM 5375 O O . LEU B 1 316 ? 188.954 81.407 12.276 1.00 29.64 304 LEU B O 1
ATOM 5380 N N . PHE B 1 317 ? 189.374 80.191 10.434 1.00 28.19 305 PHE B N 1
ATOM 5381 C CA . PHE B 1 317 ? 189.436 78.939 11.197 1.00 28.72 305 PHE B CA 1
ATOM 5382 C C . PHE B 1 317 ? 190.911 78.554 11.443 1.00 29.99 305 PHE B C 1
ATOM 5383 O O . PHE B 1 317 ? 191.798 78.899 10.648 1.00 27.48 305 PHE B O 1
ATOM 5391 N N . TYR B 1 318 ? 191.180 77.869 12.554 1.00 26.91 306 TYR B N 1
ATOM 5392 C CA . TYR B 1 318 ? 192.561 77.623 12.959 1.00 28.09 306 TYR B CA 1
ATOM 5393 C C . TYR B 1 318 ? 192.951 76.153 13.095 1.00 26.91 306 TYR B C 1
ATOM 5394 O O . TYR B 1 318 ? 192.267 75.366 13.737 1.00 29.02 306 TYR B O 1
ATOM 5403 N N . ILE B 1 319 ? 194.088 75.801 12.521 1.00 26.59 307 ILE B N 1
ATOM 5404 C CA . ILE B 1 319 ? 194.737 74.540 12.837 1.00 25.85 307 ILE B CA 1
ATOM 5405 C C . ILE B 1 319 ? 196.102 74.879 13.453 1.00 28.38 307 ILE B C 1
ATOM 5406 O O . ILE B 1 319 ? 196.997 75.409 12.786 1.00 26.85 307 ILE B O 1
ATOM 5411 N N . VAL B 1 320 ? 196.225 74.636 14.751 1.00 27.40 308 VAL B N 1
ATOM 5412 C CA . VAL B 1 320 ? 197.402 75.039 15.510 1.00 27.81 308 VAL B CA 1
ATOM 5413 C C . VAL B 1 320 ? 198.104 73.828 16.075 1.00 30.51 308 VAL B C 1
ATOM 5414 O O . VAL B 1 320 ? 197.505 73.071 16.836 1.00 29.91 308 VAL B O 1
ATOM 5418 N N . HIS B 1 321 ? 199.356 73.622 15.679 1.00 28.83 309 HIS B N 1
ATOM 5419 C CA . HIS B 1 321 ? 200.130 72.507 16.210 1.00 29.95 309 HIS B CA 1
ATOM 5420 C C . HIS B 1 321 ? 200.091 72.449 17.733 1.00 31.47 309 HIS B C 1
ATOM 5421 O O . HIS B 1 321 ? 200.626 73.336 18.401 1.00 31.25 309 HIS B O 1
ATOM 5428 N N . PRO B 1 322 ? 199.506 71.375 18.287 1.00 31.90 310 PRO B N 1
ATOM 5429 C CA . PRO B 1 322 ? 199.284 71.303 19.736 1.00 32.01 310 PRO B CA 1
ATOM 5430 C C . PRO B 1 322 ? 200.541 70.826 20.488 1.00 31.30 310 PRO B C 1
ATOM 5431 O O . PRO B 1 322 ? 200.529 69.775 21.123 1.00 29.16 310 PRO B O 1
ATOM 5435 N N . GLY B 1 323 ? 201.615 71.609 20.411 1.00 30.94 311 GLY B N 1
ATOM 5436 C CA . GLY B 1 323 ? 202.879 71.243 21.035 1.00 27.57 311 GLY B CA 1
ATOM 5437 C C . GLY B 1 323 ? 202.767 71.023 22.526 1.00 27.75 311 GLY B C 1
ATOM 5438 O O . GLY B 1 323 ? 203.379 70.104 23.079 1.00 32.23 311 GLY B O 1
ATOM 5439 N N . ALA B 1 324 ? 201.990 71.886 23.167 1.00 26.32 312 ALA B N 1
ATOM 5440 C CA . ALA B 1 324 ? 201.666 71.810 24.583 1.00 28.61 312 ALA B CA 1
ATOM 5441 C C . ALA B 1 324 ? 200.463 72.703 24.777 1.00 28.33 312 ALA B C 1
ATOM 5442 O O . ALA B 1 324 ? 200.191 73.540 23.923 1.00 29.78 312 ALA B O 1
ATOM 5444 N N . VAL B 1 325 ? 199.758 72.572 25.896 1.00 29.51 313 VAL B N 1
ATOM 5445 C CA . VAL B 1 325 ? 198.572 73.404 26.105 1.00 28.89 313 VAL B CA 1
ATOM 5446 C C . VAL B 1 325 ? 198.934 74.895 26.238 1.00 28.99 313 VAL B C 1
ATOM 5447 O O . VAL B 1 325 ? 198.159 75.766 25.799 1.00 30.69 313 VAL B O 1
ATOM 5451 N N . ALA B 1 326 ? 200.113 75.197 26.791 1.00 24.61 314 ALA B N 1
ATOM 5452 C CA . ALA B 1 326 ? 200.555 76.595 26.907 1.00 26.82 314 ALA B CA 1
ATOM 5453 C C . ALA B 1 326 ? 200.695 77.264 25.530 1.00 27.95 314 ALA B C 1
ATOM 5454 O O . ALA B 1 326 ? 200.448 78.464 25.376 1.00 26.91 314 ALA B O 1
ATOM 5456 N N . ILE B 1 327 ? 201.080 76.480 24.533 1.00 26.20 315 ILE B N 1
ATOM 5457 C CA . ILE B 1 327 ? 201.225 77.006 23.188 1.00 28.69 315 ILE B CA 1
ATOM 5458 C C . ILE B 1 327 ? 199.873 77.440 22.643 1.00 28.91 315 ILE B C 1
ATOM 5459 O O . ILE B 1 327 ? 199.741 78.558 22.120 1.00 28.15 315 ILE B O 1
ATOM 5464 N N . LEU B 1 328 ? 198.872 76.566 22.771 1.00 28.59 316 LEU B N 1
ATOM 5465 C CA . LEU B 1 328 ? 197.508 76.906 22.341 1.00 29.92 316 LEU B CA 1
ATOM 5466 C C . LEU B 1 328 ? 196.984 78.139 23.093 1.00 27.67 316 LEU B C 1
ATOM 5467 O O . LEU B 1 328 ? 196.360 79.026 22.489 1.00 26.76 316 LEU B O 1
ATOM 5472 N N . ASP B 1 329 ? 197.245 78.202 24.399 1.00 27.15 317 ASP B N 1
ATOM 5473 C CA . ASP B 1 329 ? 196.835 79.352 25.208 1.00 27.53 317 ASP B CA 1
ATOM 5474 C C . ASP B 1 329 ? 197.512 80.625 24.715 1.00 27.51 317 ASP B C 1
ATOM 5475 O O . ASP B 1 329 ? 196.886 81.664 24.624 1.00 28.12 317 ASP B O 1
ATOM 5480 N N . GLN B 1 330 ? 198.804 80.524 24.414 1.00 30.61 318 GLN B N 1
ATOM 5481 C CA . GLN B 1 330 ? 199.594 81.657 23.928 1.00 27.78 318 GLN B CA 1
ATOM 5482 C C . GLN B 1 330 ? 199.134 82.146 22.562 1.00 29.86 318 GLN B C 1
ATOM 5483 O O . GLN B 1 330 ? 199.117 83.355 22.300 1.00 31.83 318 GLN B O 1
ATOM 5489 N N . VAL B 1 331 ? 198.774 81.215 21.685 1.00 27.28 319 VAL B N 1
ATOM 5490 C CA . VAL B 1 331 ? 198.271 81.596 20.364 1.00 27.85 319 VAL B CA 1
ATOM 5491 C C . VAL B 1 331 ? 196.904 82.263 20.529 1.00 31.18 319 VAL B C 1
ATOM 5492 O O . VAL B 1 331 ? 196.690 83.367 20.032 1.00 29.70 319 VAL B O 1
ATOM 5496 N N . GLU B 1 332 ? 196.017 81.635 21.299 1.00 27.71 320 GLU B N 1
ATOM 5497 C CA . GLU B 1 332 ? 194.699 82.207 21.584 1.00 27.81 320 GLU B CA 1
ATOM 5498 C C . GLU B 1 332 ? 194.753 83.607 22.169 1.00 29.32 320 GLU B C 1
ATOM 5499 O O . GLU B 1 332 ? 194.047 84.523 21.729 1.00 29.94 320 GLU B O 1
ATOM 5505 N N . GLU B 1 333 ? 195.611 83.768 23.166 1.00 33.55 321 GLU B N 1
ATOM 5506 C CA . GLU B 1 333 ? 195.747 85.029 23.869 1.00 30.33 321 GLU B CA 1
ATOM 5507 C C . GLU B 1 333 ? 196.331 86.138 22.995 1.00 29.85 321 GLU B C 1
ATOM 5508 O O . GLU B 1 333 ? 195.772 87.226 22.939 1.00 32.58 321 GLU B O 1
ATOM 5514 N N . ASN B 1 334 ? 197.452 85.884 22.327 1.00 31.91 322 ASN B N 1
ATOM 5515 C CA . ASN B 1 334 ? 198.102 86.936 21.529 1.00 29.83 322 ASN B CA 1
ATOM 5516 C C . ASN B 1 334 ? 197.412 87.244 20.196 1.00 30.58 322 ASN B C 1
ATOM 5517 O O . ASN B 1 334 ? 197.758 88.224 19.540 1.00 32.76 322 ASN B O 1
ATOM 5522 N N . LEU B 1 335 ? 196.475 86.403 19.764 1.00 27.82 323 LEU B N 1
ATOM 5523 C CA . LEU B 1 335 ? 195.673 86.739 18.585 1.00 29.89 323 LEU B CA 1
ATOM 5524 C C . LEU B 1 335 ? 194.298 87.260 19.028 1.00 31.36 323 LEU B C 1
ATOM 5525 O O . LEU B 1 335 ? 193.491 87.694 18.207 1.00 30.48 323 LEU B O 1
ATOM 5530 N N . GLY B 1 336 ? 194.044 87.206 20.335 1.00 31.31 324 GLY B N 1
ATOM 5531 C CA . GLY B 1 336 ? 192.779 87.652 20.893 1.00 29.05 324 GLY B CA 1
ATOM 5532 C C . GLY B 1 336 ? 191.612 86.832 20.370 1.00 31.87 324 GLY B C 1
ATOM 5533 O O . GLY B 1 336 ? 190.550 87.372 20.094 1.00 32.75 324 GLY B O 1
ATOM 5534 N N . LEU B 1 337 ? 191.800 85.522 20.235 1.00 28.25 325 LEU B N 1
ATOM 5535 C CA . LEU B 1 337 ? 190.730 84.673 19.706 1.00 32.23 325 LEU B CA 1
ATOM 5536 C C . LEU B 1 337 ? 189.621 84.422 20.731 1.00 32.71 325 LEU B C 1
ATOM 5537 O O . LEU B 1 337 ? 189.870 84.408 21.936 1.00 32.33 325 LEU B O 1
ATOM 5542 N N . GLY B 1 338 ? 188.394 84.232 20.251 1.00 32.68 326 GLY B N 1
ATOM 5543 C CA . GLY B 1 338 ? 187.304 83.824 21.118 1.00 27.78 326 GLY B CA 1
ATOM 5544 C C . GLY B 1 338 ? 187.666 82.484 21.737 1.00 38.02 326 GLY B C 1
ATOM 5545 O O . GLY B 1 338 ? 188.540 81.763 21.233 1.00 34.35 326 GLY B O 1
ATOM 5546 N N . GLU B 1 339 ? 186.999 82.145 22.832 1.00 33.96 327 GLU B N 1
ATOM 5547 C CA . GLU B 1 339 ? 187.401 81.011 23.663 1.00 38.57 327 GLU B CA 1
ATOM 5548 C C . GLU B 1 339 ? 187.229 79.635 23.002 1.00 37.02 327 GLU B C 1
ATOM 5549 O O . GLU B 1 339 ? 187.845 78.666 23.429 1.00 33.10 327 GLU B O 1
ATOM 5555 N N . ASP B 1 340 ? 186.395 79.553 21.967 1.00 34.99 328 ASP B N 1
ATOM 5556 C CA . ASP B 1 340 ? 186.140 78.277 21.301 1.00 34.59 328 ASP B CA 1
ATOM 5557 C C . ASP B 1 340 ? 186.896 78.134 19.989 1.00 36.48 328 ASP B C 1
ATOM 5558 O O . ASP B 1 340 ? 186.780 77.107 19.313 1.00 31.43 328 ASP B O 1
ATOM 5563 N N . LYS B 1 341 ? 187.654 79.169 19.632 1.00 31.46 329 LYS B N 1
ATOM 5564 C CA . LYS B 1 341 ? 188.374 79.189 18.363 1.00 32.02 329 LYS B CA 1
ATOM 5565 C C . LYS B 1 341 ? 189.307 78.006 18.161 1.00 30.82 329 LYS B C 1
ATOM 5566 O O . LYS B 1 341 ? 189.396 77.466 17.059 1.00 30.01 329 LYS B O 1
ATOM 5572 N N . LEU B 1 342 ? 189.979 77.591 19.224 1.00 28.04 330 LEU B N 1
ATOM 5573 C CA . LEU B 1 342 ? 190.978 76.548 19.113 1.00 30.71 330 LEU B CA 1
ATOM 5574 C C . LEU B 1 342 ? 190.412 75.170 19.493 1.00 31.27 330 LEU B C 1
ATOM 5575 O O . LEU B 1 342 ? 191.170 74.262 19.832 1.00 30.95 330 LEU B O 1
ATOM 5580 N N . ARG B 1 343 ? 189.089 75.019 19.413 1.00 31.33 331 ARG B N 1
ATOM 5581 C CA . ARG B 1 343 ? 188.411 73.800 19.868 1.00 35.48 331 ARG B CA 1
ATOM 5582 C C . ARG B 1 343 ? 189.031 72.515 19.295 1.00 30.79 331 ARG B C 1
ATOM 5583 O O . ARG B 1 343 ? 189.433 71.617 20.032 1.00 31.15 331 ARG B O 1
ATOM 5591 N N . ALA B 1 344 ? 189.136 72.463 17.974 1.00 33.18 332 ALA B N 1
ATOM 5592 C CA . ALA B 1 344 ? 189.638 71.288 17.275 1.00 33.66 332 ALA B CA 1
ATOM 5593 C C . ALA B 1 344 ? 191.079 70.976 17.662 1.00 31.88 332 ALA B C 1
ATOM 5594 O O . ALA B 1 344 ? 191.470 69.800 17.724 1.00 30.49 332 ALA B O 1
ATOM 5596 N N . SER B 1 345 ? 191.860 72.027 17.921 1.00 27.79 333 SER B N 1
ATOM 5597 C CA . SER B 1 345 ? 193.269 71.853 18.269 1.00 32.87 333 SER B CA 1
ATOM 5598 C C . SER B 1 345 ? 193.433 71.287 19.679 1.00 30.06 333 SER B C 1
ATOM 5599 O O . SER B 1 345 ? 194.219 70.372 19.893 1.00 26.85 333 SER B O 1
ATOM 5602 N N . ARG B 1 346 ? 192.669 71.830 20.618 1.00 25.88 334 ARG B N 1
ATOM 5603 C CA . ARG B 1 346 ? 192.665 71.367 21.989 1.00 29.10 334 ARG B CA 1
ATOM 5604 C C . ARG B 1 346 ? 192.137 69.942 22.082 1.00 31.56 334 ARG B C 1
ATOM 5605 O O . ARG B 1 346 ? 192.599 69.128 22.898 1.00 30.57 334 ARG B O 1
ATOM 5613 N N . TYR B 1 347 ? 191.169 69.647 21.225 1.00 31.24 335 TYR B N 1
ATOM 5614 C CA . TYR B 1 347 ? 190.566 68.322 21.194 1.00 32.41 335 TYR B CA 1
ATOM 5615 C C . TYR B 1 347 ? 191.625 67.257 20.866 1.00 32.84 335 TYR B C 1
ATOM 5616 O O . TYR B 1 347 ? 191.692 66.212 21.514 1.00 32.62 335 TYR B O 1
ATOM 5625 N N . VAL B 1 348 ? 192.443 67.515 19.845 1.00 33.24 336 VAL B N 1
ATOM 5626 C CA . VAL B 1 348 ? 193.447 66.535 19.430 1.00 31.42 336 VAL B CA 1
ATOM 5627 C C . VAL B 1 348 ? 194.515 66.363 20.505 1.00 29.69 336 VAL B C 1
ATOM 5628 O O . VAL B 1 348 ? 194.944 65.236 20.773 1.00 30.05 336 VAL B O 1
ATOM 5632 N N . LEU B 1 349 ? 194.921 67.458 21.145 1.00 28.06 337 LEU B N 1
ATOM 5633 C CA . LEU B 1 349 ? 195.879 67.370 22.256 1.00 30.53 337 LEU B CA 1
ATOM 5634 C C . LEU B 1 349 ? 195.281 66.535 23.382 1.00 30.47 337 LEU B C 1
ATOM 5635 O O . LEU B 1 349 ? 195.961 65.707 23.986 1.00 26.21 337 LEU B O 1
ATOM 5640 N N . SER B 1 350 ? 193.988 66.747 23.624 1.00 31.24 338 SER B N 1
ATOM 5641 C CA . SER B 1 350 ? 193.273 66.063 24.690 1.00 32.97 338 SER B CA 1
ATOM 5642 C C . SER B 1 350 ? 193.197 64.552 24.447 1.00 32.61 338 SER B C 1
ATOM 5643 O O . SER B 1 350 ? 193.549 63.761 25.319 1.00 33.81 338 SER B O 1
ATOM 5646 N N . GLU B 1 351 ? 192.772 64.167 23.249 1.00 33.20 339 GLU B N 1
ATOM 5647 C CA . GLU B 1 351 ? 192.534 62.764 22.894 1.00 32.13 339 GLU B CA 1
ATOM 5648 C C . GLU B 1 351 ? 193.769 61.975 22.421 1.00 34.69 339 GLU B C 1
ATOM 5649 O O . GLU B 1 351 ? 193.776 60.740 22.454 1.00 30.84 339 GLU B O 1
ATOM 5655 N N . TYR B 1 352 ? 194.812 62.682 21.992 1.00 30.27 340 TYR B N 1
ATOM 5656 C CA . TYR B 1 352 ? 195.974 62.032 21.388 1.00 32.74 340 TYR B CA 1
ATOM 5657 C C . TYR B 1 352 ? 197.328 62.498 21.926 1.00 31.88 340 TYR B C 1
ATOM 5658 O O . TYR B 1 352 ? 198.346 61.857 21.685 1.00 30.67 340 TYR B O 1
ATOM 5667 N N . GLY B 1 353 ? 197.357 63.640 22.596 1.00 29.82 341 GLY B N 1
ATOM 5668 C CA . GLY B 1 353 ? 198.632 64.222 22.967 1.00 30.87 341 GLY B CA 1
ATOM 5669 C C . GLY B 1 353 ? 199.301 64.855 21.753 1.00 31.99 341 GLY B C 1
ATOM 5670 O O . GLY B 1 353 ? 198.680 65.031 20.706 1.00 28.77 341 GLY B O 1
ATOM 5671 N N . ASN B 1 354 ? 200.577 65.202 21.902 1.00 31.24 342 ASN B N 1
ATOM 5672 C CA . ASN B 1 354 ? 201.359 65.796 20.827 1.00 30.50 342 ASN B CA 1
ATOM 5673 C C . ASN B 1 354 ? 202.011 64.699 19.994 1.00 29.72 342 ASN B C 1
ATOM 5674 O O . ASN B 1 354 ? 202.958 64.060 20.434 1.00 28.99 342 ASN B O 1
ATOM 5679 N N . MET B 1 355 ? 201.481 64.489 18.791 1.00 29.38 343 MET B N 1
ATOM 5680 C CA . MET B 1 355 ? 201.956 63.427 17.914 1.00 31.01 343 MET B CA 1
ATOM 5681 C C . MET B 1 355 ? 202.917 63.934 16.870 1.00 31.03 343 MET B C 1
ATOM 5682 O O . MET B 1 355 ? 203.003 63.359 15.778 1.00 32.12 343 MET B O 1
ATOM 5687 N N . GLY B 1 356 ? 203.618 65.019 17.190 1.00 30.30 344 GLY B N 1
ATOM 5688 C CA . GLY B 1 356 ? 204.586 65.594 16.267 1.00 30.17 344 GLY B CA 1
ATOM 5689 C C . GLY B 1 356 ? 203.951 66.183 15.020 1.00 26.58 344 GLY B C 1
ATOM 5690 O O . GLY B 1 356 ? 202.903 66.829 15.078 1.00 27.16 344 GLY B O 1
ATOM 5691 N N . ALA B 1 357 ? 204.613 65.979 13.889 1.00 28.57 345 ALA B N 1
ATOM 5692 C CA . ALA B 1 357 ? 204.196 66.556 12.615 1.00 26.59 345 ALA B CA 1
ATOM 5693 C C . ALA B 1 357 ? 202.793 66.116 12.164 1.00 28.26 345 ALA B C 1
ATOM 5694 O O . ALA B 1 357 ? 202.106 66.853 11.457 1.00 27.38 345 ALA B O 1
ATOM 5696 N N . ALA B 1 358 ? 202.373 64.918 12.564 1.00 31.01 346 ALA B N 1
ATOM 5697 C CA . ALA B 1 358 ? 201.079 64.374 12.135 1.00 25.64 346 ALA B CA 1
ATOM 5698 C C . ALA B 1 358 ? 199.920 65.117 12.797 1.00 29.29 346 ALA B C 1
ATOM 5699 O O . ALA B 1 358 ? 198.794 65.119 12.290 1.00 27.09 346 ALA B O 1
ATOM 5701 N N . SER B 1 359 ? 200.210 65.759 13.921 1.00 25.79 347 SER B N 1
ATOM 5702 C CA . SER B 1 359 ? 199.181 66.369 14.755 1.00 28.42 347 SER B CA 1
ATOM 5703 C C . SER B 1 359 ? 198.260 67.338 14.009 1.00 29.66 347 SER B C 1
ATOM 5704 O O . SER B 1 359 ? 197.034 67.269 14.179 1.00 27.98 347 SER B O 1
ATOM 5707 N N . VAL B 1 360 ? 198.821 68.238 13.199 1.00 26.29 348 VAL B N 1
ATOM 5708 C CA . VAL B 1 360 ? 197.972 69.238 12.539 1.00 26.29 348 VAL B CA 1
ATOM 5709 C C . VAL B 1 360 ? 196.981 68.590 11.580 1.00 27.26 348 VAL B C 1
ATOM 5710 O O . VAL B 1 360 ? 195.918 69.147 11.317 1.00 27.62 348 VAL B O 1
ATOM 5714 N N . PHE B 1 361 ? 197.319 67.419 11.048 1.00 26.72 349 PHE B N 1
ATOM 5715 C CA . PHE B 1 361 ? 196.415 66.783 10.103 1.00 27.22 349 PHE B CA 1
ATOM 5716 C C . PHE B 1 361 ? 195.333 65.957 10.789 1.00 29.83 349 PHE B C 1
ATOM 5717 O O . PHE B 1 361 ? 194.241 65.804 10.236 1.00 27.13 349 PHE B O 1
ATOM 5725 N N . PHE B 1 362 ? 195.604 65.485 12.007 1.00 28.80 350 PHE B N 1
ATOM 5726 C CA . PHE B 1 362 ? 194.532 64.999 12.875 1.00 28.37 350 PHE B CA 1
ATOM 5727 C C . PHE B 1 362 ? 193.534 66.129 13.114 1.00 28.63 350 PHE B C 1
ATOM 5728 O O . PHE B 1 362 ? 192.321 65.922 13.039 1.00 28.99 350 PHE B O 1
ATOM 5736 N N . ILE B 1 363 ? 194.049 67.331 13.387 1.00 28.09 351 ILE B N 1
ATOM 5737 C CA . ILE B 1 363 ? 193.174 68.483 13.638 1.00 29.83 351 ILE B CA 1
ATOM 5738 C C . ILE B 1 363 ? 192.361 68.842 12.388 1.00 30.08 351 ILE B C 1
ATOM 5739 O O . ILE B 1 363 ? 191.157 69.076 12.472 1.00 31.07 351 ILE B O 1
ATOM 5744 N N . LEU B 1 364 ? 193.019 68.859 11.231 1.00 30.57 352 LEU B N 1
ATOM 5745 C CA . LEU B 1 364 ? 192.341 69.136 9.965 1.00 32.74 352 LEU B CA 1
ATOM 5746 C C . LEU B 1 364 ? 191.245 68.091 9.698 1.00 31.63 352 LEU B C 1
ATOM 5747 O O . LEU B 1 364 ? 190.144 68.436 9.294 1.00 30.75 352 LEU B O 1
ATOM 5752 N N . ASP B 1 365 ? 191.569 66.816 9.927 1.00 33.26 353 ASP B N 1
ATOM 5753 C CA . ASP B 1 365 ? 190.616 65.711 9.797 1.00 29.78 353 ASP B CA 1
ATOM 5754 C C . ASP B 1 365 ? 189.425 65.899 10.742 1.00 33.40 353 ASP B C 1
ATOM 5755 O O . ASP B 1 365 ? 188.265 65.823 10.326 1.00 32.77 353 ASP B O 1
ATOM 5760 N N . GLU B 1 366 ? 189.731 66.168 12.009 1.00 31.76 354 GLU B N 1
ATOM 5761 C CA . GLU B 1 366 ? 188.719 66.424 13.033 1.00 33.32 354 GLU B CA 1
ATOM 5762 C C . GLU B 1 366 ? 187.807 67.589 12.63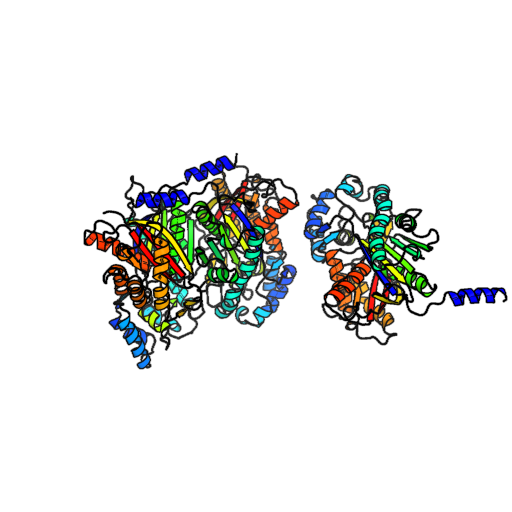4 1.00 34.70 354 GLU B C 1
ATOM 5763 O O . GLU B 1 366 ? 186.587 67.510 12.793 1.00 37.90 354 GLU B O 1
ATOM 5769 N N . MET B 1 367 ? 188.399 68.660 12.107 1.00 32.93 355 MET B N 1
ATOM 5770 C CA . MET B 1 367 ? 187.640 69.858 11.744 1.00 33.30 355 MET B CA 1
ATOM 5771 C C . MET B 1 367 ? 186.644 69.637 10.605 1.00 32.23 355 MET B C 1
ATOM 5772 O O . MET B 1 367 ? 185.528 70.165 10.654 1.00 31.13 355 MET B O 1
ATOM 5777 N N . ARG B 1 368 ? 187.068 68.917 9.564 1.00 30.15 356 ARG B N 1
ATOM 5778 C CA . ARG B 1 368 ? 186.201 68.600 8.428 1.00 29.12 356 ARG B CA 1
ATOM 5779 C C . ARG B 1 368 ? 185.029 67.736 8.911 1.00 33.44 356 ARG B C 1
ATOM 5780 O O . ARG B 1 368 ? 183.888 67.925 8.478 1.00 38.30 356 ARG B O 1
ATOM 5788 N N . ASN B 1 369 ? 185.309 66.796 9.811 1.00 32.28 357 ASN B N 1
ATOM 5789 C CA . ASN B 1 369 ? 184.277 65.886 10.315 1.00 36.66 357 ASN B CA 1
ATOM 5790 C C . ASN B 1 369 ? 183.296 66.608 11.231 1.00 35.65 357 ASN B C 1
ATOM 5791 O O . ASN B 1 369 ? 182.091 66.514 11.038 1.00 37.30 357 ASN B O 1
ATOM 5796 N N . LYS B 1 370 ? 183.812 67.370 12.192 1.00 37.91 358 LYS B N 1
ATOM 5797 C CA . LYS B 1 370 ? 182.941 68.109 13.111 1.00 37.69 358 LYS B CA 1
ATOM 5798 C C . LYS B 1 370 ? 182.031 69.069 12.362 1.00 35.26 358 LYS B C 1
ATOM 5799 O O . LYS B 1 370 ? 180.859 69.224 12.696 1.00 35.77 358 LYS B O 1
ATOM 5805 N N . SER B 1 371 ? 182.575 69.698 11.331 1.00 36.73 359 SER B N 1
ATOM 5806 C CA . SER B 1 371 ? 181.826 70.680 10.562 1.00 33.05 359 SER B CA 1
ATOM 5807 C C . SER B 1 371 ? 180.645 70.046 9.824 1.00 35.26 359 SER B C 1
ATOM 5808 O O . SER B 1 371 ? 179.533 70.586 9.839 1.00 32.07 359 SER B O 1
ATOM 5811 N N . ALA B 1 372 ? 180.891 68.907 9.180 1.00 34.19 360 ALA B N 1
ATOM 5812 C CA . ALA B 1 372 ? 179.828 68.169 8.499 1.00 36.01 360 ALA B CA 1
ATOM 5813 C C . ALA B 1 372 ? 178.766 67.745 9.519 1.00 37.96 360 ALA B C 1
ATOM 5814 O O . ALA B 1 372 ? 177.576 67.991 9.308 1.00 36.76 360 ALA B O 1
ATOM 5816 N N . GLU B 1 373 ? 179.216 67.149 10.632 1.00 35.13 361 GLU B N 1
ATOM 5817 C CA . GLU B 1 373 ? 178.331 66.674 11.708 1.00 38.71 361 GLU B CA 1
ATOM 5818 C C . GLU B 1 373 ? 177.426 67.769 12.252 1.00 40.82 361 GLU B C 1
ATOM 5819 O O . GLU B 1 373 ? 176.256 67.524 12.566 1.00 39.54 361 GLU B O 1
ATOM 5825 N N . GLU B 1 374 ? 177.967 68.980 12.343 1.00 40.19 362 GLU B N 1
ATOM 5826 C CA . GLU B 1 374 ? 177.231 70.124 12.878 1.00 35.82 362 GLU B CA 1
ATOM 5827 C C . GLU B 1 374 ? 176.447 70.878 11.805 1.00 35.81 362 GLU B C 1
ATOM 5828 O O . GLU B 1 374 ? 175.749 71.859 12.097 1.00 36.79 362 GLU B O 1
ATOM 5834 N N . GLY B 1 375 ? 176.582 70.449 10.557 1.00 35.00 363 GLY B N 1
ATOM 5835 C CA . GLY B 1 375 ? 175.866 71.106 9.478 1.00 34.40 363 GLY B CA 1
ATOM 5836 C C . GLY B 1 375 ? 176.368 72.498 9.109 1.00 35.08 363 GLY B C 1
ATOM 5837 O O . GLY B 1 375 ? 175.605 73.297 8.569 1.00 36.43 363 GLY B O 1
ATOM 5838 N N . LYS B 1 376 ? 177.633 72.799 9.404 1.00 33.86 364 LYS B N 1
ATOM 5839 C CA . LYS B 1 376 ? 178.251 74.063 8.989 1.00 35.52 364 LYS B CA 1
ATOM 5840 C C . LYS B 1 376 ? 178.256 74.141 7.469 1.00 38.68 364 LYS B C 1
ATOM 5841 O O . LYS B 1 376 ? 178.171 73.117 6.803 1.00 37.69 364 LYS B O 1
ATOM 5847 N N . LEU B 1 377 ? 178.373 75.338 6.904 1.00 39.03 365 LEU B N 1
ATOM 5848 C CA . LEU B 1 377 ? 178.281 75.431 5.454 1.00 36.47 365 LEU B CA 1
ATOM 5849 C C . LEU B 1 377 ? 179.607 75.113 4.759 1.00 39.12 365 LEU B C 1
ATOM 5850 O O . LEU B 1 377 ? 179.643 74.933 3.534 1.00 36.74 365 LEU B O 1
ATOM 5855 N N . THR B 1 378 ? 180.696 75.024 5.532 1.00 35.23 366 THR B N 1
ATOM 5856 C CA . THR B 1 378 ? 182.005 74.692 4.965 1.00 32.16 366 THR B CA 1
ATOM 5857 C C . THR B 1 378 ? 182.811 73.734 5.833 1.00 32.12 366 THR B C 1
ATOM 5858 O O . THR B 1 378 ? 182.568 73.612 7.027 1.00 32.37 366 THR B O 1
ATOM 5862 N N . THR B 1 379 ? 183.824 73.116 5.237 1.00 28.54 367 THR B N 1
ATOM 5863 C CA . THR B 1 379 ? 184.715 72.223 5.970 1.00 33.97 367 THR B CA 1
ATOM 5864 C C . THR B 1 379 ? 185.538 72.951 7.025 1.00 28.63 367 THR B C 1
ATOM 5865 O O . THR B 1 379 ? 186.130 72.315 7.893 1.00 28.42 367 THR B O 1
ATOM 5869 N N . GLY B 1 380 ? 185.577 74.281 6.949 1.00 30.80 368 GLY B N 1
ATOM 5870 C CA . GLY B 1 380 ? 186.277 75.093 7.943 1.00 29.38 368 GLY B CA 1
ATOM 5871 C C . GLY B 1 380 ? 185.383 75.763 8.983 1.00 32.38 368 GLY B C 1
ATOM 5872 O O . GLY B 1 380 ? 185.447 76.990 9.174 1.00 28.91 368 GLY B O 1
ATOM 5873 N N . GLU B 1 381 ? 184.556 74.959 9.660 1.00 33.22 369 GLU B N 1
ATOM 5874 C CA . GLU B 1 381 ? 183.651 75.457 10.695 1.00 28.84 369 GLU B CA 1
ATOM 5875 C C . GLU B 1 381 ? 182.735 76.558 10.161 1.00 31.77 369 GLU B C 1
ATOM 5876 O O . GLU B 1 381 ? 182.348 77.470 10.894 1.00 31.73 369 GLU B O 1
ATOM 5882 N N . GLY B 1 382 ? 182.396 76.475 8.876 1.00 30.94 370 GLY B N 1
ATOM 5883 C CA . GLY B 1 382 ? 181.500 77.441 8.266 1.00 30.67 370 GLY B CA 1
ATOM 5884 C C . GLY B 1 382 ? 182.178 78.706 7.771 1.00 32.42 370 GLY B C 1
ATOM 5885 O O . GLY B 1 382 ? 181.536 79.554 7.160 1.00 31.14 370 GLY B O 1
ATOM 5886 N N . LEU B 1 383 ? 183.467 78.861 8.074 1.00 35.89 371 LEU B N 1
ATOM 5887 C CA . LEU B 1 383 ? 184.215 80.060 7.686 1.00 28.81 371 LEU B CA 1
ATOM 5888 C C . LEU B 1 383 ? 184.939 79.818 6.373 1.00 28.39 371 LEU B C 1
ATOM 5889 O O . LEU B 1 383 ? 185.160 78.669 5.963 1.00 29.94 371 LEU B O 1
ATOM 5894 N N . GLU B 1 384 ? 185.341 80.891 5.718 1.00 28.88 372 GLU B N 1
ATOM 5895 C CA . GLU B 1 384 ? 185.932 80.724 4.403 1.00 31.20 372 GLU B CA 1
ATOM 5896 C C . GLU B 1 384 ? 187.461 80.614 4.436 1.00 29.75 372 GLU B C 1
ATOM 5897 O O . GLU B 1 384 ? 188.029 79.721 3.822 1.00 31.40 372 GLU B O 1
ATOM 5903 N N . TRP B 1 385 ? 188.117 81.528 5.143 1.00 29.76 373 TRP B N 1
ATOM 5904 C CA . TRP B 1 385 ? 189.572 81.547 5.202 1.00 30.17 373 TRP B CA 1
ATOM 5905 C C . TRP B 1 385 ? 190.074 80.910 6.487 1.00 28.26 373 TRP B C 1
ATOM 5906 O O . TRP B 1 385 ? 189.434 81.020 7.530 1.00 30.60 373 TRP B O 1
ATOM 5917 N N . GLY B 1 386 ? 191.220 80.250 6.426 1.00 26.77 374 GLY B N 1
ATOM 5918 C CA . GLY B 1 386 ? 191.791 79.662 7.626 1.00 27.18 374 GLY B CA 1
ATOM 5919 C C . GLY B 1 386 ? 193.307 79.625 7.588 1.00 28.05 374 GLY B C 1
ATOM 5920 O O . GLY B 1 386 ? 193.912 79.890 6.549 1.00 25.63 374 GLY B O 1
ATOM 5921 N N . VAL B 1 387 ? 193.922 79.308 8.725 1.00 27.58 375 VAL B N 1
ATOM 5922 C CA . VAL B 1 387 ? 195.364 79.243 8.789 1.00 27.54 375 VAL B CA 1
ATOM 5923 C C . VAL B 1 387 ? 195.792 78.027 9.585 1.00 28.93 375 VAL B C 1
ATOM 5924 O O . VAL B 1 387 ? 195.184 77.686 10.607 1.00 26.58 375 VAL B O 1
ATOM 5928 N N . LEU B 1 388 ? 196.820 77.358 9.071 1.00 21.77 376 LEU B N 1
ATOM 5929 C CA . LEU B 1 388 ? 197.436 76.234 9.745 1.00 24.10 376 LEU B CA 1
ATOM 5930 C C . LEU B 1 388 ? 198.852 76.635 10.211 1.00 27.89 376 LEU B C 1
ATOM 5931 O O . LEU B 1 388 ? 199.641 77.171 9.427 1.00 27.25 376 LEU B O 1
ATOM 5936 N N . PHE B 1 389 ? 199.161 76.367 11.482 1.00 28.55 377 PHE B N 1
ATOM 5937 C CA . PHE B 1 389 ? 200.470 76.665 12.068 1.00 24.61 377 PHE B CA 1
ATOM 5938 C C . PHE B 1 389 ? 201.212 75.412 12.493 1.00 28.40 377 PHE B C 1
ATOM 5939 O O . PHE B 1 389 ? 200.651 74.548 13.175 1.00 27.49 377 PHE B O 1
ATOM 5947 N N . SER B 1 390 ? 202.485 75.330 12.119 1.00 28.36 378 SER B N 1
ATOM 5948 C CA . SER B 1 390 ? 203.377 74.322 12.675 1.00 28.62 378 SER B CA 1
ATOM 5949 C C . SER B 1 390 ? 204.519 75.030 13.421 1.00 31.72 378 SER B C 1
ATOM 5950 O O . SER B 1 390 ? 205.021 76.063 12.963 1.00 30.60 378 SER B O 1
ATOM 5953 N N . PHE B 1 391 ? 204.918 74.486 14.568 1.00 30.83 379 PHE B N 1
ATOM 5954 C CA . PHE B 1 391 ? 206.051 75.022 15.321 1.00 28.25 379 PHE B CA 1
ATOM 5955 C C . PHE B 1 391 ? 207.020 73.885 15.601 1.00 28.99 379 PHE B C 1
ATOM 5956 O O . PHE B 1 391 ? 206.609 72.856 16.121 1.00 30.82 379 PHE B O 1
ATOM 5964 N N . GLY B 1 392 ? 208.301 74.069 15.280 1.00 31.07 380 GLY B N 1
ATOM 5965 C CA . GLY B 1 392 ? 209.316 73.068 15.583 1.00 27.38 380 GLY B CA 1
ATOM 5966 C C . GLY B 1 392 ? 210.693 73.667 15.859 1.00 28.17 380 GLY B C 1
ATOM 5967 O O . GLY B 1 392 ? 210.842 74.883 15.992 1.00 27.62 380 GLY B O 1
ATOM 5968 N N . PRO B 1 393 ? 211.720 72.811 15.915 1.00 29.99 381 PRO B N 1
ATOM 5969 C CA . PRO B 1 393 ? 213.097 73.244 16.191 1.00 28.41 381 PRO B CA 1
ATOM 5970 C C . PRO B 1 393 ? 213.609 74.311 15.237 1.00 30.36 381 PRO B C 1
ATOM 5971 O O . PRO B 1 393 ? 213.429 74.235 14.018 1.00 29.95 381 PRO B O 1
ATOM 5975 N N . GLY B 1 394 ? 214.202 75.342 15.825 1.00 30.00 382 GLY B N 1
ATOM 5976 C CA . GLY B 1 394 ? 214.796 76.422 15.064 1.00 28.18 382 GLY B CA 1
ATOM 5977 C C . GLY B 1 394 ? 215.026 77.686 15.881 1.00 31.39 382 GLY B C 1
ATOM 5978 O O . GLY B 1 394 ? 216.159 78.168 15.967 1.00 31.60 382 GLY B O 1
ATOM 5979 N N . LEU B 1 395 ? 213.956 78.262 16.440 1.00 28.50 383 LEU B N 1
ATOM 5980 C CA . LEU B 1 395 ? 212.572 77.806 16.218 1.00 31.73 383 LEU B CA 1
ATOM 5981 C C . LEU B 1 395 ? 212.119 78.079 14.802 1.00 31.31 383 LEU B C 1
ATOM 5982 O O . LEU B 1 395 ? 212.360 79.157 14.259 1.00 33.65 383 LEU B O 1
ATOM 5987 N N . THR B 1 396 ? 211.506 77.068 14.189 1.00 31.40 384 THR B N 1
ATOM 5988 C CA . THR B 1 396 ? 210.940 77.224 12.853 1.00 27.30 384 THR B CA 1
ATOM 5989 C C . THR B 1 396 ? 209.412 77.263 12.883 1.00 31.41 384 THR B C 1
ATOM 5990 O O . THR B 1 396 ? 208.753 76.406 13.476 1.00 30.06 384 THR B O 1
ATOM 5994 N N . VAL B 1 397 ? 208.836 78.259 12.237 1.00 30.16 385 VAL B N 1
ATOM 5995 C CA . VAL B 1 397 ? 207.400 78.352 12.231 1.00 28.85 385 VAL B CA 1
ATOM 5996 C C . VAL B 1 397 ? 206.858 78.248 10.806 1.00 28.82 385 VAL B C 1
ATOM 5997 O O . VAL B 1 397 ? 207.334 78.931 9.902 1.00 29.00 385 VAL B O 1
ATOM 6001 N N . GLU B 1 398 ? 205.869 77.382 10.614 1.00 26.72 386 GLU B N 1
ATOM 6002 C CA . GLU B 1 398 ? 205.203 77.258 9.314 1.00 29.59 386 GLU B CA 1
ATOM 6003 C C . GLU B 1 398 ? 203.850 77.960 9.386 1.00 26.68 386 GLU B C 1
ATOM 6004 O O . GLU B 1 398 ? 203.125 77.814 10.359 1.00 23.62 386 GLU B O 1
ATOM 6010 N N . THR B 1 399 ? 203.534 78.748 8.367 1.00 27.94 387 THR B N 1
ATOM 6011 C CA . THR B 1 399 ? 202.242 79.406 8.295 1.00 30.04 387 THR B CA 1
ATOM 6012 C C . THR B 1 399 ? 201.607 79.087 6.962 1.00 30.90 387 THR B C 1
ATOM 6013 O O . THR B 1 399 ? 202.117 79.490 5.911 1.00 30.67 387 THR B O 1
ATOM 6017 N N . VAL B 1 400 ? 200.497 78.359 7.005 1.00 26.74 388 VAL B N 1
ATOM 6018 C CA . VAL B 1 400 ? 199.839 77.924 5.787 1.00 26.54 388 VAL B CA 1
ATOM 6019 C C . VAL B 1 400 ? 198.424 78.490 5.700 1.00 26.61 388 VAL B C 1
ATOM 6020 O O . VAL B 1 400 ? 197.579 78.228 6.555 1.00 27.66 388 VAL B O 1
ATOM 6024 N N . VAL B 1 401 ? 198.173 79.282 4.673 1.00 26.45 389 VAL B N 1
ATOM 6025 C CA . VAL B 1 401 ? 196.845 79.864 4.491 1.00 29.96 389 VAL B CA 1
ATOM 6026 C C . VAL B 1 401 ? 195.971 78.890 3.720 1.00 26.90 389 VAL B C 1
ATOM 6027 O O . VAL B 1 401 ? 196.375 78.356 2.684 1.00 27.48 389 VAL B O 1
ATOM 6031 N N . LEU B 1 402 ? 194.774 78.657 4.240 1.00 27.51 390 LEU B N 1
ATOM 6032 C CA . LEU B 1 402 ? 193.871 77.662 3.674 1.00 29.26 390 LEU B CA 1
ATOM 6033 C C . LEU B 1 402 ? 192.552 78.289 3.250 1.00 28.44 390 LEU B C 1
ATOM 6034 O O . LEU B 1 402 ? 192.136 79.333 3.771 1.00 28.20 390 LEU B O 1
ATOM 6039 N N . LEU B 1 403 ? 191.922 77.640 2.282 1.00 25.29 391 LEU B N 1
ATOM 6040 C CA . LEU B 1 403 ? 190.559 77.931 1.905 1.00 28.71 391 LEU B CA 1
ATOM 6041 C C . LEU B 1 403 ? 189.756 76.696 2.278 1.00 30.80 391 LEU B C 1
ATOM 6042 O O . LEU B 1 403 ? 190.189 75.565 2.001 1.00 26.87 391 LEU B O 1
ATOM 6047 N N . SER B 1 404 ? 188.618 76.889 2.934 1.00 28.52 392 SER B N 1
ATOM 6048 C CA . SER B 1 404 ? 187.712 75.768 3.144 1.00 28.31 392 SER B CA 1
ATOM 6049 C C . SER B 1 404 ? 186.950 75.471 1.855 1.00 31.34 392 SER B C 1
ATOM 6050 O O . SER B 1 404 ? 187.072 76.186 0.859 1.00 29.41 392 SER B O 1
ATOM 6053 N N . VAL B 1 405 ? 186.147 74.417 1.888 1.00 29.45 393 VAL B N 1
ATOM 6054 C CA . VAL B 1 405 ? 185.327 74.028 0.756 1.00 30.64 393 VAL B CA 1
ATOM 6055 C C . VAL B 1 405 ? 183.866 74.044 1.232 1.00 33.17 393 VAL B C 1
ATOM 6056 O O . VAL B 1 405 ? 183.588 73.680 2.367 1.00 36.50 393 VAL B O 1
ATOM 6060 N N . PRO B 1 406 ? 182.936 74.546 0.402 1.00 36.95 394 PRO B N 1
ATOM 6061 C CA . PRO B 1 406 ? 181.531 74.527 0.817 1.00 37.13 394 PRO B CA 1
ATOM 6062 C C . PRO B 1 406 ? 180.997 73.102 0.918 1.00 43.19 394 PRO B C 1
ATOM 6063 O O . PRO B 1 406 ? 181.463 72.214 0.207 1.00 43.32 394 PRO B O 1
ATOM 6067 N N . LEU B 1 407 ? 180.082 72.856 1.839 1.00 41.09 395 LEU B N 1
ATOM 6068 C CA . LEU B 1 407 ? 179.423 71.563 1.834 1.00 50.09 395 LEU B CA 1
ATOM 6069 C C . LEU B 1 407 ? 177.906 71.747 1.924 1.00 54.19 395 LEU B C 1
ATOM 6070 O O . LEU B 1 407 ? 177.430 72.787 2.397 1.00 45.86 395 LEU B O 1
ATOM 6075 N N . PHE C 1 17 ? 184.614 85.079 -4.939 1.00 43.55 5 PHE C N 1
ATOM 6076 C CA . PHE C 1 17 ? 185.516 86.169 -4.554 1.00 49.36 5 PHE C CA 1
ATOM 6077 C C . PHE C 1 17 ? 186.865 85.666 -4.064 1.00 48.97 5 PHE C C 1
ATOM 6078 O O . PHE C 1 17 ? 187.906 86.163 -4.491 1.00 50.52 5 PHE C O 1
ATOM 6086 N N . SER C 1 18 ? 186.854 84.702 -3.147 1.00 46.52 6 SER C N 1
ATOM 6087 C CA . SER C 1 18 ? 188.110 84.202 -2.592 1.00 42.19 6 SER C CA 1
ATOM 6088 C C . SER C 1 18 ? 188.933 83.494 -3.670 1.00 42.61 6 SER C C 1
ATOM 6089 O O . SER C 1 18 ? 190.159 83.621 -3.709 1.00 38.56 6 SER C O 1
ATOM 6092 N N . MET C 1 19 ? 188.264 82.778 -4.569 1.00 42.62 7 MET C N 1
ATOM 6093 C CA . MET C 1 19 ? 188.992 82.095 -5.634 1.00 46.69 7 MET C CA 1
ATOM 6094 C C . MET C 1 19 ? 189.534 83.084 -6.678 1.00 45.58 7 MET C C 1
ATOM 6095 O O . MET C 1 19 ? 190.483 82.769 -7.396 1.00 42.75 7 MET C O 1
ATOM 6100 N N . GLU C 1 20 ? 188.958 84.282 -6.745 1.00 41.43 8 GLU C N 1
ATOM 6101 C CA . GLU C 1 20 ? 189.521 85.316 -7.605 1.00 47.20 8 GLU C CA 1
ATOM 6102 C C . GLU C 1 20 ? 190.862 85.789 -7.030 1.00 45.25 8 GLU C C 1
ATOM 6103 O O . GLU C 1 20 ? 191.844 85.932 -7.757 1.00 45.22 8 GLU C O 1
ATOM 6109 N N . LYS C 1 21 ? 190.900 85.994 -5.716 1.00 41.63 9 LYS C N 1
ATOM 6110 C CA . LYS C 1 21 ? 192.134 86.381 -5.035 1.00 43.96 9 LYS C CA 1
ATOM 6111 C C . LYS C 1 21 ? 193.215 85.307 -5.189 1.00 40.70 9 LYS C C 1
ATOM 6112 O O . LYS C 1 21 ? 194.375 85.625 -5.438 1.00 40.98 9 LYS C O 1
ATOM 6118 N N . VAL C 1 22 ? 192.827 84.039 -5.067 1.00 42.39 10 VAL C N 1
ATOM 6119 C CA . VAL C 1 22 ? 193.766 82.940 -5.238 1.00 39.42 10 VAL C CA 1
ATOM 6120 C C . VAL C 1 22 ? 194.300 82.890 -6.668 1.00 42.72 10 VAL C C 1
ATOM 6121 O O . VAL C 1 22 ? 195.495 82.662 -6.874 1.00 37.30 10 VAL C O 1
ATOM 6125 N N . LYS C 1 23 ? 193.438 83.138 -7.653 1.00 38.45 11 LYS C N 1
ATOM 6126 C CA . LYS C 1 23 ? 193.879 83.072 -9.042 1.00 43.34 11 LYS C CA 1
ATOM 6127 C C . LYS C 1 23 ? 194.848 84.226 -9.367 1.00 44.97 11 LYS C C 1
ATOM 6128 O O . LYS C 1 23 ? 195.752 84.072 -10.196 1.00 48.73 11 LYS C O 1
ATOM 6134 N N . ARG C 1 24 ? 194.702 85.357 -8.683 1.00 41.35 12 ARG C N 1
ATOM 6135 C CA . ARG C 1 24 ? 195.690 86.427 -8.814 1.00 49.33 12 ARG C CA 1
ATOM 6136 C C . ARG C 1 24 ? 197.065 85.963 -8.315 1.00 45.10 12 ARG C C 1
ATOM 6137 O O . ARG C 1 24 ? 198.080 86.224 -8.962 1.00 43.82 12 ARG C O 1
ATOM 6145 N N . ILE C 1 25 ? 197.089 85.282 -7.170 1.00 45.25 13 ILE C N 1
ATOM 6146 C CA . ILE C 1 25 ? 198.341 84.752 -6.602 1.00 46.47 13 ILE C CA 1
ATOM 6147 C C . ILE C 1 25 ? 199.015 83.762 -7.550 1.00 44.16 13 ILE C C 1
ATOM 6148 O O . ILE C 1 25 ? 200.220 83.843 -7.810 1.00 43.11 13 ILE C O 1
ATOM 6153 N N . LEU C 1 26 ? 198.220 82.829 -8.064 1.00 41.38 14 LEU C N 1
ATOM 6154 C CA . LEU C 1 26 ? 198.710 81.797 -8.972 1.00 43.45 14 LEU C CA 1
ATOM 6155 C C . LEU C 1 26 ? 199.263 82.395 -10.262 1.00 43.57 14 LEU C C 1
ATOM 6156 O O . LEU C 1 26 ? 200.305 81.949 -10.759 1.00 42.05 14 LEU C O 1
ATOM 6161 N N . ASP C 1 27 ? 198.556 83.385 -10.810 1.00 42.07 15 ASP C N 1
ATOM 6162 C CA . ASP C 1 27 ? 199.004 84.059 -12.026 1.00 41.12 15 ASP C CA 1
ATOM 6163 C C . ASP C 1 27 ? 200.372 84.685 -11.802 1.00 38.11 15 ASP C C 1
ATOM 6164 O O . ASP C 1 27 ? 201.254 84.568 -12.645 1.00 39.28 15 ASP C O 1
ATOM 6169 N N . ALA C 1 28 ? 200.548 85.307 -10.637 1.00 38.66 16 ALA C N 1
ATOM 6170 C CA . ALA C 1 28 ? 201.790 85.995 -10.289 1.00 41.65 16 ALA C CA 1
ATOM 6171 C C . ALA C 1 28 ? 202.986 85.051 -10.212 1.00 44.03 16 ALA C C 1
ATOM 6172 O O . ALA C 1 28 ? 204.114 85.447 -10.501 1.00 42.57 16 ALA C O 1
ATOM 6174 N N . GLN C 1 29 ? 202.741 83.798 -9.839 1.00 40.08 17 GLN C N 1
ATOM 6175 C CA . GLN C 1 29 ? 203.838 82.879 -9.548 1.00 36.15 17 GLN C CA 1
ATOM 6176 C C . GLN C 1 29 ? 204.305 82.092 -10.775 1.00 32.81 17 GLN C C 1
ATOM 6177 O O . GLN C 1 29 ? 205.280 81.347 -10.690 1.00 34.23 17 GLN C O 1
ATOM 6183 N N . ARG C 1 30 ? 203.624 82.259 -11.907 1.00 34.83 18 ARG C N 1
ATOM 6184 C CA . ARG C 1 30 ? 203.891 81.437 -13.095 1.00 35.47 18 ARG C CA 1
ATOM 6185 C C . ARG C 1 30 ? 205.254 81.732 -13.682 1.00 34.94 18 ARG C C 1
ATOM 6186 O O . ARG C 1 30 ? 205.679 82.880 -13.737 1.00 36.47 18 ARG C O 1
ATOM 6194 N N . THR C 1 31 ? 205.919 80.684 -14.143 1.00 31.89 19 THR C N 1
ATOM 6195 C CA . THR C 1 31 ? 207.197 80.815 -14.818 1.00 34.16 19 THR C CA 1
ATOM 6196 C C . THR C 1 31 ? 207.011 80.489 -16.281 1.00 36.25 19 THR C C 1
ATOM 6197 O O . THR C 1 31 ? 205.953 80.002 -16.678 1.00 35.83 19 THR C O 1
ATOM 6201 N N . GLU C 1 32 ? 208.050 80.708 -17.078 1.00 33.51 20 GLU C N 1
ATOM 6202 C CA . GLU C 1 32 ? 207.942 80.446 -18.508 1.00 38.12 20 GLU C CA 1
ATOM 6203 C C . GLU C 1 32 ? 208.832 79.296 -18.945 1.00 35.95 20 GLU C C 1
ATOM 6204 O O . GLU C 1 32 ? 208.381 78.383 -19.624 1.00 36.86 20 GLU C O 1
ATOM 6210 N N . GLY C 1 33 ? 210.098 79.342 -18.554 1.00 32.48 21 GLY C N 1
ATOM 6211 C CA . GLY C 1 33 ? 211.055 78.360 -19.016 1.00 32.80 21 GLY C CA 1
ATOM 6212 C C . GLY C 1 33 ? 211.262 77.231 -18.035 1.00 35.23 21 GLY C C 1
ATOM 6213 O O . GLY C 1 33 ? 210.621 77.194 -16.983 1.00 34.35 21 GLY C O 1
ATOM 6214 N N . PRO C 1 34 ? 212.168 76.305 -18.377 1.00 30.30 22 PRO C N 1
ATOM 6215 C CA . PRO C 1 34 ? 212.525 75.176 -17.513 1.00 29.78 22 PRO C CA 1
ATOM 6216 C C . PRO C 1 34 ? 213.468 75.602 -16.384 1.00 30.60 22 PRO C C 1
ATOM 6217 O O . PRO C 1 34 ? 214.163 76.605 -16.512 1.00 30.56 22 PRO C O 1
ATOM 6221 N N . ALA C 1 35 ? 213.492 74.846 -15.295 1.00 29.61 23 ALA C N 1
ATOM 6222 C CA . ALA C 1 35 ? 214.486 75.062 -14.261 1.00 29.99 23 ALA C CA 1
ATOM 6223 C C . ALA C 1 35 ? 215.873 74.972 -14.893 1.00 29.19 23 ALA C C 1
ATOM 6224 O O . ALA C 1 35 ? 216.090 74.145 -15.781 1.00 28.95 23 ALA C O 1
ATOM 6226 N N . THR C 1 36 ? 216.798 75.837 -14.479 1.00 26.37 24 THR C N 1
ATOM 6227 C CA . THR C 1 36 ? 218.161 75.744 -14.992 1.00 29.08 24 THR C CA 1
ATOM 6228 C C . THR C 1 36 ? 219.188 75.707 -13.855 1.00 32.39 24 THR C C 1
ATOM 6229 O O . THR C 1 36 ? 218.950 76.214 -12.745 1.00 30.43 24 THR C O 1
ATOM 6233 N N . VAL C 1 37 ? 220.333 75.093 -14.141 1.00 27.97 25 VAL C N 1
ATOM 6234 C CA . VAL C 1 37 ? 221.476 75.167 -13.259 1.00 26.60 25 VAL C CA 1
ATOM 6235 C C . VAL C 1 37 ? 222.227 76.475 -13.560 1.00 30.86 25 VAL C C 1
ATOM 6236 O O . VAL C 1 37 ? 222.764 76.652 -14.650 1.00 28.62 25 VAL C O 1
ATOM 6240 N N . LEU C 1 38 ? 222.233 77.394 -12.598 1.00 32.77 26 LEU C N 1
ATOM 6241 C CA . LEU C 1 38 ? 222.840 78.714 -12.786 1.00 33.45 26 LEU C CA 1
ATOM 6242 C C . LEU C 1 38 ? 224.294 78.767 -12.320 1.00 33.33 26 LEU C C 1
ATOM 6243 O O . LEU C 1 38 ? 225.060 79.616 -12.772 1.00 32.74 26 LEU C O 1
ATOM 6248 N N . ALA C 1 39 ? 224.667 77.862 -11.417 1.00 32.59 27 ALA C N 1
ATOM 6249 C CA . ALA C 1 39 ? 226.028 77.825 -10.876 1.00 31.68 27 ALA C CA 1
ATOM 6250 C C . ALA C 1 39 ? 226.300 76.500 -10.177 1.00 33.15 27 ALA C C 1
ATOM 6251 O O . ALA C 1 39 ? 225.371 75.840 -9.697 1.00 30.66 27 ALA C O 1
ATOM 6253 N N . ILE C 1 40 ? 227.576 76.118 -10.122 1.00 27.99 28 ILE C N 1
ATOM 6254 C CA . ILE C 1 40 ? 228.016 74.927 -9.405 1.00 29.49 28 ILE C CA 1
ATOM 6255 C C . ILE C 1 40 ? 229.323 75.204 -8.671 1.00 33.47 28 ILE C C 1
ATOM 6256 O O . ILE C 1 40 ? 230.268 75.696 -9.278 1.00 32.31 28 ILE C O 1
ATOM 6261 N N . GLY C 1 41 ? 229.381 74.873 -7.381 1.00 32.11 29 GLY C N 1
ATOM 6262 C CA . GLY C 1 41 ? 230.617 74.958 -6.623 1.00 30.21 29 GLY C CA 1
ATOM 6263 C C . GLY C 1 41 ? 230.819 73.701 -5.798 1.00 33.28 29 GLY C C 1
ATOM 6264 O O . GLY C 1 41 ? 229.842 73.107 -5.316 1.00 34.39 29 GLY C O 1
ATOM 6265 N N . THR C 1 42 ? 232.074 73.292 -5.638 1.00 26.69 30 THR C N 1
ATOM 6266 C CA . THR C 1 42 ? 232.405 72.089 -4.891 1.00 32.25 30 THR C CA 1
ATOM 6267 C C . THR C 1 42 ? 233.506 72.351 -3.869 1.00 34.03 30 THR C C 1
ATOM 6268 O O . THR C 1 42 ? 234.187 73.375 -3.917 1.00 30.28 30 THR C O 1
ATOM 6272 N N . ALA C 1 43 ? 233.651 71.416 -2.932 1.00 33.82 31 ALA C N 1
ATOM 6273 C CA . ALA C 1 43 ? 234.683 71.482 -1.913 1.00 32.39 31 ALA C CA 1
ATOM 6274 C C . ALA C 1 43 ? 234.982 70.069 -1.427 1.00 33.28 31 ALA C C 1
ATOM 6275 O O . ALA C 1 43 ? 234.182 69.153 -1.651 1.00 31.14 31 ALA C O 1
ATOM 6277 N N . ASN C 1 44 ? 236.142 69.878 -0.798 1.00 30.83 32 ASN C N 1
ATOM 6278 C CA . ASN C 1 44 ? 236.507 68.568 -0.236 1.00 34.44 32 ASN C CA 1
ATOM 6279 C C . ASN C 1 44 ? 237.271 68.749 1.067 1.00 33.84 32 ASN C C 1
ATOM 6280 O O . ASN C 1 44 ? 237.847 69.804 1.291 1.00 35.08 32 ASN C O 1
ATOM 6285 N N . PRO C 1 45 ? 237.287 67.715 1.924 1.00 35.31 33 PRO C N 1
ATOM 6286 C CA . PRO C 1 45 ? 238.202 67.731 3.071 1.00 40.75 33 PRO C CA 1
ATOM 6287 C C . PRO C 1 45 ? 239.673 67.933 2.628 1.00 42.86 33 PRO C C 1
ATOM 6288 O O . PRO C 1 45 ? 240.030 67.571 1.496 1.00 40.19 33 PRO C O 1
ATOM 6292 N N . PRO C 1 46 ? 240.512 68.496 3.516 1.00 40.08 34 PRO C N 1
ATOM 6293 C CA . PRO C 1 46 ? 241.899 68.872 3.191 1.00 38.05 34 PRO C CA 1
ATOM 6294 C C . PRO C 1 46 ? 242.815 67.706 2.811 1.00 40.76 34 PRO C C 1
ATOM 6295 O O . PRO C 1 46 ? 243.616 67.816 1.881 1.00 38.89 34 PRO C O 1
ATOM 6299 N N . THR C 1 47 ? 242.713 66.610 3.547 1.00 31.60 35 THR C N 1
ATOM 6300 C CA . THR C 1 47 ? 243.700 65.555 3.439 1.00 38.05 35 THR C CA 1
ATOM 6301 C C . THR C 1 47 ? 243.472 64.664 2.219 1.00 37.55 35 THR C C 1
ATOM 6302 O O . THR C 1 47 ? 242.407 64.080 2.050 1.00 38.94 35 THR C O 1
ATOM 6306 N N . CYS C 1 48 ? 244.484 64.580 1.366 1.00 38.37 36 CYS C N 1
ATOM 6307 C CA . CYS C 1 48 ? 244.430 63.739 0.185 1.00 38.43 36 CYS C CA 1
ATOM 6308 C C . CYS C 1 48 ? 245.064 62.371 0.444 1.00 41.99 36 CYS C C 1
ATOM 6309 O O . CYS C 1 48 ? 246.196 62.280 0.911 1.00 44.56 36 CYS C O 1
ATOM 6312 N N . PHE C 1 49 ? 244.324 61.304 0.153 1.00 41.08 37 PHE C N 1
ATOM 6313 C CA . PHE C 1 49 ? 244.844 59.944 0.280 1.00 41.12 37 PHE C CA 1
ATOM 6314 C C . PHE C 1 49 ? 244.999 59.286 -1.086 1.00 39.48 37 PHE C C 1
ATOM 6315 O O . PHE C 1 49 ? 244.005 59.002 -1.751 1.00 39.48 37 PHE C O 1
ATOM 6323 N N . TYR C 1 50 ? 246.229 59.026 -1.509 1.00 37.49 38 TYR C N 1
ATOM 6324 C CA . TYR C 1 50 ? 246.429 58.330 -2.771 1.00 38.39 38 TYR C CA 1
ATOM 6325 C C . TYR C 1 50 ? 246.174 56.839 -2.610 1.00 41.74 38 TYR C C 1
ATOM 6326 O O . TYR C 1 50 ? 246.599 56.222 -1.623 1.00 40.19 38 TYR C O 1
ATOM 6335 N N . GLU C 1 51 ? 245.476 56.272 -3.593 1.00 35.76 39 GLU C N 1
ATOM 6336 C CA . GLU C 1 51 ? 245.049 54.879 -3.550 1.00 39.24 39 GLU C CA 1
ATOM 6337 C C . GLU C 1 51 ? 246.242 53.939 -3.371 1.00 36.00 39 GLU C C 1
ATOM 6338 O O . GLU C 1 51 ? 246.130 52.912 -2.705 1.00 42.14 39 GLU C O 1
ATOM 6344 N N . ALA C 1 52 ? 247.373 54.293 -3.971 1.00 36.09 40 ALA C N 1
ATOM 6345 C CA . ALA C 1 52 ? 248.596 53.497 -3.857 1.00 43.13 40 ALA C CA 1
ATOM 6346 C C . ALA C 1 52 ? 249.038 53.318 -2.402 1.00 39.06 40 ALA C C 1
ATOM 6347 O O . ALA C 1 52 ? 249.599 52.284 -2.044 1.00 43.35 40 ALA C O 1
ATOM 6349 N N . ASP C 1 53 ? 248.784 54.328 -1.576 1.00 37.93 41 ASP C N 1
ATOM 6350 C CA . ASP C 1 53 ? 249.201 54.316 -0.174 1.00 42.16 41 ASP C CA 1
ATOM 6351 C C . ASP C 1 53 ? 248.119 53.918 0.828 1.00 42.35 41 ASP C C 1
ATOM 6352 O O . ASP C 1 53 ? 248.427 53.635 1.990 1.00 39.04 41 ASP C O 1
ATOM 6357 N N . TYR C 1 54 ? 246.858 53.908 0.400 1.00 36.94 42 TYR C N 1
ATOM 6358 C CA . TYR C 1 54 ? 245.779 53.682 1.357 1.00 34.40 42 TYR C CA 1
ATOM 6359 C C . TYR C 1 54 ? 245.803 52.302 2.037 1.00 38.00 42 TYR C C 1
ATOM 6360 O O . TYR C 1 54 ? 245.508 52.224 3.230 1.00 39.52 42 TYR C O 1
ATOM 6369 N N . PRO C 1 55 ? 246.143 51.213 1.306 1.00 37.12 43 PRO C N 1
ATOM 6370 C CA . PRO C 1 55 ? 246.163 49.927 2.022 1.00 39.86 43 PRO C CA 1
ATOM 6371 C C . PRO C 1 55 ? 247.149 49.900 3.201 1.00 42.84 43 PRO C C 1
ATOM 6372 O O . PRO C 1 55 ? 246.829 49.356 4.262 1.00 43.50 43 PRO C O 1
ATOM 6376 N N . ASP C 1 56 ? 248.336 50.466 3.004 1.00 45.05 44 ASP C N 1
ATOM 6377 C CA . ASP C 1 56 ? 249.325 50.556 4.076 1.00 45.55 44 ASP C CA 1
ATOM 6378 C C . ASP C 1 56 ? 248.755 51.361 5.235 1.00 39.81 44 ASP C C 1
ATOM 6379 O O . ASP C 1 56 ? 248.789 50.910 6.372 1.00 41.86 44 ASP C O 1
ATOM 6384 N N . PHE C 1 57 ? 248.217 52.540 4.925 1.00 39.70 45 PHE C N 1
ATOM 6385 C CA . PHE C 1 57 ? 247.594 53.404 5.921 1.00 34.92 45 PHE C CA 1
ATOM 6386 C C . PHE C 1 57 ? 246.450 52.695 6.656 1.00 38.01 45 PHE C C 1
ATOM 6387 O O . PHE C 1 57 ? 246.452 52.596 7.885 1.00 40.90 45 PHE C O 1
ATOM 6395 N N . TYR C 1 58 ? 245.498 52.172 5.890 1.00 41.81 46 TYR C N 1
ATOM 6396 C CA . TYR C 1 58 ? 244.271 51.587 6.431 1.00 37.62 46 TYR C CA 1
ATOM 6397 C C . TYR C 1 58 ? 244.555 50.446 7.402 1.00 38.13 46 TYR C C 1
ATOM 6398 O O . TYR C 1 58 ? 244.039 50.422 8.519 1.00 38.67 46 TYR C O 1
ATOM 6407 N N . PHE C 1 59 ? 245.381 49.497 6.975 1.00 40.74 47 PHE C N 1
ATOM 6408 C CA . PHE C 1 59 ? 245.659 48.330 7.802 1.00 42.03 47 PHE C CA 1
ATOM 6409 C C . PHE C 1 59 ? 246.591 48.654 8.972 1.00 39.22 47 PHE C C 1
ATOM 6410 O O . PHE C 1 59 ? 246.588 47.953 9.984 1.00 43.79 47 PHE C O 1
ATOM 6418 N N . ARG C 1 60 ? 247.376 49.717 8.838 1.00 38.47 48 ARG C N 1
ATOM 6419 C CA . ARG C 1 60 ? 248.221 50.160 9.942 1.00 43.14 48 ARG C CA 1
ATOM 6420 C C . ARG C 1 60 ? 247.387 50.827 11.036 1.00 41.94 48 ARG C C 1
ATOM 6421 O O . ARG C 1 60 ? 247.481 50.450 12.206 1.00 42.11 48 ARG C O 1
ATOM 6429 N N . VAL C 1 61 ? 246.582 51.819 10.664 1.00 38.45 49 VAL C N 1
ATOM 6430 C CA . VAL C 1 61 ? 245.859 52.612 11.656 1.00 38.68 49 VAL C CA 1
ATOM 6431 C C . VAL C 1 61 ? 244.738 51.804 12.301 1.00 42.12 49 VAL C C 1
ATOM 6432 O O . VAL C 1 61 ? 244.180 52.213 13.324 1.00 45.95 49 VAL C O 1
ATOM 6436 N N . THR C 1 62 ? 244.391 50.666 11.707 1.00 36.28 50 THR C N 1
ATOM 6437 C CA . THR C 1 62 ? 243.379 49.806 12.316 1.00 44.33 50 THR C CA 1
ATOM 6438 C C . THR C 1 62 ? 244.022 48.627 13.054 1.00 45.67 50 THR C C 1
ATOM 6439 O O . THR C 1 62 ? 243.324 47.708 13.491 1.00 42.32 50 THR C O 1
ATOM 6443 N N . ASN C 1 63 ? 245.354 48.659 13.174 1.00 48.64 51 ASN C N 1
ATOM 6444 C CA . ASN C 1 63 ? 246.126 47.607 13.859 1.00 42.91 51 ASN C CA 1
ATOM 6445 C C . ASN C 1 63 ? 245.818 46.217 13.327 1.00 45.47 51 ASN C C 1
ATOM 6446 O O . ASN C 1 63 ? 245.632 45.272 14.091 1.00 46.09 51 ASN C O 1
ATOM 6451 N N . CYS C 1 64 ? 245.746 46.099 12.008 1.00 44.52 52 CYS C N 1
ATOM 6452 C CA . CYS C 1 64 ? 245.414 44.826 11.387 1.00 50.97 52 CYS C CA 1
ATOM 6453 C C . CYS C 1 64 ? 246.527 44.358 10.471 1.00 50.56 52 CYS C C 1
ATOM 6454 O O . CYS C 1 64 ? 246.285 43.603 9.530 1.00 52.88 52 CYS C O 1
ATOM 6457 N N . GLU C 1 65 ? 247.752 44.786 10.755 1.00 51.28 53 GLU C N 1
ATOM 6458 C CA . GLU C 1 65 ? 248.880 44.385 9.928 1.00 49.96 53 GLU C CA 1
ATOM 6459 C C . GLU C 1 65 ? 249.218 42.912 10.143 1.00 52.04 53 GLU C C 1
ATOM 6460 O O . GLU C 1 65 ? 249.969 42.328 9.366 1.00 53.27 53 GLU C O 1
ATOM 6466 N N . ASP C 1 66 ? 248.652 42.309 11.188 1.00 52.31 54 ASP C N 1
ATOM 6467 C CA . ASP C 1 66 ? 248.794 40.872 11.411 1.00 52.42 54 ASP C CA 1
ATOM 6468 C C . ASP C 1 66 ? 247.827 40.032 10.557 1.00 55.05 54 ASP C C 1
ATOM 6469 O O . ASP C 1 66 ? 247.775 38.810 10.692 1.00 56.00 54 ASP C O 1
ATOM 6474 N N . LYS C 1 67 ? 247.065 40.680 9.679 1.00 55.64 55 LYS C N 1
ATOM 6475 C CA . LYS C 1 67 ? 246.214 39.961 8.724 1.00 50.28 55 LYS C CA 1
ATOM 6476 C C . LYS C 1 67 ? 246.649 40.237 7.289 1.00 51.53 55 LYS C C 1
ATOM 6477 O O . LYS C 1 67 ? 245.909 40.886 6.541 1.00 52.88 55 LYS C O 1
ATOM 6483 N N . PRO C 1 68 ? 247.831 39.735 6.886 1.00 51.62 56 PRO C N 1
ATOM 6484 C CA . PRO C 1 68 ? 248.403 40.090 5.577 1.00 50.28 56 PRO C CA 1
ATOM 6485 C C . PRO C 1 68 ? 247.613 39.583 4.363 1.00 46.71 56 PRO C C 1
ATOM 6486 O O . PRO C 1 68 ? 247.675 40.216 3.302 1.00 48.15 56 PRO C O 1
ATOM 6490 N N . GLU C 1 69 ? 246.926 38.450 4.492 1.00 47.00 57 GLU C N 1
ATOM 6491 C CA . GLU C 1 69 ? 246.135 37.909 3.384 1.00 50.17 57 GLU C CA 1
ATOM 6492 C C . GLU C 1 69 ? 244.919 38.785 3.116 1.00 51.01 57 GLU C C 1
ATOM 6493 O O . GLU C 1 69 ? 244.613 39.102 1.964 1.00 49.13 57 GLU C O 1
ATOM 6499 N N . LEU C 1 70 ? 244.228 39.178 4.181 1.00 46.37 58 LEU C N 1
ATOM 6500 C CA . LEU C 1 70 ? 243.112 40.093 4.025 1.00 48.73 58 LEU C CA 1
ATOM 6501 C C . LEU C 1 70 ? 243.622 41.377 3.367 1.00 45.59 58 LEU C C 1
ATOM 6502 O O . LEU C 1 70 ? 242.985 41.893 2.446 1.00 42.06 58 LEU C O 1
ATOM 6507 N N . LYS C 1 71 ? 244.807 41.838 3.781 1.00 43.16 59 LYS C N 1
ATOM 6508 C CA . LYS C 1 71 ? 245.387 43.054 3.205 1.00 43.82 59 LYS C CA 1
ATOM 6509 C C . LYS C 1 71 ? 245.615 42.887 1.718 1.00 44.57 59 LYS C C 1
ATOM 6510 O O . LYS C 1 71 ? 245.457 43.833 0.956 1.00 43.37 59 LYS C O 1
ATOM 6516 N N . GLU C 1 72 ? 246.018 41.691 1.309 1.00 46.34 60 GLU C N 1
ATOM 6517 C CA . GLU C 1 72 ? 246.231 41.417 -0.110 1.00 48.55 60 GLU C CA 1
ATOM 6518 C C . GLU C 1 72 ? 244.916 41.457 -0.883 1.00 45.78 60 GLU C C 1
ATOM 6519 O O . GLU C 1 72 ? 244.868 41.901 -2.032 1.00 44.22 60 GLU C O 1
ATOM 6525 N N . LYS C 1 73 ? 243.844 41.008 -0.243 1.00 40.12 61 LYS C N 1
ATOM 6526 C CA . LYS C 1 73 ? 242.560 41.006 -0.915 1.00 45.87 61 LYS C CA 1
ATOM 6527 C C . LYS C 1 73 ? 242.082 42.448 -1.079 1.00 43.25 61 LYS C C 1
ATOM 6528 O O . LYS C 1 73 ? 241.533 42.803 -2.119 1.00 43.15 61 LYS C O 1
ATOM 6534 N N . PHE C 1 74 ? 242.348 43.289 -0.080 1.00 41.57 62 PHE C N 1
ATOM 6535 C CA . PHE C 1 74 ? 241.996 44.705 -0.163 1.00 40.61 62 PHE C CA 1
ATOM 6536 C C . PHE C 1 74 ? 242.818 45.383 -1.240 1.00 43.97 62 PHE C C 1
ATOM 6537 O O . PHE C 1 74 ? 242.309 46.215 -2.002 1.00 40.60 62 PHE C O 1
ATOM 6545 N N . LYS C 1 75 ? 244.092 45.010 -1.324 1.00 45.99 63 LYS C N 1
ATOM 6546 C CA . LYS C 1 75 ? 244.986 45.636 -2.293 1.00 42.08 63 LYS C CA 1
ATOM 6547 C C . LYS C 1 75 ? 244.571 45.263 -3.713 1.00 44.08 63 LYS C C 1
ATOM 6548 O O . LYS C 1 75 ? 244.715 46.060 -4.630 1.00 48.50 63 LYS C O 1
ATOM 6554 N N . ARG C 1 76 ? 244.043 44.059 -3.903 1.00 43.97 64 ARG C N 1
ATOM 6555 C CA . ARG C 1 76 ? 243.589 43.671 -5.240 1.00 49.67 64 ARG C CA 1
ATOM 6556 C C . ARG C 1 76 ? 242.371 44.520 -5.632 1.00 45.58 64 ARG C C 1
ATOM 6557 O O . ARG C 1 76 ? 242.283 45.016 -6.750 1.00 42.67 64 ARG C O 1
ATOM 6565 N N . ILE C 1 77 ? 241.476 44.748 -4.674 1.00 42.01 65 ILE C N 1
ATOM 6566 C CA . ILE C 1 77 ? 240.304 45.598 -4.893 1.00 42.18 65 ILE C CA 1
ATOM 6567 C C . ILE C 1 77 ? 240.700 47.057 -5.162 1.00 37.97 65 ILE C C 1
ATOM 6568 O O . ILE C 1 77 ? 240.250 47.650 -6.135 1.00 36.83 65 ILE C O 1
ATOM 6573 N N . SER C 1 78 ? 241.591 47.607 -4.343 1.00 40.28 66 SER C N 1
ATOM 6574 C CA . SER C 1 78 ? 242.029 48.999 -4.493 1.00 36.46 66 SER C CA 1
ATOM 6575 C C . SER C 1 78 ? 242.655 49.284 -5.846 1.00 41.42 66 SER C C 1
ATOM 6576 O O . SER C 1 78 ? 242.420 50.338 -6.443 1.00 40.36 66 SER C O 1
ATOM 6579 N N . GLU C 1 79 ? 243.494 48.361 -6.305 1.00 42.46 67 GLU C N 1
ATOM 6580 C CA . GLU C 1 79 ? 244.233 48.559 -7.546 1.00 42.50 67 GLU C CA 1
ATOM 6581 C C . GLU C 1 79 ? 243.352 48.426 -8.783 1.00 42.16 67 GLU C C 1
ATOM 6582 O O . GLU C 1 79 ? 243.667 48.989 -9.829 1.00 42.97 67 GLU C O 1
ATOM 6588 N N . ARG C 1 80 ? 242.269 47.658 -8.664 1.00 38.94 68 ARG C N 1
ATOM 6589 C CA . ARG C 1 80 ? 241.327 47.453 -9.769 1.00 43.85 68 ARG C CA 1
ATOM 6590 C C . ARG C 1 80 ? 240.162 48.472 -9.761 1.00 43.62 68 ARG C C 1
ATOM 6591 O O . ARG C 1 80 ? 239.293 48.453 -10.635 1.00 39.74 68 ARG C O 1
ATOM 6599 N N . SER C 1 81 ? 240.169 49.372 -8.783 1.00 40.06 69 SER C N 1
ATOM 6600 C CA . SER C 1 81 ? 239.034 50.280 -8.545 1.00 37.64 69 SER C CA 1
ATOM 6601 C C . SER C 1 81 ? 238.993 51.472 -9.502 1.00 36.09 69 SER C C 1
ATOM 6602 O O . SER C 1 81 ? 237.983 52.159 -9.577 1.00 34.00 69 SER C O 1
ATOM 6605 N N . ALA C 1 82 ? 240.116 51.754 -10.165 1.00 37.19 70 ALA C N 1
ATOM 6606 C CA . ALA C 1 82 ? 240.258 52.930 -11.032 1.00 31.31 70 ALA C CA 1
ATOM 6607 C C . ALA C 1 82 ? 240.121 54.251 -10.257 1.00 38.33 70 ALA C C 1
ATOM 6608 O O . ALA C 1 82 ? 239.853 55.316 -10.836 1.00 36.03 70 ALA C O 1
ATOM 6610 N N . VAL C 1 83 ? 240.322 54.182 -8.943 1.00 37.50 71 VAL C N 1
ATOM 6611 C CA . VAL C 1 83 ? 240.413 55.383 -8.121 1.00 36.02 71 VAL C CA 1
ATOM 6612 C C . VAL C 1 83 ? 241.884 55.710 -7.858 1.00 36.57 71 VAL C C 1
ATOM 6613 O O . VAL C 1 83 ? 242.606 54.889 -7.319 1.00 33.39 71 VAL C O 1
ATOM 6617 N N . LYS C 1 84 ? 242.315 56.903 -8.252 1.00 39.28 72 LYS C N 1
ATOM 6618 C CA . LYS C 1 84 ? 243.704 57.332 -8.087 1.00 36.65 72 LYS C CA 1
ATOM 6619 C C . LYS C 1 84 ? 243.900 57.964 -6.709 1.00 41.35 72 LYS C C 1
ATOM 6620 O O . LYS C 1 84 ? 244.916 57.730 -6.045 1.00 36.81 72 LYS C O 1
ATOM 6626 N N . LYS C 1 85 ? 242.930 58.778 -6.286 1.00 35.87 73 LYS C N 1
ATOM 6627 C CA . LYS C 1 85 ? 243.009 59.443 -4.985 1.00 38.66 73 LYS C CA 1
ATOM 6628 C C . LYS C 1 85 ? 241.630 59.880 -4.466 1.00 38.10 73 LYS C C 1
ATOM 6629 O O . LYS C 1 85 ? 240.657 59.919 -5.217 1.00 33.37 73 LYS C O 1
ATOM 6635 N N . ARG C 1 86 ? 241.573 60.187 -3.172 1.00 34.93 74 ARG C N 1
ATOM 6636 C CA . ARG C 1 86 ? 240.357 60.628 -2.500 1.00 37.39 74 ARG C CA 1
ATOM 6637 C C . ARG C 1 86 ? 240.688 61.666 -1.426 1.00 40.68 74 ARG C C 1
ATOM 6638 O O . ARG C 1 86 ? 241.765 61.618 -0.820 1.00 36.55 74 ARG C O 1
ATOM 6646 N N . TYR C 1 87 ? 239.750 62.570 -1.159 1.00 35.11 75 TYR C N 1
ATOM 6647 C CA . TYR C 1 87 ? 239.849 63.451 0.006 1.00 35.44 75 TYR C CA 1
ATOM 6648 C C . TYR C 1 87 ? 238.959 62.927 1.128 1.00 38.31 75 TYR C C 1
ATOM 6649 O O . TYR C 1 87 ? 237.749 62.779 0.948 1.00 37.78 75 TYR C O 1
ATOM 6658 N N . LEU C 1 88 ? 239.554 62.631 2.280 1.00 37.68 76 LEU C N 1
ATOM 6659 C CA . LEU C 1 88 ? 238.813 61.987 3.360 1.00 36.35 76 LEU C CA 1
ATOM 6660 C C . LEU C 1 88 ? 238.824 62.804 4.633 1.00 38.66 76 LEU C C 1
ATOM 6661 O O . LEU C 1 88 ? 239.860 63.328 5.052 1.00 39.15 76 LEU C O 1
ATOM 6666 N N . HIS C 1 89 ? 237.661 62.899 5.259 1.00 38.96 77 HIS C N 1
ATOM 6667 C CA . HIS C 1 89 ? 237.555 63.592 6.526 1.00 36.53 77 HIS C CA 1
ATOM 6668 C C . HIS C 1 89 ? 238.213 62.784 7.644 1.00 38.85 7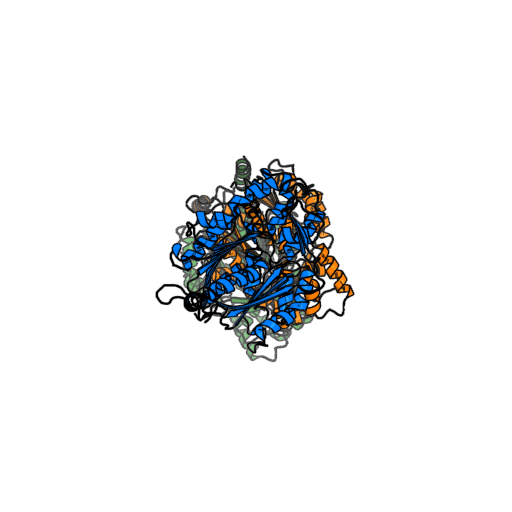7 HIS C C 1
ATOM 6669 O O . HIS C 1 89 ? 238.857 63.351 8.525 1.00 39.77 77 HIS C O 1
ATOM 6676 N N . VAL C 1 90 ? 238.035 61.465 7.611 1.00 36.66 78 VAL C N 1
ATOM 6677 C CA . VAL C 1 90 ? 238.670 60.588 8.585 1.00 42.00 78 VAL C CA 1
ATOM 6678 C C . VAL C 1 90 ? 240.191 60.599 8.398 1.00 41.05 78 VAL C C 1
ATOM 6679 O O . VAL C 1 90 ? 240.705 60.237 7.338 1.00 40.51 78 VAL C O 1
ATOM 6683 N N . THR C 1 91 ? 240.897 61.025 9.442 1.00 38.94 79 THR C N 1
ATOM 6684 C CA . THR C 1 91 ? 242.358 61.104 9.432 1.00 41.39 79 THR C CA 1
ATOM 6685 C C . THR C 1 91 ? 242.910 60.259 10.556 1.00 37.74 79 THR C C 1
ATOM 6686 O O . THR C 1 91 ? 242.155 59.796 11.404 1.00 35.33 79 THR C O 1
ATOM 6690 N N . GLU C 1 92 ? 244.226 60.062 10.574 1.00 42.01 80 GLU C N 1
ATOM 6691 C CA . GLU C 1 92 ? 244.831 59.311 11.672 1.00 43.20 80 GLU C CA 1
ATOM 6692 C C . GLU C 1 92 ? 244.581 59.969 13.027 1.00 38.59 80 GLU C C 1
ATOM 6693 O O . GLU C 1 92 ? 244.361 59.275 14.027 1.00 36.71 80 GLU C O 1
ATOM 6699 N N . GLU C 1 93 ? 244.583 61.302 13.058 1.00 39.14 81 GLU C N 1
ATOM 6700 C CA . GLU C 1 93 ? 244.394 62.014 14.317 1.00 40.57 81 GLU C CA 1
ATOM 6701 C C . GLU C 1 93 ? 243.003 61.711 14.877 1.00 41.34 81 GLU C C 1
ATOM 6702 O O . GLU C 1 93 ? 242.850 61.451 16.074 1.00 40.27 81 GLU C O 1
ATOM 6708 N N . ILE C 1 94 ? 241.996 61.716 14.004 1.00 43.18 82 ILE C N 1
ATOM 6709 C CA . ILE C 1 94 ? 240.623 61.412 14.420 1.00 38.70 82 ILE C CA 1
ATOM 6710 C C . ILE C 1 94 ? 240.502 59.999 14.958 1.00 35.54 82 ILE C C 1
ATOM 6711 O O . ILE C 1 94 ? 239.844 59.766 15.974 1.00 41.64 82 ILE C O 1
ATOM 6716 N N . LEU C 1 95 ? 241.159 59.059 14.288 1.00 36.76 83 LEU C N 1
ATOM 6717 C CA . LEU C 1 95 ? 241.115 57.662 14.703 1.00 37.04 83 LEU C CA 1
ATOM 6718 C C . LEU C 1 95 ? 241.824 57.455 16.049 1.00 39.63 83 LEU C C 1
ATOM 6719 O O . LEU C 1 95 ? 241.389 56.639 16.859 1.00 40.51 83 LEU C O 1
ATOM 6724 N N . LYS C 1 96 ? 242.907 58.194 16.295 1.00 43.07 84 LYS C N 1
ATOM 6725 C CA . LYS C 1 96 ? 243.584 58.120 17.598 1.00 44.51 84 LYS C CA 1
ATOM 6726 C C . LYS C 1 96 ? 242.747 58.770 18.693 1.00 42.30 84 LYS C C 1
ATOM 6727 O O . LYS C 1 96 ? 242.701 58.272 19.812 1.00 42.13 84 LYS C O 1
ATOM 6733 N N . GLU C 1 97 ? 242.063 59.865 18.368 1.00 39.58 85 GLU C N 1
ATOM 6734 C CA . GLU C 1 97 ? 241.188 60.507 19.344 1.00 41.06 85 GLU C CA 1
ATOM 6735 C C . GLU C 1 97 ? 239.923 59.675 19.585 1.00 44.43 85 GLU C C 1
ATOM 6736 O O . GLU C 1 97 ? 239.339 59.740 20.666 1.00 44.18 85 GLU C O 1
ATOM 6742 N N . ASN C 1 98 ? 239.510 58.881 18.593 1.00 42.33 86 ASN C N 1
ATOM 6743 C CA . ASN C 1 98 ? 238.316 58.033 18.739 1.00 41.19 86 ASN C CA 1
ATOM 6744 C C . ASN C 1 98 ? 238.586 56.572 18.382 1.00 41.70 86 ASN C C 1
ATOM 6745 O O . ASN C 1 98 ? 238.155 56.100 17.325 1.00 38.21 86 ASN C O 1
ATOM 6750 N N . PRO C 1 99 ? 239.300 55.853 19.265 1.00 40.36 87 PRO C N 1
ATOM 6751 C CA . PRO C 1 99 ? 239.805 54.503 18.975 1.00 42.45 87 PRO C CA 1
ATOM 6752 C C . PRO C 1 99 ? 238.712 53.484 18.645 1.00 39.98 87 PRO C C 1
ATOM 6753 O O . PRO C 1 99 ? 238.987 52.535 17.911 1.00 40.35 87 PRO C O 1
ATOM 6757 N N . ASN C 1 100 ? 237.509 53.664 19.184 1.00 37.97 88 ASN C N 1
ATOM 6758 C CA . ASN C 1 100 ? 236.413 52.735 18.914 1.00 40.02 88 ASN C CA 1
ATOM 6759 C C . ASN C 1 100 ? 235.977 52.675 17.447 1.00 41.27 88 ASN C C 1
ATOM 6760 O O . ASN C 1 100 ? 235.353 51.703 17.028 1.00 40.62 88 ASN C O 1
ATOM 6765 N N . MET C 1 101 ? 236.305 53.709 16.672 1.00 39.90 89 MET C N 1
ATOM 6766 C CA . MET C 1 101 ? 236.092 53.673 15.229 1.00 35.62 89 MET C CA 1
ATOM 6767 C C . MET C 1 101 ? 236.928 52.568 14.564 1.00 40.72 89 MET C C 1
ATOM 6768 O O . MET C 1 101 ? 236.602 52.096 13.477 1.00 38.43 89 MET C O 1
ATOM 6773 N N . CYS C 1 102 ? 238.012 52.173 15.225 1.00 42.81 90 CYS C N 1
ATOM 6774 C CA . CYS C 1 102 ? 238.896 51.126 14.729 1.00 44.01 90 CYS C CA 1
ATOM 6775 C C . CYS C 1 102 ? 238.566 49.742 15.270 1.00 40.80 90 CYS C C 1
ATOM 6776 O O . CYS C 1 102 ? 239.111 48.747 14.803 1.00 40.98 90 CYS C O 1
ATOM 6779 N N . SER C 1 103 ? 237.722 49.689 16.293 1.00 40.15 91 SER C N 1
ATOM 6780 C CA . SER C 1 103 ? 237.333 48.421 16.892 1.00 43.17 91 SER C CA 1
ATOM 6781 C C . SER C 1 103 ? 235.972 48.021 16.356 1.00 46.59 91 SER C C 1
ATOM 6782 O O . SER C 1 103 ? 234.967 48.670 16.663 1.00 44.89 91 SER C O 1
ATOM 6785 N N . TYR C 1 104 ? 235.944 46.950 15.564 1.00 46.29 92 TYR C N 1
ATOM 6786 C CA . TYR C 1 104 ? 234.751 46.589 14.809 1.00 46.84 92 TYR C CA 1
ATOM 6787 C C . TYR C 1 104 ? 233.555 46.299 15.714 1.00 47.52 92 TYR C C 1
ATOM 6788 O O . TYR C 1 104 ? 233.653 45.537 16.690 1.00 46.55 92 TYR C O 1
ATOM 6797 N N . ARG C 1 105 ? 232.445 46.961 15.379 1.00 44.36 93 ARG C N 1
ATOM 6798 C CA . ARG C 1 105 ? 231.161 46.870 16.084 1.00 44.96 93 ARG C CA 1
ATOM 6799 C C . ARG C 1 105 ? 231.168 47.460 17.496 1.00 41.45 93 ARG C C 1
ATOM 6800 O O . ARG C 1 105 ? 230.147 47.435 18.177 1.00 41.61 93 ARG C O 1
ATOM 6808 N N . ALA C 1 106 ? 232.306 47.981 17.941 1.00 39.54 94 ALA C N 1
ATOM 6809 C CA . ALA C 1 106 ? 232.339 48.674 19.225 1.00 44.05 94 ALA C CA 1
ATOM 6810 C C . ALA C 1 106 ? 231.455 49.919 19.133 1.00 40.39 94 ALA C C 1
ATOM 6811 O O . ALA C 1 106 ? 231.347 50.522 18.065 1.00 36.59 94 ALA C O 1
ATOM 6813 N N . PRO C 1 107 ? 230.810 50.295 20.249 1.00 38.92 95 PRO C N 1
ATOM 6814 C CA . PRO C 1 107 ? 229.997 51.516 20.299 1.00 39.73 95 PRO C CA 1
ATOM 6815 C C . PRO C 1 107 ? 230.789 52.773 19.895 1.00 39.26 95 PRO C C 1
ATOM 6816 O O . PRO C 1 107 ? 231.773 53.114 20.554 1.00 39.12 95 PRO C O 1
ATOM 6820 N N . SER C 1 108 ? 230.366 53.460 18.834 1.00 37.41 96 SER C N 1
ATOM 6821 C CA . SER C 1 108 ? 231.111 54.632 18.385 1.00 37.72 96 SER C CA 1
ATOM 6822 C C . SER C 1 108 ? 230.242 55.686 17.708 1.00 37.40 96 SER C C 1
ATOM 6823 O O . SER C 1 108 ? 230.773 56.610 17.096 1.00 33.67 96 SER C O 1
ATOM 6826 N N . LEU C 1 109 ? 228.919 55.539 17.796 1.00 38.12 97 LEU C N 1
ATOM 6827 C CA . LEU C 1 109 ? 228.021 56.467 17.132 1.00 33.06 97 LEU C CA 1
ATOM 6828 C C . LEU C 1 109 ? 228.156 57.881 17.666 1.00 36.90 97 LEU C C 1
ATOM 6829 O O . LEU C 1 109 ? 228.191 58.836 16.890 1.00 33.73 97 LEU C O 1
ATOM 6834 N N . ASP C 1 110 ? 228.241 58.016 18.986 1.00 36.47 98 ASP C N 1
ATOM 6835 C CA . ASP C 1 110 ? 228.271 59.344 19.596 1.00 35.32 98 ASP C CA 1
ATOM 6836 C C . ASP C 1 110 ? 229.518 60.102 19.171 1.00 37.51 98 ASP C C 1
ATOM 6837 O O . ASP C 1 110 ? 229.453 61.296 18.875 1.00 40.79 98 ASP C O 1
ATOM 6842 N N . ALA C 1 111 ? 230.649 59.403 19.117 1.00 36.18 99 ALA C N 1
ATOM 6843 C CA . ALA C 1 111 ? 231.894 60.009 18.674 1.00 33.83 99 ALA C CA 1
ATOM 6844 C C . ALA C 1 111 ? 231.812 60.455 17.207 1.00 35.42 99 ALA C C 1
ATOM 6845 O O . ALA C 1 111 ? 232.208 61.572 16.867 1.00 35.98 99 ALA C O 1
ATOM 6847 N N . ARG C 1 112 ? 231.303 59.583 16.339 1.00 34.31 100 ARG C N 1
ATOM 6848 C CA . ARG C 1 112 ? 231.190 59.901 14.914 1.00 33.34 100 ARG C CA 1
ATOM 6849 C C . ARG C 1 112 ? 230.245 61.087 14.693 1.00 33.57 100 ARG C C 1
ATOM 6850 O O . ARG C 1 112 ? 230.549 62.010 13.933 1.00 35.11 100 ARG C O 1
ATOM 6858 N N . HIS C 1 113 ? 229.102 61.076 15.366 1.00 34.34 101 HIS C N 1
ATOM 6859 C CA . HIS C 1 113 ? 228.166 62.175 15.222 1.00 33.14 101 HIS C CA 1
ATOM 6860 C C . HIS C 1 113 ? 228.753 63.496 15.719 1.00 36.63 101 HIS C C 1
ATOM 6861 O O . HIS C 1 113 ? 228.561 64.522 15.067 1.00 38.44 101 HIS C O 1
ATOM 6868 N N . ALA C 1 114 ? 229.500 63.475 16.828 1.00 34.68 102 ALA C N 1
ATOM 6869 C CA . ALA C 1 114 ? 230.150 64.699 17.321 1.00 34.36 102 ALA C CA 1
ATOM 6870 C C . ALA C 1 114 ? 231.033 65.308 16.230 1.00 37.23 102 ALA C C 1
ATOM 6871 O O . ALA C 1 114 ? 231.031 66.511 16.000 1.00 40.85 102 ALA C O 1
ATOM 6873 N N . ILE C 1 115 ? 231.770 64.439 15.553 1.00 39.77 103 ILE C N 1
ATOM 6874 C CA . ILE C 1 115 ? 232.666 64.801 14.465 1.00 36.18 103 ILE C CA 1
ATOM 6875 C C . ILE C 1 115 ? 231.917 65.362 13.227 1.00 39.51 103 ILE C C 1
ATOM 6876 O O . ILE C 1 115 ? 232.418 66.236 12.526 1.00 44.98 103 ILE C O 1
ATOM 6881 N N . LEU C 1 116 ? 230.714 64.871 12.963 1.00 35.02 104 LEU C N 1
ATOM 6882 C CA . LEU C 1 116 ? 230.002 65.224 11.726 1.00 36.95 104 LEU C CA 1
ATOM 6883 C C . LEU C 1 116 ? 229.088 66.446 11.846 1.00 35.67 104 LEU C C 1
ATOM 6884 O O . LEU C 1 116 ? 228.889 67.185 10.884 1.00 33.44 104 LEU C O 1
ATOM 6889 N N . VAL C 1 117 ? 228.519 66.636 13.026 1.00 34.31 105 VAL C N 1
ATOM 6890 C CA . VAL C 1 117 ? 227.480 67.629 13.223 1.00 37.35 105 VAL C CA 1
ATOM 6891 C C . VAL C 1 117 ? 227.933 69.053 12.872 1.00 35.79 105 VAL C C 1
ATOM 6892 O O . VAL C 1 117 ? 227.153 69.836 12.338 1.00 36.25 105 VAL C O 1
ATOM 6896 N N . GLU C 1 118 ? 229.193 69.380 13.141 1.00 39.95 106 GLU C N 1
ATOM 6897 C CA . GLU C 1 118 ? 229.747 70.674 12.727 1.00 36.96 106 GLU C CA 1
ATOM 6898 C C . GLU C 1 118 ? 230.399 70.638 11.353 1.00 31.20 106 GLU C C 1
ATOM 6899 O O . GLU C 1 118 ? 230.313 71.603 10.595 1.00 35.44 106 GLU C O 1
ATOM 6905 N N . GLU C 1 119 ? 231.051 69.531 11.024 1.00 32.58 107 GLU C N 1
ATOM 6906 C CA . GLU C 1 119 ? 231.783 69.443 9.760 1.00 35.29 107 GLU C CA 1
ATOM 6907 C C . GLU C 1 119 ? 230.878 69.419 8.517 1.00 32.04 107 GLU C C 1
ATOM 6908 O O . GLU C 1 119 ? 231.221 70.021 7.494 1.00 32.06 107 GLU C O 1
ATOM 6914 N N . VAL C 1 120 ? 229.725 68.757 8.599 1.00 30.16 108 VAL C N 1
ATOM 6915 C CA . VAL C 1 120 ? 228.839 68.682 7.435 1.00 27.42 108 VAL C CA 1
ATOM 6916 C C . VAL C 1 120 ? 228.394 70.068 6.952 1.00 27.75 108 VAL C C 1
ATOM 6917 O O . VAL C 1 120 ? 228.645 70.413 5.792 1.00 29.30 108 VAL C O 1
ATOM 6921 N N . PRO C 1 121 ? 227.758 70.885 7.825 1.00 27.90 109 PRO C N 1
ATOM 6922 C CA . PRO C 1 121 ? 227.379 72.194 7.276 1.00 26.60 109 PRO C CA 1
ATOM 6923 C C . PRO C 1 121 ? 228.593 73.064 6.934 1.00 29.86 109 PRO C C 1
ATOM 6924 O O . PRO C 1 121 ? 228.517 73.895 6.027 1.00 28.82 109 PRO C O 1
ATOM 6928 N N . LYS C 1 122 ? 229.698 72.860 7.646 1.00 30.48 110 LYS C N 1
ATOM 6929 C CA . LYS C 1 122 ? 230.917 73.628 7.407 1.00 36.57 110 LYS C CA 1
ATOM 6930 C C . LYS C 1 122 ? 231.416 73.426 5.967 1.00 32.59 110 LYS C C 1
ATOM 6931 O O . LYS C 1 122 ? 231.643 74.389 5.239 1.00 31.17 110 LYS C O 1
ATOM 6937 N N . LEU C 1 123 ? 231.561 72.173 5.553 1.00 32.72 111 LEU C N 1
ATOM 6938 C CA . LEU C 1 123 ? 232.011 71.890 4.193 1.00 33.33 111 LEU C CA 1
ATOM 6939 C C . LEU C 1 123 ? 230.940 72.301 3.193 1.00 29.07 111 LEU C C 1
ATOM 6940 O O . LEU C 1 123 ? 231.254 72.750 2.103 1.00 32.24 111 LEU C O 1
ATOM 6945 N N . GLY C 1 124 ? 229.674 72.175 3.581 1.00 32.20 112 GLY C N 1
ATOM 6946 C CA . GLY C 1 124 ? 228.577 72.622 2.725 1.00 28.98 112 GLY C CA 1
ATOM 6947 C C . GLY C 1 124 ? 228.704 74.104 2.402 1.00 31.63 112 GLY C C 1
ATOM 6948 O O . GLY C 1 124 ? 228.500 74.519 1.249 1.00 30.81 112 GLY C O 1
ATOM 6949 N N . LYS C 1 125 ? 229.065 74.894 3.414 1.00 29.27 113 LYS C N 1
ATOM 6950 C CA . LYS C 1 125 ? 229.321 76.329 3.241 1.00 33.00 113 LYS C CA 1
ATOM 6951 C C . LYS C 1 125 ? 230.442 76.624 2.249 1.00 31.51 113 LYS C C 1
ATOM 6952 O O . LYS C 1 125 ? 230.345 77.553 1.449 1.00 34.17 113 LYS C O 1
ATOM 6958 N N . GLU C 1 126 ? 231.507 75.832 2.296 1.00 35.63 114 GLU C N 1
ATOM 6959 C CA . GLU C 1 126 ? 232.656 76.086 1.436 1.00 34.40 114 GLU C CA 1
ATOM 6960 C C . GLU C 1 126 ? 232.188 75.983 -0.008 1.00 33.81 114 GLU C C 1
ATOM 6961 O O . GLU C 1 126 ? 232.454 76.863 -0.821 1.00 34.10 114 GLU C O 1
ATOM 6967 N N . ALA C 1 127 ? 231.452 74.916 -0.302 1.00 34.81 115 ALA C N 1
ATOM 6968 C CA . ALA C 1 127 ? 230.886 74.697 -1.633 1.00 29.80 115 ALA C CA 1
ATOM 6969 C C . ALA C 1 127 ? 229.844 75.752 -2.005 1.00 27.21 115 ALA C C 1
ATOM 6970 O O . ALA C 1 127 ? 229.822 76.246 -3.134 1.00 30.54 115 ALA C O 1
ATOM 6972 N N . ALA C 1 128 ? 228.975 76.083 -1.060 1.00 25.07 116 ALA C N 1
ATOM 6973 C CA . ALA C 1 128 ? 227.918 77.051 -1.291 1.00 28.93 116 ALA C CA 1
ATOM 6974 C C . ALA C 1 128 ? 228.488 78.434 -1.624 1.00 34.26 116 ALA C C 1
ATOM 6975 O O . ALA C 1 128 ? 228.034 79.086 -2.577 1.00 31.40 116 ALA C O 1
ATOM 6977 N N . LEU C 1 129 ? 229.469 78.890 -0.844 1.00 29.85 117 LEU C N 1
ATOM 6978 C CA . LEU C 1 129 ? 230.092 80.187 -1.131 1.00 30.85 117 LEU C CA 1
ATOM 6979 C C . LEU C 1 129 ? 230.626 80.222 -2.566 1.00 30.19 117 LEU C C 1
ATOM 6980 O O . LEU C 1 129 ? 230.445 81.212 -3.276 1.00 30.87 117 LEU C O 1
ATOM 6985 N N . LYS C 1 130 ? 231.274 79.142 -3.001 1.00 28.82 118 LYS C N 1
ATOM 6986 C CA . LYS C 1 130 ? 231.802 79.108 -4.364 1.00 30.24 118 LYS C CA 1
ATOM 6987 C C . LYS C 1 130 ? 230.673 79.200 -5.395 1.00 33.79 118 LYS C C 1
ATOM 6988 O O . LYS C 1 130 ? 230.807 79.912 -6.392 1.00 33.64 118 LYS C O 1
ATOM 6994 N N . ALA C 1 131 ? 229.563 78.494 -5.151 1.00 31.62 119 ALA C N 1
ATOM 6995 C CA . ALA C 1 131 ? 228.412 78.548 -6.051 1.00 28.49 119 ALA C CA 1
ATOM 6996 C C . ALA C 1 131 ? 227.831 79.952 -6.078 1.00 29.82 119 ALA C C 1
ATOM 6997 O O . ALA C 1 131 ? 227.503 80.488 -7.140 1.00 28.41 119 ALA C O 1
ATOM 6999 N N . ILE C 1 132 ? 227.707 80.546 -4.897 1.00 30.01 120 ILE C N 1
ATOM 7000 C CA . ILE C 1 132 ? 227.135 81.876 -4.772 1.00 29.94 120 ILE C CA 1
ATOM 7001 C C . ILE C 1 132 ? 228.003 82.946 -5.454 1.00 31.60 120 ILE C C 1
ATOM 7002 O O . ILE C 1 132 ? 227.475 83.821 -6.131 1.00 32.35 120 ILE C O 1
ATOM 7007 N N . LYS C 1 133 ? 229.326 82.844 -5.323 1.00 34.14 121 LYS C N 1
ATOM 7008 C CA . LYS C 1 133 ? 230.246 83.761 -6.006 1.00 32.29 121 LYS C CA 1
ATOM 7009 C C . LYS C 1 133 ? 230.058 83.693 -7.526 1.00 35.29 121 LYS C C 1
ATOM 7010 O O . LYS C 1 133 ? 229.869 84.721 -8.178 1.00 32.82 121 LYS C O 1
ATOM 7016 N N . GLU C 1 134 ? 230.106 82.481 -8.084 1.00 33.01 122 GLU C N 1
ATOM 7017 C CA . GLU C 1 134 ? 229.856 82.286 -9.519 1.00 33.18 122 GLU C CA 1
ATOM 7018 C C . GLU C 1 134 ? 228.504 82.893 -9.939 1.00 36.60 122 GLU C C 1
ATOM 7019 O O . GLU C 1 134 ? 228.413 83.624 -10.929 1.00 38.51 122 GLU C O 1
ATOM 7025 N N . TRP C 1 135 ? 227.455 82.581 -9.179 1.00 32.96 123 TRP C N 1
ATOM 7026 C CA . TRP C 1 135 ? 226.108 83.062 -9.468 1.00 33.30 123 TRP C CA 1
ATOM 7027 C C . TRP C 1 135 ? 226.104 84.588 -9.561 1.00 32.89 123 TRP C C 1
ATOM 7028 O O . TRP C 1 135 ? 225.600 85.161 -10.524 1.00 35.12 123 TRP C O 1
ATOM 7039 N N . GLY C 1 136 ? 226.702 85.236 -8.566 1.00 34.10 124 GLY C N 1
ATOM 7040 C CA . GLY C 1 136 ? 226.928 86.672 -8.615 1.00 30.69 124 GLY C CA 1
ATOM 7041 C C . GLY C 1 136 ? 225.825 87.553 -8.094 1.00 34.49 124 GLY C C 1
ATOM 7042 O O . GLY C 1 136 ? 225.924 88.770 -8.194 1.00 38.48 124 GLY C O 1
ATOM 7043 N N . GLN C 1 137 ? 224.794 86.944 -7.513 1.00 35.57 125 GLN C N 1
ATOM 7044 C CA . GLN C 1 137 ? 223.632 87.663 -6.990 1.00 31.88 125 GLN C CA 1
ATOM 7045 C C . GLN C 1 137 ? 223.690 87.748 -5.470 1.00 33.12 125 GLN C C 1
ATOM 7046 O O . GLN C 1 137 ? 224.426 86.993 -4.832 1.00 35.79 125 GLN C O 1
ATOM 7052 N N . PRO C 1 138 ? 222.925 88.673 -4.878 1.00 33.86 126 PRO C N 1
ATOM 7053 C CA . PRO C 1 138 ? 222.981 88.783 -3.411 1.00 33.59 126 PRO C CA 1
ATOM 7054 C C . PRO C 1 138 ? 222.339 87.604 -2.672 1.00 34.35 126 PRO C C 1
ATOM 7055 O O . PRO C 1 138 ? 221.448 86.915 -3.190 1.00 30.36 126 PRO C O 1
ATOM 7059 N N . LEU C 1 139 ? 222.810 87.377 -1.455 1.00 29.68 127 LEU C N 1
ATOM 7060 C CA . LEU C 1 139 ? 222.309 86.295 -0.628 1.00 35.64 127 LEU C CA 1
ATOM 7061 C C . LEU C 1 139 ? 220.804 86.373 -0.406 1.00 35.62 127 LEU C C 1
ATOM 7062 O O . LEU C 1 139 ? 220.140 85.337 -0.285 1.00 35.04 127 LEU C O 1
ATOM 7067 N N . SER C 1 140 ? 220.263 87.589 -0.373 1.00 31.28 128 SER C N 1
ATOM 7068 C CA . SER C 1 140 ? 218.844 87.770 -0.091 1.00 35.52 128 SER C CA 1
ATOM 7069 C C . SER C 1 140 ? 217.953 87.284 -1.243 1.00 32.00 128 SER C C 1
ATOM 7070 O O . SER C 1 140 ? 216.750 87.165 -1.086 1.00 29.78 128 SER C O 1
ATOM 7073 N N . LYS C 1 141 ? 218.548 87.009 -2.398 1.00 30.94 129 LYS C N 1
ATOM 7074 C CA . LYS C 1 141 ? 217.793 86.515 -3.544 1.00 33.03 129 LYS C CA 1
ATOM 7075 C C . LYS C 1 141 ? 217.568 85.004 -3.470 1.00 32.71 129 LYS C C 1
ATOM 7076 O O . LYS C 1 141 ? 216.812 84.458 -4.271 1.00 31.95 129 LYS C O 1
ATOM 7082 N N . ILE C 1 142 ? 218.250 84.337 -2.540 1.00 30.30 130 ILE C N 1
ATOM 7083 C CA . ILE C 1 142 ? 218.037 82.904 -2.307 1.00 30.57 130 ILE C CA 1
ATOM 7084 C C . ILE C 1 142 ? 216.778 82.658 -1.490 1.00 30.57 130 ILE C C 1
ATOM 7085 O O . ILE C 1 142 ? 216.677 83.061 -0.333 1.00 31.16 130 ILE C O 1
ATOM 7090 N N . THR C 1 143 ? 215.810 82.000 -2.107 1.00 31.92 131 THR C N 1
ATOM 7091 C CA . THR C 1 143 ? 214.501 81.818 -1.493 1.00 29.35 131 THR C CA 1
ATOM 7092 C C . THR C 1 143 ? 214.324 80.430 -0.893 1.00 24.97 131 THR C C 1
ATOM 7093 O O . THR C 1 143 ? 213.490 80.232 -0.015 1.00 26.49 131 THR C O 1
ATOM 7097 N N . HIS C 1 144 ? 215.100 79.471 -1.388 1.00 26.83 132 HIS C N 1
ATOM 7098 C CA . HIS C 1 144 ? 214.979 78.077 -0.954 1.00 28.19 132 HIS C CA 1
ATOM 7099 C C . HIS C 1 144 ? 216.348 77.455 -0.739 1.00 27.31 132 HIS C C 1
ATOM 7100 O O . HIS C 1 144 ? 217.292 77.713 -1.505 1.00 26.26 132 HIS C O 1
ATOM 7107 N N . LEU C 1 145 ? 216.429 76.608 0.286 1.00 26.21 133 LEU C N 1
ATOM 7108 C CA . LEU C 1 145 ? 217.616 75.817 0.567 1.00 23.60 133 LEU C CA 1
ATOM 7109 C C . LEU C 1 145 ? 217.244 74.338 0.721 1.00 24.26 133 LEU C C 1
ATOM 7110 O O . LEU C 1 145 ? 216.387 73.974 1.532 1.00 24.09 133 LEU C O 1
ATOM 7115 N N . ILE C 1 146 ? 217.889 73.492 -0.071 1.00 24.57 134 ILE C N 1
ATOM 7116 C CA . ILE C 1 146 ? 217.733 72.048 0.055 1.00 31.57 134 ILE C CA 1
ATOM 7117 C C . ILE C 1 146 ? 219.063 71.454 0.451 1.00 26.75 134 ILE C C 1
ATOM 7118 O O . ILE C 1 146 ? 220.040 71.629 -0.262 1.00 27.02 134 ILE C O 1
ATOM 7123 N N . PHE C 1 147 ? 219.105 70.757 1.580 1.00 25.56 135 PHE C N 1
ATOM 7124 C CA . PHE C 1 147 ? 220.365 70.162 2.046 1.00 26.25 135 PHE C CA 1
ATOM 7125 C C . PHE C 1 147 ? 220.230 68.647 2.108 1.00 25.64 135 PHE C C 1
ATOM 7126 O O . PHE C 1 147 ? 219.370 68.128 2.809 1.00 23.85 135 PHE C O 1
ATOM 7134 N N . SER C 1 148 ? 221.089 67.961 1.361 1.00 28.63 136 SER C N 1
ATOM 7135 C CA . SER C 1 148 ? 221.127 66.496 1.290 1.00 26.32 136 SER C CA 1
ATOM 7136 C C . SER C 1 148 ? 222.451 66.022 1.873 1.00 28.21 136 SER C C 1
ATOM 7137 O O . SER C 1 148 ? 223.511 66.422 1.399 1.00 29.03 136 SER C O 1
ATOM 7140 N N . ALA C 1 149 ? 222.389 65.187 2.908 1.00 30.02 137 ALA C N 1
ATOM 7141 C CA . ALA C 1 149 ? 223.595 64.727 3.598 1.00 29.94 137 ALA C CA 1
ATOM 7142 C C . ALA C 1 149 ? 223.459 63.266 4.011 1.00 28.84 137 ALA C C 1
ATOM 7143 O O . ALA C 1 149 ? 222.475 62.886 4.627 1.00 28.36 137 ALA C O 1
ATOM 7145 N N . MET C 1 150 ? 224.447 62.448 3.676 1.00 30.27 138 MET C N 1
ATOM 7146 C CA . MET C 1 150 ? 224.410 61.038 4.051 1.00 32.41 138 MET C CA 1
ATOM 7147 C C . MET C 1 150 ? 224.442 60.850 5.569 1.00 31.38 138 MET C C 1
ATOM 7148 O O . MET C 1 150 ? 223.697 60.033 6.120 1.00 32.98 138 MET C O 1
ATOM 7153 N N . SER C 1 151 ? 225.282 61.618 6.254 1.00 28.11 139 SER C N 1
ATOM 7154 C CA . SER C 1 151 ? 225.438 61.428 7.696 1.00 31.60 139 SER C CA 1
ATOM 7155 C C . SER C 1 151 ? 225.495 62.753 8.432 1.00 28.41 139 SER C C 1
ATOM 7156 O O . SER C 1 151 ? 225.696 63.798 7.820 1.00 32.82 139 SER C O 1
ATOM 7159 N N . GLY C 1 152 ? 225.314 62.694 9.744 1.00 27.51 140 GLY C N 1
ATOM 7160 C CA . GLY C 1 152 ? 225.278 63.876 10.589 1.00 29.87 140 GLY C CA 1
ATOM 7161 C C . GLY C 1 152 ? 223.888 64.215 11.113 1.00 30.41 140 GLY C C 1
ATOM 7162 O O . GLY C 1 152 ? 223.621 65.367 11.469 1.00 25.83 140 GLY C O 1
ATOM 7163 N N . VAL C 1 153 ? 223.014 63.208 11.186 1.00 30.39 141 VAL C N 1
ATOM 7164 C CA . VAL C 1 153 ? 221.635 63.404 11.637 1.00 28.32 141 VAL C CA 1
ATOM 7165 C C . VAL C 1 153 ? 221.589 64.196 12.934 1.00 31.92 141 VAL C C 1
ATOM 7166 O O . VAL C 1 153 ? 222.174 63.783 13.943 1.00 32.35 141 VAL C O 1
ATOM 7170 N N . ASP C 1 154 ? 220.903 65.336 12.909 1.00 30.49 142 ASP C N 1
ATOM 7171 C CA . ASP C 1 154 ? 220.854 66.198 14.092 1.00 28.95 142 ASP C CA 1
ATOM 7172 C C . ASP C 1 154 ? 219.677 67.158 14.003 1.00 30.39 142 ASP C C 1
ATOM 7173 O O . ASP C 1 154 ? 219.177 67.454 12.923 1.00 31.27 142 ASP C O 1
ATOM 7178 N N . ILE C 1 155 ? 219.244 67.653 15.148 1.00 29.09 143 ILE C N 1
ATOM 7179 C CA . ILE C 1 155 ? 218.121 68.576 15.204 1.00 29.59 143 ILE C CA 1
ATOM 7180 C C . ILE C 1 155 ? 218.542 69.789 16.040 1.00 30.39 143 ILE C C 1
ATOM 7181 O O . ILE C 1 155 ? 218.960 69.616 17.178 1.00 28.62 143 ILE C O 1
ATOM 7186 N N . PRO C 1 156 ? 218.481 71.006 15.464 1.00 31.26 144 PRO C N 1
ATOM 7187 C CA . PRO C 1 156 ? 218.162 71.297 14.060 1.00 28.91 144 PRO C CA 1
ATOM 7188 C C . PRO C 1 156 ? 219.225 70.720 13.133 1.00 31.28 144 PRO C C 1
ATOM 7189 O O . PRO C 1 156 ? 220.330 70.409 13.594 1.00 28.65 144 PRO C O 1
ATOM 7193 N N . GLY C 1 157 ? 218.885 70.591 11.853 1.00 27.08 145 GLY C N 1
ATOM 7194 C CA . GLY C 1 157 ? 219.764 69.974 10.889 1.00 25.97 145 GLY C CA 1
ATOM 7195 C C . GLY C 1 157 ? 220.768 70.905 10.247 1.00 27.09 145 GLY C C 1
ATOM 7196 O O . GLY C 1 157 ? 220.855 72.100 10.558 1.00 26.16 145 GLY C O 1
ATOM 7197 N N . ALA C 1 158 ? 221.524 70.330 9.326 1.00 26.65 146 ALA C N 1
ATOM 7198 C CA . ALA C 1 158 ? 222.578 71.038 8.621 1.00 28.33 146 ALA C CA 1
ATOM 7199 C C . ALA C 1 158 ? 222.028 72.189 7.779 1.00 27.24 146 ALA C C 1
ATOM 7200 O O . ALA C 1 158 ? 222.736 73.138 7.491 1.00 28.59 146 ALA C O 1
ATOM 7202 N N . ASP C 1 159 ? 220.773 72.079 7.352 1.00 29.34 147 ASP C N 1
ATOM 7203 C CA . ASP C 1 159 ? 220.127 73.138 6.584 1.00 25.73 147 ASP C CA 1
ATOM 7204 C C . ASP C 1 159 ? 219.998 74.399 7.432 1.00 27.97 147 ASP C C 1
ATOM 7205 O O . ASP C 1 159 ? 220.257 75.530 6.970 1.00 26.90 147 ASP C O 1
ATOM 7210 N N . PHE C 1 160 ? 219.571 74.198 8.672 1.00 28.32 148 PHE C N 1
ATOM 7211 C CA . PHE C 1 160 ? 219.435 75.288 9.619 1.00 30.02 148 PHE C CA 1
ATOM 7212 C C . PHE C 1 160 ? 220.811 75.896 9.902 1.00 28.34 148 PHE C C 1
ATOM 7213 O O . PHE C 1 160 ? 220.984 77.111 9.841 1.00 30.36 148 PHE C O 1
ATOM 7221 N N . ARG C 1 161 ? 221.792 75.048 10.180 1.00 28.90 149 ARG C N 1
ATOM 7222 C CA . ARG C 1 161 ? 223.154 75.524 10.449 1.00 30.27 149 ARG C CA 1
ATOM 7223 C C . ARG C 1 161 ? 223.701 76.324 9.277 1.00 32.19 149 ARG C C 1
ATOM 7224 O O . ARG C 1 161 ? 224.252 77.424 9.464 1.00 29.42 149 ARG C O 1
ATOM 7232 N N . LEU C 1 162 ? 223.505 75.794 8.069 1.00 27.52 150 LEU C N 1
ATOM 7233 C CA . LEU C 1 162 ? 224.031 76.436 6.874 1.00 29.07 150 LEU C CA 1
ATOM 7234 C C . LEU C 1 162 ? 223.380 77.801 6.672 1.00 29.13 150 LEU C C 1
ATOM 7235 O O . LEU C 1 162 ? 224.047 78.774 6.302 1.00 31.92 150 LEU C O 1
ATOM 7240 N N . MET C 1 163 ? 222.078 77.875 6.912 1.00 27.93 151 MET C N 1
ATOM 7241 C CA . MET C 1 163 ? 221.364 79.135 6.774 1.00 26.95 151 MET C CA 1
ATOM 7242 C C . MET C 1 163 ? 222.002 80.214 7.664 1.00 28.70 151 MET C C 1
ATOM 7243 O O . MET C 1 163 ? 222.178 81.350 7.243 1.00 25.66 151 MET C O 1
ATOM 7248 N N . ASN C 1 164 ? 222.364 79.845 8.888 1.00 26.80 152 ASN C N 1
ATOM 7249 C CA . ASN C 1 164 ? 223.026 80.791 9.788 1.00 32.97 152 ASN C CA 1
ATOM 7250 C C . ASN C 1 164 ? 224.510 81.067 9.440 1.00 33.25 152 ASN C C 1
ATOM 7251 O O . ASN C 1 164 ? 224.953 82.199 9.553 1.00 31.37 152 ASN C O 1
ATOM 7256 N N . LEU C 1 165 ? 225.258 80.055 9.005 1.00 31.90 153 LEU C N 1
ATOM 7257 C CA . LEU C 1 165 ? 226.651 80.244 8.585 1.00 31.12 153 LEU C CA 1
ATOM 7258 C C . LEU C 1 165 ? 226.772 81.206 7.414 1.00 34.26 153 LEU C C 1
ATOM 7259 O O . LEU C 1 165 ? 227.691 82.024 7.366 1.00 34.63 153 LEU C O 1
ATOM 7264 N N . LEU C 1 166 ? 225.849 81.086 6.462 1.00 30.15 154 LEU C N 1
ATOM 7265 C CA . LEU C 1 166 ? 225.851 81.911 5.260 1.00 29.56 154 LEU C CA 1
ATOM 7266 C C . LEU C 1 166 ? 225.207 83.271 5.468 1.00 30.81 154 LEU C C 1
ATOM 7267 O O . LEU C 1 166 ? 225.518 84.220 4.756 1.00 30.69 154 LEU C O 1
ATOM 7272 N N . GLY C 1 167 ? 224.262 83.355 6.400 1.00 29.49 155 GLY C N 1
ATOM 7273 C CA . GLY C 1 167 ? 223.482 84.571 6.560 1.00 26.26 155 GLY C CA 1
ATOM 7274 C C . GLY C 1 167 ? 222.305 84.690 5.589 1.00 33.14 155 GLY C C 1
ATOM 7275 O O . GLY C 1 167 ? 221.970 85.790 5.148 1.00 28.55 155 GLY C O 1
ATOM 7276 N N . LEU C 1 168 ? 221.667 83.563 5.264 1.00 30.83 156 LEU C N 1
ATOM 7277 C CA . LEU C 1 168 ? 220.455 83.584 4.445 1.00 29.91 156 LEU C CA 1
ATOM 7278 C C . LEU C 1 168 ? 219.310 84.272 5.185 1.00 30.15 156 LEU C C 1
ATOM 7279 O O . LEU C 1 168 ? 219.332 84.384 6.406 1.00 29.30 156 LEU C O 1
ATOM 7284 N N . GLU C 1 169 ? 218.308 84.737 4.450 1.00 27.56 157 GLU C N 1
ATOM 7285 C CA . GLU C 1 169 ? 217.130 85.308 5.098 1.00 32.05 157 GLU C CA 1
ATOM 7286 C C . GLU C 1 169 ? 216.479 84.281 6.032 1.00 33.15 157 GLU C C 1
ATOM 7287 O O . GLU C 1 169 ? 216.445 83.096 5.723 1.00 30.65 157 GLU C O 1
ATOM 7293 N N . PRO C 1 170 ? 215.977 84.734 7.190 1.00 35.91 158 PRO C N 1
ATOM 7294 C CA . PRO C 1 170 ? 215.281 83.813 8.101 1.00 31.97 158 PRO C CA 1
ATOM 7295 C C . PRO C 1 170 ? 214.027 83.203 7.462 1.00 29.38 158 PRO C C 1
ATOM 7296 O O . PRO C 1 170 ? 213.555 82.167 7.922 1.00 29.46 158 PRO C O 1
ATOM 7300 N N . SER C 1 171 ? 213.526 83.825 6.399 1.00 27.66 159 SER C N 1
ATOM 7301 C CA . SER C 1 171 ? 212.353 83.332 5.697 1.00 29.65 159 SER C CA 1
ATOM 7302 C C . SER C 1 171 ? 212.701 82.339 4.566 1.00 29.63 159 SER C C 1
ATOM 7303 O O . SER C 1 171 ? 211.822 81.956 3.787 1.00 27.57 159 SER C O 1
ATOM 7306 N N . VAL C 1 172 ? 213.967 81.934 4.460 1.00 25.93 160 VAL C N 1
ATOM 7307 C CA . VAL C 1 172 ? 214.341 80.971 3.433 1.00 27.91 160 VAL C CA 1
ATOM 7308 C C . VAL C 1 172 ? 213.549 79.670 3.669 1.00 30.58 160 VAL C C 1
ATOM 7309 O O . VAL C 1 172 ? 213.391 79.215 4.812 1.00 28.59 160 VAL C O 1
ATOM 7313 N N . ASN C 1 173 ? 212.992 79.119 2.596 1.00 28.24 161 ASN C N 1
ATOM 7314 C CA . ASN C 1 173 ? 212.254 77.865 2.668 1.00 27.90 161 ASN C CA 1
ATOM 7315 C C . ASN C 1 173 ? 213.202 76.691 2.647 1.00 26.45 161 ASN C C 1
ATOM 7316 O O . ASN C 1 173 ? 213.934 76.510 1.671 1.00 31.06 161 ASN C O 1
ATOM 7321 N N . ARG C 1 174 ? 213.169 75.873 3.693 1.00 30.31 162 ARG C N 1
ATOM 7322 C CA . ARG C 1 174 ? 214.148 74.795 3.851 1.00 27.40 162 ARG C CA 1
ATOM 7323 C C . ARG C 1 174 ? 213.592 73.367 3.702 1.00 30.57 162 ARG C C 1
ATOM 7324 O O . ARG C 1 174 ? 212.432 73.077 4.011 1.00 26.73 162 ARG C O 1
ATOM 7332 N N . LEU C 1 175 ? 214.463 72.496 3.206 1.00 30.10 163 LEU C N 1
ATOM 7333 C CA . LEU C 1 175 ? 214.222 71.069 3.078 1.00 30.77 163 LEU C CA 1
ATOM 7334 C C . LEU C 1 175 ? 215.532 70.340 3.403 1.00 30.43 163 LEU C C 1
ATOM 7335 O O . LEU C 1 175 ? 216.582 70.646 2.826 1.00 25.18 163 LEU C O 1
ATOM 7340 N N . MET C 1 176 ? 215.466 69.412 4.358 1.00 28.02 164 MET C N 1
ATOM 7341 C CA . MET C 1 176 ? 216.645 68.727 4.872 1.00 23.62 164 MET C CA 1
ATOM 7342 C C . MET C 1 176 ? 216.420 67.234 4.751 1.00 27.28 164 MET C C 1
ATOM 7343 O O . MET C 1 176 ? 215.450 66.715 5.281 1.00 23.21 164 MET C O 1
ATOM 7348 N N . ILE C 1 177 ? 217.306 66.557 4.023 1.00 26.52 165 ILE C N 1
ATOM 7349 C CA . ILE C 1 177 ? 217.164 65.139 3.749 1.00 25.35 165 ILE C CA 1
ATOM 7350 C C . ILE C 1 177 ? 218.431 64.377 4.150 1.00 27.43 165 ILE C C 1
ATOM 7351 O O . ILE C 1 177 ? 219.473 64.510 3.507 1.00 25.96 165 ILE C O 1
ATOM 7356 N N . TYR C 1 178 ? 218.334 63.594 5.219 1.00 23.74 166 TYR C N 1
ATOM 7357 C CA . TYR C 1 178 ? 219.468 62.822 5.727 1.00 26.72 166 TYR C CA 1
ATOM 7358 C C . TYR C 1 178 ? 219.408 61.353 5.335 1.00 29.59 166 TYR C C 1
ATOM 7359 O O . TYR C 1 178 ? 218.317 60.753 5.275 1.00 27.81 166 TYR C O 1
ATOM 7368 N N . THR C 1 179 ? 220.583 60.783 5.095 1.00 26.19 167 THR C N 1
ATOM 7369 C CA . THR C 1 179 ? 220.779 59.338 5.177 1.00 29.64 167 THR C CA 1
ATOM 7370 C C . THR C 1 179 ? 219.871 58.549 4.247 1.00 29.44 167 THR C C 1
ATOM 7371 O O . THR C 1 179 ? 218.992 57.814 4.696 1.00 28.59 167 THR C O 1
ATOM 7375 N N . GLN C 1 180 ? 220.083 58.725 2.948 1.00 28.93 168 GLN C N 1
ATOM 7376 C CA . GLN C 1 180 ? 219.274 58.057 1.941 1.00 27.98 168 GLN C CA 1
ATOM 7377 C C . GLN C 1 180 ? 220.079 57.353 0.825 1.00 28.97 168 GLN C C 1
ATOM 7378 O O . GLN C 1 180 ? 219.712 56.254 0.389 1.00 28.98 168 GLN C O 1
ATOM 7384 N N . GLY C 1 181 ? 221.171 57.954 0.378 1.00 26.60 169 GLY C N 1
ATOM 7385 C CA . GLY C 1 181 ? 222.007 57.280 -0.596 1.00 30.12 169 GLY C CA 1
ATOM 7386 C C . GLY C 1 181 ? 222.150 57.991 -1.926 1.00 31.72 169 GLY C C 1
ATOM 7387 O O . GLY C 1 181 ? 221.643 59.095 -2.136 1.00 30.14 169 GLY C O 1
ATOM 7388 N N . CYS C 1 182 ? 222.825 57.317 -2.841 1.00 28.83 170 CYS C N 1
ATOM 7389 C CA . CYS C 1 182 ? 223.384 57.963 -4.010 1.00 27.86 170 CYS C CA 1
ATOM 7390 C C . CYS C 1 182 ? 222.365 58.351 -5.095 1.00 30.67 170 CYS C C 1
ATOM 7391 O O . CYS C 1 182 ? 222.726 59.027 -6.049 1.00 32.60 170 CYS C O 1
ATOM 7394 N N . TYR C 1 183 ? 221.105 57.935 -4.969 1.00 29.44 171 TYR C N 1
ATOM 7395 C CA . TYR C 1 183 ? 220.089 58.390 -5.917 1.00 27.68 171 TYR C CA 1
ATOM 7396 C C . TYR C 1 183 ? 219.705 59.849 -5.632 1.00 29.91 171 TYR C C 1
ATOM 7397 O O . TYR C 1 183 ? 219.013 60.486 -6.430 1.00 26.40 171 TYR C O 1
ATOM 7406 N N . MET C 1 184 ? 220.139 60.364 -4.483 1.00 27.78 172 MET C N 1
ATOM 7407 C CA . MET C 1 184 ? 219.680 61.678 -4.016 1.00 31.05 172 MET C CA 1
ATOM 7408 C C . MET C 1 184 ? 220.137 62.856 -4.901 1.00 28.56 172 MET C C 1
ATOM 7409 O O . MET C 1 184 ? 219.539 63.917 -4.855 1.00 28.75 172 MET C O 1
ATOM 7414 N N . GLY C 1 185 ? 221.187 62.664 -5.694 1.00 29.98 173 GLY C N 1
ATOM 7415 C CA . GLY C 1 185 ? 221.629 63.683 -6.628 1.00 26.25 173 GLY C CA 1
ATOM 7416 C C . GLY C 1 185 ? 220.505 64.002 -7.596 1.00 32.59 173 GLY C C 1
ATOM 7417 O O . GLY C 1 185 ? 220.068 65.152 -7.701 1.00 29.75 173 GLY C O 1
ATOM 7418 N N . GLY C 1 186 ? 220.020 62.973 -8.288 1.00 30.69 174 GLY C N 1
ATOM 7419 C CA . GLY C 1 186 ? 218.901 63.134 -9.193 1.00 28.42 174 GLY C CA 1
ATOM 7420 C C . GLY C 1 186 ? 217.587 63.491 -8.514 1.00 29.25 174 GLY C C 1
ATOM 7421 O O . GLY C 1 186 ? 216.798 64.259 -9.061 1.00 28.87 174 GLY C O 1
ATOM 7422 N N . ALA C 1 187 ? 217.338 62.931 -7.331 1.00 27.87 175 ALA C N 1
ATOM 7423 C CA . ALA C 1 187 ? 216.064 63.150 -6.646 1.00 27.36 175 ALA C CA 1
ATOM 7424 C C . ALA C 1 187 ? 215.946 64.573 -6.090 1.00 29.42 175 ALA C C 1
ATOM 7425 O O . ALA C 1 187 ? 214.895 65.206 -6.217 1.00 26.45 175 ALA C O 1
ATOM 7427 N N . ALA C 1 188 ? 217.011 65.093 -5.480 1.00 32.84 176 ALA C N 1
ATOM 7428 C CA . ALA C 1 188 ? 216.957 66.467 -4.959 1.00 28.70 176 ALA C CA 1
ATOM 7429 C C . ALA C 1 188 ? 216.877 67.476 -6.102 1.00 29.26 176 ALA C C 1
ATOM 7430 O O . ALA C 1 188 ? 216.242 68.536 -5.990 1.00 27.98 176 ALA C O 1
ATOM 7432 N N . MET C 1 189 ? 217.503 67.132 -7.216 1.00 27.96 177 MET C N 1
ATOM 7433 C CA . MET C 1 189 ? 217.392 67.943 -8.418 1.00 30.12 177 MET C CA 1
ATOM 7434 C C . MET C 1 189 ? 215.932 68.026 -8.878 1.00 29.54 177 MET C C 1
ATOM 7435 O O . MET C 1 189 ? 215.467 69.071 -9.338 1.00 26.15 177 MET C O 1
ATOM 7440 N N . ARG C 1 190 ? 215.201 66.922 -8.738 1.00 30.25 178 ARG C N 1
ATOM 7441 C CA . ARG C 1 190 ? 213.792 66.922 -9.098 1.00 28.37 178 ARG C CA 1
ATOM 7442 C C . ARG C 1 190 ? 212.995 67.893 -8.215 1.00 27.68 178 ARG C C 1
ATOM 7443 O O . ARG C 1 190 ? 212.137 68.624 -8.722 1.00 27.82 178 ARG C O 1
ATOM 7451 N N . HIS C 1 191 ? 213.224 67.899 -6.903 1.00 26.08 179 HIS C N 1
ATOM 7452 C CA . HIS C 1 191 ? 212.431 68.831 -6.102 1.00 30.11 179 HIS C CA 1
ATOM 7453 C C . HIS C 1 191 ? 212.860 70.287 -6.344 1.00 32.59 179 HIS C C 1
ATOM 7454 O O . HIS C 1 191 ? 212.011 71.186 -6.321 1.00 29.59 179 HIS C O 1
ATOM 7461 N N . ALA C 1 192 ? 214.159 70.521 -6.544 1.00 23.95 180 ALA C N 1
ATOM 7462 C CA . ALA C 1 192 ? 214.622 71.854 -6.901 1.00 29.49 180 ALA C CA 1
ATOM 7463 C C . ALA C 1 192 ? 213.912 72.322 -8.171 1.00 25.83 180 ALA C C 1
ATOM 7464 O O . ALA C 1 192 ? 213.443 73.460 -8.240 1.00 27.09 180 ALA C O 1
ATOM 7466 N N . LYS C 1 193 ? 213.779 71.432 -9.151 1.00 28.81 181 LYS C N 1
ATOM 7467 C CA . LYS C 1 193 ? 213.087 71.772 -10.401 1.00 26.57 181 LYS C CA 1
ATOM 7468 C C . LYS C 1 193 ? 211.621 72.166 -10.149 1.00 27.44 181 LYS C C 1
ATOM 7469 O O . LYS C 1 193 ? 211.148 73.183 -10.656 1.00 25.62 181 LYS C O 1
ATOM 7475 N N . ASP C 1 194 ? 210.913 71.373 -9.342 1.00 28.91 182 ASP C N 1
ATOM 7476 C CA . ASP C 1 194 ? 209.510 71.641 -9.049 1.00 23.94 182 ASP C CA 1
ATOM 7477 C C . ASP C 1 194 ? 209.353 72.984 -8.319 1.00 25.96 182 ASP C C 1
ATOM 7478 O O . ASP C 1 194 ? 208.468 73.767 -8.643 1.00 25.58 182 ASP C O 1
ATOM 7483 N N . ILE C 1 195 ? 210.230 73.257 -7.354 1.00 24.77 183 ILE C N 1
ATOM 7484 C CA . ILE C 1 195 ? 210.211 74.522 -6.641 1.00 22.97 183 ILE C CA 1
ATOM 7485 C C . ILE C 1 195 ? 210.437 75.703 -7.588 1.00 26.35 183 ILE C C 1
ATOM 7486 O O . ILE C 1 195 ? 209.671 76.667 -7.588 1.00 27.13 183 ILE C O 1
ATOM 7491 N N . ALA C 1 196 ? 211.502 75.617 -8.384 1.00 25.53 184 ALA C N 1
ATOM 7492 C CA . ALA C 1 196 ? 211.918 76.704 -9.265 1.00 28.69 184 ALA C CA 1
ATOM 7493 C C . ALA C 1 196 ? 210.858 77.037 -10.316 1.00 27.72 184 ALA C C 1
ATOM 7494 O O . ALA C 1 196 ? 210.599 78.207 -10.603 1.00 27.91 184 ALA C O 1
ATOM 7496 N N . GLU C 1 197 ? 210.238 76.002 -10.877 1.00 29.37 185 GLU C N 1
ATOM 7497 C CA . GLU C 1 197 ? 209.272 76.191 -11.962 1.00 28.35 185 GLU C CA 1
ATOM 7498 C C . GLU C 1 197 ? 207.895 76.590 -11.436 1.00 28.73 185 GLU C C 1
ATOM 7499 O O . GLU C 1 197 ? 207.159 77.298 -12.121 1.00 29.97 185 GLU C O 1
ATOM 7505 N N . ASN C 1 198 ? 207.558 76.172 -10.215 1.00 26.47 186 ASN C N 1
ATOM 7506 C CA . ASN C 1 198 ? 206.271 76.544 -9.629 1.00 27.81 186 ASN C CA 1
ATOM 7507 C C . ASN C 1 198 ? 206.257 77.921 -8.966 1.00 32.51 186 ASN C C 1
ATOM 7508 O O . ASN C 1 198 ? 205.190 78.427 -8.614 1.00 29.83 186 ASN C O 1
ATOM 7513 N N . ASN C 1 199 ? 207.435 78.514 -8.769 1.00 28.89 187 ASN C N 1
ATOM 7514 C CA . ASN C 1 199 ? 207.517 79.791 -8.073 1.00 27.26 187 ASN C CA 1
ATOM 7515 C C . ASN C 1 199 ? 208.373 80.813 -8.817 1.00 30.45 187 ASN C C 1
ATOM 7516 O O . ASN C 1 199 ? 209.614 80.738 -8.798 1.00 26.56 187 ASN C O 1
ATOM 7521 N N . ALA C 1 200 ? 207.711 81.761 -9.477 1.00 31.70 188 ALA C N 1
ATOM 7522 C CA . ALA C 1 200 ? 208.428 82.796 -10.212 1.00 31.11 188 ALA C CA 1
ATOM 7523 C C . ALA C 1 200 ? 209.295 83.580 -9.255 1.00 27.74 188 ALA C C 1
ATOM 7524 O O . ALA C 1 200 ? 208.812 84.038 -8.230 1.00 26.24 188 ALA C O 1
ATOM 7526 N N . GLY C 1 201 ? 210.564 83.746 -9.609 1.00 27.59 189 GLY C N 1
ATOM 7527 C CA . GLY C 1 201 ? 211.515 84.457 -8.775 1.00 28.03 189 GLY C CA 1
ATOM 7528 C C . GLY C 1 201 ? 212.291 83.566 -7.812 1.00 33.50 189 GLY C C 1
ATOM 7529 O O . GLY C 1 201 ? 213.277 84.009 -7.208 1.00 27.92 189 GLY C O 1
ATOM 7530 N N . ALA C 1 202 ? 211.858 82.318 -7.639 1.00 27.33 190 ALA C N 1
ATOM 7531 C CA . ALA C 1 202 ? 212.561 81.442 -6.703 1.00 26.77 190 ALA C CA 1
ATOM 7532 C C . ALA C 1 202 ? 213.965 81.079 -7.214 1.00 30.34 190 ALA C C 1
ATOM 7533 O O . ALA C 1 202 ? 214.168 80.808 -8.395 1.00 25.40 190 ALA C O 1
ATOM 7535 N N . ARG C 1 203 ? 214.928 81.101 -6.306 1.00 25.75 191 ARG C N 1
ATOM 7536 C CA . ARG C 1 203 ? 216.285 80.695 -6.595 1.00 27.88 191 ARG C CA 1
ATOM 7537 C C . ARG C 1 203 ? 216.665 79.700 -5.517 1.00 27.03 191 ARG C C 1
ATOM 7538 O O . ARG C 1 203 ? 216.629 80.036 -4.336 1.00 27.41 191 ARG C O 1
ATOM 7546 N N . VAL C 1 204 ? 216.992 78.474 -5.920 1.00 26.55 192 VAL C N 1
ATOM 7547 C CA . VAL C 1 204 ? 217.214 77.389 -4.973 1.00 23.39 192 VAL C CA 1
ATOM 7548 C C . VAL C 1 204 ? 218.687 77.113 -4.750 1.00 25.22 192 VAL C C 1
ATOM 7549 O O . VAL C 1 204 ? 219.421 76.878 -5.709 1.00 28.64 192 VAL C O 1
ATOM 7553 N N . LEU C 1 205 ? 219.112 77.114 -3.491 1.00 20.28 193 LEU C N 1
ATOM 7554 C CA . LEU C 1 205 ? 220.450 76.678 -3.154 1.00 24.64 193 LEU C CA 1
ATOM 7555 C C . LEU C 1 205 ? 220.341 75.211 -2.790 1.00 23.65 193 LEU C C 1
ATOM 7556 O O . LEU C 1 205 ? 219.673 74.844 -1.829 1.00 24.61 193 LEU C O 1
ATOM 7561 N N . LEU C 1 206 ? 220.963 74.366 -3.595 1.00 24.79 194 LEU C N 1
ATOM 7562 C CA . LEU C 1 206 ? 220.908 72.930 -3.397 1.00 24.04 194 LEU C CA 1
ATOM 7563 C C . LEU C 1 206 ? 222.286 72.460 -2.963 1.00 30.48 194 LEU C C 1
ATOM 7564 O O . LEU C 1 206 ? 223.283 72.624 -3.695 1.00 29.25 194 LEU C O 1
ATOM 7569 N N . VAL C 1 207 ? 222.361 71.888 -1.768 1.00 27.18 195 VAL C N 1
ATOM 7570 C CA . VAL C 1 207 ? 223.656 71.500 -1.243 1.00 25.91 195 VAL C CA 1
ATOM 7571 C C . VAL C 1 207 ? 223.700 70.026 -0.881 1.00 28.02 195 VAL C C 1
ATOM 7572 O O . VAL C 1 207 ? 222.828 69.503 -0.181 1.00 25.83 195 VAL C O 1
ATOM 7576 N N . PHE C 1 208 ? 224.724 69.350 -1.393 1.00 29.63 196 PHE C N 1
ATOM 7577 C CA . PHE C 1 208 ? 224.998 67.979 -1.014 1.00 23.17 196 PHE C CA 1
ATOM 7578 C C . PHE C 1 208 ? 226.291 67.935 -0.219 1.00 31.83 196 PHE C C 1
ATOM 7579 O O . PHE C 1 208 ? 227.319 68.461 -0.665 1.00 31.99 196 PHE C O 1
ATOM 7587 N N . CYS C 1 209 ? 226.266 67.291 0.940 1.00 28.90 197 CYS C N 1
ATOM 7588 C CA . CYS C 1 209 ? 227.514 67.100 1.673 1.00 29.30 197 CYS C CA 1
ATOM 7589 C C . CYS C 1 209 ? 227.601 65.691 2.197 1.00 29.77 197 CYS C C 1
ATOM 7590 O O . CYS C 1 209 ? 226.876 65.297 3.108 1.00 29.61 197 CYS C O 1
ATOM 7593 N N . ASP C 1 210 ? 228.534 64.942 1.641 1.00 32.37 198 ASP C N 1
ATOM 7594 C CA . ASP C 1 210 ? 228.635 63.547 1.972 1.00 33.45 198 ASP C CA 1
ATOM 7595 C C . ASP C 1 210 ? 229.995 63.196 2.565 1.00 30.66 198 ASP C C 1
ATOM 7596 O O . ASP C 1 210 ? 231.004 63.097 1.865 1.00 36.99 198 ASP C O 1
ATOM 7601 N N . LEU C 1 211 ? 229.997 62.998 3.873 1.00 32.71 199 LEU C N 1
ATOM 7602 C CA . LEU C 1 211 ? 231.195 62.577 4.583 1.00 33.63 199 LEU C CA 1
ATOM 7603 C C . LEU C 1 211 ? 230.982 61.117 4.979 1.00 34.14 199 LEU C C 1
ATOM 7604 O O . LEU C 1 211 ? 229.987 60.791 5.617 1.00 34.12 199 LEU C O 1
ATOM 7609 N N . MET C 1 212 ? 231.913 60.244 4.604 1.00 35.17 200 MET C N 1
ATOM 7610 C CA . MET C 1 212 ? 231.727 58.801 4.763 1.00 36.70 200 MET C CA 1
ATOM 7611 C C . MET C 1 212 ? 232.188 58.253 6.110 1.00 34.81 200 MET C C 1
ATOM 7612 O O . MET C 1 212 ? 232.294 57.038 6.280 1.00 33.14 200 MET C O 1
ATOM 7617 N N . ASP C 1 213 ? 232.425 59.140 7.068 1.00 34.73 201 ASP C N 1
ATOM 7618 C CA . ASP C 1 213 ? 232.980 58.752 8.371 1.00 36.44 201 ASP C CA 1
ATOM 7619 C C . ASP C 1 213 ? 232.260 57.594 9.055 1.00 38.61 201 ASP C C 1
ATOM 7620 O O . ASP C 1 213 ? 232.878 56.820 9.794 1.00 38.93 201 ASP C O 1
ATOM 7625 N N . MET C 1 214 ? 230.952 57.498 8.839 1.00 35.37 202 MET C N 1
ATOM 7626 C CA . MET C 1 214 ? 230.130 56.479 9.497 1.00 34.22 202 MET C CA 1
ATOM 7627 C C . MET C 1 214 ? 230.362 55.088 8.922 1.00 34.11 202 MET C C 1
ATOM 7628 O O . MET C 1 214 ? 229.914 54.082 9.491 1.00 32.51 202 MET C O 1
ATOM 7633 N N . TYR C 1 215 ? 231.032 55.033 7.777 1.00 31.72 203 TYR C N 1
ATOM 7634 C CA . TYR C 1 215 ? 231.259 53.762 7.108 1.00 32.83 203 TYR C CA 1
ATOM 7635 C C . TYR C 1 215 ? 232.669 53.234 7.337 1.00 37.18 203 TYR C C 1
ATOM 7636 O O . TYR C 1 215 ? 233.025 52.170 6.818 1.00 35.08 203 TYR C O 1
ATOM 7645 N N . PHE C 1 216 ? 233.481 53.981 8.080 1.00 32.16 204 PHE C N 1
ATOM 7646 C CA . PHE C 1 216 ? 234.828 53.502 8.381 1.00 37.41 204 PHE C CA 1
ATOM 7647 C C . PHE C 1 216 ? 234.786 52.415 9.451 1.00 36.21 204 PHE C C 1
ATOM 7648 O O . PHE C 1 216 ? 234.263 52.628 10.545 1.00 35.37 204 PHE C O 1
ATOM 7656 N N . HIS C 1 217 ? 235.345 51.251 9.131 1.00 36.21 205 HIS C N 1
ATOM 7657 C CA . HIS C 1 217 ? 235.468 50.165 10.103 1.00 35.53 205 HIS C CA 1
ATOM 7658 C C . HIS C 1 217 ? 236.762 49.376 9.890 1.00 38.59 205 HIS C C 1
ATOM 7659 O O . HIS C 1 217 ? 237.382 49.456 8.822 1.00 34.78 205 HIS C O 1
ATOM 7666 N N . ALA C 1 218 ? 237.164 48.624 10.911 1.00 38.37 206 ALA C N 1
ATOM 7667 C CA . ALA C 1 218 ? 238.287 47.708 10.778 1.00 41.67 206 ALA C CA 1
ATOM 7668 C C . ALA C 1 218 ? 237.982 46.744 9.626 1.00 40.75 206 ALA C C 1
ATOM 7669 O O . ALA C 1 218 ? 236.833 46.318 9.470 1.00 36.81 206 ALA C O 1
ATOM 7671 N N . PRO C 1 219 ? 239.004 46.424 8.807 1.00 40.77 207 PRO C N 1
ATOM 7672 C CA . PRO C 1 219 ? 238.803 45.603 7.605 1.00 34.30 207 PRO C CA 1
ATOM 7673 C C . PRO C 1 219 ? 238.228 44.221 7.911 1.00 38.93 207 PRO C C 1
ATOM 7674 O O . PRO C 1 219 ? 238.657 43.545 8.844 1.00 40.97 207 PRO C O 1
ATOM 7678 N N . GLN C 1 220 ? 237.244 43.831 7.104 1.00 37.80 208 GLN C N 1
ATOM 7679 C CA . GLN C 1 220 ? 236.508 42.578 7.247 1.00 41.73 208 GLN C CA 1
ATOM 7680 C C . GLN C 1 220 ? 236.698 41.710 6.014 1.00 41.31 208 GLN C C 1
ATOM 7681 O O . GLN C 1 220 ? 237.049 42.215 4.943 1.00 41.54 208 GLN C O 1
ATOM 7687 N N . ASN C 1 221 ? 236.456 40.411 6.153 1.00 45.07 209 ASN C N 1
ATOM 7688 C CA . ASN C 1 221 ? 236.425 39.530 4.987 1.00 42.99 209 ASN C CA 1
ATOM 7689 C C . ASN C 1 221 ? 235.036 39.600 4.326 1.00 39.67 209 ASN C C 1
ATOM 7690 O O . ASN C 1 221 ? 234.249 38.637 4.344 1.00 41.84 209 ASN C O 1
ATOM 7695 N N . ARG C 1 222 ? 234.737 40.776 3.786 1.00 35.48 210 ARG C N 1
ATOM 7696 C CA . ARG C 1 222 ? 233.492 41.050 3.066 1.00 38.32 210 ARG C CA 1
ATOM 7697 C C . ARG C 1 222 ? 233.798 41.977 1.905 1.00 39.31 210 ARG C C 1
ATOM 7698 O O . ARG C 1 222 ? 234.381 43.061 2.089 1.00 37.88 210 ARG C O 1
ATOM 7706 N N . VAL C 1 223 ? 233.428 41.530 0.709 1.00 31.75 211 VAL C N 1
ATOM 7707 C CA . VAL C 1 223 ? 233.802 42.215 -0.519 1.00 35.06 211 VAL C CA 1
ATOM 7708 C C . VAL C 1 223 ? 233.206 43.618 -0.568 1.00 36.16 211 VAL C C 1
ATOM 7709 O O . VAL C 1 223 ? 233.864 44.559 -1.012 1.00 39.69 211 VAL C O 1
ATOM 7713 N N . ASP C 1 224 ? 231.969 43.764 -0.100 1.00 34.46 212 ASP C N 1
ATOM 7714 C CA . ASP C 1 224 ? 231.299 45.061 -0.164 1.00 37.64 212 ASP C CA 1
ATOM 7715 C C . ASP C 1 224 ? 231.912 46.084 0.798 1.00 35.76 212 ASP C C 1
ATOM 7716 O O . ASP C 1 224 ? 232.085 47.242 0.435 1.00 34.87 212 ASP C O 1
ATOM 7721 N N . LEU C 1 225 ? 232.265 45.652 2.006 1.00 35.73 213 LEU C N 1
ATOM 7722 C CA . LEU C 1 225 ? 232.911 46.541 2.974 1.00 33.98 213 LEU C CA 1
ATOM 7723 C C . LEU C 1 225 ? 234.297 46.968 2.493 1.00 32.86 213 LEU C C 1
ATOM 7724 O O . LEU C 1 225 ? 234.661 48.149 2.594 1.00 35.09 213 LEU C O 1
ATOM 7729 N N . LEU C 1 226 ? 235.057 46.019 1.941 1.00 34.43 214 LEU C N 1
ATOM 7730 C CA . LEU C 1 226 ? 236.409 46.307 1.452 1.00 32.98 214 LEU C CA 1
ATOM 7731 C C . LEU C 1 226 ? 236.340 47.296 0.296 1.00 33.32 214 LEU C C 1
ATOM 7732 O O . LEU C 1 226 ? 237.079 48.279 0.263 1.00 31.23 214 LEU C O 1
ATOM 7737 N N . TYR C 1 227 ? 235.450 47.011 -0.657 1.00 35.77 215 TYR C N 1
ATOM 7738 C CA . TYR C 1 227 ? 235.147 47.930 -1.749 1.00 30.77 215 TYR C CA 1
ATOM 7739 C C . TYR C 1 227 ? 234.886 49.369 -1.264 1.00 32.92 215 TYR C C 1
ATOM 7740 O O . TYR C 1 227 ? 235.392 50.324 -1.844 1.00 33.83 215 TYR C O 1
ATOM 7749 N N . GLY C 1 228 ? 234.059 49.525 -0.233 1.00 35.55 216 GLY C N 1
ATOM 7750 C CA . GLY C 1 228 ? 233.729 50.851 0.272 1.00 34.00 216 GLY C CA 1
ATOM 7751 C C . GLY C 1 228 ? 234.942 51.590 0.823 1.00 35.79 216 GLY C C 1
ATOM 7752 O O . GLY C 1 228 ? 235.153 52.780 0.533 1.00 37.19 216 GLY C O 1
ATOM 7753 N N . GLN C 1 229 ? 235.746 50.884 1.618 1.00 35.34 217 GLN C N 1
ATOM 7754 C CA . GLN C 1 229 ? 236.972 51.455 2.184 1.00 34.93 217 GLN C CA 1
ATOM 7755 C C . GLN C 1 229 ? 237.936 51.893 1.094 1.00 34.71 217 GLN C C 1
ATOM 7756 O O . GLN C 1 229 ? 238.735 52.816 1.285 1.00 32.60 217 GLN C O 1
ATOM 7762 N N . ALA C 1 230 ? 237.843 51.244 -0.064 1.00 37.12 218 ALA C N 1
ATOM 7763 C CA . ALA C 1 230 ? 238.719 51.576 -1.187 1.00 38.14 218 ALA C CA 1
ATOM 7764 C C . ALA C 1 230 ? 238.183 52.708 -2.064 1.00 37.14 218 ALA C C 1
ATOM 7765 O O . ALA C 1 230 ? 238.971 53.463 -2.644 1.00 36.37 218 ALA C O 1
ATOM 7767 N N . VAL C 1 231 ? 236.856 52.831 -2.159 1.00 30.68 219 VAL C N 1
ATOM 7768 C CA . VAL C 1 231 ? 236.251 53.689 -3.187 1.00 30.35 219 VAL C CA 1
ATOM 7769 C C . VAL C 1 231 ? 235.457 54.906 -2.655 1.00 31.25 219 VAL C C 1
ATOM 7770 O O . VAL C 1 231 ? 235.446 55.962 -3.296 1.00 31.83 219 VAL C O 1
ATOM 7774 N N . PHE C 1 232 ? 234.825 54.787 -1.490 1.00 29.07 220 PHE C N 1
ATOM 7775 C CA . PHE C 1 232 ? 234.055 55.908 -0.952 1.00 32.84 220 PHE C CA 1
ATOM 7776 C C . PHE C 1 232 ? 234.972 57.092 -0.652 1.00 31.23 220 PHE C C 1
ATOM 7777 O O . PHE C 1 232 ? 235.961 56.952 0.047 1.00 30.71 220 PHE C O 1
ATOM 7785 N N . GLY C 1 233 ? 234.628 58.263 -1.164 1.00 29.86 221 GLY C N 1
ATOM 7786 C CA . GLY C 1 233 ? 235.389 59.467 -0.869 1.00 33.26 221 GLY C CA 1
ATOM 7787 C C . GLY C 1 233 ? 234.476 60.549 -0.321 1.00 33.22 221 GLY C C 1
ATOM 7788 O O . GLY C 1 233 ? 233.257 60.357 -0.272 1.00 30.80 221 GLY C O 1
ATOM 7789 N N . ASP C 1 234 ? 235.053 61.680 0.082 1.00 29.67 222 ASP C N 1
ATOM 7790 C CA . ASP C 1 234 ? 234.268 62.774 0.666 1.00 35.05 222 ASP C CA 1
ATOM 7791 C C . ASP C 1 234 ? 234.224 64.020 -0.217 1.00 32.13 222 ASP C C 1
ATOM 7792 O O . ASP C 1 234 ? 235.171 64.305 -0.942 1.00 34.66 222 ASP C O 1
ATOM 7797 N N . GLY C 1 235 ? 233.112 64.744 -0.177 1.00 29.40 223 GLY C N 1
ATOM 7798 C CA . GLY C 1 235 ? 232.993 65.976 -0.938 1.00 29.80 223 GLY C CA 1
ATOM 7799 C C . GLY C 1 235 ? 231.665 66.692 -0.721 1.00 33.19 223 GLY C C 1
ATOM 7800 O O . GLY C 1 235 ? 230.692 66.105 -0.259 1.00 30.79 223 GLY C O 1
ATOM 7801 N N . ALA C 1 236 ? 231.623 67.964 -1.094 1.00 33.07 224 ALA C N 1
ATOM 7802 C CA . ALA C 1 236 ? 230.396 68.735 -1.090 1.00 30.30 224 ALA C CA 1
ATOM 7803 C C . ALA C 1 236 ? 230.238 69.402 -2.444 1.00 32.21 224 ALA C C 1
ATOM 7804 O O . ALA C 1 236 ? 231.230 69.745 -3.095 1.00 30.23 224 ALA C O 1
ATOM 7806 N N . ALA C 1 237 ? 228.990 69.522 -2.882 1.00 29.20 225 ALA C N 1
ATOM 7807 C CA . ALA C 1 237 ? 228.634 70.243 -4.099 1.00 27.28 225 ALA C CA 1
ATOM 7808 C C . ALA C 1 237 ? 227.443 71.108 -3.798 1.00 29.25 225 ALA C C 1
ATOM 7809 O O . ALA C 1 237 ? 226.536 70.691 -3.081 1.00 30.86 225 ALA C O 1
ATOM 7811 N N . ALA C 1 238 ? 227.451 72.313 -4.348 1.00 30.69 226 ALA C N 1
ATOM 7812 C CA . ALA C 1 238 ? 226.352 73.237 -4.187 1.00 27.63 226 ALA C CA 1
ATOM 7813 C C . ALA C 1 238 ? 225.933 73.778 -5.543 1.00 28.31 226 ALA C C 1
ATOM 7814 O O . ALA C 1 238 ? 226.769 74.022 -6.405 1.00 29.45 226 ALA C O 1
ATOM 7816 N N . LEU C 1 239 ? 224.630 73.937 -5.741 1.00 30.22 227 LEU C N 1
ATOM 7817 C CA . LEU C 1 239 ? 224.127 74.465 -6.995 1.00 25.94 227 LEU C CA 1
ATOM 7818 C C . LEU C 1 239 ? 223.141 75.565 -6.705 1.00 28.20 227 LEU C C 1
ATOM 7819 O O . LEU C 1 239 ? 222.477 75.568 -5.663 1.00 26.72 227 LEU C O 1
ATOM 7824 N N . ILE C 1 240 ? 223.039 76.498 -7.637 1.00 27.63 228 ILE C N 1
ATOM 7825 C CA . ILE C 1 240 ? 221.912 77.400 -7.645 1.00 24.97 228 ILE C CA 1
ATOM 7826 C C . ILE C 1 240 ? 221.038 77.003 -8.838 1.00 30.23 228 ILE C C 1
ATOM 7827 O O . ILE C 1 240 ? 221.520 76.916 -9.976 1.00 27.51 228 ILE C O 1
ATOM 7832 N N . VAL C 1 241 ? 219.759 76.736 -8.552 1.00 30.79 229 VAL C N 1
ATOM 7833 C CA . VAL C 1 241 ? 218.789 76.288 -9.551 1.00 26.57 229 VAL C CA 1
ATOM 7834 C C . VAL C 1 241 ? 217.679 77.318 -9.616 1.00 27.93 229 VAL C C 1
ATOM 7835 O O . VAL C 1 241 ? 217.234 77.834 -8.588 1.00 29.46 229 VAL C O 1
ATOM 7839 N N . GLY C 1 242 ? 217.304 77.697 -10.832 1.00 28.16 230 GLY C N 1
ATOM 7840 C CA . GLY C 1 242 ? 216.220 78.633 -11.025 1.00 27.82 230 GLY C CA 1
ATOM 7841 C C . GLY C 1 242 ? 215.698 78.627 -12.445 1.00 27.16 230 GLY C C 1
ATOM 7842 O O . GLY C 1 242 ? 216.418 78.254 -13.383 1.00 26.32 230 GLY C O 1
ATOM 7843 N N . ALA C 1 243 ? 214.447 79.055 -12.594 1.00 25.81 231 ALA C N 1
ATOM 7844 C CA . ALA C 1 243 ? 213.817 79.225 -13.907 1.00 31.42 231 ALA C CA 1
ATOM 7845 C C . ALA C 1 243 ? 213.897 80.684 -14.374 1.00 33.73 231 ALA C C 1
ATOM 7846 O O . ALA C 1 243 ? 214.008 81.599 -13.548 1.00 27.36 231 ALA C O 1
ATOM 7848 N N . ASP C 1 244 ? 213.836 80.880 -15.694 1.00 29.89 232 ASP C N 1
ATOM 7849 C CA . ASP C 1 244 ? 213.798 82.213 -16.297 1.00 27.22 232 ASP C CA 1
ATOM 7850 C C . ASP C 1 244 ? 214.988 83.073 -15.842 1.00 28.40 232 ASP C C 1
ATOM 7851 O O . ASP C 1 244 ? 214.821 83.986 -15.039 1.00 27.97 232 ASP C O 1
ATOM 7856 N N . PRO C 1 245 ? 216.202 82.759 -16.320 1.00 31.20 233 PRO C N 1
ATOM 7857 C CA . PRO C 1 245 ? 217.363 83.573 -15.921 1.00 30.57 233 PRO C CA 1
ATOM 7858 C C . PRO C 1 245 ? 217.141 85.055 -16.213 1.00 34.16 233 PRO C C 1
ATOM 7859 O O . PRO C 1 245 ? 216.625 85.377 -17.281 1.00 35.46 233 PRO C O 1
ATOM 7863 N N . ASP C 1 246 ? 217.509 85.929 -15.276 1.00 36.47 234 ASP C N 1
ATOM 7864 C CA . ASP C 1 246 ? 217.287 87.370 -15.419 1.00 39.75 234 ASP C CA 1
ATOM 7865 C C . ASP C 1 246 ? 218.376 88.021 -16.273 1.00 46.50 234 ASP C C 1
ATOM 7866 O O . ASP C 1 246 ? 219.547 88.040 -15.881 1.00 44.91 234 ASP C O 1
ATOM 7871 N N . ASP C 1 247 ? 217.979 88.592 -17.409 1.00 43.46 235 ASP C N 1
ATOM 7872 C CA . ASP C 1 247 ? 218.931 89.197 -18.337 1.00 55.01 235 ASP C CA 1
ATOM 7873 C C . ASP C 1 247 ? 219.545 90.469 -17.765 1.00 55.64 235 ASP C C 1
ATOM 7874 O O . ASP C 1 247 ? 220.700 90.795 -18.042 1.00 57.78 235 ASP C O 1
ATOM 7879 N N . ASP C 1 248 ? 218.776 91.154 -16.929 1.00 56.01 236 ASP C N 1
ATOM 7880 C CA . ASP C 1 248 ? 219.211 92.391 -16.293 1.00 52.50 236 ASP C CA 1
ATOM 7881 C C . ASP C 1 248 ? 220.209 92.171 -15.159 1.00 53.88 236 ASP C C 1
ATOM 7882 O O . ASP C 1 248 ? 220.502 93.098 -14.411 1.00 54.91 236 ASP C O 1
ATOM 7887 N N . CYS C 1 249 ? 220.705 90.946 -15.005 1.00 54.00 237 CYS C N 1
ATOM 7888 C CA . CYS C 1 249 ? 221.795 90.688 -14.068 1.00 47.57 237 CYS C CA 1
ATOM 7889 C C . CYS C 1 249 ? 222.762 89.637 -14.614 1.00 43.99 237 CYS C C 1
ATOM 7890 O O . CYS C 1 249 ? 222.570 89.103 -15.704 1.00 48.42 237 CYS C O 1
ATOM 7893 N N . THR C 1 250 ? 223.788 89.338 -13.829 1.00 42.59 238 THR C N 1
ATOM 7894 C CA . THR C 1 250 ? 224.909 88.489 -14.238 1.00 47.29 238 THR C CA 1
ATOM 7895 C C . THR C 1 250 ? 224.522 86.993 -14.202 1.00 46.09 238 THR C C 1
ATOM 7896 O O . THR C 1 250 ? 225.365 86.097 -14.280 1.00 46.59 238 THR C O 1
ATOM 7900 N N . GLU C 1 251 ? 223.225 86.721 -14.143 1.00 44.45 239 GLU C N 1
ATOM 7901 C CA . GLU C 1 251 ? 222.756 85.339 -14.166 1.00 45.94 239 GLU C CA 1
ATOM 7902 C C . GLU C 1 251 ? 222.964 84.696 -15.524 1.00 40.14 239 GLU C C 1
ATOM 7903 O O . GLU C 1 251 ? 222.607 85.285 -16.538 1.00 44.83 239 GLU C O 1
ATOM 7909 N N . ARG C 1 252 ? 223.504 83.479 -15.537 1.00 39.39 240 ARG C N 1
ATOM 7910 C CA . ARG C 1 252 ? 223.774 82.765 -16.783 1.00 39.90 240 ARG C CA 1
ATOM 7911 C C . ARG C 1 252 ? 223.601 81.242 -16.569 1.00 39.53 240 ARG C C 1
ATOM 7912 O O . ARG C 1 252 ? 224.276 80.660 -15.728 1.00 38.99 240 ARG C O 1
ATOM 7920 N N . PRO C 1 253 ? 222.684 80.597 -17.314 1.00 32.67 241 PRO C N 1
ATOM 7921 C CA . PRO C 1 253 ? 222.523 79.135 -17.192 1.00 33.27 241 PRO C CA 1
ATOM 7922 C C . PRO C 1 253 ? 223.705 78.320 -17.712 1.00 33.11 241 PRO C C 1
ATOM 7923 O O . PRO C 1 253 ? 224.348 78.709 -18.688 1.00 35.48 241 PRO C O 1
ATOM 7927 N N . LEU C 1 254 ? 223.963 77.189 -17.059 1.00 31.03 242 LEU C N 1
ATOM 7928 C CA . LEU C 1 254 ? 224.946 76.213 -17.509 1.00 29.81 242 LEU C CA 1
ATOM 7929 C C . LEU C 1 254 ? 224.249 75.014 -18.175 1.00 33.05 242 LEU C C 1
ATOM 7930 O O . LEU C 1 254 ? 224.734 74.454 -19.162 1.00 30.32 242 LEU C O 1
ATOM 7935 N N . PHE C 1 255 ? 223.125 74.606 -17.597 1.00 29.61 243 PHE C N 1
ATOM 7936 C CA . PHE C 1 255 ? 222.354 73.477 -18.091 1.00 28.61 243 PHE C CA 1
ATOM 7937 C C . PHE C 1 255 ? 220.886 73.744 -17.838 1.00 31.48 243 PHE C C 1
ATOM 7938 O O . PHE C 1 255 ? 220.529 74.440 -16.885 1.00 33.05 243 PHE C O 1
ATOM 7946 N N . GLN C 1 256 ? 220.036 73.158 -18.669 1.00 33.15 244 GLN C N 1
ATOM 7947 C CA . GLN C 1 256 ? 218.606 73.257 -18.463 1.00 31.61 244 GLN C CA 1
ATOM 7948 C C . GLN C 1 256 ? 218.066 71.877 -18.147 1.00 31.62 244 GLN C C 1
ATOM 7949 O O . GLN C 1 256 ? 218.446 70.891 -18.789 1.00 30.18 244 GLN C O 1
ATOM 7955 N N . VAL C 1 257 ? 217.222 71.811 -17.117 1.00 32.54 245 VAL C N 1
ATOM 7956 C CA . VAL C 1 257 ? 216.683 70.544 -16.635 1.00 28.94 245 VAL C CA 1
ATOM 7957 C C . VAL C 1 257 ? 215.327 70.311 -17.281 1.00 27.21 245 VAL C C 1
ATOM 7958 O O . VAL C 1 257 ? 214.339 70.937 -16.928 1.00 28.24 245 VAL C O 1
ATOM 7962 N N . VAL C 1 258 ? 215.294 69.397 -18.236 1.00 29.83 246 VAL C N 1
ATOM 7963 C CA . VAL C 1 258 ? 214.091 69.151 -19.011 1.00 28.23 246 VAL C CA 1
ATOM 7964 C C . VAL C 1 258 ? 213.096 68.221 -18.300 1.00 29.40 246 VAL C C 1
ATOM 7965 O O . VAL C 1 258 ? 211.917 68.536 -18.222 1.00 27.07 246 VAL C O 1
ATOM 7969 N N . SER C 1 259 ? 213.560 67.076 -17.800 1.00 27.42 247 SER C N 1
ATOM 7970 C CA . SER C 1 259 ? 212.669 66.133 -17.114 1.00 28.40 247 SER C CA 1
ATOM 7971 C C . SER C 1 259 ? 213.431 65.301 -16.090 1.00 28.24 247 SER C C 1
ATOM 7972 O O . SER C 1 259 ? 214.641 65.079 -16.217 1.00 29.28 247 SER C O 1
ATOM 7975 N N . CYS C 1 260 ? 212.706 64.841 -15.081 1.00 29.55 248 CYS C N 1
ATOM 7976 C CA . CYS C 1 260 ? 213.257 63.980 -14.041 1.00 30.32 248 CYS C CA 1
ATOM 7977 C C . CYS C 1 260 ? 212.374 62.757 -13.941 1.00 32.57 248 CYS C C 1
ATOM 7978 O O . CYS C 1 260 ? 211.153 62.881 -14.012 1.00 34.93 248 CYS C O 1
ATOM 7981 N N . ALA C 1 261 ? 212.980 61.583 -13.814 1.00 25.86 249 ALA C N 1
ATOM 7982 C CA . ALA C 1 261 ? 212.231 60.343 -13.630 1.00 33.01 249 ALA C CA 1
ATOM 7983 C C . ALA C 1 261 ? 212.923 59.495 -12.578 1.00 29.87 249 ALA C C 1
ATOM 7984 O O . ALA C 1 261 ? 214.129 59.599 -12.359 1.00 28.62 249 ALA C O 1
ATOM 7986 N N . GLU C 1 262 ? 212.139 58.683 -11.894 1.00 29.46 250 GLU C N 1
ATOM 7987 C CA . GLU C 1 262 ? 212.677 57.818 -10.873 1.00 27.01 250 GLU C CA 1
ATOM 7988 C C . GLU C 1 262 ? 212.053 56.439 -11.002 1.00 29.89 250 GLU C C 1
ATOM 7989 O O . GLU C 1 262 ? 210.885 56.305 -11.367 1.00 28.22 250 GLU C O 1
ATOM 7995 N N . ARG C 1 263 ? 212.831 55.411 -10.701 1.00 29.01 251 ARG C N 1
ATOM 7996 C CA . ARG C 1 263 ? 212.301 54.068 -10.764 1.00 30.96 251 ARG C CA 1
ATOM 7997 C C . ARG C 1 263 ? 212.970 53.173 -9.744 1.00 29.71 251 ARG C C 1
ATOM 7998 O O . ARG C 1 263 ? 214.194 53.138 -9.654 1.00 28.16 251 ARG C O 1
ATOM 8006 N N . ALA C 1 264 ? 212.157 52.445 -8.990 1.00 29.58 252 ALA C N 1
ATOM 8007 C CA . ALA C 1 264 ? 212.647 51.358 -8.140 1.00 33.77 252 ALA C CA 1
ATOM 8008 C C . ALA C 1 264 ? 212.683 50.071 -8.964 1.00 29.64 252 ALA C C 1
ATOM 8009 O O . ALA C 1 264 ? 211.645 49.585 -9.383 1.00 32.62 252 ALA C O 1
ATOM 8011 N N . VAL C 1 265 ? 213.869 49.538 -9.232 1.00 31.11 253 VAL C N 1
ATOM 8012 C CA . VAL C 1 265 ? 213.988 48.300 -10.011 1.00 31.25 253 VAL C CA 1
ATOM 8013 C C . VAL C 1 265 ? 213.423 47.094 -9.244 1.00 26.76 253 VAL C C 1
ATOM 8014 O O . VAL C 1 265 ? 213.926 46.744 -8.181 1.00 29.24 253 VAL C O 1
ATOM 8018 N N . PRO C 1 266 ? 212.356 46.475 -9.773 1.00 29.83 254 PRO C N 1
ATOM 8019 C CA . PRO C 1 266 ? 211.684 45.349 -9.096 1.00 31.00 254 PRO C CA 1
ATOM 8020 C C . PRO C 1 266 ? 212.628 44.184 -8.777 1.00 27.62 254 PRO C C 1
ATOM 8021 O O . PRO C 1 266 ? 213.493 43.869 -9.578 1.00 30.65 254 PRO C O 1
ATOM 8025 N N . GLY C 1 267 ? 212.442 43.558 -7.618 1.00 27.82 255 GLY C N 1
ATOM 8026 C CA . GLY C 1 267 ? 213.213 42.398 -7.230 1.00 28.69 255 GLY C CA 1
ATOM 8027 C C . GLY C 1 267 ? 214.584 42.685 -6.660 1.00 34.68 255 GLY C C 1
ATOM 8028 O O . GLY C 1 267 ? 215.356 41.748 -6.471 1.00 38.30 255 GLY C O 1
ATOM 8029 N N . THR C 1 268 ? 214.889 43.953 -6.361 1.00 31.83 256 THR C N 1
ATOM 8030 C CA . THR C 1 268 ? 216.232 44.324 -5.902 1.00 31.43 256 THR C CA 1
ATOM 8031 C C . THR C 1 268 ? 216.306 45.033 -4.531 1.00 35.50 256 THR C C 1
ATOM 8032 O O . THR C 1 268 ? 217.302 45.698 -4.233 1.00 35.53 256 THR C O 1
ATOM 8036 N N . GLN C 1 269 ? 215.280 44.867 -3.700 1.00 35.38 257 GLN C N 1
ATOM 8037 C CA . GLN C 1 269 ? 215.195 45.525 -2.384 1.00 34.71 257 GLN C CA 1
ATOM 8038 C C . GLN C 1 269 ? 216.412 45.269 -1.522 1.00 35.00 257 GLN C C 1
ATOM 8039 O O . GLN C 1 269 ? 216.785 46.105 -0.711 1.00 37.55 257 GLN C O 1
ATOM 8045 N N . ASP C 1 270 ? 216.995 44.084 -1.655 1.00 35.34 258 ASP C N 1
ATOM 8046 C CA . ASP C 1 270 ? 218.071 43.682 -0.756 1.00 36.02 258 ASP C CA 1
ATOM 8047 C C . ASP C 1 270 ? 219.447 43.981 -1.338 1.00 32.62 258 ASP C C 1
ATOM 8048 O O . ASP C 1 270 ? 220.452 43.668 -0.722 1.00 33.82 258 ASP C O 1
ATOM 8053 N N . TYR C 1 271 ? 219.494 44.581 -2.524 1.00 31.01 259 TYR C N 1
ATOM 8054 C CA . TYR C 1 271 ? 220.776 44.843 -3.179 1.00 32.39 259 TYR C CA 1
ATOM 8055 C C . TYR C 1 271 ? 221.621 45.859 -2.411 1.00 34.22 259 TYR C C 1
ATOM 8056 O O . TYR C 1 271 ? 222.843 45.723 -2.334 1.00 34.59 259 TYR C O 1
ATOM 8065 N N . ILE C 1 272 ? 220.978 46.902 -1.880 1.00 31.76 260 ILE C N 1
ATOM 8066 C CA . ILE C 1 272 ? 221.681 47.868 -1.051 1.00 31.77 260 ILE C CA 1
ATOM 8067 C C . ILE C 1 272 ? 220.877 48.231 0.188 1.00 32.95 260 ILE C C 1
ATOM 8068 O O . ILE C 1 272 ? 219.802 48.822 0.096 1.00 34.74 260 ILE C O 1
ATOM 8073 N N . LYS C 1 273 ? 221.420 47.856 1.340 1.00 30.29 261 LYS C N 1
ATOM 8074 C CA . LYS C 1 273 ? 220.844 48.148 2.641 1.00 31.90 261 LYS C CA 1
ATOM 8075 C C . LYS C 1 273 ? 221.917 48.801 3.521 1.00 34.87 261 LYS C C 1
ATOM 8076 O O . LYS C 1 273 ? 223.097 48.465 3.421 1.00 34.84 261 LYS C O 1
ATOM 8082 N N . ALA C 1 274 ? 221.520 49.767 4.345 1.00 34.49 262 ALA C N 1
ATOM 8083 C CA . ALA C 1 274 ? 222.439 50.341 5.324 1.00 33.39 262 ALA C CA 1
ATOM 8084 C C . ALA C 1 274 ? 221.658 50.716 6.572 1.00 33.48 262 ALA C C 1
ATOM 8085 O O . ALA C 1 274 ? 220.631 51.383 6.485 1.00 30.82 262 ALA C O 1
ATOM 8087 N N . HIS C 1 275 ? 222.147 50.270 7.727 1.00 32.34 263 HIS C N 1
ATOM 8088 C CA . HIS C 1 275 ? 221.465 50.473 8.994 1.00 31.37 263 HIS C CA 1
ATOM 8089 C C . HIS C 1 275 ? 222.249 51.421 9.879 1.00 37.43 263 HIS C C 1
ATOM 8090 O O . HIS C 1 275 ? 223.482 51.313 9.986 1.00 33.33 263 HIS C O 1
ATOM 8097 N N . LEU C 1 276 ? 221.537 52.358 10.500 1.00 30.63 264 LEU C N 1
ATOM 8098 C CA . LEU C 1 276 ? 222.174 53.277 11.423 1.00 32.91 264 LEU C CA 1
ATOM 8099 C C . LEU C 1 276 ? 222.176 52.627 12.802 1.00 34.22 264 LEU C C 1
ATOM 8100 O O . LEU C 1 276 ? 221.124 52.425 13.397 1.00 30.36 264 LEU C O 1
ATOM 8105 N N . LYS C 1 277 ? 223.370 52.305 13.300 1.00 33.02 265 LYS C N 1
ATOM 8106 C CA . LYS C 1 277 ? 223.520 51.542 14.539 1.00 36.37 265 LYS C CA 1
ATOM 8107 C C . LYS C 1 277 ? 224.516 52.179 15.510 1.00 35.61 265 LYS C C 1
ATOM 8108 O O . LYS C 1 277 ? 225.148 53.192 15.204 1.00 32.01 265 LYS C O 1
ATOM 8114 N N . GLU C 1 278 ? 224.670 51.548 16.669 1.00 38.00 266 GLU C N 1
ATOM 8115 C CA . GLU C 1 278 ? 225.587 52.021 17.708 1.00 36.72 266 GLU C CA 1
ATOM 8116 C C . GLU C 1 278 ? 227.028 52.002 17.231 1.00 34.96 266 GLU C C 1
ATOM 8117 O O . GLU C 1 278 ? 227.849 52.785 17.694 1.00 38.35 266 GLU C O 1
ATOM 8123 N N . MET C 1 279 ? 227.337 51.117 16.290 1.00 35.78 267 MET C N 1
ATOM 8124 C CA . MET C 1 279 ? 228.707 51.015 15.782 1.00 36.94 267 MET C CA 1
ATOM 8125 C C . MET C 1 279 ? 228.947 51.962 14.620 1.00 38.48 267 MET C C 1
ATOM 8126 O O . MET C 1 279 ? 230.075 52.071 14.116 1.00 38.46 267 MET C O 1
ATOM 8131 N N . GLY C 1 280 ? 227.888 52.654 14.210 1.00 33.26 268 GLY C N 1
ATOM 8132 C CA . GLY C 1 280 ? 227.933 53.516 13.044 1.00 32.46 268 GLY C CA 1
ATOM 8133 C C . GLY C 1 280 ? 227.007 52.999 11.952 1.00 35.15 268 GLY C C 1
ATOM 8134 O O . GLY C 1 280 ? 225.950 52.432 12.226 1.00 32.22 268 GLY C O 1
ATOM 8135 N N . MET C 1 281 ? 227.405 53.178 10.703 1.00 33.92 269 MET C N 1
ATOM 8136 C CA . MET C 1 281 ? 226.588 52.717 9.588 1.00 37.48 269 MET C CA 1
ATOM 8137 C C . MET C 1 281 ? 226.971 51.265 9.214 1.00 37.56 269 MET C C 1
ATOM 8138 O O . MET C 1 281 ? 228.135 50.969 8.919 1.00 34.55 269 MET C O 1
ATOM 8143 N N . GLU C 1 282 ? 225.997 50.359 9.248 1.00 37.88 270 GLU C N 1
ATOM 8144 C CA . GLU C 1 282 ? 226.240 48.954 8.902 1.00 36.20 270 GLU C CA 1
ATOM 8145 C C . GLU C 1 282 ? 225.769 48.675 7.476 1.00 35.86 270 GLU C C 1
ATOM 8146 O O . GLU C 1 282 ? 224.560 48.594 7.209 1.00 35.17 270 GLU C O 1
ATOM 8152 N N . LEU C 1 283 ? 226.727 48.501 6.570 1.00 32.36 271 LEU C N 1
ATOM 8153 C CA . LEU C 1 283 ? 226.442 48.460 5.141 1.00 35.43 271 LEU C CA 1
ATOM 8154 C C . LEU C 1 283 ? 226.290 47.043 4.577 1.00 38.01 271 LEU C C 1
ATOM 8155 O O . LEU C 1 283 ? 227.019 46.124 4.961 1.00 38.94 271 LEU C O 1
ATOM 8160 N N . HIS C 1 284 ? 225.336 46.880 3.663 1.00 33.00 272 HIS C N 1
ATOM 8161 C CA . HIS C 1 284 ? 225.192 45.646 2.893 1.00 34.03 272 HIS C CA 1
ATOM 8162 C C . HIS C 1 284 ? 224.974 46.001 1.437 1.00 34.55 272 HIS C C 1
ATOM 8163 O O . HIS C 1 284 ? 223.995 46.661 1.092 1.00 35.90 272 HIS C O 1
ATOM 8170 N N . LEU C 1 285 ? 225.913 45.606 0.586 1.00 36.02 273 LEU C N 1
ATOM 8171 C CA . LEU C 1 285 ? 225.906 46.045 -0.802 1.00 32.69 273 LEU C CA 1
ATOM 8172 C C . LEU C 1 285 ? 226.219 44.840 -1.700 1.00 38.66 273 LEU C C 1
ATOM 8173 O O . LEU C 1 285 ? 227.292 44.253 -1.595 1.00 39.08 273 LEU C O 1
ATOM 8178 N N . SER C 1 286 ? 225.290 44.465 -2.577 1.00 39.42 274 SER C N 1
ATOM 8179 C CA . SER C 1 286 ? 225.479 43.296 -3.447 1.00 31.88 274 SER C CA 1
ATOM 8180 C C . SER C 1 286 ? 226.471 43.576 -4.573 1.00 33.71 274 SER C C 1
ATOM 8181 O O . SER C 1 286 ? 226.447 44.661 -5.161 1.00 29.83 274 SER C O 1
ATOM 8184 N N . THR C 1 287 ? 227.333 42.600 -4.870 1.00 26.83 275 THR C N 1
ATOM 8185 C CA . THR C 1 287 ? 228.270 42.705 -5.992 1.00 27.39 275 THR C CA 1
ATOM 8186 C C . THR C 1 287 ? 227.549 42.621 -7.338 1.00 29.72 275 THR C C 1
ATOM 8187 O O . THR C 1 287 ? 228.151 42.820 -8.389 1.00 27.90 275 THR C O 1
ATOM 8191 N N . ASP C 1 288 ? 226.256 42.318 -7.312 1.00 29.55 276 ASP C N 1
ATOM 8192 C CA . ASP C 1 288 ? 225.502 42.231 -8.557 1.00 31.12 276 ASP C CA 1
ATOM 8193 C C . ASP C 1 288 ? 224.921 43.591 -8.958 1.00 28.93 276 ASP C C 1
ATOM 8194 O O . ASP C 1 288 ? 224.296 43.712 -10.010 1.00 31.94 276 ASP C O 1
ATOM 8199 N N . VAL C 1 289 ? 225.129 44.621 -8.142 1.00 30.31 277 VAL C N 1
ATOM 8200 C CA . VAL C 1 289 ? 224.583 45.932 -8.488 1.00 26.53 277 VAL C CA 1
ATOM 8201 C C . VAL C 1 289 ? 225.045 46.395 -9.881 1.00 26.55 277 VAL C C 1
ATOM 8202 O O . VAL C 1 289 ? 224.222 46.807 -10.682 1.00 29.18 277 VAL C O 1
ATOM 8206 N N . PRO C 1 290 ? 226.348 46.304 -10.198 1.00 28.92 278 PRO C N 1
ATOM 8207 C CA . PRO C 1 290 ? 226.682 46.787 -11.549 1.00 26.46 278 PRO C CA 1
ATOM 8208 C C . PRO C 1 290 ? 226.010 46.033 -12.703 1.00 28.85 278 PRO C C 1
ATOM 8209 O O . PRO C 1 290 ? 225.602 46.665 -13.673 1.00 30.88 278 PRO C O 1
ATOM 8213 N N . ARG C 1 291 ? 225.871 44.719 -12.593 1.00 30.95 279 ARG C N 1
ATOM 8214 C CA . ARG C 1 291 ? 225.231 43.956 -13.647 1.00 33.33 279 ARG C CA 1
ATOM 8215 C C . ARG C 1 291 ? 223.756 44.343 -13.745 1.00 32.14 279 ARG C C 1
ATOM 8216 O O . ARG C 1 291 ? 223.225 44.492 -14.844 1.00 28.43 279 ARG C O 1
ATOM 8224 N N . MET C 1 292 ? 223.111 44.524 -12.592 1.00 29.24 280 MET C N 1
ATOM 8225 C CA . MET C 1 292 ? 221.690 44.858 -12.551 1.00 28.83 280 MET C CA 1
ATOM 8226 C C . MET C 1 292 ? 221.456 46.207 -13.210 1.00 30.11 280 MET C C 1
ATOM 8227 O O . MET C 1 292 ? 220.513 46.381 -13.973 1.00 28.59 280 MET C O 1
ATOM 8232 N N . ILE C 1 293 ? 222.331 47.165 -12.929 1.00 30.01 281 ILE C N 1
ATOM 8233 C CA . ILE C 1 293 ? 222.248 48.453 -13.608 1.00 28.64 281 ILE C CA 1
ATOM 8234 C C . ILE C 1 293 ? 222.471 48.308 -15.116 1.00 27.19 281 ILE C C 1
ATOM 8235 O O . ILE C 1 293 ? 221.743 48.899 -15.910 1.00 30.15 281 ILE C O 1
ATOM 8240 N N . GLY C 1 294 ? 223.477 47.535 -15.516 1.00 31.77 282 GLY C N 1
ATOM 8241 C CA . GLY C 1 294 ? 223.734 47.316 -16.939 1.00 31.87 282 GLY C CA 1
ATOM 8242 C C . GLY C 1 294 ? 222.539 46.714 -17.673 1.00 30.11 282 GLY C C 1
ATOM 8243 O O . GLY C 1 294 ? 222.260 47.053 -18.816 1.00 29.05 282 GLY C O 1
ATOM 8244 N N . LYS C 1 295 ? 221.832 45.809 -17.002 1.00 30.98 283 LYS C N 1
ATOM 8245 C CA . LYS C 1 295 ? 220.638 45.182 -17.558 1.00 29.26 283 LYS C CA 1
ATOM 8246 C C . LYS C 1 295 ? 219.463 46.150 -17.768 1.00 34.16 283 LYS C C 1
ATOM 8247 O O . LYS C 1 295 ? 218.652 45.969 -18.684 1.00 29.55 283 LYS C O 1
ATOM 8253 N N . ASN C 1 296 ? 219.351 47.164 -16.910 1.00 31.26 284 ASN C N 1
ATOM 8254 C CA . ASN C 1 296 ? 218.198 48.063 -16.972 1.00 30.78 284 ASN C CA 1
ATOM 8255 C C . ASN C 1 296 ? 218.419 49.427 -17.641 1.00 32.14 284 ASN C C 1
ATOM 8256 O O . ASN C 1 296 ? 217.450 50.116 -17.964 1.00 29.23 284 ASN C O 1
ATOM 8261 N N . ILE C 1 297 ? 219.675 49.814 -17.843 1.00 27.54 285 ILE C N 1
ATOM 8262 C CA . ILE C 1 297 ? 219.981 51.188 -18.205 1.00 28.51 285 ILE C CA 1
ATOM 8263 C C . ILE C 1 297 ? 219.364 51.591 -19.562 1.00 28.60 285 ILE C C 1
ATOM 8264 O O . ILE C 1 297 ? 218.844 52.694 -19.700 1.00 28.09 285 ILE C O 1
ATOM 8269 N N . GLU C 1 298 ? 219.356 50.697 -20.540 1.00 27.12 286 GLU C N 1
ATOM 8270 C CA . GLU C 1 298 ? 218.905 51.109 -21.865 1.00 29.87 286 GLU C CA 1
ATOM 8271 C C . GLU C 1 298 ? 217.406 51.443 -21.916 1.00 28.75 286 GLU C C 1
ATOM 8272 O O . GLU C 1 298 ? 217.013 52.422 -22.548 1.00 28.38 286 GLU C O 1
ATOM 8278 N N . LYS C 1 299 ? 216.576 50.629 -21.268 1.00 27.83 287 LYS C N 1
ATOM 8279 C CA . LYS C 1 299 ? 215.145 50.925 -21.195 1.00 31.05 287 LYS C CA 1
ATOM 8280 C C . LYS C 1 299 ? 214.894 52.264 -20.476 1.00 29.17 287 LYS C C 1
ATOM 8281 O O . LYS C 1 299 ? 214.084 53.074 -20.929 1.00 33.05 287 LYS C O 1
ATOM 8287 N N . LEU C 1 300 ? 215.597 52.498 -19.369 1.00 29.37 288 LEU C N 1
ATOM 8288 C CA . LEU C 1 300 ? 215.491 53.766 -18.630 1.00 31.23 288 LEU C CA 1
ATOM 8289 C C . LEU C 1 300 ? 215.855 54.957 -19.513 1.00 27.47 288 LEU C C 1
ATOM 8290 O O . LEU C 1 300 ? 215.158 55.965 -19.515 1.00 29.11 288 LEU C O 1
ATOM 8295 N N . LEU C 1 301 ? 216.940 54.825 -20.277 1.00 27.32 289 LEU C N 1
ATOM 8296 C CA . LEU C 1 301 ? 217.353 55.881 -21.194 1.00 26.32 289 LEU C CA 1
ATOM 8297 C C . LEU C 1 301 ? 216.279 56.113 -22.280 1.00 32.88 289 LEU C C 1
ATOM 8298 O O . LEU C 1 301 ? 215.844 57.254 -22.518 1.00 28.98 289 LEU C O 1
ATOM 8303 N N . ALA C 1 302 ? 215.835 55.019 -22.901 1.00 28.23 290 ALA C N 1
ATOM 8304 C CA . ALA C 1 302 ? 214.840 55.073 -23.969 1.00 31.94 290 ALA C CA 1
ATOM 8305 C C . ALA C 1 302 ? 213.528 55.726 -23.501 1.00 26.93 290 ALA C C 1
ATOM 8306 O O . ALA C 1 302 ? 212.975 56.560 -24.202 1.00 28.11 290 ALA C O 1
ATOM 8308 N N . ASP C 1 303 ? 213.045 55.381 -22.317 1.00 25.46 291 ASP C N 1
ATOM 8309 C CA . ASP C 1 303 ? 211.828 56.022 -21.806 1.00 30.60 291 ASP C CA 1
ATOM 8310 C C . ASP C 1 303 ? 211.995 57.545 -21.643 1.00 32.21 291 ASP C C 1
ATOM 8311 O O . ASP C 1 303 ? 211.045 58.298 -21.841 1.00 28.80 291 ASP C O 1
ATOM 8316 N N . ALA C 1 304 ? 213.196 57.989 -21.283 1.00 27.08 292 ALA C N 1
ATOM 8317 C CA . ALA C 1 304 ? 213.444 59.402 -20.994 1.00 26.37 292 ALA C CA 1
ATOM 8318 C C . ALA C 1 304 ? 213.631 60.259 -22.249 1.00 29.26 292 ALA C C 1
ATOM 8319 O O . ALA C 1 304 ? 213.139 61.395 -22.303 1.00 30.64 292 ALA C O 1
ATOM 8321 N N . VAL C 1 305 ? 214.337 59.748 -23.258 1.00 25.55 293 VAL C N 1
ATOM 8322 C CA . VAL C 1 305 ? 214.655 60.616 -24.381 1.00 27.29 293 VAL C CA 1
ATOM 8323 C C . VAL C 1 305 ? 213.925 60.270 -25.682 1.00 28.55 293 VAL C C 1
ATOM 8324 O O . VAL C 1 305 ? 214.029 61.020 -26.647 1.00 28.96 293 VAL C O 1
ATOM 8328 N N . SER C 1 306 ? 213.188 59.160 -25.711 1.00 28.23 294 SER C N 1
ATOM 8329 C CA . SER C 1 306 ? 212.254 58.898 -26.821 1.00 29.59 294 SER C CA 1
ATOM 8330 C C . SER C 1 306 ? 211.198 60.002 -26.995 1.00 29.92 294 SER C C 1
ATOM 8331 O O . SER C 1 306 ? 210.804 60.282 -28.124 1.00 31.95 294 SER C O 1
ATOM 8334 N N . PRO C 1 307 ? 210.714 60.623 -25.892 1.00 29.86 295 PRO C N 1
ATOM 8335 C CA . PRO C 1 307 ? 209.740 61.696 -26.156 1.00 29.52 295 PRO C CA 1
ATOM 8336 C C . PRO C 1 307 ? 210.290 62.857 -26.989 1.00 32.45 295 PRO C C 1
ATOM 8337 O O . PRO C 1 307 ? 209.483 63.619 -27.508 1.00 35.99 295 PRO C O 1
ATOM 8341 N N . PHE C 1 308 ? 211.612 62.964 -27.141 1.00 29.36 296 PHE C N 1
ATOM 8342 C CA . PHE C 1 308 ? 212.242 64.041 -27.911 1.00 33.07 296 PHE C CA 1
ATOM 8343 C C . PHE C 1 308 ? 212.826 63.549 -29.233 1.00 35.39 296 PHE C C 1
ATOM 8344 O O . PHE C 1 308 ? 213.618 64.244 -29.874 1.00 31.59 296 PHE C O 1
ATOM 8352 N N . GLY C 1 309 ? 212.438 62.333 -29.617 1.00 32.86 297 GLY C N 1
ATOM 8353 C CA . GLY C 1 309 ? 212.840 61.752 -30.878 1.00 29.13 297 GLY C CA 1
ATOM 8354 C C . GLY C 1 309 ? 214.260 61.225 -30.941 1.00 30.30 297 GLY C C 1
ATOM 8355 O O . GLY C 1 309 ? 214.773 60.995 -32.024 1.00 34.37 297 GLY C O 1
ATOM 8356 N N . ILE C 1 310 ? 214.896 61.031 -29.789 1.00 31.90 298 ILE C N 1
ATOM 8357 C CA . ILE C 1 310 ? 216.285 60.563 -29.737 1.00 29.98 298 ILE C CA 1
ATOM 8358 C C . ILE C 1 310 ? 216.399 59.044 -29.607 1.00 28.90 298 ILE C C 1
ATOM 8359 O O . ILE C 1 310 ? 215.825 58.457 -28.692 1.00 29.51 298 ILE C O 1
ATOM 8364 N N . SER C 1 311 ? 217.164 58.419 -30.498 1.00 27.65 299 SER C N 1
ATOM 8365 C CA . SER C 1 311 ? 217.379 56.970 -30.457 1.00 29.96 299 SER C CA 1
ATOM 8366 C C . SER C 1 311 ? 218.865 56.607 -30.580 1.00 30.92 299 SER C C 1
ATOM 8367 O O . SER C 1 311 ? 219.259 55.467 -30.337 1.00 30.69 299 SER C O 1
ATOM 8370 N N . ASP C 1 312 ? 219.684 57.573 -30.976 1.00 30.50 300 ASP C N 1
ATOM 8371 C CA . ASP C 1 312 ? 221.140 57.377 -31.016 1.00 30.32 300 ASP C CA 1
ATOM 8372 C C . ASP C 1 312 ? 221.774 57.757 -29.676 1.00 30.57 300 ASP C C 1
ATOM 8373 O O . ASP C 1 312 ? 221.907 58.943 -29.364 1.00 28.85 300 ASP C O 1
ATOM 8378 N N . TRP C 1 313 ? 222.184 56.754 -28.896 1.00 31.44 301 TRP C N 1
ATOM 8379 C CA . TRP C 1 313 ? 222.683 57.018 -27.545 1.00 30.60 301 TRP C CA 1
ATOM 8380 C C . TRP C 1 313 ? 224.003 57.784 -27.553 1.00 31.58 301 TRP C C 1
ATOM 8381 O O . TRP C 1 313 ? 224.329 58.430 -26.563 1.00 33.74 301 TRP C O 1
ATOM 8392 N N . ASN C 1 314 ? 224.763 57.729 -28.649 1.00 32.17 302 ASN C N 1
ATOM 8393 C CA . ASN C 1 314 ? 226.049 58.448 -28.673 1.00 34.34 302 ASN C CA 1
ATOM 8394 C C . ASN C 1 314 ? 225.937 59.944 -28.998 1.00 34.33 302 ASN C C 1
ATOM 8395 O O . ASN C 1 314 ? 226.912 60.684 -28.864 1.00 35.97 302 ASN C O 1
ATOM 8400 N N . SER C 1 315 ? 224.748 60.397 -29.386 1.00 30.97 303 SER C N 1
ATOM 8401 C CA . SER C 1 315 ? 224.517 61.817 -29.647 1.00 30.92 303 SER C CA 1
ATOM 8402 C C . SER C 1 315 ? 224.265 62.640 -28.369 1.00 30.61 303 SER C C 1
ATOM 8403 O O . SER C 1 315 ? 224.071 63.862 -28.441 1.00 32.26 303 SER C O 1
ATOM 8406 N N . LEU C 1 316 ? 224.203 61.956 -27.227 1.00 28.76 304 LEU C N 1
ATOM 8407 C CA . LEU C 1 316 ? 224.014 62.586 -25.915 1.00 30.50 304 LEU C CA 1
ATOM 8408 C C . LEU C 1 316 ? 225.322 62.815 -25.161 1.00 32.24 304 LEU C C 1
ATOM 8409 O O . LEU C 1 316 ? 226.278 62.063 -25.350 1.00 30.53 304 LEU C O 1
ATOM 8414 N N . PHE C 1 317 ? 225.364 63.826 -24.290 1.00 30.81 305 PHE C N 1
ATOM 8415 C CA . PHE C 1 317 ? 226.436 63.878 -23.292 1.00 28.68 305 PHE C CA 1
ATOM 8416 C C . PHE C 1 317 ? 225.974 63.161 -22.011 1.00 29.38 305 PHE C C 1
ATOM 8417 O O . PHE C 1 317 ? 224.769 63.103 -21.719 1.00 28.12 305 PHE C O 1
ATOM 8425 N N . TYR C 1 318 ? 226.924 62.588 -21.269 1.00 29.94 306 TYR C N 1
ATOM 8426 C CA . TYR C 1 318 ? 226.609 61.736 -20.107 1.00 29.04 306 TYR C CA 1
ATOM 8427 C C . TYR C 1 318 ? 227.197 62.203 -18.786 1.00 29.90 306 TYR C C 1
ATOM 8428 O O . TYR C 1 318 ? 228.387 62.517 -18.699 1.00 30.93 306 TYR C O 1
ATOM 8437 N N . ILE C 1 319 ? 226.358 62.221 -17.754 1.00 28.98 307 ILE C N 1
ATOM 8438 C CA . ILE C 1 319 ? 226.817 62.340 -16.368 1.00 27.38 307 ILE C CA 1
ATOM 8439 C C . ILE C 1 319 ? 226.358 61.091 -15.630 1.00 27.61 307 ILE C C 1
ATOM 8440 O O . ILE C 1 319 ? 225.173 60.916 -15.367 1.00 31.86 307 ILE C O 1
ATOM 8445 N N . VAL C 1 320 ? 227.289 60.199 -15.322 1.00 30.32 308 VAL C N 1
ATOM 8446 C CA . VAL C 1 320 ? 226.914 58.915 -14.751 1.00 25.66 308 VAL C CA 1
ATOM 8447 C C . VAL C 1 320 ? 227.509 58.780 -13.375 1.00 31.93 308 VAL C C 1
ATOM 8448 O O . VAL C 1 320 ? 228.741 58.775 -13.212 1.00 31.24 308 VAL C O 1
ATOM 8452 N N . HIS C 1 321 ? 226.626 58.672 -12.388 1.00 26.52 309 HIS C N 1
ATOM 8453 C CA . HIS C 1 321 ? 227.042 58.471 -11.023 1.00 27.86 309 HIS C CA 1
ATOM 8454 C C . HIS C 1 321 ? 228.086 57.365 -10.933 1.00 30.93 309 HIS C C 1
ATOM 8455 O O . HIS C 1 321 ? 227.805 56.209 -11.245 1.00 32.41 309 HIS C O 1
ATOM 8462 N N . PRO C 1 322 ? 229.300 57.723 -10.500 1.00 33.35 310 PRO C N 1
ATOM 8463 C CA . PRO C 1 322 ? 230.431 56.794 -10.506 1.00 30.63 310 PRO C CA 1
ATOM 8464 C C . PRO C 1 322 ? 230.477 55.900 -9.260 1.00 34.31 310 PRO C C 1
ATOM 8465 O O . PRO C 1 322 ? 231.436 55.963 -8.492 1.00 33.47 310 PRO C O 1
ATOM 8469 N N . GLY C 1 323 ? 229.451 55.074 -9.065 1.00 35.47 311 GLY C N 1
ATOM 8470 C CA . GLY C 1 323 ? 229.374 54.213 -7.893 1.00 33.07 311 GLY C CA 1
ATOM 8471 C C . GLY C 1 323 ? 230.581 53.293 -7.760 1.00 34.30 311 GLY C C 1
ATOM 8472 O O . GLY C 1 323 ? 231.075 53.043 -6.654 1.00 35.19 311 GLY C O 1
ATOM 8473 N N . ALA C 1 324 ? 231.033 52.773 -8.895 1.00 32.66 312 ALA C N 1
ATOM 8474 C CA . ALA C 1 324 ? 232.242 51.958 -8.994 1.00 31.66 312 ALA C CA 1
ATOM 8475 C C . ALA C 1 324 ? 232.616 51.946 -10.463 1.00 31.47 312 ALA C C 1
ATOM 8476 O O . ALA C 1 324 ? 231.805 52.348 -11.302 1.00 33.82 312 ALA C O 1
ATOM 8478 N N . VAL C 1 325 ? 233.827 51.507 -10.788 1.00 31.49 313 VAL C N 1
ATOM 8479 C CA . VAL C 1 325 ? 234.252 51.481 -12.183 1.00 27.91 313 VAL C CA 1
ATOM 8480 C C . VAL C 1 325 ? 233.435 50.466 -13.001 1.00 26.72 313 VAL C C 1
ATOM 8481 O O . VAL C 1 325 ? 233.177 50.699 -14.186 1.00 30.06 313 VAL C O 1
ATOM 8485 N N . ALA C 1 326 ? 232.998 49.373 -12.369 1.00 25.93 314 ALA C N 1
ATOM 8486 C CA . ALA C 1 326 ? 232.151 48.382 -13.037 1.00 28.68 314 ALA C CA 1
ATOM 8487 C C . ALA C 1 326 ? 230.797 48.992 -13.489 1.00 31.71 314 ALA C C 1
ATOM 8488 O O . ALA C 1 326 ? 230.253 48.625 -14.533 1.00 29.57 314 ALA C O 1
ATOM 8490 N N . ILE C 1 327 ? 230.274 49.943 -12.718 1.00 29.86 315 ILE C N 1
ATOM 8491 C CA . ILE C 1 327 ? 229.024 50.596 -13.067 1.00 30.97 315 ILE C CA 1
ATOM 8492 C C . ILE C 1 327 ? 229.184 51.386 -14.361 1.00 32.11 315 ILE C C 1
ATOM 8493 O O . ILE C 1 327 ? 228.379 51.240 -15.292 1.00 27.77 315 ILE C O 1
ATOM 8498 N N . LEU C 1 328 ? 230.237 52.203 -14.426 1.00 32.66 316 LEU C N 1
ATOM 8499 C CA . LEU C 1 328 ? 230.537 52.958 -15.641 1.00 30.91 316 LEU C CA 1
ATOM 8500 C C . LEU C 1 328 ? 230.781 52.021 -16.851 1.00 30.48 316 LEU C C 1
ATOM 8501 O O . LEU C 1 328 ? 230.304 52.298 -17.965 1.00 30.14 316 LEU C O 1
ATOM 8506 N N . ASP C 1 329 ? 231.505 50.920 -16.636 1.00 30.08 317 ASP C N 1
ATOM 8507 C CA . ASP C 1 329 ? 231.743 49.936 -17.705 1.00 30.97 317 ASP C CA 1
ATOM 8508 C C . ASP C 1 329 ? 230.415 49.343 -18.182 1.00 27.80 317 ASP C C 1
ATOM 8509 O O . ASP C 1 329 ? 230.175 49.245 -19.370 1.00 28.62 317 ASP C O 1
ATOM 8514 N N . GLN C 1 330 ? 229.550 48.983 -17.242 1.00 28.52 318 GLN C N 1
ATOM 8515 C CA . GLN C 1 330 ? 228.245 48.399 -17.568 1.00 30.47 318 GLN C CA 1
ATOM 8516 C C . GLN C 1 330 ? 227.332 49.372 -18.324 1.00 28.85 318 GLN C C 1
ATOM 8517 O O . GLN C 1 330 ? 226.615 48.965 -19.240 1.00 31.22 318 GLN C O 1
ATOM 8523 N N . VAL C 1 331 ? 227.363 50.655 -17.957 1.00 30.02 319 VAL C N 1
ATOM 8524 C CA . VAL C 1 331 ? 226.577 51.673 -18.670 1.00 31.19 319 VAL C CA 1
ATOM 8525 C C . VAL C 1 331 ? 227.142 51.905 -20.079 1.00 33.46 319 VAL C C 1
ATOM 8526 O O . VAL C 1 331 ? 226.402 51.976 -21.059 1.00 30.43 319 VAL C O 1
ATOM 8530 N N . GLU C 1 332 ? 228.459 52.048 -20.176 1.00 32.29 320 GLU C N 1
ATOM 8531 C CA . GLU C 1 332 ? 229.106 52.180 -21.483 1.00 34.11 320 GLU C CA 1
ATOM 8532 C C . GLU C 1 332 ? 228.776 51.007 -22.415 1.00 34.91 320 GLU C C 1
ATOM 8533 O O . GLU C 1 332 ? 228.369 51.192 -23.573 1.00 32.85 320 GLU C O 1
ATOM 8539 N N . GLU C 1 333 ? 228.911 49.795 -21.888 1.00 35.77 321 GLU C N 1
ATOM 8540 C CA . GLU C 1 333 ? 228.696 48.591 -22.693 1.00 36.91 321 GLU C CA 1
ATOM 8541 C C . GLU C 1 333 ? 227.247 48.407 -23.163 1.00 34.71 321 GLU C C 1
ATOM 8542 O O . GLU C 1 333 ? 227.006 48.164 -24.340 1.00 37.78 321 GLU C O 1
ATOM 8548 N N . ASN C 1 334 ? 226.292 48.494 -22.238 1.00 33.42 322 ASN C N 1
ATOM 8549 C CA . ASN C 1 334 ? 224.885 48.219 -22.563 1.00 32.04 322 ASN C CA 1
ATOM 8550 C C . ASN C 1 334 ? 224.205 49.330 -23.344 1.00 33.11 322 ASN C C 1
ATOM 8551 O O . ASN C 1 334 ? 223.132 49.112 -23.909 1.00 33.87 322 ASN C O 1
ATOM 8556 N N . LEU C 1 335 ? 224.830 50.508 -23.394 1.00 30.51 323 LEU C N 1
ATOM 8557 C CA . LEU C 1 335 ? 224.345 51.584 -24.254 1.00 32.36 323 LEU C CA 1
ATOM 8558 C C . LEU C 1 335 ? 225.150 51.661 -25.550 1.00 30.61 323 LEU C C 1
ATOM 8559 O O . LEU C 1 335 ? 224.859 52.478 -26.415 1.00 33.50 323 LEU C O 1
ATOM 8564 N N . GLY C 1 336 ? 226.185 50.835 -25.664 1.00 32.77 324 GLY C N 1
ATOM 8565 C CA . GLY C 1 336 ? 227.045 50.835 -26.838 1.00 30.29 324 GLY C CA 1
ATOM 8566 C C . GLY C 1 336 ? 227.747 52.173 -27.063 1.00 34.81 324 GLY C C 1
ATOM 8567 O O . GLY C 1 336 ? 227.899 52.611 -28.202 1.00 33.99 324 GLY C O 1
ATOM 8568 N N . LEU C 1 337 ? 228.180 52.822 -25.983 1.00 29.09 325 LEU C N 1
ATOM 8569 C CA . LEU C 1 337 ? 228.849 54.126 -26.084 1.00 38.46 325 LEU C CA 1
ATOM 8570 C C . LEU C 1 337 ? 230.310 54.033 -26.542 1.00 33.73 325 LEU C C 1
ATOM 8571 O O . LEU C 1 337 ? 230.992 53.072 -26.232 1.00 35.00 325 LEU C O 1
ATOM 8576 N N . GLY C 1 338 ? 230.783 55.048 -27.257 1.00 35.81 326 GLY C N 1
ATOM 8577 C CA . GLY C 1 338 ? 232.182 55.133 -27.638 1.00 33.43 326 GLY C CA 1
ATOM 8578 C C . GLY C 1 338 ? 233.042 55.193 -26.396 1.00 39.06 326 GLY C C 1
ATOM 8579 O O . GLY C 1 338 ? 232.546 55.533 -25.315 1.00 40.18 326 GLY C O 1
ATOM 8580 N N . GLU C 1 339 ? 234.325 54.877 -26.531 1.00 37.71 327 GLU C N 1
ATOM 8581 C CA . GLU C 1 339 ? 235.166 54.665 -25.349 1.00 42.58 327 GLU C CA 1
ATOM 8582 C C . GLU C 1 339 ? 235.420 55.934 -24.533 1.00 42.08 327 GLU C C 1
ATOM 8583 O O . GLU C 1 339 ? 235.816 55.846 -23.372 1.00 38.49 327 GLU C O 1
ATOM 8589 N N . ASP C 1 340 ? 235.203 57.106 -25.130 1.00 38.62 328 ASP C N 1
ATOM 8590 C CA . ASP C 1 340 ? 235.438 58.367 -24.418 1.00 38.34 328 ASP C CA 1
ATOM 8591 C C . ASP C 1 340 ? 234.186 59.053 -23.894 1.00 39.29 328 ASP C C 1
ATOM 8592 O O . ASP C 1 340 ? 234.293 60.098 -23.256 1.00 38.96 328 ASP C O 1
ATOM 8597 N N . LYS C 1 341 ? 233.017 58.475 -24.162 1.00 33.02 329 LYS C N 1
ATOM 8598 C CA . LYS C 1 341 ? 231.754 59.131 -23.831 1.00 36.78 329 LYS C CA 1
ATOM 8599 C C . LYS C 1 341 ? 231.690 59.429 -22.320 1.00 32.35 329 LYS C C 1
ATOM 8600 O O . LYS C 1 341 ? 231.171 60.454 -21.912 1.00 29.46 329 LYS C O 1
ATOM 8606 N N . LEU C 1 342 ? 232.222 58.521 -21.502 1.00 34.58 330 LEU C N 1
ATOM 8607 C CA . LEU C 1 342 ? 232.178 58.658 -20.042 1.00 34.28 330 LEU C CA 1
ATOM 8608 C C . LEU C 1 342 ? 233.432 59.264 -19.393 1.00 36.01 330 LEU C C 1
ATOM 8609 O O . LEU C 1 342 ? 233.668 59.053 -18.202 1.00 35.92 330 LEU C O 1
ATOM 8614 N N . ARG C 1 343 ? 234.219 60.016 -20.165 1.00 35.80 331 ARG C N 1
ATOM 8615 C CA . ARG C 1 343 ? 235.449 60.639 -19.656 1.00 31.34 331 ARG C CA 1
ATOM 8616 C C . ARG C 1 343 ? 235.257 61.439 -18.357 1.00 31.25 331 ARG C C 1
ATOM 8617 O O . ARG C 1 343 ? 235.944 61.190 -17.359 1.00 31.64 331 ARG C O 1
ATOM 8625 N N . ALA C 1 344 ? 234.308 62.374 -18.361 1.00 31.98 332 ALA C N 1
ATOM 8626 C CA . ALA C 1 344 ? 234.069 63.225 -17.195 1.00 31.06 332 ALA C CA 1
ATOM 8627 C C . ALA C 1 344 ? 233.650 62.397 -15.983 1.00 32.68 332 ALA C C 1
ATOM 8628 O O . ALA C 1 344 ? 234.027 62.709 -14.850 1.00 34.05 332 ALA C O 1
ATOM 8630 N N . SER C 1 345 ? 232.898 61.322 -16.214 1.00 32.15 333 SER C N 1
ATOM 8631 C CA . SER C 1 345 ? 232.456 60.494 -15.099 1.00 33.09 333 SER C CA 1
ATOM 8632 C C . SER C 1 345 ? 233.621 59.677 -14.528 1.00 32.61 333 SER C C 1
ATOM 8633 O O . SER C 1 345 ? 233.781 59.590 -13.315 1.00 31.79 333 SER C O 1
ATOM 8636 N N . ARG C 1 346 ? 234.430 59.085 -15.402 1.00 30.81 334 ARG C N 1
ATOM 8637 C CA . ARG C 1 346 ? 235.600 58.332 -14.976 1.00 32.65 334 ARG C CA 1
ATOM 8638 C C . ARG C 1 346 ? 236.654 59.230 -14.318 1.00 32.24 334 ARG C C 1
ATOM 8639 O O . ARG C 1 346 ? 237.394 58.798 -13.428 1.00 33.72 334 ARG C O 1
ATOM 8647 N N . TYR C 1 347 ? 236.741 60.465 -14.790 1.00 31.21 335 TYR C N 1
ATOM 8648 C CA . TYR C 1 347 ? 237.699 61.422 -14.241 1.00 33.78 335 TYR C CA 1
ATOM 8649 C C . TYR C 1 347 ? 237.428 61.668 -12.756 1.00 36.25 335 TYR C C 1
ATOM 8650 O O . TYR C 1 347 ? 238.344 61.626 -11.928 1.00 34.85 335 TYR C O 1
ATOM 8659 N N . VAL C 1 348 ? 236.163 61.909 -12.424 1.00 32.29 336 VAL C N 1
ATOM 8660 C CA . VAL C 1 348 ? 235.779 62.215 -11.053 1.00 31.37 336 VAL C CA 1
ATOM 8661 C C . VAL C 1 348 ? 235.983 61.007 -10.164 1.00 32.79 336 VAL C C 1
ATOM 8662 O O . VAL C 1 348 ? 236.434 61.133 -9.029 1.00 32.18 336 VAL C O 1
ATOM 8666 N N . LEU C 1 349 ? 235.676 59.825 -10.683 1.00 34.39 337 LEU C N 1
ATOM 8667 C CA . LEU C 1 349 ? 235.944 58.605 -9.929 1.00 34.96 337 LEU C CA 1
ATOM 8668 C C . LEU C 1 349 ? 237.434 58.482 -9.648 1.00 32.97 337 LEU C C 1
ATOM 8669 O O . LEU C 1 349 ? 237.848 58.099 -8.555 1.00 31.57 337 LEU C O 1
ATOM 8674 N N . SER C 1 350 ? 238.231 58.812 -10.653 1.00 32.41 338 SER C N 1
ATOM 8675 C CA . SER C 1 350 ? 239.681 58.713 -10.545 1.00 37.72 338 SER C CA 1
ATOM 8676 C C . SER C 1 350 ? 240.260 59.709 -9.531 1.00 33.78 338 SER C C 1
ATOM 8677 O O . SER C 1 350 ? 241.024 59.332 -8.646 1.00 37.61 338 SER C O 1
ATOM 8680 N N . GLU C 1 351 ? 239.868 60.970 -9.651 1.00 34.25 339 GLU C N 1
ATOM 8681 C CA . GLU C 1 351 ? 240.433 62.043 -8.834 1.00 36.10 339 GLU C CA 1
ATOM 8682 C C . GLU C 1 351 ? 239.803 62.201 -7.448 1.00 38.01 339 GLU C C 1
ATOM 8683 O O . GLU C 1 351 ? 240.380 62.857 -6.586 1.00 34.88 339 GLU C O 1
ATOM 8689 N N . TYR C 1 352 ? 238.610 61.641 -7.249 1.00 34.41 340 TYR C N 1
ATOM 8690 C CA . TYR C 1 352 ? 237.863 61.858 -6.010 1.00 34.12 340 TYR C CA 1
ATOM 8691 C C . TYR C 1 352 ? 237.246 60.617 -5.381 1.00 34.36 340 TYR C C 1
ATOM 8692 O O . TYR C 1 352 ? 236.829 60.660 -4.229 1.00 35.26 340 TYR C O 1
ATOM 8701 N N . GLY C 1 353 ? 237.118 59.536 -6.145 1.00 34.11 341 GLY C N 1
ATOM 8702 C CA . GLY C 1 353 ? 236.391 58.374 -5.655 1.00 32.74 341 GLY C CA 1
ATOM 8703 C C . GLY C 1 353 ? 234.877 58.598 -5.694 1.00 35.20 341 GLY C C 1
ATOM 8704 O O . GLY C 1 353 ? 234.390 59.552 -6.309 1.00 30.51 341 GLY C O 1
ATOM 8705 N N . ASN C 1 354 ? 234.129 57.714 -5.040 1.00 33.05 342 ASN C N 1
ATOM 8706 C CA . ASN C 1 354 ? 232.675 57.826 -5.000 1.00 32.24 342 ASN C CA 1
ATOM 8707 C C . ASN C 1 354 ? 232.248 58.689 -3.821 1.00 27.42 342 ASN C C 1
ATOM 8708 O O . ASN C 1 354 ? 232.274 58.245 -2.680 1.00 28.48 342 ASN C O 1
ATOM 8713 N N . MET C 1 355 ? 231.827 59.915 -4.112 1.00 30.20 343 MET C N 1
ATOM 8714 C CA . MET C 1 355 ? 231.450 60.869 -3.070 1.00 28.58 343 MET C CA 1
ATOM 8715 C C . MET C 1 355 ? 229.938 60.906 -2.835 1.00 30.08 343 MET C C 1
ATOM 8716 O O . MET C 1 355 ? 229.398 61.935 -2.421 1.00 32.64 343 MET C O 1
ATOM 8721 N N . GLY C 1 356 ? 229.257 59.797 -3.109 1.00 25.80 344 GLY C N 1
ATOM 8722 C CA . GLY C 1 356 ? 227.814 59.717 -2.914 1.00 28.01 344 GLY C CA 1
ATOM 8723 C C . GLY C 1 356 ? 227.027 60.633 -3.851 1.00 28.40 344 GLY C C 1
ATOM 8724 O O . GLY C 1 356 ? 227.409 60.835 -5.010 1.00 27.45 344 GLY C O 1
ATOM 8725 N N . ALA C 1 357 ? 225.950 61.215 -3.331 1.00 29.24 345 ALA C N 1
ATOM 8726 C CA . ALA C 1 357 ? 225.040 62.051 -4.117 1.00 29.35 345 ALA C CA 1
ATOM 8727 C C . ALA C 1 357 ? 225.745 63.257 -4.747 1.00 27.80 345 ALA C C 1
ATOM 8728 O O . ALA C 1 357 ? 225.341 63.734 -5.805 1.00 28.83 345 ALA C O 1
ATOM 8730 N N . ALA C 1 358 ? 226.809 63.741 -4.115 1.00 26.28 346 ALA C N 1
ATOM 8731 C CA . ALA C 1 358 ? 227.478 64.949 -4.611 1.00 28.62 346 ALA C CA 1
ATOM 8732 C C . ALA C 1 358 ? 228.224 64.673 -5.912 1.00 30.74 346 ALA C C 1
ATOM 8733 O O . ALA C 1 358 ? 228.475 65.595 -6.698 1.00 28.36 346 ALA C O 1
ATOM 8735 N N . SER C 1 359 ? 228.544 63.396 -6.133 1.00 25.74 347 SER C N 1
ATOM 8736 C CA . SER C 1 359 ? 229.407 62.965 -7.226 1.00 28.40 347 SER C CA 1
ATOM 8737 C C . SER C 1 359 ? 228.977 63.464 -8.606 1.00 29.74 347 SER C C 1
ATOM 8738 O O . SER C 1 359 ? 229.822 63.954 -9.367 1.00 29.87 347 SER C O 1
ATOM 8741 N N . VAL C 1 360 ? 227.689 63.347 -8.939 1.00 28.17 348 VAL C N 1
ATOM 8742 C CA . VAL C 1 360 ? 227.237 63.723 -10.280 1.00 26.39 348 VAL C CA 1
ATOM 8743 C C . VAL C 1 360 ? 227.437 65.201 -10.567 1.00 28.61 348 VAL C C 1
ATOM 8744 O O . VAL C 1 360 ? 227.614 65.587 -11.712 1.00 28.74 348 VAL C O 1
ATOM 8748 N N . PHE C 1 361 ? 227.426 66.030 -9.529 1.00 27.73 349 PHE C N 1
ATOM 8749 C CA . PHE C 1 361 ? 227.566 67.461 -9.740 1.00 29.75 349 PHE C CA 1
ATOM 8750 C C . PHE C 1 361 ? 229.022 67.908 -9.842 1.00 30.25 349 PHE C C 1
ATOM 8751 O O . PHE C 1 361 ? 229.298 68.915 -10.468 1.00 28.45 349 PHE C O 1
ATOM 8759 N N . PHE C 1 362 ? 229.940 67.137 -9.257 1.00 32.70 350 PHE C N 1
ATOM 8760 C CA . PHE C 1 362 ? 231.358 67.248 -9.592 1.00 35.59 350 PHE C CA 1
ATOM 8761 C C . PHE C 1 362 ? 231.559 66.956 -11.080 1.00 32.08 350 PHE C C 1
ATOM 8762 O O . PHE C 1 362 ? 232.276 67.676 -11.775 1.00 33.62 350 PHE C O 1
ATOM 8770 N N . ILE C 1 363 ? 230.908 65.901 -11.564 1.00 32.65 351 ILE C N 1
ATOM 8771 C CA . ILE C 1 363 ? 231.012 65.503 -12.972 1.00 32.32 351 ILE C CA 1
ATOM 8772 C C . ILE C 1 363 ? 230.445 66.592 -13.881 1.00 34.49 351 ILE C C 1
ATOM 8773 O O . ILE C 1 363 ? 231.022 66.889 -14.934 1.00 32.22 351 ILE C O 1
ATOM 8778 N N . LEU C 1 364 ? 229.301 67.156 -13.488 1.00 32.96 352 LEU C N 1
ATOM 8779 C CA . LEU C 1 364 ? 228.674 68.247 -14.240 1.00 32.83 352 LEU C CA 1
ATOM 8780 C C . LEU C 1 364 ? 229.593 69.487 -14.269 1.00 33.81 352 LEU C C 1
ATOM 8781 O O . LEU C 1 364 ? 229.757 70.134 -15.304 1.00 32.72 352 LEU C O 1
ATOM 8786 N N . ASP C 1 365 ? 230.170 69.821 -13.117 1.00 35.49 353 ASP C N 1
ATOM 8787 C CA . ASP C 1 365 ? 231.135 70.919 -13.013 1.00 34.19 353 ASP C CA 1
ATOM 8788 C C . ASP C 1 365 ? 232.346 70.634 -13.911 1.00 34.49 353 ASP C C 1
ATOM 8789 O O . ASP C 1 365 ? 232.791 71.495 -14.674 1.00 33.64 353 ASP C O 1
ATOM 8794 N N . GLU C 1 366 ? 232.874 69.418 -13.811 1.00 33.16 354 GLU C N 1
ATOM 8795 C CA . GLU C 1 366 ? 234.006 69.004 -14.632 1.00 31.85 354 GLU C CA 1
ATOM 8796 C C . GLU C 1 366 ? 233.661 69.159 -16.116 1.00 38.02 354 GLU C C 1
ATOM 8797 O O . GLU C 1 366 ? 234.462 69.680 -16.893 1.00 38.23 354 GLU C O 1
ATOM 8803 N N . MET C 1 367 ? 232.453 68.749 -16.501 1.00 34.35 355 MET C N 1
ATOM 8804 C CA . MET C 1 367 ? 232.078 68.783 -17.915 1.00 35.59 355 MET C CA 1
ATOM 8805 C C . MET C 1 367 ? 232.005 70.190 -18.509 1.00 33.55 355 MET C C 1
ATOM 8806 O O . MET C 1 367 ? 232.461 70.405 -19.633 1.00 31.86 355 MET C O 1
ATOM 8811 N N . ARG C 1 368 ? 231.404 71.132 -17.788 1.00 31.83 356 ARG C N 1
ATOM 8812 C CA . ARG C 1 368 ? 231.377 72.516 -18.259 1.00 32.10 356 ARG C CA 1
ATOM 8813 C C . ARG C 1 368 ? 232.776 73.137 -18.361 1.00 37.27 356 ARG C C 1
ATOM 8814 O O . ARG C 1 368 ? 233.052 73.903 -19.291 1.00 34.32 356 ARG C O 1
ATOM 8822 N N . ASN C 1 369 ? 233.647 72.826 -17.401 1.00 36.36 357 ASN C N 1
ATOM 8823 C CA . ASN C 1 369 ? 234.991 73.390 -17.418 1.00 39.80 357 ASN C CA 1
ATOM 8824 C C . ASN C 1 369 ? 235.786 72.804 -18.569 1.00 37.46 357 ASN C C 1
ATOM 8825 O O . ASN C 1 369 ? 236.371 73.547 -19.347 1.00 34.81 357 ASN C O 1
ATOM 8830 N N . LYS C 1 370 ? 235.751 71.478 -18.709 1.00 38.05 358 LYS C N 1
ATOM 8831 C CA . LYS C 1 370 ? 236.471 70.810 -19.789 1.00 34.87 358 LYS C CA 1
ATOM 8832 C C . LYS C 1 370 ? 236.012 71.282 -21.160 1.00 38.07 358 LYS C C 1
ATOM 8833 O O . LYS C 1 370 ? 236.831 71.439 -22.058 1.00 39.49 358 LYS C O 1
ATOM 8839 N N . SER C 1 371 ? 234.707 71.514 -21.310 1.00 36.93 359 SER C N 1
ATOM 8840 C CA . SER C 1 371 ? 234.133 71.961 -22.580 1.00 36.58 359 SER C CA 1
ATOM 8841 C C . SER C 1 371 ? 234.652 73.353 -22.960 1.00 39.53 359 SER C C 1
ATOM 8842 O O . SER C 1 371 ? 235.042 73.601 -24.108 1.00 39.07 359 SER C O 1
ATOM 8845 N N . ALA C 1 372 ? 234.659 74.252 -21.980 1.00 37.95 360 ALA C N 1
ATOM 8846 C CA . ALA C 1 372 ? 235.168 75.605 -22.174 1.00 44.36 360 ALA C CA 1
ATOM 8847 C C . ALA C 1 372 ? 236.645 75.549 -22.571 1.00 43.08 360 ALA C C 1
ATOM 8848 O O . ALA C 1 372 ? 237.045 76.154 -23.558 1.00 45.63 360 ALA C O 1
ATOM 8850 N N . GLU C 1 373 ? 237.433 74.787 -21.817 1.00 38.48 361 GLU C N 1
ATOM 8851 C CA . GLU C 1 373 ? 238.862 74.640 -22.078 1.00 40.36 361 GLU C CA 1
ATOM 8852 C C . GLU C 1 373 ? 239.189 74.136 -23.472 1.00 43.96 361 GLU C C 1
ATOM 8853 O O . GLU C 1 373 ? 240.223 74.502 -24.032 1.00 44.41 361 GLU C O 1
ATOM 8859 N N . GLU C 1 374 ? 238.337 73.263 -24.005 1.00 41.18 362 GLU C N 1
ATOM 8860 C CA . GLU C 1 374 ? 238.535 72.691 -25.335 1.00 40.13 362 GLU C CA 1
ATOM 8861 C C . GLU C 1 374 ? 237.859 73.502 -26.452 1.00 39.66 362 GLU C C 1
ATOM 8862 O O . GLU C 1 374 ? 237.993 73.175 -27.627 1.00 36.95 362 GLU C O 1
ATOM 8868 N N . GLY C 1 375 ? 237.133 74.554 -26.085 1.00 40.74 363 GLY C N 1
ATOM 8869 C CA . GLY C 1 375 ? 236.450 75.383 -27.066 1.00 39.02 363 GLY C CA 1
ATOM 8870 C C . GLY C 1 375 ? 235.220 74.760 -27.705 1.00 43.61 363 GLY C C 1
ATOM 8871 O O . GLY C 1 375 ? 234.838 75.140 -28.815 1.00 47.58 363 GLY C O 1
ATOM 8872 N N . LYS C 1 376 ? 234.591 73.809 -27.011 1.00 46.21 364 LYS C N 1
ATOM 8873 C CA . LYS C 1 376 ? 233.354 73.187 -27.491 1.00 42.95 364 LYS C CA 1
ATOM 8874 C C . LYS C 1 376 ? 232.269 74.240 -27.650 1.00 41.12 364 LYS C C 1
ATOM 8875 O O . LYS C 1 376 ? 232.332 75.281 -27.017 1.00 41.01 364 LYS C O 1
ATOM 8881 N N . LEU C 1 377 ? 231.258 73.989 -28.471 1.00 41.10 365 LEU C N 1
ATOM 8882 C CA . LEU C 1 377 ? 230.285 75.059 -28.697 1.00 43.26 365 LEU C CA 1
ATOM 8883 C C . LEU C 1 377 ? 229.213 75.122 -27.605 1.00 40.54 365 LEU C C 1
ATOM 8884 O O . LEU C 1 377 ? 228.457 76.095 -27.516 1.00 42.64 365 LEU C O 1
ATOM 8889 N N . THR C 1 378 ? 229.171 74.095 -26.758 1.00 36.21 366 THR C N 1
ATOM 8890 C CA . THR C 1 378 ? 228.211 74.036 -25.655 1.00 37.32 366 THR C CA 1
ATOM 8891 C C . THR C 1 378 ? 228.860 73.524 -24.381 1.00 35.46 366 THR C C 1
ATOM 8892 O O . THR C 1 378 ? 229.925 72.933 -24.425 1.00 33.11 366 THR C O 1
ATOM 8896 N N . THR C 1 379 ? 228.194 73.743 -23.251 1.00 35.98 367 THR C N 1
ATOM 8897 C CA . THR C 1 379 ? 228.648 73.243 -21.956 1.00 33.02 367 THR C CA 1
ATOM 8898 C C . THR C 1 379 ? 228.583 71.707 -21.873 1.00 32.28 367 THR C C 1
ATOM 8899 O O . THR C 1 379 ? 229.174 71.098 -20.978 1.00 30.42 367 THR C O 1
ATOM 8903 N N . GLY C 1 380 ? 227.869 71.087 -22.812 1.00 33.25 368 GLY C N 1
ATOM 8904 C CA . GLY C 1 380 ? 227.761 69.632 -22.865 1.00 32.37 368 GLY C CA 1
ATOM 8905 C C . GLY C 1 380 ? 228.651 68.940 -23.890 1.00 35.52 368 GLY C C 1
ATOM 8906 O O . GLY C 1 380 ? 228.164 68.148 -24.718 1.00 30.77 368 GLY C O 1
ATOM 8907 N N . GLU C 1 381 ? 229.956 69.223 -23.821 1.00 34.48 369 GLU C N 1
ATOM 8908 C CA . GLU C 1 381 ? 230.937 68.637 -24.735 1.00 30.88 369 GLU C CA 1
ATOM 8909 C C . GLU C 1 381 ? 230.570 68.909 -26.199 1.00 33.95 369 GLU C C 1
ATOM 8910 O O . GLU C 1 381 ? 230.893 68.119 -27.087 1.00 36.37 369 GLU C O 1
ATOM 8916 N N . GLY C 1 382 ? 229.911 70.041 -26.439 1.00 32.02 370 GLY C N 1
ATOM 8917 C CA . GLY C 1 382 ? 229.503 70.448 -27.770 1.00 35.03 370 GLY C CA 1
ATOM 8918 C C . GLY C 1 382 ? 228.163 69.891 -28.218 1.00 32.92 370 GLY C C 1
ATOM 8919 O O . GLY C 1 382 ? 227.653 70.268 -29.262 1.00 35.95 370 GLY C O 1
ATOM 8920 N N . LEU C 1 383 ? 227.584 68.996 -27.429 1.00 34.36 371 LEU C N 1
ATOM 8921 C CA . LEU C 1 383 ? 226.326 68.361 -27.809 1.00 31.05 371 LEU C CA 1
ATOM 8922 C C . LEU C 1 383 ? 225.129 69.113 -27.220 1.00 33.59 371 LEU C C 1
ATOM 8923 O O . LEU C 1 383 ? 225.266 69.924 -26.287 1.00 32.52 371 LEU C O 1
ATOM 8928 N N . GLU C 1 384 ? 223.950 68.854 -27.762 1.00 28.10 372 GLU C N 1
ATOM 8929 C CA . GLU C 1 384 ? 222.784 69.586 -27.316 1.00 29.43 372 GLU C CA 1
ATOM 8930 C C . GLU C 1 384 ? 222.041 68.878 -26.174 1.00 30.97 372 GLU C C 1
ATOM 8931 O O . GLU C 1 384 ? 221.741 69.490 -25.146 1.00 28.37 372 GLU C O 1
ATOM 8937 N N . TRP C 1 385 ? 221.751 67.596 -26.357 1.00 30.78 373 TRP C N 1
ATOM 8938 C CA . TRP C 1 385 ? 220.990 66.834 -25.366 1.00 29.94 373 TRP C CA 1
ATOM 8939 C C . TRP C 1 385 ? 221.916 65.979 -24.518 1.00 31.69 373 TRP C C 1
ATOM 8940 O O . TRP C 1 385 ? 222.908 65.448 -25.012 1.00 28.23 373 TRP C O 1
ATOM 8951 N N . GLY C 1 386 ? 221.568 65.806 -23.250 1.00 30.55 374 GLY C N 1
ATOM 8952 C CA . GLY C 1 386 ? 222.371 64.974 -22.371 1.00 27.19 374 GLY C CA 1
ATOM 8953 C C . GLY C 1 386 ? 221.504 64.315 -21.319 1.00 27.80 374 GLY C C 1
ATOM 8954 O O . GLY C 1 386 ? 220.321 64.649 -21.173 1.00 30.12 374 GLY C O 1
ATOM 8955 N N . VAL C 1 387 ? 222.081 63.365 -20.598 1.00 27.20 375 VAL C N 1
ATOM 8956 C CA . VAL C 1 387 ? 221.363 62.660 -19.554 1.00 29.16 375 VAL C CA 1
ATOM 8957 C C . VAL C 1 387 ? 222.238 62.495 -18.314 1.00 28.61 375 VAL C C 1
ATOM 8958 O O . VAL C 1 387 ? 223.439 62.254 -18.418 1.00 27.23 375 VAL C O 1
ATOM 8962 N N . LEU C 1 388 ? 221.626 62.678 -17.148 1.00 24.72 376 LEU C N 1
ATOM 8963 C CA . LEU C 1 388 ? 222.285 62.446 -15.873 1.00 27.42 376 LEU C CA 1
ATOM 8964 C C . LEU C 1 388 ? 221.657 61.249 -15.154 1.00 27.89 376 LEU C C 1
ATOM 8965 O O . LEU C 1 388 ? 220.440 61.194 -14.988 1.00 28.94 376 LEU C O 1
ATOM 8970 N N . PHE C 1 389 ? 222.493 60.318 -14.685 1.00 31.09 377 PHE C N 1
ATOM 8971 C CA . PHE C 1 389 ? 222.023 59.118 -13.980 1.00 22.62 377 PHE C CA 1
ATOM 8972 C C . PHE C 1 389 ? 222.479 59.080 -12.534 1.00 27.04 377 PHE C C 1
ATOM 8973 O O . PHE C 1 389 ? 223.661 59.295 -12.237 1.00 27.85 377 PHE C O 1
ATOM 8981 N N . SER C 1 390 ? 221.551 58.795 -11.628 1.00 27.72 378 SER C N 1
ATOM 8982 C CA . SER C 1 390 ? 221.916 58.493 -10.245 1.00 29.43 378 SER C CA 1
ATOM 8983 C C . SER C 1 390 ? 221.458 57.071 -9.927 1.00 30.76 378 SER C C 1
ATOM 8984 O O . SER C 1 390 ? 220.364 56.667 -10.334 1.00 30.92 378 SER C O 1
ATOM 8987 N N . PHE C 1 391 ? 222.289 56.330 -9.201 1.00 29.56 379 PHE C N 1
ATOM 8988 C CA . PHE C 1 391 ? 221.950 54.984 -8.750 1.00 27.90 379 PHE C CA 1
ATOM 8989 C C . PHE C 1 391 ? 222.140 54.911 -7.241 1.00 27.48 379 PHE C C 1
ATOM 8990 O O . PHE C 1 391 ? 223.189 55.291 -6.733 1.00 30.36 379 PHE C O 1
ATOM 8998 N N . GLY C 1 392 ? 221.131 54.429 -6.524 1.00 28.32 380 GLY C N 1
ATOM 8999 C CA . GLY C 1 392 ? 221.240 54.245 -5.084 1.00 26.60 380 GLY C CA 1
ATOM 9000 C C . GLY C 1 392 ? 220.390 53.088 -4.562 1.00 29.55 380 GLY C C 1
ATOM 9001 O O . GLY C 1 392 ? 219.877 52.273 -5.338 1.00 26.21 380 GLY C O 1
ATOM 9002 N N . PRO C 1 393 ? 220.219 53.023 -3.238 1.00 27.16 381 PRO C N 1
ATOM 9003 C CA . PRO C 1 393 ? 219.401 51.986 -2.584 1.00 29.52 381 PRO C CA 1
ATOM 9004 C C . PRO C 1 393 ? 217.981 51.882 -3.113 1.00 29.57 381 PRO C C 1
ATOM 9005 O O . PRO C 1 393 ? 217.293 52.888 -3.320 1.00 30.59 381 PRO C O 1
ATOM 9009 N N . GLY C 1 394 ? 217.571 50.647 -3.384 1.00 32.27 382 GLY C N 1
ATOM 9010 C CA . GLY C 1 394 ? 216.215 50.357 -3.824 1.00 28.06 382 GLY C CA 1
ATOM 9011 C C . GLY C 1 394 ? 216.022 49.016 -4.533 1.00 31.06 382 GLY C C 1
ATOM 9012 O O . GLY C 1 394 ? 215.233 48.184 -4.090 1.00 34.17 382 GLY C O 1
ATOM 9013 N N . LEU C 1 395 ? 216.696 48.810 -5.664 1.00 29.06 383 LEU C N 1
ATOM 9014 C CA . LEU C 1 395 ? 217.536 49.829 -6.296 1.00 31.62 383 LEU C CA 1
ATOM 9015 C C . LEU C 1 395 ? 216.713 50.942 -6.881 1.00 32.22 383 LEU C C 1
ATOM 9016 O O . LEU C 1 395 ? 215.716 50.701 -7.557 1.00 33.29 383 LEU C O 1
ATOM 9021 N N . THR C 1 396 ? 217.134 52.169 -6.592 1.00 28.95 384 THR C N 1
ATOM 9022 C CA . THR C 1 396 ? 216.492 53.346 -7.147 1.00 27.48 384 THR C CA 1
ATOM 9023 C C . THR C 1 396 ? 217.366 53.970 -8.228 1.00 28.77 384 THR C C 1
ATOM 9024 O O . THR C 1 396 ? 218.547 54.239 -8.021 1.00 29.86 384 THR C O 1
ATOM 9028 N N . VAL C 1 397 ? 216.783 54.207 -9.388 1.00 30.61 385 VAL C N 1
ATOM 9029 C CA . VAL C 1 397 ? 217.524 54.833 -10.454 1.00 26.64 385 VAL C CA 1
ATOM 9030 C C . VAL C 1 397 ? 216.860 56.161 -10.799 1.00 28.83 385 VAL C C 1
ATOM 9031 O O . VAL C 1 397 ? 215.638 56.254 -10.945 1.00 29.18 385 VAL C O 1
ATOM 9035 N N . GLU C 1 398 ? 217.688 57.193 -10.883 1.00 28.09 386 GLU C N 1
ATOM 9036 C CA . GLU C 1 398 ? 217.251 58.524 -11.256 1.00 31.10 386 GLU C CA 1
ATOM 9037 C C . GLU C 1 398 ? 217.692 58.829 -12.702 1.00 31.25 386 GLU C C 1
ATOM 9038 O O . GLU C 1 398 ? 218.850 58.605 -13.055 1.00 27.35 386 GLU C O 1
ATOM 9044 N N . THR C 1 399 ? 216.777 59.324 -13.539 1.00 27.97 387 THR C N 1
ATOM 9045 C CA . THR C 1 399 ? 217.127 59.673 -14.914 1.00 28.45 387 THR C CA 1
ATOM 9046 C C . THR C 1 399 ? 216.724 61.100 -15.224 1.00 28.29 387 THR C C 1
ATOM 9047 O O . THR C 1 399 ? 215.532 61.419 -15.286 1.00 31.01 387 THR C O 1
ATOM 9051 N N . VAL C 1 400 ? 217.718 61.953 -15.448 1.00 27.32 388 VAL C N 1
ATOM 9052 C CA . VAL C 1 400 ? 217.472 63.378 -15.641 1.00 25.16 388 VAL C CA 1
ATOM 9053 C C . VAL C 1 400 ? 217.932 63.855 -17.020 1.00 28.42 388 VAL C C 1
ATOM 9054 O O . VAL C 1 400 ? 219.118 63.795 -17.334 1.00 30.57 388 VAL C O 1
ATOM 9058 N N . VAL C 1 401 ? 216.995 64.329 -17.836 1.00 24.49 389 VAL C N 1
ATOM 9059 C CA . VAL C 1 401 ? 217.329 64.829 -19.169 1.00 27.75 389 VAL C CA 1
ATOM 9060 C C . VAL C 1 401 ? 217.738 66.304 -19.114 1.00 28.66 389 VAL C C 1
ATOM 9061 O O . VAL C 1 401 ? 217.069 67.145 -18.497 1.00 29.13 389 VAL C O 1
ATOM 9065 N N . LEU C 1 402 ? 218.861 66.601 -19.745 1.00 28.02 390 LEU C N 1
ATOM 9066 C CA . LEU C 1 402 ? 219.430 67.935 -19.684 1.00 34.37 390 LEU C CA 1
ATOM 9067 C C . LEU C 1 402 ? 219.596 68.521 -21.069 1.00 33.41 390 LEU C C 1
ATOM 9068 O O . LEU C 1 402 ? 219.772 67.802 -22.060 1.00 31.76 390 LEU C O 1
ATOM 9073 N N . LEU C 1 403 ? 219.556 69.841 -21.106 1.00 29.39 391 LEU C N 1
ATOM 9074 C CA . LEU C 1 403 ? 219.915 70.597 -22.278 1.00 28.04 391 LEU C CA 1
ATOM 9075 C C . LEU C 1 403 ? 221.197 71.327 -21.908 1.00 30.79 391 LEU C C 1
ATOM 9076 O O . LEU C 1 403 ? 221.318 71.850 -20.793 1.00 28.20 391 LEU C O 1
ATOM 9081 N N . SER C 1 404 ? 222.175 71.306 -22.806 1.00 30.48 392 SER C N 1
ATOM 9082 C CA . SER C 1 404 ? 223.353 72.122 -22.610 1.00 29.58 392 SER C CA 1
ATOM 9083 C C . SER C 1 404 ? 223.007 73.554 -22.961 1.00 33.06 392 SER C C 1
ATOM 9084 O O . SER C 1 404 ? 221.884 73.868 -23.398 1.00 30.63 392 SER C O 1
ATOM 9087 N N . VAL C 1 405 ? 223.983 74.425 -22.751 1.00 31.27 393 VAL C N 1
ATOM 9088 C CA . VAL C 1 405 ? 223.853 75.833 -23.067 1.00 32.09 393 VAL C CA 1
ATOM 9089 C C . VAL C 1 405 ? 224.979 76.197 -24.036 1.00 35.54 393 VAL C C 1
ATOM 9090 O O . VAL C 1 405 ? 226.107 75.749 -23.855 1.00 36.19 393 VAL C O 1
ATOM 9094 N N . PRO C 1 406 ? 224.673 76.978 -25.088 1.00 40.12 394 PRO C N 1
ATOM 9095 C CA . PRO C 1 406 ? 225.750 77.393 -25.996 1.00 37.79 394 PRO C CA 1
ATOM 9096 C C . PRO C 1 406 ? 226.767 78.324 -25.325 1.00 45.98 394 PRO C C 1
ATOM 9097 O O . PRO C 1 406 ? 226.416 79.134 -24.462 1.00 44.98 394 PRO C O 1
ATOM 9101 N N . LEU C 1 407 ? 228.028 78.190 -25.709 1.00 43.85 395 LEU C N 1
ATOM 9102 C CA . LEU C 1 407 ? 229.041 79.120 -25.234 1.00 56.70 395 LEU C CA 1
ATOM 9103 C C . LEU C 1 407 ? 229.821 79.637 -26.443 1.00 56.25 395 LEU C C 1
ATOM 9104 O O . LEU C 1 407 ? 229.888 78.940 -27.463 1.00 48.31 395 LEU C O 1
#

CATH classification: 3.40.47.10 (+1 more: 3.40.47.10)

Secondary structure (DSSP, 8-state):
-HHHHHHHHHHHHT---S-EEEEEEEEE--S-EEETTTHHHHHHHHTT-TT-HHHHHHHHHHHHTS---EEE-S--HHHHHH-GGGGSTT-S-HHHHHHHHHHHHHHHHHHHHHHHHHHH-S-GGG--EEEEEESS---SS-HHHHHHHHHT--TT-EEEEEES--TTHHHHHHHHHHHHHHHSTT-EEEEEEEE--GGG--S--S-HHHHHHHHHB--EEEEEEEEES--TTTT---SEEEEEEEEEE-TT-TTSEEEEEETTEEEEEE-TTHHHHHHHHHHHHHHHHHGGGT---GGGSEEEE--S-HHHHHHHHHHTT--TTTTHHHHHHHHHH-B-GGGHHHHHHHHHHHHHHHTT-SBTTTT-SEEEEEEEETTTEEEEEEEE--B-/-HHHHHHHHHHHT---S-EEEEEEEEE--S-EEETTTHHHHHHHHTT-TT-HHHHHHHHHHHHTS---EEE-S--HHHHHHSGGGGSTT-S-HHHHHHHHHHHHHHHHHHHHHHHHHHH-S-GGG--EEEEEESS--EES-HHHHHHHHHT--TT-EEEEEES--TTHHHHHHHHHHHHHHHSTT--EEEEEEE--GGG--S--S-HHHHHHHHHB--EEEEEEEEES--TTSS---SEEEEEEEEEE-TT-TTSEEEEEETTEEEEEE-TTHHHHHHHHHHHHHHHHHGGGT---GGGSEEEE--S-HHHHHHHHHHHT--TTTTHHHHHHHHHH-B-GGGHHHHHHHHHHHHHHHTT-SBTTTT-SEEEEEEEETTTEEEEEEEEE-B-/-HHHHHHHHHHHH---S-EEEEEEEEE--S-EEETTTHHHHHHHHTT-TT-HHHHHHHHHHHHHS---EEE-S--HHHHHH-GGGGSTT-S-HHHHHHHHHHHHHHHHHHHHHHHHHHH-S-GGG--EEEEEESS--EES-HHHHHHHHHT--TT-EEEEEES--TTHHHHHHHHHHHHHHHSTT-EEEEEEEE--GGG--S--S-HHHHHHHHHB--EEEEEEEEES--TTTT---SEEEEEEEEEE-TT-TTSEEEEEETTEEEEEE-TTHHHHHHHHHHHHHHHHHGGGT---GGGSEEEE--S-HHHHHHHHHHTT--TTTTHHHHHHHHHH-B-GGGHHHHHHHHHHHHHHHHT-SBTTTT-SEEEEEEEETTTEEEEEEEEE-B-

Foldseek 3Di:
DVVVVVVVVVQVVFAFDAFKFWQFKFKFAADDKDFLQCLLVVQCVLLVNVVPVVLSVVLNVLLVQFLAGMAGAPDDSVLCVVQVLLSPPPRQCLVSLLVSCQVVQLVNQLVRLVRRCVSQPDDLALAQEEEEEEQDNDDVVHSSVVNCVVVVHPPNRHYHYHYRDWQQVLLVVVQVLRCVQRSGPSHKYKYKYWYHCSLLRYHRDPDSVSSNCSSFAHTMMMITIMHGDFDPVDPGDGFKGWDDKDKDQDPPQQQQWDWDQDSSGIDTDHHPCVLVSCLVCVQVVVCVVCVVVVDDQLQLAQEQEQCLTVSNVVSNCVSSVYDPCRCVLLSVLSHHHGRHINRSSSSSLVSQQVVCVVVVAQWSRVVHFKYWYWTATHRTMIMIIIMGTGTD/DVVVVVVVVQVQFAFDAFKFFQFKFKFAADDKDFLQCLLVVQCVLLVNVVPVVLSVVLNVLLVQFLAGMAGAPDDSVLCVVQVLLSVPPRFCLVSLLVSCQVVQLVNQLVGQVRRCVSQPDDLALAQEEEEEEQDNDDVVHSQVVNCVVVVHDPNRHYHYHYRDWQQCLLVVVQVLRCVQRSGPSHKYKYKYWYHCSLLRYHDDPDPVSSNCSSFAHTMMMITIMHGDDDPVDPGDGFKGWDDKDKDQDPPCQQQWDWDQDSSGIDIDHHPCVLVSCLVCVVVVVCVPCVVVVDDQLQLAQEQEQCQTVSNVVSNCVSSVYDPCRCVLLSVLSHHHGRNINCSSSSSLVSQQVVCVVVVAQWSRVVHFKYWYWTATRSRMIMIIIMGTDTD/DVVVVVVVVQVQFAFDAFKFWFFKFKFAADDKDFLVCLLVVQCVLLVNVVPVVLSVVLNVLLVPFLAGMAGAPDDSVLCVVQVLLSVAPRQCQVSLLVSCQVVQLVRQLVGLVRRCVSQPDDLALAQEEEEEEQDNDDVVHSRVVNCVVVVHPPNRHYHYHYRFWQQVLLVVVVVLRVVQRSGPSHKYKYKYWYHCSLLRYHRDPDPVSSNCSSFAHTMMMITIMHGDFDPVDPGDGFKGWDDKDKDQDPPCQQQWDWDQDSSGIDTDHHPCVLVSCLVCVQVVVCVPCVVVVDDQLQLAQEQEQCQTVSNVVSNCVSNVYDPCSCVLLSVLSHHHGRHINRSSSSSLVSQQVVCVVVVAQWSRVVHFKYWYWTATRSRMIMIIIMGTGGD

Solvent-accessible surface area: 43236 Å² total; per-residue (Å²): 121,181,74,119,100,132,66,128,142,116,62,80,78,37,138,33,174,25,50,0,1,0,1,0,5,4,19,3,30,6,130,53,45,23,112,12,73,57,6,1,67,31,2,0,101,16,7,126,8,109,116,85,75,135,25,44,88,62,0,47,120,14,3,73,161,8,53,8,110,22,4,50,15,23,12,31,47,114,26,4,152,115,27,89,64,2,19,62,64,117,20,95,6,38,119,30,2,31,67,28,0,48,115,41,2,4,128,19,0,56,80,0,0,78,104,0,17,175,49,4,48,27,77,60,64,120,2,49,19,0,0,0,4,2,27,2,3,59,51,164,58,10,4,8,57,94,0,15,91,85,13,48,10,73,120,90,10,86,106,70,44,29,41,30,85,8,25,26,20,0,0,2,0,5,55,55,0,28,86,36,1,46,80,52,49,59,4,18,0,0,0,0,0,0,3,3,22,1,2,28,10,13,11,6,42,113,74,66,14,24,1,38,2,19,0,3,25,0,2,0,0,0,0,0,0,0,0,5,57,45,69,139,140,40,108,19,113,31,5,0,47,0,37,36,31,51,89,125,71,10,97,62,3,113,103,40,28,85,43,69,78,94,140,11,0,6,17,13,59,38,36,103,39,7,21,120,27,4,2,153,36,0,81,138,20,0,26,82,12,0,65,99,77,70,23,92,83,33,54,50,0,0,1,0,0,4,0,5,17,34,43,10,0,63,45,0,42,125,54,8,53,14,38,146,107,35,1,77,1,0,66,89,0,1,28,24,48,0,4,0,4,5,0,0,2,0,7,0,1,23,28,0,32,77,62,1,64,132,93,59,88,135,20,3,0,40,33,54,118,63,0,0,3,0,0,9,2,38,25,1,17,3,1,4,1,0,4,45,10,21,109,104,210,11,74,98,63,0,74,137,52,1,88,80,25,81,12,147,14,4,0,2,1,1,0,4,5,21,4,30,6,130,54,45,20,111,13,93,86,7,8,76,27,1,0,110,17,6,125,6,110,119,83,75,135,24,37,70,78,0,52,115,19,3,114,165,9,54,8,59,21,4,49,16,23,12,31,59,105,26,6,144,115,26,89,66,1,17,59,72,164,20,70,3,0,47,32,2,10,75,32,0,40,135,49,2,5,124,20,0,58,79,0,0,77,105,0,16,177,50,3,47,26,76,58,66,123,2,48,11,0,1,0,4,2,22,2,3,2,8,3,4,1,4,2,4,57,0,3,84,84,15,48,11,73,39,60,2,27,12,18,5,2,2,3,4,8,26,8,6,0,0,0,0,5,12,3,0,17,7,8,1,4,7,38,51,60,4,18,0,0,0,0,0,0,4,1,22,1,2,27,12,12,9,2,46,114,76,66,14,24,0,34,4,17,0,4,25,0,2,0,0,0,0,0,1,0,0,4,56,42,70,137,139,42,111,16,107,32,6,0,30,0,3,32,28,50,6,80,5,10,87,61,4,68,98,39,20,56,2,45,3,57,27,9,0,2,31,11,61,36,36,102,39,7,22,120,21,6,2,145,34,0,82,141,17,0,26,82,12,0,63,84,8,68,24,92,83,36,56,46,0,0,1,0,0,4,0,5,19,32,42,10,0,62,41,0,41,126,56,8,50,14,38,147,109,33,0,73,2,0,66,83,1,1,28,26,48,0,4,0,4,4,0,0,1,0,7,0,2,23,32,0,34,62,33,1,59,131,94,52,84,136,18,9,0,38,32,54,91,26,0,0,4,0,0,10,1,9,1,3,0,4,0,4,1,0,4,4,8,22,108,102,215,12,81,100,67,1,121,138,61,4,78,80,25,83,12,124,12,4,0,1,0,1,0,5,4,21,2,30,6,128,56,46,22,108,13,90,86,6,8,82,28,2,0,103,17,7,124,5,106,118,83,75,130,27,39,69,85,0,60,90,36,3,117,171,10,54,7,110,22,3,48,16,24,11,30,47,116,21,6,152,112,26,87,63,3,22,59,58,117,21,72,3,0,47,31,2,10,73,42,0,41,129,46,2,5,125,17,0,66,79,0,0,82,106,0,17,178,49,4,46,26,76,60,65,121,2,46,12,0,0,0,4,2,22,3,3,2,7,3,4,1,4,2,5,60,0,4,78,83,14,48,10,72,42,59,1,27,7,3,1,3,2,3,4,8,26,12,9,0,0,7,1,4,19,10,0,16,6,4,1,4,7,39,49,60,5,19,0,0,0,0,0,0,4,2,23,2,2,27,12,13,10,4,51,115,72,63,16,26,0,36,4,17,0,3,24,0,2,0,0,0,0,0,0,0,0,5,56,42,70,142,140,44,106,20,106,31,7,0,29,0,2,33,26,49,5,79,8,7,82,62,0,66,98,43,22,52,2,41,3,61,29,8,0,1,18,13,56,37,38,101,37,7,22,122,30,5,2,146,32,0,80,131,18,0,24,81,13,0,64,89,8,67,23,94,84,36,59,49,0,0,1,0,0,4,0,5,18,32,41,11,0,65,43,0,22,127,57,7,52,14,37,134,117,34,0,73,2,0,61,88,1,1,28,22,48,0,5,0,4,5,0,0,2,0,7,0,1,23,29,1,32,68,70,1,60,138,100,52,81,134,19,9,0,44,30,53,89,25,0,0,3,0,0,10,2,8,1,4,0,4,0,6,1,0,3,3,8,19,109,101

Sequence (1174 aa):
SFSMEKVKRILDAQRTEGPATVLAIGTANPPTCFYEADYPDFYFRVTNCEDKPELKEKFKRISERSAVKKRYLHVTEEILKENPNMCSYRAPSLDARHAILVEEVPKLGKEAALKAIKEWGQPLSKITHLIFSAMSGVDIPGADFRLMNLLGLEPSVNRLMIYTQGCYMGGAAMRHAKDIAENNAGARVLLVFCDLMDMYFHAPQNRVDLLYGQAVFGDGAAALIVGADPDDDCTERPLFQVVSCAERAVPGTQDYIKAHLKEMGMELHLSTDVPRMIGKNIEKLLADAVSPFGISDWNSLFYIVHPGAVAILDQVEENLGLGEDKLRASRYVLSEYGNMGAASVFFILDEMRNKSAEEGKLTTGEGLEWGVLFSFGPGLTVETVVLLSVPLFSMEKVKRILDAQRTEGPATVLAIGTANPPTCFYEADYPDFYFRVTNCEDKPELKEKFKRISERSAVKKRYLHVTEEILKENPNMCSYRAPSLDARHAILVEEVPKLGKEAALKAIKEWGQPLSKITHLIFSAMSGVDIPGADFRLMNLLGLEPSVNRLMIYTQGCYMGGAAMRHAKDIAENNAGARVLLVFCDLMDMYFHAPQNRVDLLYGQAVFGDGAAALIVGADPDDDCTERPLFQVVSCAERAVPGTQDYIKAHLKEMGMELHLSTDVPRMIGKNIEKLLADAVSPFGISDWNSLFYIVHPGAVAILDQVEENLGLGEDKLRASRYVLSEYGNMGAASVFFILDEMRNKSAEEGKLTTGEGLEWGVLFSFGPGLTVETVVLLSVPLFSMEKVKRILDAQRTEGPATVLAIGTANPPTCFYEADYPDFYFRVTNCEDKPELKEKFKRISERSAVKKRYLHVTEEILKENPNMCSYRAPSLDARHAILVEEVPKLGKEAALKAIKEWGQPLSKITHLIFSAMSGVDIPGADFRLMNLLGLEPSVNRLMIYTQGCYMGGAAMRHAKDIAENNAGARVLLVFCDLMDMYFHAPQNRVDLLYGQAVFGDGAAALIVGADPDDDCTERPLFQVVSCAERAVPGTQDYIKAHLKEMGMELHLSTDVPRMIGKNIEKLLADAVSPFGISDWNSLFYIVHPGAVAILDQVEENLGLGEDKLRASRYVLSEYGNMGAASVFFILDEMRNKSAEEGKLTTGEGLEWGVLFSFGPGLTVETVVLLSVPL

Radius of gyration: 37.16 Å; Cα contacts (8 Å, |Δi|>4): 2782; chains: 3; bounding box: 117×77×88 Å

Organism: NCBI:txid354523